Protein AF-0000000087371311 (afdb_homodimer)

pLDDT: mean 72.39, std 24.76, range [19.56, 97.38]

Structure (mmCIF, N/CA/C/O backbone):
data_AF-0000000087371311-model_v1
#
loop_
_entity.id
_entity.type
_entity.pdbx_description
1 polymer 'Uncharacterized protein'
#
loop_
_atom_site.group_PDB
_atom_site.id
_atom_site.type_symbol
_atom_site.label_atom_id
_atom_site.label_alt_id
_atom_site.label_comp_id
_atom_site.label_asym_id
_atom_site.label_entity_id
_atom_site.label_seq_id
_atom_site.pdbx_PDB_ins_code
_atom_site.Cartn_x
_atom_site.Cartn_y
_atom_site.Cartn_z
_atom_site.occupancy
_atom_site.B_iso_or_equiv
_atom_site.auth_seq_id
_atom_site.auth_comp_id
_atom_site.auth_asym_id
_atom_site.auth_atom_id
_atom_site.pdbx_PDB_model_num
ATOM 1 N N . MET A 1 1 ? 37.188 15.133 -49.156 1 19.86 1 MET A N 1
ATOM 2 C CA . MET A 1 1 ? 36.156 15.891 -48.438 1 19.86 1 MET A CA 1
ATOM 3 C C . MET A 1 1 ? 35 14.992 -48.062 1 19.86 1 MET A C 1
ATOM 5 O O . MET A 1 1 ? 34.125 14.703 -48.906 1 19.86 1 MET A O 1
ATOM 9 N N . PRO A 1 2 ? 35.094 13.93 -47.469 1 23.16 2 PRO A N 1
ATOM 10 C CA . PRO A 1 2 ? 34.25 12.734 -47.406 1 23.16 2 PRO A CA 1
ATOM 11 C C . PRO A 1 2 ? 32.875 13.016 -46.781 1 23.16 2 PRO A C 1
ATOM 13 O O . PRO A 1 2 ? 32.75 13.867 -45.906 1 23.16 2 PRO A O 1
ATOM 16 N N . VAL A 1 3 ? 31.797 12.992 -47.562 1 22.27 3 VAL A N 1
ATOM 17 C CA . VAL A 1 3 ? 30.391 13.328 -47.438 1 22.27 3 VAL A CA 1
ATOM 18 C C . VAL A 1 3 ? 29.797 12.609 -46.219 1 22.27 3 VAL A C 1
ATOM 20 O O . VAL A 1 3 ? 29.922 11.391 -46.094 1 22.27 3 VAL A O 1
ATOM 23 N N . LEU A 1 4 ? 29.734 13.219 -45.031 1 19.56 4 LEU A N 1
ATOM 24 C CA . LEU A 1 4 ? 29.188 12.945 -43.688 1 19.56 4 LEU A CA 1
ATOM 25 C C . LEU A 1 4 ? 27.719 12.516 -43.781 1 19.56 4 LEU A C 1
ATOM 27 O O . LEU A 1 4 ? 26.859 13.305 -44.188 1 19.56 4 LEU A O 1
ATOM 31 N N . ARG A 1 5 ? 27.484 11.328 -44.312 1 20.7 5 ARG A N 1
ATOM 32 C CA . ARG A 1 5 ? 26.156 10.766 -44.531 1 20.7 5 ARG A CA 1
ATOM 33 C C . ARG A 1 5 ? 25.25 10.961 -43.312 1 20.7 5 ARG A C 1
ATOM 35 O O . ARG A 1 5 ? 25.609 10.609 -42.188 1 20.7 5 ARG A O 1
ATOM 42 N N . ASP A 1 6 ? 24.344 11.945 -43.25 1 19.89 6 ASP A N 1
ATOM 43 C CA . ASP A 1 6 ? 23.344 12.547 -42.375 1 19.89 6 ASP A CA 1
ATOM 44 C C . ASP A 1 6 ? 22.359 11.508 -41.875 1 19.89 6 ASP A C 1
ATOM 46 O O . ASP A 1 6 ? 21.562 10.969 -42.625 1 19.89 6 ASP A O 1
ATOM 50 N N . TYR A 1 7 ? 22.828 10.438 -41.219 1 20.98 7 TYR A N 1
ATOM 51 C CA . TYR A 1 7 ? 21.906 9.461 -40.656 1 20.98 7 TYR A CA 1
ATOM 52 C C . TYR A 1 7 ? 20.797 10.148 -39.875 1 20.98 7 TYR A C 1
ATOM 54 O O . TYR A 1 7 ? 21.047 10.797 -38.844 1 20.98 7 TYR A O 1
ATOM 62 N N . GLN A 1 8 ? 19.812 10.781 -40.5 1 20.55 8 GLN A N 1
ATOM 63 C CA . GLN A 1 8 ? 18.594 11.398 -40 1 20.55 8 GLN A CA 1
ATOM 64 C C . GLN A 1 8 ? 17.875 10.477 -39.031 1 20.55 8 GLN A C 1
ATOM 66 O O . GLN A 1 8 ? 17.391 9.406 -39.406 1 20.55 8 GLN A O 1
ATOM 71 N N . LEU A 1 9 ? 18.391 10.312 -37.844 1 21.52 9 LEU A N 1
ATOM 72 C CA . LEU A 1 9 ? 17.859 9.672 -36.625 1 21.52 9 LEU A CA 1
ATOM 73 C C . LEU A 1 9 ? 16.406 10.047 -36.406 1 21.52 9 LEU A C 1
ATOM 75 O O . LEU A 1 9 ? 16.078 11.219 -36.25 1 21.52 9 LEU A O 1
ATOM 79 N N . SER A 1 10 ? 15.477 9.477 -37.219 1 21.88 10 SER A N 1
ATOM 80 C CA . SER A 1 10 ? 14.031 9.695 -37.219 1 21.88 10 SER A CA 1
ATOM 81 C C . SER A 1 10 ? 13.484 9.68 -35.781 1 21.88 10 SER A C 1
ATOM 83 O O . SER A 1 10 ? 13.805 8.789 -35 1 21.88 10 SER A O 1
ATOM 85 N N . ASN A 1 11 ? 13.023 10.758 -35.125 1 22.62 11 ASN A N 1
ATOM 86 C CA . ASN A 1 11 ? 12.469 11.43 -33.938 1 22.62 11 ASN A CA 1
ATOM 87 C C . ASN A 1 11 ? 11.203 10.727 -33.469 1 22.62 11 ASN A C 1
ATOM 89 O O . ASN A 1 11 ? 10.414 11.32 -32.719 1 22.62 11 ASN A O 1
ATOM 93 N N . SER A 1 12 ? 10.539 9.844 -34.219 1 24.81 12 SER A N 1
ATOM 94 C CA . SER A 1 12 ? 9.172 9.562 -33.812 1 24.81 12 SER A CA 1
ATOM 95 C C . SER A 1 12 ? 9.148 8.875 -32.438 1 24.81 12 SER A C 1
ATOM 97 O O . SER A 1 12 ? 9.477 7.695 -32.344 1 24.81 12 SER A O 1
ATOM 99 N N . SER A 1 13 ? 9.484 9.562 -31.453 1 23.53 13 SER A N 1
ATOM 100 C CA . SER A 1 13 ? 9.703 9.117 -30.078 1 23.53 13 SER A CA 1
ATOM 101 C C . SER A 1 13 ? 8.445 8.492 -29.484 1 23.53 13 SER A C 1
ATOM 103 O O . SER A 1 13 ? 7.359 9.07 -29.578 1 23.53 13 SER A O 1
ATOM 105 N N . PRO A 1 14 ? 8.438 7.152 -29.312 1 25.05 14 PRO A N 1
ATOM 106 C CA . PRO A 1 14 ? 7.32 6.355 -28.812 1 25.05 14 PRO A CA 1
ATOM 107 C C . PRO A 1 14 ? 6.746 6.91 -27.5 1 25.05 14 PRO A C 1
ATOM 109 O O . PRO A 1 14 ? 5.871 6.289 -26.906 1 25.05 14 PRO A O 1
ATOM 112 N N . LEU A 1 15 ? 7.262 8.055 -27 1 24.69 15 LEU A N 1
ATOM 113 C CA . LEU A 1 15 ? 6.77 8.695 -25.781 1 24.69 15 LEU A CA 1
ATOM 114 C C . LEU A 1 15 ? 5.297 9.062 -25.922 1 24.69 15 LEU A C 1
ATOM 116 O O . LEU A 1 15 ? 4.555 9.047 -24.938 1 24.69 15 LEU A O 1
ATOM 120 N N . PHE A 1 16 ? 4.816 9.57 -27.078 1 25.3 16 PHE A N 1
ATOM 121 C CA . PHE A 1 16 ? 3.51 10.195 -27.266 1 25.3 16 PHE A CA 1
ATOM 122 C C . PHE A 1 16 ? 2.402 9.148 -27.25 1 25.3 16 PHE A C 1
ATOM 124 O O . PHE A 1 16 ? 1.221 9.492 -27.172 1 25.3 16 PHE A O 1
ATOM 131 N N . THR A 1 17 ? 2.66 7.965 -27.688 1 24.8 17 THR A N 1
ATOM 132 C CA . THR A 1 17 ? 1.521 7.074 -27.859 1 24.8 17 THR A CA 1
ATOM 133 C C . THR A 1 17 ? 0.991 6.59 -26.516 1 24.8 17 THR A C 1
ATOM 135 O O . THR A 1 17 ? -0.188 6.246 -26.391 1 24.8 17 THR A O 1
ATOM 138 N N . ALA A 1 18 ? 1.813 6.426 -25.562 1 24.61 18 ALA A N 1
ATOM 139 C CA . ALA A 1 18 ? 1.3 5.949 -24.281 1 24.61 18 ALA A CA 1
ATOM 140 C C . ALA A 1 18 ? 0.47 7.027 -23.578 1 24.61 18 ALA A C 1
ATOM 142 O O . ALA A 1 18 ? -0.222 6.75 -22.609 1 24.61 18 ALA A O 1
ATOM 143 N N . LYS A 1 19 ? 0.478 8.328 -23.875 1 24.88 19 LYS A N 1
ATOM 144 C CA . LYS A 1 19 ? -0.277 9.43 -23.281 1 24.88 19 LYS A CA 1
ATOM 145 C C . LYS A 1 19 ? -1.77 9.289 -23.578 1 24.88 19 LYS A C 1
ATOM 147 O O . LYS A 1 19 ? -2.602 9.812 -22.828 1 24.88 19 LYS A O 1
ATOM 152 N N . ARG A 1 20 ? -2.227 8.883 -24.766 1 25.41 20 ARG A N 1
ATOM 153 C CA . ARG A 1 20 ? -3.641 8.977 -25.125 1 25.41 20 ARG A CA 1
ATOM 154 C C . ARG A 1 20 ? -4.457 7.914 -24.391 1 25.41 20 ARG A C 1
ATOM 156 O O . ARG A 1 20 ? -5.66 8.086 -24.188 1 25.41 20 ARG A O 1
ATOM 163 N N . LYS A 1 21 ? -3.941 6.762 -24.234 1 27.08 21 LYS A N 1
ATOM 164 C CA . LYS A 1 21 ? -4.852 5.719 -23.766 1 27.08 21 LYS A CA 1
ATOM 165 C C . LYS A 1 21 ? -5.305 5.969 -22.344 1 27.08 21 LYS A C 1
ATOM 167 O O . LYS A 1 21 ? -6.383 5.523 -21.938 1 27.08 21 LYS A O 1
ATOM 172 N N . THR A 1 22 ? -4.512 6.66 -21.609 1 26.03 22 THR A N 1
ATOM 173 C CA . THR A 1 22 ? -4.895 6.785 -20.219 1 26.03 22 THR A CA 1
ATOM 174 C C . THR A 1 22 ? -5.941 7.879 -20.031 1 26.03 22 THR A C 1
ATOM 176 O O . THR A 1 22 ? -6.637 7.922 -19.016 1 26.03 22 THR A O 1
ATOM 179 N N . LEU A 1 23 ? -6.059 8.82 -20.969 1 25.25 23 LEU A N 1
ATOM 180 C CA . LEU A 1 23 ? -6.957 9.961 -20.812 1 25.25 23 LEU A CA 1
ATOM 181 C C . LEU A 1 23 ? -8.414 9.523 -20.938 1 25.25 23 LEU A C 1
ATOM 183 O O . LEU A 1 23 ? -9.32 10.266 -20.562 1 25.25 23 LEU A O 1
ATOM 187 N N . PHE A 1 24 ? -8.656 8.625 -21.859 1 25.69 24 PHE A N 1
ATOM 188 C CA . PHE A 1 24 ? -10.062 8.492 -22.203 1 25.69 24 PHE A CA 1
ATOM 189 C C . PHE A 1 24 ? -10.883 8.141 -20.969 1 25.69 24 PHE A C 1
ATOM 191 O O . PHE A 1 24 ? -12.07 8.461 -20.875 1 25.69 24 PHE A O 1
ATOM 198 N N . PHE A 1 25 ? -10.328 7.312 -20.141 1 26.53 25 PHE A N 1
ATOM 199 C CA . PHE A 1 25 ? -11.258 6.82 -19.141 1 26.53 25 PHE A CA 1
ATOM 200 C C . PHE A 1 25 ? -11.57 7.902 -18.109 1 26.53 25 PHE A C 1
ATOM 202 O O . PHE A 1 25 ? -12.438 7.719 -17.25 1 26.53 25 PHE A O 1
ATOM 209 N N . SER A 1 26 ? -10.812 8.961 -18.016 1 25.48 26 SER A N 1
ATOM 210 C CA . SER A 1 26 ? -10.961 9.805 -16.844 1 25.48 26 SER A CA 1
ATOM 211 C C . SER A 1 26 ? -12.18 10.711 -16.953 1 25.48 26 SER A C 1
ATOM 213 O O . SER A 1 26 ? -12.898 10.922 -15.977 1 25.48 26 SER A O 1
ATOM 215 N N . GLY A 1 27 ? -12.297 11.492 -18.062 1 25.78 27 GLY A N 1
ATOM 216 C CA . GLY A 1 27 ? -13.117 12.695 -18.016 1 25.78 27 GLY A CA 1
ATOM 217 C C . GLY A 1 27 ? -14.602 12.398 -17.938 1 25.78 27 GLY A C 1
ATOM 218 O O . GLY A 1 27 ? -15.336 13.086 -17.219 1 25.78 27 GLY A O 1
ATOM 219 N N . SER A 1 28 ? -15.141 11.734 -18.953 1 26.56 28 SER A N 1
ATOM 220 C CA . SER A 1 28 ? -16.578 11.766 -19.188 1 26.56 28 SER A CA 1
ATOM 221 C C . SER A 1 28 ? -17.328 11.07 -18.062 1 26.56 28 SER A C 1
ATOM 223 O O . SER A 1 28 ? -18.531 11.32 -17.859 1 26.56 28 SER A O 1
ATOM 225 N N . VAL A 1 29 ? -16.766 10.102 -17.531 1 26.2 29 VAL A N 1
ATOM 226 C CA . VAL A 1 29 ? -17.562 9.297 -16.609 1 26.2 29 VAL A CA 1
ATOM 227 C C . VAL A 1 29 ? -17.75 10.062 -15.297 1 26.2 29 VAL A C 1
ATOM 229 O O . VAL A 1 29 ? -18.609 9.711 -14.492 1 26.2 29 VAL A O 1
ATOM 232 N N . THR A 1 30 ? -17 11.047 -15.094 1 25.86 30 THR A N 1
ATOM 233 C CA . THR A 1 30 ? -17.062 11.695 -13.789 1 25.86 30 THR A CA 1
ATOM 234 C C . THR A 1 30 ? -18.312 12.555 -13.664 1 25.86 30 THR A C 1
ATOM 236 O O . THR A 1 30 ? -18.828 12.75 -12.562 1 25.86 30 THR A O 1
ATOM 239 N N . SER A 1 31 ? -18.75 13.234 -14.656 1 26.27 31 SER A N 1
ATOM 240 C CA . SER A 1 31 ? -19.766 14.234 -14.383 1 26.27 31 SER A CA 1
ATOM 241 C C . SER A 1 31 ? -21.078 13.578 -13.953 1 26.27 31 SER A C 1
ATOM 243 O O . SER A 1 31 ? -21.766 14.078 -13.055 1 26.27 31 SER A O 1
ATOM 245 N N . ARG A 1 32 ? -21.656 12.672 -14.836 1 26.72 32 ARG A N 1
ATOM 246 C CA . ARG A 1 32 ? -23 12.164 -14.547 1 26.72 32 ARG A CA 1
ATOM 247 C C . ARG A 1 32 ? -22.984 11.25 -13.32 1 26.72 32 ARG A C 1
ATOM 249 O O . ARG A 1 32 ? -24.031 10.891 -12.789 1 26.72 32 ARG A O 1
ATOM 256 N N . LEU A 1 33 ? -21.875 10.773 -13.031 1 25.47 33 LEU A N 1
ATOM 257 C CA . LEU A 1 33 ? -21.766 9.836 -11.914 1 25.47 33 LEU A CA 1
ATOM 258 C C . LEU A 1 33 ? -21.922 10.562 -10.578 1 25.47 33 LEU A C 1
ATOM 260 O O . LEU A 1 33 ? -22.203 9.938 -9.555 1 25.47 33 LEU A O 1
ATOM 264 N N . ASP A 1 34 ? -21.656 11.805 -10.477 1 27.03 34 ASP A N 1
ATOM 265 C CA . ASP A 1 34 ? -21.734 12.594 -9.258 1 27.03 34 ASP A CA 1
ATOM 266 C C . ASP A 1 34 ? -23.188 12.711 -8.766 1 27.03 34 ASP A C 1
ATOM 268 O O . ASP A 1 34 ? -23.438 12.68 -7.559 1 27.03 34 ASP A O 1
ATOM 272 N N . ASN A 1 35 ? -24.125 12.977 -9.641 1 26.03 35 ASN A N 1
ATOM 273 C CA . ASN A 1 35 ? -25.469 13.258 -9.164 1 26.03 35 ASN A CA 1
ATOM 274 C C . ASN A 1 35 ? -26.062 12.055 -8.445 1 26.03 35 ASN A C 1
ATOM 276 O O . ASN A 1 35 ? -26.953 12.203 -7.602 1 26.03 35 ASN A O 1
ATOM 280 N N . PHE A 1 36 ? -25.859 10.875 -9.008 1 26.02 36 PHE A N 1
ATOM 281 C CA . PHE A 1 36 ? -26.531 9.727 -8.422 1 26.02 36 PHE A CA 1
ATOM 282 C C . PHE A 1 36 ? -25.938 9.398 -7.051 1 26.02 36 PHE A C 1
ATOM 284 O O . PHE A 1 36 ? -26.625 8.82 -6.199 1 26.02 36 PHE A O 1
ATOM 291 N N . TYR A 1 37 ? -24.625 9.633 -6.758 1 29.08 37 TYR A N 1
ATOM 292 C CA . TYR A 1 37 ? -24.062 9.258 -5.465 1 29.08 37 TYR A CA 1
ATOM 293 C C . TYR A 1 37 ? -24.578 10.172 -4.359 1 29.08 37 TYR A C 1
ATOM 295 O O . TYR A 1 37 ? -24.422 9.875 -3.174 1 29.08 37 TYR A O 1
ATOM 303 N N . ALA A 1 38 ? -24.953 11.367 -4.559 1 28.36 38 ALA A N 1
ATOM 304 C CA . ALA A 1 38 ? -25.438 12.234 -3.482 1 28.36 38 ALA A CA 1
ATOM 305 C C . ALA A 1 38 ? -26.656 11.617 -2.787 1 28.36 38 ALA A C 1
ATOM 307 O O . ALA A 1 38 ? -26.859 11.82 -1.588 1 28.36 38 ALA A O 1
ATOM 308 N N . LYS A 1 39 ? -27.656 11.141 -3.555 1 27.97 39 LYS A N 1
ATOM 309 C CA . LYS A 1 39 ? -28.906 10.852 -2.844 1 27.97 39 LYS A CA 1
ATOM 310 C C . LYS A 1 39 ? -28.781 9.562 -2.035 1 27.97 39 LYS A C 1
ATOM 312 O O . LYS A 1 39 ? -29.484 9.383 -1.039 1 27.97 39 LYS A O 1
ATOM 317 N N . HIS A 1 40 ? -28.438 8.414 -2.539 1 28.41 40 HIS A N 1
ATOM 318 C CA . HIS A 1 40 ? -28.578 7.156 -1.811 1 28.41 40 HIS A CA 1
ATOM 319 C C . HIS A 1 40 ? -27.359 6.891 -0.931 1 28.41 40 HIS A C 1
ATOM 321 O O . HIS A 1 40 ? -26.328 6.41 -1.414 1 28.41 40 HIS A O 1
ATOM 327 N N . ASP A 1 41 ? -27.141 7.609 0.246 1 31.27 41 ASP A N 1
ATOM 328 C CA . ASP A 1 41 ? -26.312 7.762 1.439 1 31.27 41 ASP A CA 1
ATOM 329 C C . ASP A 1 41 ? -26.047 6.41 2.104 1 31.27 41 ASP A C 1
ATOM 331 O O . ASP A 1 41 ? -25.344 6.332 3.107 1 31.27 41 ASP A O 1
ATOM 335 N N . ASN A 1 42 ? -26.906 5.398 1.964 1 29.78 42 ASN A N 1
ATOM 336 C CA . ASN A 1 42 ? -26.984 4.402 3.025 1 29.78 42 ASN A CA 1
ATOM 337 C C . ASN A 1 42 ? -25.812 3.438 2.98 1 29.78 42 ASN A C 1
ATOM 339 O O . ASN A 1 42 ? -25.719 2.521 3.801 1 29.78 42 ASN A O 1
ATOM 343 N N . ASN A 1 43 ? -25.219 3.225 1.813 1 31.88 43 ASN A N 1
ATOM 344 C CA . ASN A 1 43 ? -24.297 2.096 1.919 1 31.88 43 ASN A CA 1
ATOM 345 C C . ASN A 1 43 ? -22.953 2.521 2.479 1 31.88 43 ASN A C 1
ATOM 347 O O . ASN A 1 43 ? -22.109 3.035 1.743 1 31.88 43 ASN A O 1
ATOM 351 N N . ALA A 1 44 ? -22.812 2.75 3.762 1 35.16 44 ALA A N 1
ATOM 352 C CA . ALA A 1 44 ? -21.734 3.164 4.648 1 35.16 44 ALA A CA 1
ATOM 353 C C . ALA A 1 44 ? -20.438 2.434 4.312 1 35.16 44 ALA A C 1
ATOM 355 O O . ALA A 1 44 ? -19.344 3.006 4.418 1 35.16 44 ALA A O 1
ATOM 356 N N . SER A 1 45 ? -20.516 1.173 3.963 1 36.28 45 SER A N 1
ATOM 357 C CA . SER A 1 45 ? -19.344 0.307 3.879 1 36.28 45 SER A CA 1
ATOM 358 C C . SER A 1 45 ? -18.422 0.746 2.756 1 36.28 45 SER A C 1
ATOM 360 O O . SER A 1 45 ? -17.188 0.753 2.922 1 36.28 45 SER A O 1
ATOM 362 N N . SER A 1 46 ? -19.016 1.046 1.615 1 37.62 46 SER A N 1
ATOM 363 C CA . SER A 1 46 ? -18.203 1.416 0.469 1 37.62 46 SER A CA 1
ATOM 364 C C . SER A 1 46 ? -17.484 2.744 0.705 1 37.62 46 SER A C 1
ATOM 366 O O . SER A 1 46 ? -16.344 2.93 0.273 1 37.62 46 SER A O 1
ATOM 368 N N . VAL A 1 47 ? -18.172 3.6 1.406 1 37.09 47 VAL A N 1
ATOM 369 C CA . VAL A 1 47 ? -17.688 4.953 1.65 1 37.09 47 VAL A CA 1
ATOM 370 C C . VAL A 1 47 ? -16.453 4.91 2.545 1 37.09 47 VAL A C 1
ATOM 372 O O . VAL A 1 47 ? -15.523 5.688 2.361 1 37.09 47 VAL A O 1
ATOM 375 N N . ASN A 1 48 ? -16.5 4.02 3.5 1 39.44 48 ASN A N 1
ATOM 376 C CA . ASN A 1 48 ? -15.406 3.967 4.469 1 39.44 48 ASN A CA 1
ATOM 377 C C . ASN A 1 48 ? -14.094 3.562 3.812 1 39.44 48 ASN A C 1
ATOM 379 O O . ASN A 1 48 ? -13.023 4.047 4.199 1 39.44 48 ASN A O 1
ATOM 383 N N . LYS A 1 49 ? -14.133 2.652 2.814 1 43.25 49 LYS A N 1
ATOM 384 C CA . LYS A 1 49 ? -12.961 2.16 2.09 1 43.25 49 LYS A CA 1
ATOM 385 C C . LYS A 1 49 ? -12.227 3.303 1.399 1 43.25 49 LYS A C 1
ATOM 387 O O . LYS A 1 49 ? -10.992 3.344 1.402 1 43.25 49 LYS A O 1
ATOM 392 N N . ILE A 1 50 ? -13.094 4.184 0.941 1 39.56 50 ILE A N 1
ATOM 393 C CA . ILE A 1 50 ? -12.641 5.27 0.076 1 39.56 50 ILE A CA 1
ATOM 394 C C . ILE A 1 50 ? -11.953 6.344 0.913 1 39.56 50 ILE A C 1
ATOM 396 O O . ILE A 1 50 ? -10.977 6.953 0.473 1 39.56 50 ILE A O 1
ATOM 400 N N . LYS A 1 51 ? -12.32 6.375 2.156 1 46.81 51 LYS A N 1
ATOM 401 C CA . LYS A 1 51 ? -11.82 7.551 2.855 1 46.81 51 LYS A CA 1
ATOM 402 C C . LYS A 1 51 ? -10.344 7.391 3.211 1 46.81 51 LYS A C 1
ATOM 404 O O . LYS A 1 51 ? -9.586 8.367 3.213 1 46.81 51 LYS A O 1
ATOM 409 N N . LEU A 1 52 ? -10.016 6.031 3.447 1 48.34 52 LEU A N 1
ATOM 410 C CA . LEU A 1 52 ? -8.602 5.793 3.707 1 48.34 52 LEU A CA 1
ATOM 411 C C . LEU A 1 52 ? -7.746 6.242 2.525 1 48.34 52 LEU A C 1
ATOM 413 O O . LEU A 1 52 ? -6.602 6.656 2.703 1 48.34 52 LEU A O 1
ATOM 417 N N . SER A 1 53 ? -8.461 6.383 1.43 1 52.06 53 SER A N 1
ATOM 418 C CA . SER A 1 53 ? -7.758 6.715 0.195 1 52.06 53 SER A CA 1
ATOM 419 C C . SER A 1 53 ? -7.352 8.18 0.167 1 52.06 53 SER A C 1
ATOM 421 O O . SER A 1 53 ? -6.352 8.547 -0.458 1 52.06 53 SER A O 1
ATOM 423 N N . VAL A 1 54 ? -8.086 8.984 1.016 1 48.09 54 VAL A N 1
ATOM 424 C CA . VAL A 1 54 ? -7.762 10.406 0.994 1 48.09 54 VAL A CA 1
ATOM 425 C C . VAL A 1 54 ? -6.367 10.625 1.571 1 48.09 54 VAL A C 1
ATOM 427 O O . VAL A 1 54 ? -5.574 11.398 1.022 1 48.09 54 VAL A O 1
ATOM 430 N N . THR A 1 55 ? -6.125 9.883 2.635 1 56.09 55 THR A N 1
ATOM 431 C CA . THR A 1 55 ? -4.844 10.055 3.314 1 56.09 55 THR A CA 1
ATOM 432 C C . THR A 1 55 ? -3.691 9.609 2.42 1 56.09 55 THR A C 1
ATOM 434 O O . THR A 1 55 ? -2.682 10.305 2.303 1 56.09 55 THR A O 1
ATOM 437 N N . CYS A 1 56 ? -3.973 8.594 1.71 1 60.19 56 CYS A N 1
ATOM 438 C CA . CYS A 1 56 ? -2.867 8.086 0.903 1 60.19 56 CYS A CA 1
ATOM 439 C C . CYS A 1 56 ? -2.648 8.961 -0.328 1 60.19 56 CYS A C 1
ATOM 441 O O . CYS A 1 56 ? -1.509 9.227 -0.711 1 60.19 56 CYS A O 1
ATOM 443 N N . GLY A 1 57 ? -3.738 9.531 -0.764 1 63.09 57 GLY A N 1
ATOM 444 C CA . GLY A 1 57 ? -3.561 10.375 -1.932 1 63.09 57 GLY A CA 1
ATOM 445 C C . GLY A 1 57 ? -2.797 11.656 -1.634 1 63.09 57 GLY A C 1
ATOM 446 O O . GLY A 1 57 ? -1.954 12.078 -2.428 1 63.09 57 GLY A O 1
ATOM 447 N N . GLY A 1 58 ? -2.982 12.148 -0.451 1 68.5 58 GLY A N 1
ATOM 448 C CA . GLY A 1 58 ? -2.361 13.406 -0.088 1 68.5 58 GLY A CA 1
ATOM 449 C C . GLY A 1 58 ? -0.869 13.289 0.162 1 68.5 58 GLY A C 1
ATOM 450 O O . GLY A 1 58 ? -0.107 14.211 -0.144 1 68.5 58 GLY A O 1
ATOM 451 N N . ILE A 1 59 ? -0.498 12.156 0.627 1 72.75 59 ILE A N 1
ATOM 452 C CA . ILE A 1 59 ? 0.91 11.977 0.962 1 72.75 59 ILE A CA 1
ATOM 453 C C . ILE A 1 59 ? 1.751 12.008 -0.312 1 72.75 59 ILE A C 1
ATOM 455 O O . ILE A 1 59 ? 2.891 12.477 -0.302 1 72.75 59 ILE A O 1
ATOM 459 N N . PHE A 1 60 ? 1.113 11.703 -1.363 1 83 60 PHE A N 1
ATOM 460 C CA . PHE A 1 60 ? 1.852 11.672 -2.621 1 83 60 PHE A CA 1
ATOM 461 C C . PHE A 1 60 ? 2.016 13.078 -3.184 1 83 60 PHE A C 1
ATOM 463 O O . PHE A 1 60 ? 2.908 13.328 -3.996 1 83 60 PHE A O 1
ATOM 470 N N . PHE A 1 61 ? 1.207 14 -2.676 1 83.81 61 PHE A N 1
ATOM 471 C CA . PHE A 1 61 ? 1.35 15.398 -3.064 1 83.81 61 PHE A CA 1
ATOM 472 C C . PHE A 1 61 ? 2.658 15.977 -2.539 1 83.81 61 PHE A C 1
ATOM 474 O O . PHE A 1 61 ? 3.291 16.797 -3.203 1 83.81 61 PHE A O 1
ATOM 481 N N . ALA A 1 62 ? 2.955 15.477 -1.37 1 83.62 62 ALA A N 1
ATOM 482 C CA . ALA A 1 62 ? 4.172 15.977 -0.734 1 83.62 62 ALA A CA 1
ATOM 483 C C . ALA A 1 62 ? 5.391 15.734 -1.616 1 83.62 62 ALA A C 1
ATOM 485 O O . ALA A 1 62 ? 6.266 16.594 -1.725 1 83.62 62 ALA A O 1
ATOM 486 N N . ARG A 1 63 ? 5.414 14.672 -2.256 1 85.62 63 ARG A N 1
ATOM 487 C CA . ARG A 1 63 ? 6.52 14.359 -3.156 1 85.62 63 ARG A CA 1
ATOM 488 C C . ARG A 1 63 ? 6.559 15.336 -4.332 1 85.62 63 ARG A C 1
ATOM 490 O O . ARG A 1 63 ? 7.637 15.719 -4.785 1 85.62 63 ARG A O 1
ATOM 497 N N . GLY A 1 64 ? 5.441 15.688 -4.797 1 89.5 64 GLY A N 1
ATOM 498 C CA . GLY A 1 64 ? 5.375 16.672 -5.875 1 89.5 64 GLY A CA 1
ATOM 499 C C . GLY A 1 64 ? 5.914 18.031 -5.477 1 89.5 64 GLY A C 1
ATOM 500 O O . GLY A 1 64 ? 6.633 18.672 -6.25 1 89.5 64 GLY A O 1
ATOM 501 N N . PHE A 1 65 ? 5.629 18.422 -4.293 1 90.25 65 PHE A N 1
ATOM 502 C CA . PHE A 1 65 ? 6.105 19.703 -3.793 1 90.25 65 PHE A CA 1
ATOM 503 C C . PHE A 1 65 ? 7.621 19.703 -3.664 1 90.25 65 PHE A C 1
ATOM 505 O O . PHE A 1 65 ? 8.281 20.672 -4.051 1 90.25 65 PHE A O 1
ATOM 512 N N . ILE A 1 66 ? 8.109 18.656 -3.148 1 86.38 66 ILE A N 1
ATOM 513 C CA . ILE A 1 66 ? 9.547 18.562 -2.924 1 86.38 66 ILE A CA 1
ATOM 514 C C . ILE A 1 66 ? 10.281 18.516 -4.266 1 86.38 66 ILE A C 1
ATOM 516 O O . ILE A 1 66 ? 11.266 19.234 -4.469 1 86.38 66 ILE A O 1
ATOM 520 N N . LYS A 1 67 ? 9.773 17.797 -5.172 1 89.44 67 LYS A N 1
ATOM 521 C CA . LYS A 1 67 ? 10.414 17.609 -6.465 1 89.44 67 LYS A CA 1
ATOM 522 C C . LYS A 1 67 ? 10.383 18.891 -7.293 1 89.44 67 LYS A C 1
ATOM 524 O O . LYS A 1 67 ? 11.352 19.219 -7.98 1 89.44 67 LYS A O 1
ATOM 529 N N . THR A 1 68 ? 9.305 19.594 -7.266 1 93.12 68 THR A N 1
ATOM 530 C CA . THR A 1 68 ? 9.148 20.766 -8.117 1 93.12 68 THR A CA 1
ATOM 531 C C . THR A 1 68 ? 9.789 21.984 -7.477 1 93.12 68 THR A C 1
ATOM 533 O O . THR A 1 68 ? 10.125 22.953 -8.164 1 93.12 68 THR A O 1
ATOM 536 N N . GLY A 1 69 ? 9.859 22.047 -6.125 1 93.19 69 GLY A N 1
ATOM 537 C CA . GLY A 1 69 ? 10.406 23.188 -5.418 1 93.19 69 GLY A CA 1
ATOM 538 C C . GLY A 1 69 ? 9.367 24.25 -5.129 1 93.19 69 GLY A C 1
ATOM 539 O O . GLY A 1 69 ? 9.695 25.328 -4.625 1 93.19 69 GLY A O 1
ATOM 540 N N . LEU A 1 70 ? 8.188 23.984 -5.41 1 94.5 70 LEU A N 1
ATOM 541 C CA . LEU A 1 70 ? 7.125 24.969 -5.199 1 94.5 70 LEU A CA 1
ATOM 542 C C . LEU A 1 70 ? 7.035 25.359 -3.727 1 94.5 70 LEU A C 1
ATOM 544 O O . LEU A 1 70 ? 6.805 26.531 -3.406 1 94.5 70 LEU A O 1
ATOM 548 N N . GLY A 1 71 ? 7.203 24.406 -2.83 1 92.94 71 GLY A N 1
ATOM 549 C CA . GLY A 1 71 ? 7.211 24.703 -1.408 1 92.94 71 GLY A CA 1
ATOM 550 C C . GLY A 1 71 ? 8.273 25.719 -1.021 1 92.94 71 GLY A C 1
ATOM 551 O O . GLY A 1 71 ? 7.988 26.672 -0.281 1 92.94 71 GLY A O 1
ATOM 552 N N . ASN A 1 72 ? 9.406 25.562 -1.572 1 94.31 72 ASN A N 1
ATOM 553 C CA . ASN A 1 72 ? 10.492 26.5 -1.327 1 94.31 72 ASN A CA 1
ATOM 554 C C . ASN A 1 72 ? 10.18 27.891 -1.879 1 94.31 72 ASN A C 1
ATOM 556 O O . ASN A 1 72 ? 10.438 28.891 -1.222 1 94.31 72 ASN A O 1
ATOM 560 N N . ARG A 1 73 ? 9.703 27.891 -3.066 1 95.81 73 ARG A N 1
ATOM 561 C CA . ARG A 1 73 ? 9.383 29.156 -3.701 1 95.81 73 ARG A CA 1
ATOM 562 C C . ARG A 1 73 ? 8.391 29.953 -2.863 1 95.81 73 ARG A C 1
ATOM 564 O O . ARG A 1 73 ? 8.555 31.172 -2.668 1 95.81 73 ARG A O 1
ATOM 571 N N . VAL A 1 74 ? 7.383 29.297 -2.391 1 95.31 74 VAL A N 1
ATOM 572 C CA . VAL A 1 74 ? 6.371 29.953 -1.562 1 95.31 74 VAL A CA 1
ATOM 573 C C . VAL A 1 74 ? 7.012 30.453 -0.27 1 95.31 74 VAL A C 1
ATOM 575 O O . VAL A 1 74 ? 6.785 31.594 0.138 1 95.31 74 VAL A O 1
ATOM 578 N N . ALA A 1 75 ? 7.801 29.625 0.383 1 95.31 75 ALA A N 1
ATOM 579 C CA . ALA A 1 75 ? 8.453 30 1.64 1 95.31 75 ALA A CA 1
ATOM 580 C C . ALA A 1 75 ? 9.367 31.203 1.457 1 95.31 75 ALA A C 1
ATOM 582 O O . ALA A 1 75 ? 9.312 32.156 2.242 1 95.31 75 ALA A O 1
ATOM 583 N N . TYR A 1 76 ? 10.188 31.25 0.409 1 96.31 76 TYR A N 1
ATOM 584 C CA . TYR A 1 76 ? 11.125 32.344 0.166 1 96.31 76 TYR A CA 1
ATOM 585 C C . TYR A 1 76 ? 10.383 33.625 -0.164 1 96.31 76 TYR A C 1
ATOM 587 O O . TYR A 1 76 ? 10.836 34.719 0.177 1 96.31 76 TYR A O 1
ATOM 595 N N . GLN A 1 77 ? 9.25 33.5 -0.809 1 96.94 77 GLN A N 1
ATOM 596 C CA . GLN A 1 77 ? 8.461 34.719 -1.088 1 96.94 77 GLN A CA 1
ATOM 597 C C . GLN A 1 77 ? 7.988 35.375 0.205 1 96.94 77 GLN A C 1
ATOM 599 O O . GLN A 1 77 ? 8.016 36.594 0.324 1 96.94 77 GLN A O 1
ATOM 604 N N . PHE A 1 78 ? 7.543 34.562 1.151 1 97 78 PHE A N 1
ATOM 605 C CA . PHE A 1 78 ? 7.121 35.094 2.443 1 97 78 PHE A CA 1
ATOM 606 C C . PHE A 1 78 ? 8.297 35.719 3.178 1 97 78 PHE A C 1
ATOM 608 O O . PHE A 1 78 ? 8.164 36.812 3.74 1 97 78 PHE A O 1
ATOM 615 N N . VAL A 1 79 ? 9.445 35.062 3.148 1 96.69 79 VAL A N 1
ATOM 616 C CA . VAL A 1 79 ? 10.625 35.531 3.857 1 96.69 79 VAL A CA 1
ATOM 617 C C . VAL A 1 79 ? 11.117 36.844 3.217 1 96.69 79 VAL A C 1
ATOM 619 O O . VAL A 1 79 ? 11.523 37.75 3.916 1 96.69 79 VAL A O 1
ATOM 622 N N . LYS A 1 80 ? 11.109 36.844 1.925 1 97.06 80 LYS A N 1
ATOM 623 C CA . LYS A 1 80 ? 11.531 38.062 1.198 1 97.06 80 LYS A CA 1
ATOM 624 C C . LYS A 1 80 ? 10.68 39.25 1.582 1 97.06 80 LYS A C 1
ATOM 626 O O . LYS A 1 80 ? 11.195 40.375 1.733 1 97.06 80 LYS A O 1
ATOM 631 N N . ALA A 1 81 ? 9.461 39.062 1.789 1 96.75 81 ALA A N 1
ATOM 632 C CA . ALA A 1 81 ? 8.516 40.156 2.02 1 96.75 81 ALA A CA 1
ATOM 633 C C . ALA A 1 81 ? 8.516 40.594 3.482 1 96.75 81 ALA A C 1
ATOM 635 O O . ALA A 1 81 ? 8.375 41.781 3.789 1 96.75 81 ALA A O 1
ATOM 636 N N . PHE A 1 82 ? 8.703 39.625 4.441 1 95.44 82 PHE A N 1
ATOM 637 C CA . PHE A 1 82 ? 8.422 39.938 5.832 1 95.44 82 PHE A CA 1
ATOM 638 C C . PHE A 1 82 ? 9.57 39.5 6.734 1 95.44 82 PHE A C 1
ATOM 640 O O . PHE A 1 82 ? 9.5 39.656 7.957 1 95.44 82 PHE A O 1
ATOM 647 N N . GLY A 1 83 ? 10.672 39.031 6.211 1 94.94 83 GLY A N 1
ATOM 648 C CA . GLY A 1 83 ? 11.695 38.375 7.004 1 94.94 83 GLY A CA 1
ATOM 649 C C . GLY A 1 83 ? 12.742 39.312 7.547 1 94.94 83 GLY A C 1
ATOM 650 O O . GLY A 1 83 ? 13.797 38.875 8.023 1 94.94 83 GLY A O 1
ATOM 651 N N . GLY A 1 84 ? 12.555 40.594 7.504 1 95.25 84 GLY A N 1
ATOM 652 C CA . GLY A 1 84 ? 13.555 41.562 7.898 1 95.25 84 GLY A CA 1
ATOM 653 C C . GLY A 1 84 ? 13.789 41.625 9.398 1 95.25 84 GLY A C 1
ATOM 654 O O . GLY A 1 84 ? 14.875 42 9.852 1 95.25 84 GLY A O 1
ATOM 655 N N . SER A 1 85 ? 12.789 41.406 10.188 1 96.19 85 SER A N 1
ATOM 656 C CA . SER A 1 85 ? 12.914 41.25 11.633 1 96.19 85 SER A CA 1
ATOM 657 C C . SER A 1 85 ? 12.836 39.812 12.055 1 96.19 85 SER A C 1
ATOM 659 O O . SER A 1 85 ? 12.266 38.969 11.336 1 96.19 85 SER A O 1
ATOM 661 N N . THR A 1 86 ? 13.477 39.5 13.18 1 95.5 86 THR A N 1
ATOM 662 C CA . THR A 1 86 ? 13.461 38.125 13.664 1 95.5 86 THR A CA 1
ATOM 663 C C . THR A 1 86 ? 12.031 37.625 13.852 1 95.5 86 THR A C 1
ATOM 665 O O . THR A 1 86 ? 11.695 36.5 13.453 1 95.5 86 THR A O 1
ATOM 668 N N . LEU A 1 87 ? 11.195 38.438 14.461 1 96.44 87 LEU A N 1
ATOM 669 C CA . LEU A 1 87 ? 9.789 38.094 14.625 1 96.44 87 LEU A CA 1
ATOM 670 C C . LEU A 1 87 ? 9.102 37.969 13.266 1 96.44 87 LEU A C 1
ATOM 672 O O . LEU A 1 87 ? 8.297 37.031 13.062 1 96.44 87 LEU A O 1
ATOM 676 N N . GLY A 1 88 ? 9.367 38.844 12.336 1 96.75 88 GLY A N 1
ATOM 677 C CA . GLY A 1 88 ? 8.836 38.781 10.984 1 96.75 88 GLY A CA 1
ATOM 678 C C . GLY A 1 88 ? 9.266 37.531 10.25 1 96.75 88 GLY A C 1
ATOM 679 O O . GLY A 1 88 ? 8.484 36.938 9.492 1 96.75 88 GLY A O 1
ATOM 680 N N . LEU A 1 89 ? 10.531 37.188 10.461 1 96.62 89 LEU A N 1
ATOM 681 C CA . LEU A 1 89 ? 11.055 35.969 9.867 1 96.62 89 LEU A CA 1
ATOM 682 C C . LEU A 1 89 ? 10.289 34.75 10.391 1 96.62 89 LEU A C 1
ATOM 684 O O . LEU A 1 89 ? 9.914 33.875 9.609 1 96.62 89 LEU A O 1
ATOM 688 N N . GLY A 1 90 ? 10.086 34.688 11.695 1 96.56 90 GLY A N 1
ATOM 689 C CA . GLY A 1 90 ? 9.289 33.625 12.273 1 96.56 90 GLY A CA 1
ATOM 690 C C . GLY A 1 90 ? 7.891 33.531 11.703 1 96.56 90 GLY A C 1
ATOM 691 O O . GLY A 1 90 ? 7.441 32.469 11.289 1 96.56 90 GLY A O 1
ATOM 692 N N . TYR A 1 91 ? 7.199 34.656 11.641 1 97.38 91 TYR A N 1
ATOM 693 C CA . TYR A 1 91 ? 5.84 34.688 11.109 1 97.38 91 TYR A CA 1
ATOM 694 C C . TYR A 1 91 ? 5.82 34.312 9.633 1 97.38 91 TYR A C 1
ATOM 696 O O . TYR A 1 91 ? 4.867 33.719 9.148 1 97.38 91 TYR A O 1
ATOM 704 N N . SER A 1 92 ? 6.855 34.75 8.867 1 97.12 92 SER A N 1
ATOM 705 C CA . SER A 1 92 ? 6.934 34.375 7.453 1 97.12 92 SER A CA 1
ATOM 706 C C . SER A 1 92 ? 6.93 32.875 7.277 1 97.12 92 SER A C 1
ATOM 708 O O . SER A 1 92 ? 6.184 32.312 6.453 1 97.12 92 SER A O 1
ATOM 710 N N . LEU A 1 93 ? 7.723 32.188 8.062 1 96.75 93 LEU A N 1
ATOM 711 C CA . LEU A 1 93 ? 7.836 30.75 7.953 1 96.75 93 LEU A CA 1
ATOM 712 C C . LEU A 1 93 ? 6.574 30.062 8.477 1 96.75 93 LEU A C 1
ATOM 714 O O . LEU A 1 93 ? 6.098 29.094 7.879 1 96.75 93 LEU A O 1
ATOM 718 N N . VAL A 1 94 ? 6.027 30.562 9.539 1 96.31 94 VAL A N 1
ATOM 719 C CA . VAL A 1 94 ? 4.832 30 10.156 1 96.31 94 VAL A CA 1
ATOM 720 C C . VAL A 1 94 ? 3.654 30.094 9.188 1 96.31 94 VAL A C 1
ATOM 722 O O . VAL A 1 94 ? 2.949 29.109 8.969 1 96.31 94 VAL A O 1
ATOM 725 N N . PHE A 1 95 ? 3.475 31.203 8.586 1 96.75 95 PHE A N 1
ATOM 726 C CA . PHE A 1 95 ? 2.32 31.391 7.715 1 96.75 95 PHE A CA 1
ATOM 727 C C . PHE A 1 95 ? 2.549 30.734 6.355 1 96.75 95 PHE A C 1
ATOM 729 O O . PHE A 1 95 ? 1.6 30.281 5.711 1 96.75 95 PHE A O 1
ATOM 736 N N . ALA A 1 96 ? 3.807 30.688 5.914 1 96.12 96 ALA A N 1
ATOM 737 C CA . ALA A 1 96 ? 4.098 29.922 4.699 1 96.12 96 ALA A CA 1
ATOM 738 C C . ALA A 1 96 ? 3.729 28.453 4.867 1 96.12 96 ALA A C 1
ATOM 740 O O . ALA A 1 96 ? 3.105 27.859 3.984 1 96.12 96 ALA A O 1
ATOM 741 N N . GLU A 1 97 ? 4.141 27.875 5.961 1 95.38 97 GLU A N 1
ATOM 742 C CA . GLU A 1 97 ? 3.816 26.484 6.234 1 95.38 97 GLU A CA 1
ATOM 743 C C . GLU A 1 97 ? 2.311 26.281 6.367 1 95.38 97 GLU A C 1
ATOM 745 O O . GLU A 1 97 ? 1.765 25.297 5.852 1 95.38 97 GLU A O 1
ATOM 750 N N . ALA A 1 98 ? 1.666 27.172 7.098 1 95 98 ALA A N 1
ATOM 751 C CA . ALA A 1 98 ? 0.217 27.094 7.258 1 95 98 ALA A CA 1
ATOM 752 C C . ALA A 1 98 ? -0.493 27.188 5.91 1 95 98 ALA A C 1
ATOM 754 O O . ALA A 1 98 ? -1.521 26.531 5.699 1 95 98 ALA A O 1
ATOM 755 N N . PHE A 1 99 ? 0.027 27.984 5.07 1 94.12 99 PHE A N 1
ATOM 756 C CA . PHE A 1 99 ? -0.547 28.172 3.742 1 94.12 99 PHE A CA 1
ATOM 757 C C . PHE A 1 99 ? -0.469 26.875 2.934 1 94.12 99 PHE A C 1
ATOM 759 O O . PHE A 1 99 ? -1.384 26.562 2.168 1 94.12 99 PHE A O 1
ATOM 766 N N . LEU A 1 100 ? 0.544 26.109 3.086 1 93.19 100 LEU A N 1
ATOM 767 C CA . LEU A 1 100 ? 0.762 24.891 2.318 1 93.19 100 LEU A CA 1
ATOM 768 C C . LEU A 1 100 ? 0.155 23.688 3.027 1 93.19 100 LEU A C 1
ATOM 770 O O . LEU A 1 100 ? 0.003 22.625 2.43 1 93.19 100 LEU A O 1
ATOM 774 N N . ALA A 1 101 ? -0.231 23.812 4.262 1 92.75 101 ALA A N 1
ATOM 775 C CA . ALA A 1 101 ? -0.642 22.703 5.133 1 92.75 101 ALA A CA 1
ATOM 776 C C . ALA A 1 101 ? -1.849 21.969 4.559 1 92.75 101 ALA A C 1
ATOM 778 O O . ALA A 1 101 ? -1.914 20.75 4.613 1 92.75 101 ALA A O 1
ATOM 779 N N . PRO A 1 102 ? -2.842 22.656 3.988 1 90.19 102 PRO A N 1
ATOM 780 C CA . PRO A 1 102 ? -4.008 21.922 3.479 1 90.19 102 PRO A CA 1
ATOM 781 C C . PRO A 1 102 ? -3.654 20.969 2.346 1 90.19 102 PRO A C 1
ATOM 783 O O . PRO A 1 102 ? -4.352 19.969 2.135 1 90.19 102 PRO A O 1
ATOM 786 N N . ALA A 1 103 ? -2.541 21.188 1.72 1 87 103 ALA A N 1
ATOM 787 C CA . ALA A 1 103 ? -2.225 20.422 0.518 1 87 103 ALA A CA 1
ATOM 788 C C . ALA A 1 103 ? -1.171 19.359 0.808 1 87 103 ALA A C 1
ATOM 790 O O . ALA A 1 103 ? -0.922 18.484 -0.022 1 87 103 ALA A O 1
ATOM 791 N N . ILE A 1 104 ? -0.551 19.422 1.904 1 86.38 104 ILE A N 1
ATOM 792 C CA . ILE A 1 104 ? 0.52 18.484 2.234 1 86.38 104 ILE A CA 1
ATOM 793 C C . ILE A 1 104 ? 0.162 17.719 3.506 1 86.38 104 ILE A C 1
ATOM 795 O O . ILE A 1 104 ? 0.521 18.141 4.609 1 86.38 104 ILE A O 1
ATOM 799 N N . PRO A 1 105 ? -0.439 16.594 3.334 1 80.69 105 PRO A N 1
ATOM 800 C CA . PRO A 1 105 ? -0.989 15.875 4.48 1 80.69 105 PRO A CA 1
ATOM 801 C C . PRO A 1 105 ? 0.092 15.227 5.344 1 80.69 105 PRO A C 1
ATOM 803 O O . PRO A 1 105 ? -0.221 14.5 6.289 1 80.69 105 PRO A O 1
ATOM 806 N N . SER A 1 106 ? 1.276 15.43 5.121 1 77.12 106 SER A N 1
ATOM 807 C CA . SER A 1 106 ? 2.379 14.859 5.891 1 77.12 106 SER A CA 1
ATOM 8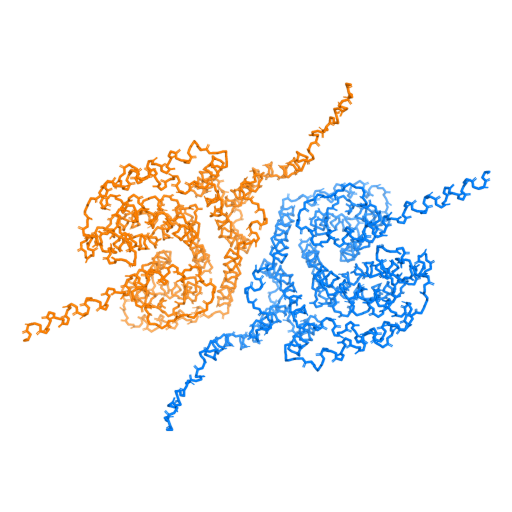08 C C . SER A 1 106 ? 3.184 15.953 6.59 1 77.12 106 SER A C 1
ATOM 810 O O . SER A 1 106 ? 3.854 16.75 5.934 1 77.12 106 SER A O 1
ATOM 812 N N . VAL A 1 107 ? 3.088 15.844 7.941 1 82.06 107 VAL A N 1
ATOM 813 C CA . VAL A 1 107 ? 3.844 16.828 8.719 1 82.06 107 VAL A CA 1
ATOM 814 C C . VAL A 1 107 ? 5.34 16.625 8.492 1 82.06 107 VAL A C 1
ATOM 816 O O . VAL A 1 107 ? 6.09 17.594 8.367 1 82.06 107 VAL A O 1
ATOM 819 N N . SER A 1 108 ? 5.734 15.383 8.383 1 75.5 108 SER A N 1
ATOM 820 C CA . SER A 1 108 ? 7.148 15.078 8.18 1 75.5 108 SER A CA 1
ATOM 821 C C . SER A 1 108 ? 7.641 15.602 6.84 1 75.5 108 SER A C 1
ATOM 823 O O . SER A 1 108 ? 8.766 16.094 6.734 1 75.5 108 SER A O 1
ATOM 825 N N . ALA A 1 109 ? 6.797 15.508 5.918 1 79.38 109 ALA A N 1
ATOM 826 C CA . ALA A 1 109 ? 7.184 15.992 4.594 1 79.38 109 ALA A CA 1
ATOM 827 C C . ALA A 1 109 ? 7.164 17.516 4.547 1 79.38 109 ALA A C 1
ATOM 829 O O . ALA A 1 109 ? 8.055 18.141 3.961 1 79.38 109 ALA A O 1
ATOM 830 N N . ARG A 1 110 ? 6.148 18.078 5.141 1 87.75 110 ARG A N 1
ATOM 831 C CA . ARG A 1 110 ? 5.988 19.531 5.121 1 87.75 110 ARG A CA 1
ATOM 832 C C . ARG A 1 110 ? 7.027 20.203 6.012 1 87.75 110 ARG A C 1
ATOM 834 O O . ARG A 1 110 ? 7.91 20.906 5.52 1 87.75 110 ARG A O 1
ATOM 841 N N . ALA A 1 111 ? 7.062 19.844 7.254 1 86.88 111 ALA A N 1
ATOM 842 C CA . ALA A 1 111 ? 7.953 20.484 8.219 1 86.88 111 ALA A CA 1
ATOM 843 C C . ALA A 1 111 ? 9.383 19.969 8.07 1 86.88 111 ALA A C 1
ATOM 845 O O . ALA A 1 111 ? 10.336 20.75 8.109 1 86.88 111 ALA A O 1
ATOM 846 N N . GLY A 1 112 ? 9.555 18.766 7.871 1 83.56 112 GLY A N 1
ATOM 847 C CA . GLY A 1 112 ? 10.875 18.156 7.801 1 83.56 112 GLY A CA 1
ATOM 848 C C . GLY A 1 112 ? 11.484 18.219 6.414 1 83.56 112 GLY A C 1
ATOM 849 O O . GLY A 1 112 ? 12.68 18.5 6.27 1 83.56 112 GLY A O 1
ATOM 850 N N . GLY A 1 113 ? 10.727 17.984 5.484 1 81.25 113 GLY A N 1
ATOM 851 C CA . GLY A 1 113 ? 11.25 17.875 4.133 1 81.25 113 GLY A CA 1
ATOM 852 C C . GLY A 1 113 ? 11.391 19.219 3.434 1 81.25 113 GLY A C 1
ATOM 853 O O . GLY A 1 113 ? 12.375 19.453 2.727 1 81.25 113 GLY A O 1
ATOM 854 N N . ILE A 1 114 ? 10.484 20.062 3.637 1 86.81 114 ILE A N 1
ATOM 855 C CA . ILE A 1 114 ? 10.461 21.328 2.9 1 86.81 114 ILE A CA 1
ATOM 856 C C . ILE A 1 114 ? 11.008 22.453 3.781 1 86.81 114 ILE A C 1
ATOM 858 O O . ILE A 1 114 ? 11.969 23.125 3.412 1 86.81 114 ILE A O 1
ATOM 862 N N . PHE A 1 115 ? 10.578 22.562 4.992 1 92.44 115 PHE A N 1
ATOM 863 C CA . PHE A 1 115 ? 10.82 23.781 5.75 1 92.44 115 PHE A CA 1
ATOM 864 C C . PHE A 1 115 ? 12.078 23.641 6.602 1 92.44 115 PHE A C 1
ATOM 866 O O . PHE A 1 115 ? 12.797 24.625 6.82 1 92.44 115 PHE A O 1
ATOM 873 N N . LEU A 1 116 ? 12.398 22.453 7.027 1 90.25 116 LEU A N 1
ATOM 874 C CA . LEU A 1 116 ? 13.555 22.297 7.906 1 90.25 116 LEU A CA 1
ATOM 875 C C . LEU A 1 116 ? 14.836 22.734 7.207 1 90.25 116 LEU A C 1
ATOM 877 O O . LEU A 1 116 ? 15.594 23.547 7.742 1 90.25 116 LEU A O 1
ATOM 881 N N . PRO A 1 117 ? 15.102 22.219 6.055 1 89.44 117 PRO A N 1
ATOM 882 C CA . PRO A 1 117 ? 16.312 22.688 5.371 1 89.44 117 PRO A CA 1
ATOM 883 C C . PRO A 1 117 ? 16.297 24.188 5.109 1 89.44 117 PRO A C 1
ATOM 885 O O . PRO A 1 117 ? 17.359 24.828 5.156 1 89.44 117 PRO A O 1
ATOM 888 N N . LEU A 1 118 ? 15.203 24.703 4.824 1 91.62 118 LEU A N 1
ATOM 889 C CA . LEU A 1 118 ? 15.055 26.125 4.582 1 91.62 118 LEU A CA 1
ATOM 890 C C . LEU A 1 118 ? 15.367 26.922 5.844 1 91.62 118 LEU A C 1
ATOM 892 O O . LEU A 1 118 ? 16.109 27.906 5.789 1 91.62 118 LEU A O 1
ATOM 896 N N . VAL A 1 119 ? 14.844 26.531 6.953 1 93.38 119 VAL A N 1
ATOM 897 C CA . VAL A 1 119 ? 15.055 27.203 8.227 1 93.38 119 VAL A CA 1
ATOM 898 C C . VAL A 1 119 ? 16.531 27.125 8.617 1 93.38 119 VAL A C 1
ATOM 900 O O . VAL A 1 119 ? 17.109 28.094 9.102 1 93.38 119 VAL A O 1
ATOM 903 N N . LYS A 1 120 ? 17.125 25.984 8.367 1 91.12 120 LYS A N 1
ATOM 904 C CA . LYS A 1 120 ? 18.531 25.797 8.664 1 91.12 120 LYS A CA 1
ATOM 905 C C . LYS A 1 120 ? 19.391 26.766 7.84 1 91.12 120 LYS A C 1
ATOM 907 O O . LYS A 1 120 ? 20.328 27.391 8.367 1 91.12 120 LYS A O 1
ATOM 912 N N . SER A 1 121 ? 19.078 26.844 6.676 1 91.19 121 SER A N 1
ATOM 913 C CA . SER A 1 121 ? 19.812 27.734 5.789 1 91.19 121 SER A CA 1
ATOM 914 C C . SER A 1 121 ? 19.641 29.188 6.211 1 91.19 121 SER A C 1
ATOM 916 O O . SER A 1 121 ? 20.609 29.969 6.176 1 91.19 121 SER A O 1
ATOM 918 N N . LEU A 1 122 ? 18.5 29.578 6.574 1 93.38 122 LEU A N 1
ATOM 919 C CA . LEU A 1 122 ? 18.234 30.953 7.016 1 93.38 122 LEU A CA 1
ATOM 920 C C . LEU A 1 122 ? 18.938 31.25 8.328 1 93.38 122 LEU A C 1
ATOM 922 O O . LEU A 1 122 ? 19.453 32.344 8.523 1 93.38 122 LEU A O 1
ATOM 926 N N . CYS A 1 123 ? 18.984 30.25 9.18 1 92.44 123 CYS A N 1
ATOM 927 C CA . CYS A 1 123 ? 19.75 30.391 10.422 1 92.44 123 CYS A CA 1
ATOM 928 C C . CYS A 1 123 ? 21.219 30.609 10.141 1 92.44 123 CYS A C 1
ATOM 930 O O . CYS A 1 123 ? 21.844 31.5 10.734 1 92.44 123 CYS A O 1
ATOM 932 N N . GLU A 1 124 ? 21.719 29.844 9.234 1 91.25 124 GLU A N 1
ATOM 933 C CA . GLU A 1 124 ? 23.125 29.969 8.867 1 91.25 124 GLU A CA 1
ATOM 934 C C . GLU A 1 124 ? 23.422 31.344 8.25 1 91.25 124 GLU A C 1
ATOM 936 O O . GLU A 1 124 ? 24.438 31.953 8.547 1 91.25 124 GLU A O 1
ATOM 941 N N . ALA A 1 125 ? 22.562 31.781 7.48 1 90.88 125 ALA A N 1
ATOM 942 C CA . ALA A 1 125 ? 22.719 33.062 6.832 1 90.88 125 ALA A CA 1
ATOM 943 C C . ALA A 1 125 ? 22.719 34.219 7.859 1 90.88 125 ALA A C 1
ATOM 945 O O . ALA A 1 125 ? 23.375 35.219 7.668 1 90.88 125 ALA A O 1
ATOM 946 N N . CYS A 1 126 ? 22.031 34 8.93 1 91.19 126 CYS A N 1
ATOM 947 C CA . CYS A 1 126 ? 21.922 35.031 9.977 1 91.19 126 CYS A CA 1
ATOM 948 C C . CYS A 1 126 ? 22.984 34.812 11.047 1 91.19 126 CYS A C 1
ATOM 950 O O . CYS A 1 126 ? 22.953 35.469 12.094 1 91.19 126 CYS A O 1
ATOM 952 N N . GLY A 1 127 ? 23.812 33.844 10.789 1 89.94 127 GLY A N 1
ATOM 953 C CA . GLY A 1 127 ? 24.953 33.656 11.664 1 89.94 127 GLY A CA 1
ATOM 954 C C . GLY A 1 127 ? 24.641 32.812 12.891 1 89.94 127 GLY A C 1
ATOM 955 O O . GLY A 1 127 ? 25.312 32.906 13.914 1 89.94 127 GLY A O 1
ATOM 956 N N . SER A 1 128 ? 23.547 32.125 12.891 1 90.06 128 SER A N 1
ATOM 957 C CA . SER A 1 128 ? 23.156 31.25 13.984 1 90.06 128 SER A CA 1
ATOM 958 C C . SER A 1 128 ? 23.328 29.781 13.602 1 90.06 128 SER A C 1
ATOM 960 O O . SER A 1 128 ? 22.594 29.266 12.758 1 90.06 128 SER A O 1
ATOM 962 N N . ARG A 1 129 ? 24.297 29.062 14.25 1 85.44 129 ARG A N 1
ATOM 963 C CA . ARG A 1 129 ? 24.609 27.688 13.914 1 85.44 129 ARG A CA 1
ATOM 964 C C . ARG A 1 129 ? 24.469 26.781 15.133 1 85.44 129 ARG A C 1
ATOM 966 O O . ARG A 1 129 ? 24.406 27.266 16.266 1 85.44 129 ARG A O 1
ATOM 973 N N . THR A 1 130 ? 24.328 25.516 14.969 1 81.25 130 THR A N 1
ATOM 974 C CA . THR A 1 130 ? 24.062 24.578 16.047 1 81.25 130 THR A CA 1
ATOM 975 C C . THR A 1 130 ? 25.359 24.203 16.766 1 81.25 130 THR A C 1
ATOM 977 O O . THR A 1 130 ? 25.328 23.828 17.938 1 81.25 130 THR A O 1
ATOM 980 N N . ASP A 1 131 ? 26.516 24.312 16.25 1 76.19 131 ASP A N 1
ATOM 981 C CA . ASP A 1 131 ? 27.719 23.719 16.828 1 76.19 131 ASP A CA 1
ATOM 982 C C . ASP A 1 131 ? 28.75 24.781 17.172 1 76.19 131 ASP A C 1
ATOM 984 O O . ASP A 1 131 ? 29.906 24.469 17.453 1 76.19 131 ASP A O 1
ATOM 988 N N . ASP A 1 132 ? 28.391 26.016 17.266 1 81.69 132 ASP A N 1
ATOM 989 C CA . ASP A 1 132 ? 29.422 27 17.516 1 81.69 132 ASP A CA 1
ATOM 990 C C . ASP A 1 132 ? 28.984 28.016 18.578 1 81.69 132 ASP A C 1
ATOM 992 O O . ASP A 1 132 ? 29.469 29.141 18.609 1 81.69 132 ASP A O 1
ATOM 996 N N . GLY A 1 133 ? 27.859 27.672 19.391 1 82.38 133 GLY A N 1
ATOM 997 C CA . GLY A 1 133 ? 27.438 28.516 20.5 1 82.38 133 GLY A CA 1
ATOM 998 C C . GLY A 1 133 ? 26.531 29.656 20.078 1 82.38 133 GLY A C 1
ATOM 999 O O . GLY A 1 133 ? 26.094 30.453 20.906 1 82.38 133 GLY A O 1
ATOM 1000 N N . THR A 1 134 ? 26.234 29.797 18.828 1 86.56 134 THR A N 1
ATOM 1001 C CA . THR A 1 134 ? 25.422 30.906 18.328 1 86.56 134 THR A CA 1
ATOM 1002 C C . THR A 1 134 ? 23.969 30.484 18.156 1 86.56 134 THR A C 1
ATOM 1004 O O . THR A 1 134 ? 23.188 31.188 17.5 1 86.56 134 THR A O 1
ATOM 1007 N N . GLU A 1 135 ? 23.562 29.422 18.719 1 87.62 135 GLU A N 1
ATOM 1008 C CA . GLU A 1 135 ? 22.234 28.859 18.516 1 87.62 135 GLU A CA 1
ATOM 1009 C C . GLU A 1 135 ? 21.156 29.812 19.047 1 87.62 135 GLU A C 1
ATOM 1011 O O . GLU A 1 135 ? 20.031 29.812 18.547 1 87.62 135 GLU A O 1
ATOM 1016 N N . ARG A 1 136 ? 21.578 30.688 20.047 1 89.69 136 ARG A N 1
ATOM 1017 C CA . ARG A 1 136 ? 20.578 31.516 20.719 1 89.69 136 ARG A CA 1
ATOM 1018 C C . ARG A 1 136 ? 20.406 32.844 20.016 1 89.69 136 ARG A C 1
ATOM 1020 O O . ARG A 1 136 ? 19.531 33.656 20.375 1 89.69 136 ARG A O 1
ATOM 1027 N N . LYS A 1 137 ? 21.234 33.062 19.094 1 90.69 137 LYS A N 1
ATOM 1028 C CA . LYS A 1 137 ? 21.094 34.312 18.359 1 90.69 137 LYS A CA 1
ATOM 1029 C C . LYS A 1 137 ? 19.703 34.406 17.703 1 90.69 137 LYS A C 1
ATOM 1031 O O . LYS A 1 137 ? 18.969 35.375 17.938 1 90.69 137 LYS A O 1
ATOM 1036 N N . LEU A 1 138 ? 19.391 33.375 17 1 92.06 138 LEU A N 1
ATOM 1037 C CA . LEU A 1 138 ? 18.125 33.344 16.297 1 92.06 138 LEU A CA 1
ATOM 1038 C C . LEU A 1 138 ? 17.625 31.906 16.109 1 92.06 138 LEU A C 1
ATOM 1040 O O . LEU A 1 138 ? 16.422 31.656 16.156 1 92.06 138 LEU A O 1
ATOM 1044 N N . GLY A 1 139 ? 18.469 31.031 15.945 1 91.94 139 GLY A N 1
ATOM 1045 C CA . GLY A 1 139 ? 18.203 29.672 15.5 1 91.94 139 GLY A CA 1
ATOM 1046 C C . GLY A 1 139 ? 17.328 28.891 16.469 1 91.94 139 GLY A C 1
ATOM 1047 O O . GLY A 1 139 ? 16.359 28.25 16.062 1 91.94 139 GLY A O 1
ATOM 1048 N N . ALA A 1 140 ? 17.672 28.938 17.719 1 89.62 140 ALA A N 1
ATOM 1049 C CA . ALA A 1 140 ? 16.953 28.172 18.719 1 89.62 140 ALA A CA 1
ATOM 1050 C C . ALA A 1 140 ? 15.484 28.609 18.781 1 89.62 140 ALA A C 1
ATOM 1052 O O . ALA A 1 140 ? 14.578 27.766 18.766 1 89.62 140 ALA A O 1
ATOM 1053 N N . TRP A 1 141 ? 15.281 29.906 18.891 1 92.62 141 TRP A N 1
ATOM 1054 C CA . TRP A 1 141 ? 13.922 30.422 18.953 1 92.62 141 TRP A CA 1
ATOM 1055 C C . TRP A 1 141 ? 13.164 30.094 17.656 1 92.62 141 TRP A C 1
ATOM 1057 O O . TRP A 1 141 ? 12 29.703 17.703 1 92.62 141 TRP A O 1
ATOM 1067 N N . LEU A 1 142 ? 13.805 30.266 16.516 1 94.06 142 LEU A N 1
ATOM 1068 C CA . LEU A 1 142 ? 13.164 30.047 15.227 1 94.06 142 LEU A CA 1
ATOM 1069 C C . LEU A 1 142 ? 12.773 28.594 15.039 1 94.06 142 LEU A C 1
ATOM 1071 O O . LEU A 1 142 ? 11.664 28.297 14.594 1 94.06 142 LEU A O 1
ATOM 1075 N N . MET A 1 143 ? 13.617 27.734 15.367 1 91.38 143 MET A N 1
ATOM 1076 C CA . MET A 1 143 ? 13.352 26.312 15.234 1 91.38 143 MET A CA 1
ATOM 1077 C C . MET A 1 143 ? 12.219 25.875 16.156 1 91.38 143 MET A C 1
ATOM 1079 O O . MET A 1 143 ? 11.352 25.094 15.758 1 91.38 143 MET A O 1
ATOM 1083 N N . LEU A 1 144 ? 12.258 26.344 17.359 1 89.12 144 LEU A N 1
ATOM 1084 C CA . LEU A 1 144 ? 11.203 26.016 18.312 1 89.12 144 LEU A CA 1
ATOM 1085 C C . LEU A 1 144 ? 9.859 26.547 17.844 1 89.12 144 LEU A C 1
ATOM 1087 O O . LEU A 1 144 ? 8.836 25.875 17.984 1 89.12 144 LEU A O 1
ATOM 1091 N N . THR A 1 145 ? 9.891 27.719 17.359 1 92.62 145 THR A N 1
ATOM 1092 C CA . THR A 1 145 ? 8.672 28.344 16.859 1 92.62 145 THR A CA 1
ATOM 1093 C C . THR A 1 145 ? 8.102 27.531 15.688 1 92.62 145 THR A C 1
ATOM 1095 O O . THR A 1 145 ? 6.902 27.234 15.664 1 92.62 145 THR A O 1
ATOM 1098 N N . CYS A 1 146 ? 8.945 27.156 14.758 1 92.5 146 CYS A N 1
ATOM 1099 C CA . CYS A 1 146 ? 8.492 26.406 13.594 1 92.5 146 CYS A CA 1
ATOM 1100 C C . CYS A 1 146 ? 7.957 25.031 14.016 1 92.5 146 CYS A C 1
ATOM 1102 O O . CYS A 1 146 ? 6.961 24.562 13.469 1 92.5 146 CYS A O 1
ATOM 1104 N N . PHE A 1 147 ? 8.555 24.453 14.93 1 86.88 147 PHE A N 1
ATOM 1105 C CA . PHE A 1 147 ? 8.125 23.141 15.414 1 86.88 147 PHE A CA 1
ATOM 1106 C C . PHE A 1 147 ? 6.75 23.219 16.062 1 86.88 147 PHE A C 1
ATOM 1108 O O . PHE A 1 147 ? 5.852 22.453 15.727 1 86.88 147 PHE A O 1
ATOM 1115 N N . GLN A 1 148 ? 6.559 24.172 16.938 1 87.31 148 GLN A N 1
ATOM 1116 C CA . GLN A 1 148 ? 5.305 24.297 17.672 1 87.31 148 GLN A CA 1
ATOM 1117 C C . GLN A 1 148 ? 4.16 24.703 16.75 1 87.31 148 GLN A C 1
ATOM 1119 O O . GLN A 1 148 ? 3.035 24.219 16.891 1 87.31 148 GLN A O 1
ATOM 1124 N N . THR A 1 149 ? 4.477 25.516 15.867 1 92.31 149 THR A N 1
ATOM 1125 C CA . THR A 1 149 ? 3.404 26.016 15.008 1 92.31 149 THR A CA 1
ATOM 1126 C C . THR A 1 149 ? 3.043 24.984 13.945 1 92.31 149 THR A C 1
ATOM 1128 O O . THR A 1 149 ? 1.961 25.047 13.359 1 92.31 149 THR A O 1
ATOM 1131 N N . SER A 1 150 ? 3.955 24.078 13.641 1 91.25 150 SER A N 1
ATOM 1132 C CA . SER A 1 150 ? 3.627 23 12.711 1 91.25 150 SER A CA 1
ATOM 1133 C C . SER A 1 150 ? 2.514 22.125 13.258 1 91.25 150 SER A C 1
ATOM 1135 O O . SER A 1 150 ? 1.691 21.609 12.5 1 91.25 150 SER A O 1
ATOM 1137 N N . VAL A 1 151 ? 2.479 21.984 14.523 1 84.69 151 VAL A N 1
ATOM 1138 C CA . VAL A 1 151 ? 1.419 21.219 15.172 1 84.69 151 VAL A CA 1
ATOM 1139 C C . VAL A 1 151 ? 0.081 21.938 14.992 1 84.69 151 VAL A C 1
ATOM 1141 O O . VAL A 1 151 ? -0.944 21.297 14.75 1 84.69 151 VAL A O 1
ATOM 1144 N N . VAL A 1 152 ? 0.147 23.234 15.086 1 89.06 152 VAL A N 1
ATOM 1145 C CA . VAL A 1 152 ? -1.061 24.047 14.953 1 89.06 152 VAL A CA 1
ATOM 1146 C C . VAL A 1 152 ? -1.6 23.938 13.531 1 89.06 152 VAL A C 1
ATOM 1148 O O . VAL A 1 152 ? -2.781 23.641 13.32 1 89.06 152 VAL A O 1
ATOM 1151 N N . SER A 1 153 ? -0.741 24.156 12.578 1 92.44 153 SER A N 1
ATOM 1152 C CA . SER A 1 153 ? -1.175 24.109 11.18 1 92.44 153 SER A CA 1
ATOM 1153 C C . SER A 1 153 ? -1.688 22.719 10.805 1 92.44 153 SER A C 1
ATOM 1155 O O . SER A 1 153 ? -2.584 22.594 9.969 1 92.44 153 SER A O 1
ATOM 1157 N N . SER A 1 154 ? -1.171 21.703 11.414 1 89.06 154 SER A N 1
ATOM 1158 C CA . SER A 1 154 ? -1.587 20.328 11.148 1 89.06 154 SER A CA 1
ATOM 1159 C C . SER A 1 154 ? -2.99 20.062 11.68 1 89.06 154 SER A C 1
ATOM 1161 O O . SER A 1 154 ? -3.686 19.172 11.195 1 89.06 154 SER A O 1
ATOM 1163 N N . ALA A 1 155 ? -3.396 20.828 12.648 1 87.44 155 ALA A N 1
ATOM 1164 C CA . ALA A 1 155 ? -4.711 20.625 13.258 1 87.44 155 ALA A CA 1
ATOM 1165 C C . ALA A 1 155 ? -5.77 21.484 12.547 1 87.44 155 ALA A C 1
ATOM 1167 O O . ALA A 1 155 ? -6.969 21.25 12.727 1 87.44 155 ALA A O 1
ATOM 1168 N N . MET A 1 156 ? -5.383 22.344 11.742 1 91.44 156 MET A N 1
ATOM 1169 C CA . MET A 1 156 ? -6.289 23.344 11.188 1 91.44 156 MET A CA 1
ATOM 1170 C C . MET A 1 156 ? -7.125 22.766 10.055 1 91.44 156 MET A C 1
ATOM 1172 O O . MET A 1 156 ? -8.258 23.188 9.836 1 91.44 156 MET A O 1
ATOM 1176 N N . PHE A 1 157 ? -6.535 21.812 9.336 1 90.75 157 PHE A N 1
ATOM 1177 C CA . PHE A 1 157 ? -7.219 21.25 8.172 1 90.75 157 PHE A CA 1
ATOM 1178 C C . PHE A 1 157 ? -7.246 19.734 8.234 1 90.75 157 PHE A C 1
ATOM 1180 O O . PHE A 1 157 ? -6.301 19.109 8.719 1 90.75 157 PHE A O 1
ATOM 1187 N N . LEU A 1 158 ? -8.289 19.156 7.715 1 87.31 158 LEU A N 1
ATOM 1188 C CA . LEU A 1 158 ? -8.469 17.719 7.684 1 87.31 158 LEU A CA 1
ATOM 1189 C C . LEU A 1 158 ? -7.316 17.031 6.949 1 87.31 158 LEU A C 1
ATOM 1191 O O . LEU A 1 158 ? -6.883 15.953 7.336 1 87.31 158 LEU A O 1
ATOM 1195 N N . THR A 1 159 ? -6.797 17.734 5.945 1 87.19 159 THR A N 1
ATOM 1196 C CA . THR A 1 159 ? -5.797 17.141 5.066 1 87.19 159 THR A CA 1
ATOM 1197 C C . THR A 1 159 ? -4.391 17.562 5.484 1 87.19 159 THR A C 1
ATOM 1199 O O . THR A 1 159 ? -3.42 17.297 4.766 1 87.19 159 THR A O 1
ATOM 1202 N N . ALA A 1 160 ? -4.242 18.125 6.605 1 89.19 160 ALA A N 1
ATOM 1203 C CA . ALA A 1 160 ? -2.941 18.688 6.969 1 89.19 160 ALA A CA 1
ATOM 1204 C C . ALA A 1 160 ? -2.092 17.656 7.707 1 89.19 160 ALA A C 1
ATOM 1206 O O . ALA A 1 160 ? -0.88 17.828 7.855 1 89.19 160 ALA A O 1
ATOM 1207 N N . MET A 1 161 ? -2.756 16.641 8.133 1 83.56 161 MET A N 1
ATOM 1208 C CA . MET A 1 161 ? -2.059 15.555 8.812 1 83.56 161 MET A CA 1
ATOM 1209 C C . MET A 1 161 ? -2.73 14.211 8.516 1 83.56 161 MET A C 1
ATOM 1211 O O . MET A 1 161 ? -3.959 14.125 8.469 1 83.56 161 MET A O 1
ATOM 1215 N N . ALA A 1 162 ? -1.901 13.266 8.445 1 76.44 162 ALA A N 1
ATOM 1216 C CA . ALA A 1 162 ? -2.383 11.938 8.055 1 76.44 162 ALA A CA 1
ATOM 1217 C C . ALA A 1 162 ? -3.387 11.406 9.07 1 76.44 162 ALA A C 1
ATOM 1219 O O . ALA A 1 162 ? -4.324 10.688 8.711 1 76.44 162 ALA A O 1
ATOM 1220 N N . ALA A 1 163 ? -3.273 11.719 10.312 1 78.88 163 ALA A N 1
ATOM 1221 C CA . ALA A 1 163 ? -4.098 11.141 11.367 1 78.88 163 ALA A CA 1
ATOM 1222 C C . ALA A 1 163 ? -5.461 11.82 11.438 1 78.88 163 ALA A C 1
ATOM 1224 O O . ALA A 1 163 ? -6.395 11.297 12.055 1 78.88 163 ALA A O 1
ATOM 1225 N N . ASN A 1 164 ? -5.621 12.961 10.805 1 86.62 164 ASN A N 1
ATOM 1226 C CA . ASN A 1 164 ? -6.871 13.711 10.883 1 86.62 164 ASN A CA 1
ATOM 1227 C C . ASN A 1 164 ? -8.023 12.953 10.227 1 86.62 164 ASN A C 1
ATOM 1229 O O . ASN A 1 164 ? -9.094 12.82 10.82 1 86.62 164 ASN A O 1
ATOM 1233 N N . PRO A 1 165 ? -7.805 12.445 9.086 1 83.75 165 PRO A N 1
ATOM 1234 C CA . PRO A 1 165 ? -8.891 11.664 8.484 1 83.75 165 PRO A CA 1
ATOM 1235 C C . PRO A 1 165 ? -9.258 10.43 9.297 1 83.75 165 PRO A C 1
ATOM 1237 O O . PRO A 1 165 ? -10.406 9.984 9.266 1 83.75 165 PRO A O 1
ATOM 1240 N N . LEU A 1 166 ? -8.273 9.914 9.945 1 81.81 166 LEU A N 1
ATOM 1241 C CA . LEU A 1 166 ? -8.562 8.781 10.82 1 81.81 166 LEU A CA 1
ATOM 1242 C C . LEU A 1 166 ? -9.57 9.18 11.898 1 81.81 166 LEU A C 1
ATOM 1244 O O . LEU A 1 166 ? -10.523 8.445 12.164 1 81.81 166 LEU A O 1
ATOM 1248 N N . ALA A 1 167 ? -9.352 10.297 12.484 1 85.31 167 ALA A N 1
ATOM 1249 C CA . ALA A 1 167 ? -10.266 10.797 13.508 1 85.31 167 ALA A CA 1
ATOM 1250 C C . ALA A 1 167 ? -11.664 11.016 12.922 1 85.31 167 ALA A C 1
ATOM 1252 O O . ALA A 1 167 ? -12.664 10.703 13.57 1 85.31 167 ALA A O 1
ATOM 1253 N N . ALA A 1 168 ? -11.742 11.531 11.781 1 86.06 168 ALA A N 1
ATOM 1254 C CA . ALA A 1 168 ? -13.023 11.766 11.117 1 86.06 168 ALA A CA 1
ATOM 1255 C C . ALA A 1 168 ? -13.75 10.453 10.852 1 86.06 168 ALA A C 1
ATOM 1257 O O . ALA A 1 168 ? -14.961 10.352 11.055 1 86.06 168 ALA A O 1
ATOM 1258 N N . ASN A 1 169 ? -13.016 9.516 10.461 1 83.06 169 ASN A N 1
ATOM 1259 C CA . ASN A 1 169 ? -13.602 8.211 10.18 1 83.06 169 ASN A CA 1
ATOM 1260 C C . ASN A 1 169 ? -14.109 7.543 11.453 1 83.06 169 ASN A C 1
ATOM 1262 O O . ASN A 1 169 ? -15.18 6.93 11.453 1 83.06 169 ASN A O 1
ATOM 1266 N N . LEU A 1 170 ? -13.328 7.621 12.43 1 82.19 170 LEU A N 1
ATOM 1267 C CA . LEU A 1 170 ? -13.727 7.016 13.695 1 82.19 170 LEU A CA 1
ATOM 1268 C C . LEU A 1 170 ? -14.938 7.73 14.281 1 82.19 170 LEU A C 1
ATOM 1270 O O . LEU A 1 170 ? -15.781 7.105 14.922 1 82.19 170 LEU A O 1
ATOM 1274 N N . THR A 1 171 ? -15.031 8.984 14 1 85.94 171 THR A N 1
ATOM 1275 C CA . THR A 1 171 ? -16.203 9.734 14.414 1 85.94 171 THR A CA 1
ATOM 1276 C C . THR A 1 171 ? -17.453 9.219 13.719 1 85.94 171 THR A C 1
ATOM 1278 O O . THR A 1 171 ? -18.469 8.961 14.367 1 85.94 171 THR A O 1
ATOM 1281 N N . LEU A 1 172 ? -17.344 9.047 12.508 1 82.31 172 LEU A N 1
ATOM 1282 C CA . LEU A 1 172 ? -18.453 8.547 11.719 1 82.31 172 LEU A CA 1
ATOM 1283 C C . LEU A 1 172 ? -18.891 7.164 12.203 1 82.31 172 LEU A C 1
ATOM 1285 O O . LEU A 1 172 ? -20.078 6.895 12.352 1 82.31 172 LEU A O 1
ATOM 1289 N N . SER A 1 173 ? -17.953 6.387 12.461 1 75.31 173 SER A N 1
ATOM 1290 C CA . SER A 1 173 ? -18.219 5.016 12.883 1 75.31 173 SER A CA 1
ATOM 1291 C C . SER A 1 173 ? -18.828 4.977 14.281 1 75.31 173 SER A C 1
ATOM 1293 O O . SER A 1 173 ? -19.609 4.082 14.609 1 75.31 173 SER A O 1
ATOM 1295 N N . THR A 1 174 ? -18.453 5.945 15.055 1 77.06 174 THR A N 1
ATOM 1296 C CA . THR A 1 174 ? -18.844 5.918 16.453 1 77.06 174 THR A CA 1
ATOM 1297 C C . THR A 1 174 ? -20.203 6.586 16.656 1 77.06 174 THR A C 1
ATOM 1299 O O . THR A 1 174 ? -21.047 6.074 17.391 1 77.06 174 THR A O 1
ATOM 1302 N N . ILE A 1 175 ? -20.438 7.703 16.016 1 79.88 175 ILE A N 1
ATOM 1303 C CA . ILE A 1 175 ? -21.641 8.453 16.344 1 79.88 175 ILE A CA 1
ATOM 1304 C C . ILE A 1 175 ? -22.516 8.602 15.109 1 79.88 175 ILE A C 1
ATOM 1306 O O . ILE A 1 175 ? -23.594 9.172 15.172 1 79.88 175 ILE A O 1
ATOM 1310 N N . GLY A 1 176 ? -22 8.188 14 1 77.56 176 GLY A N 1
ATOM 1311 C CA . GLY A 1 176 ? -22.812 8.195 12.789 1 77.56 176 GLY A CA 1
ATOM 1312 C C . GLY A 1 176 ? -22.844 9.539 12.094 1 77.56 176 GLY A C 1
ATOM 1313 O O . GLY A 1 176 ? -23.641 9.758 11.18 1 77.56 176 GLY A O 1
ATOM 1314 N N . GLN A 1 177 ? -22.094 10.453 12.602 1 81.19 177 GLN A N 1
ATOM 1315 C CA . GLN A 1 177 ? -22.016 11.773 11.984 1 81.19 177 GLN A CA 1
ATOM 1316 C C . GLN A 1 177 ? -20.625 12.008 11.383 1 81.19 177 GLN A C 1
ATOM 1318 O O . GLN A 1 177 ? -19.609 11.82 12.062 1 81.19 177 GLN A O 1
ATOM 1323 N N . GLY A 1 178 ? -20.609 12.43 10.164 1 80.62 178 GLY A N 1
ATOM 1324 C CA . GLY A 1 178 ? -19.344 12.641 9.469 1 80.62 178 GLY A CA 1
ATOM 1325 C C . GLY A 1 178 ? -18.812 14.055 9.617 1 80.62 178 GLY A C 1
ATOM 1326 O O . GLY A 1 178 ? -19.578 14.992 9.805 1 80.62 178 GLY A O 1
ATOM 1327 N N . ILE A 1 179 ? -17.531 14.125 9.641 1 84.19 179 ILE A N 1
ATOM 1328 C CA . ILE A 1 179 ? -16.844 15.414 9.633 1 84.19 179 ILE A CA 1
ATOM 1329 C C . ILE A 1 179 ? -16.203 15.648 8.266 1 84.19 179 ILE A C 1
ATOM 1331 O O . ILE A 1 179 ? -15.25 14.969 7.895 1 84.19 179 ILE A O 1
ATOM 1335 N N . GLY A 1 180 ? -16.719 16.609 7.562 1 82 180 GLY A N 1
ATOM 1336 C CA . GLY A 1 180 ? -16.172 16.953 6.266 1 82 180 GLY A CA 1
ATOM 1337 C C . GLY A 1 180 ? -15.016 17.938 6.359 1 82 180 GLY A C 1
ATOM 1338 O O . GLY A 1 180 ? -14.695 18.422 7.445 1 82 180 GLY A O 1
ATOM 1339 N N . TRP A 1 181 ? -14.43 18.172 5.242 1 87.5 181 TRP A N 1
ATOM 1340 C CA . TRP A 1 181 ? -13.266 19.047 5.188 1 87.5 181 TRP A CA 1
ATOM 1341 C C . TRP A 1 181 ? -13.633 20.469 5.625 1 87.5 181 TRP A C 1
ATOM 1343 O O . TRP A 1 181 ? -12.938 21.062 6.449 1 87.5 181 TRP A O 1
ATOM 1353 N N . THR A 1 182 ? -14.719 21 5.094 1 88.31 182 THR A N 1
ATOM 1354 C CA . THR A 1 182 ? -15.133 22.375 5.371 1 88.31 182 THR A CA 1
ATOM 1355 C C . THR A 1 182 ? -15.531 22.531 6.836 1 88.31 182 THR A C 1
ATOM 1357 O O . THR A 1 182 ? -15.203 23.547 7.469 1 88.31 182 THR A O 1
ATOM 1360 N N . LEU A 1 183 ? -16.234 21.531 7.297 1 86.56 183 LEU A N 1
ATOM 1361 C CA . LEU A 1 183 ? -16.625 21.594 8.703 1 86.56 183 LEU A CA 1
ATOM 1362 C C . LEU A 1 183 ? -15.391 21.578 9.602 1 86.56 183 LEU A C 1
ATOM 1364 O O . LEU A 1 183 ? -15.336 22.312 10.586 1 86.56 183 LEU A O 1
ATOM 1368 N N . TRP A 1 184 ? -14.469 20.734 9.289 1 89.94 184 TRP A N 1
ATOM 1369 C CA . TRP A 1 184 ? -13.211 20.688 10.031 1 89.94 184 TRP A CA 1
ATOM 1370 C C . TRP A 1 184 ? -12.516 22.031 10.016 1 89.94 184 TRP A C 1
ATOM 1372 O O . TRP A 1 184 ? -12.094 22.547 11.062 1 89.94 184 TRP A O 1
ATOM 1382 N N . ALA A 1 185 ? -12.422 22.625 8.875 1 90.56 185 ALA A N 1
ATOM 1383 C CA . ALA A 1 185 ? -11.711 23.891 8.703 1 90.56 185 ALA A CA 1
ATOM 1384 C C . ALA A 1 185 ? -12.422 25.016 9.445 1 90.56 185 ALA A C 1
ATOM 1386 O O . ALA A 1 185 ? -11.773 25.859 10.07 1 90.56 185 ALA A O 1
ATOM 1387 N N . LYS A 1 186 ? -13.703 25.078 9.359 1 89.44 186 LYS A N 1
ATOM 1388 C CA . LYS A 1 186 ? -14.477 26.125 10.016 1 89.44 186 LYS A CA 1
ATOM 1389 C C . LYS A 1 186 ? -14.297 26.078 11.531 1 89.44 186 LYS A C 1
ATOM 1391 O O . LYS A 1 186 ? -14.219 27.125 12.18 1 89.44 186 LYS A O 1
ATOM 1396 N N . ALA A 1 187 ? -14.258 24.891 12.016 1 88.12 187 ALA A N 1
ATOM 1397 C CA . ALA A 1 187 ? -14.141 24.734 13.469 1 88.12 187 ALA A CA 1
ATOM 1398 C C . ALA A 1 187 ? -12.727 25.078 13.938 1 88.12 187 ALA A C 1
ATOM 1400 O O . ALA A 1 187 ? -12.539 25.531 15.07 1 88.12 187 ALA A O 1
ATOM 1401 N N . ALA A 1 188 ? -11.719 24.922 13.07 1 91.12 188 ALA A N 1
ATOM 1402 C CA . ALA A 1 188 ? -10.336 25 13.523 1 91.12 188 ALA A CA 1
ATOM 1403 C C . ALA A 1 188 ? -9.68 26.297 13.07 1 91.12 188 ALA A C 1
ATOM 1405 O O . ALA A 1 188 ? -8.625 26.672 13.578 1 91.12 188 ALA A O 1
ATOM 1406 N N . ILE A 1 189 ? -10.305 27.062 12.18 1 91.62 189 ILE A N 1
ATOM 1407 C CA . ILE A 1 189 ? -9.641 28.188 11.523 1 91.62 189 ILE A CA 1
ATOM 1408 C C . ILE A 1 189 ? -9.383 29.297 12.539 1 91.62 189 ILE A C 1
ATOM 1410 O O . ILE A 1 189 ? -8.305 29.891 12.555 1 91.62 189 ILE A O 1
ATOM 1414 N N . VAL A 1 190 ? -10.375 29.641 13.375 1 92.56 190 VAL A N 1
ATOM 1415 C CA . VAL A 1 190 ? -10.234 30.766 14.305 1 92.56 190 VAL A CA 1
ATOM 1416 C C . VAL A 1 190 ? -9.211 30.406 15.383 1 92.56 190 VAL A C 1
ATOM 1418 O O . VAL A 1 190 ? -8.219 31.125 15.562 1 92.56 190 VAL A O 1
ATOM 1421 N N . PRO A 1 191 ? -9.414 29.281 16.062 1 90 191 PRO A N 1
ATOM 1422 C CA . PRO A 1 191 ? -8.391 28.938 17.062 1 90 191 PRO A CA 1
ATOM 1423 C C . PRO A 1 191 ? -7.012 28.719 16.438 1 90 191 PRO A C 1
ATOM 1425 O O . PRO A 1 191 ? -5.992 29.031 17.047 1 90 191 PRO A O 1
ATOM 1428 N N . GLY A 1 192 ? -6.961 28.172 15.242 1 91.94 192 GLY A N 1
ATOM 1429 C CA . GLY A 1 192 ? -5.695 27.953 14.555 1 91.94 192 GLY A CA 1
ATOM 1430 C C . GLY A 1 192 ? -4.965 29.234 14.227 1 91.94 192 GLY A C 1
ATOM 1431 O O . GLY A 1 192 ? -3.781 29.375 14.539 1 91.94 192 GLY A O 1
ATOM 1432 N N . LEU A 1 193 ? -5.695 30.234 13.664 1 94.69 193 LEU A N 1
ATOM 1433 C CA . LEU A 1 193 ? -5.094 31.516 13.305 1 94.69 193 LEU A CA 1
ATOM 1434 C C . LEU A 1 193 ? -4.633 32.25 14.555 1 94.69 193 LEU A C 1
ATOM 1436 O O . LEU A 1 193 ? -3.564 32.875 14.547 1 94.69 193 LEU A O 1
ATOM 1440 N N . LEU A 1 194 ? -5.43 32.219 15.586 1 94.5 194 LEU A N 1
ATOM 1441 C CA . LEU A 1 194 ? -5.039 32.844 16.828 1 94.5 194 LEU A CA 1
ATOM 1442 C C . LEU A 1 194 ? -3.773 32.219 17.406 1 94.5 194 LEU A C 1
ATOM 1444 O O . LEU A 1 194 ? -2.883 32.906 17.891 1 94.5 194 LEU A O 1
ATOM 1448 N N . SER A 1 195 ? -3.76 30.938 17.281 1 93.5 195 SER A N 1
ATOM 1449 C CA . SER A 1 195 ? -2.582 30.234 17.797 1 93.5 195 SER A CA 1
ATOM 1450 C C . SER A 1 195 ? -1.346 30.562 16.969 1 93.5 195 SER A C 1
ATOM 1452 O O . SER A 1 195 ? -0.247 30.703 17.5 1 93.5 195 SER A O 1
ATOM 1454 N N . LEU A 1 196 ? -1.518 30.656 15.648 1 95.25 196 LEU A N 1
ATOM 1455 C CA . LEU A 1 196 ? -0.393 30.969 14.773 1 95.25 196 LEU A CA 1
ATOM 1456 C C . LEU A 1 196 ? 0.15 32.375 15.062 1 95.25 196 LEU A C 1
ATOM 1458 O O . LEU A 1 196 ? 1.339 32.625 14.867 1 95.25 196 LEU A O 1
ATOM 1462 N N . LEU A 1 197 ? -0.692 33.25 15.57 1 96.31 197 LEU A N 1
ATOM 1463 C CA . LEU A 1 197 ? -0.274 34.625 15.906 1 96.31 197 LEU A CA 1
ATOM 1464 C C . LEU A 1 197 ? 0.317 34.688 17.312 1 96.31 197 LEU A C 1
ATOM 1466 O O . LEU A 1 197 ? 1.336 35.344 17.531 1 96.31 197 LEU A O 1
ATOM 1470 N N . ILE A 1 198 ? -0.229 33.906 18.25 1 95.75 198 ILE A N 1
ATOM 1471 C CA . ILE A 1 198 ? 0.083 34.062 19.656 1 95.75 198 ILE A CA 1
ATOM 1472 C C . ILE A 1 198 ? 1.311 33.219 20.016 1 95.75 198 ILE A C 1
ATOM 1474 O O . ILE A 1 198 ? 2.172 33.656 20.781 1 95.75 198 ILE A O 1
ATOM 1478 N N . VAL A 1 199 ? 1.43 32.031 19.422 1 93 199 VAL A N 1
ATOM 1479 C CA . VAL A 1 199 ? 2.479 31.094 19.828 1 93 199 VAL A CA 1
ATOM 1480 C C . VAL A 1 199 ? 3.85 31.703 19.547 1 93 199 VAL A C 1
ATOM 1482 O O . VAL A 1 199 ? 4.715 31.734 20.422 1 93 199 VAL A O 1
ATOM 1485 N N . PRO A 1 200 ? 4.094 32.219 18.344 1 94.75 200 PRO A N 1
ATOM 1486 C CA . PRO A 1 200 ? 5.402 32.844 18.109 1 94.75 200 PRO A CA 1
ATOM 1487 C C . PRO A 1 200 ? 5.672 34 19.047 1 94.75 200 PRO A C 1
ATOM 1489 O O . PRO A 1 200 ? 6.801 34.188 19.516 1 94.75 200 PRO A O 1
ATOM 1492 N N . LEU A 1 201 ? 4.645 34.781 19.375 1 95.56 201 LEU A N 1
ATOM 1493 C CA . LEU A 1 201 ? 4.797 35.938 20.25 1 95.56 201 LEU A CA 1
ATOM 1494 C C . LEU A 1 201 ? 5.137 35.5 21.672 1 95.56 201 LEU A C 1
ATOM 1496 O O . LEU A 1 201 ? 6 36.094 22.312 1 95.56 201 LEU A O 1
ATOM 1500 N N . VAL A 1 202 ? 4.445 34.5 22.141 1 94.06 202 VAL A N 1
ATOM 1501 C CA . VAL A 1 202 ? 4.684 34 23.484 1 94.06 202 VAL A CA 1
ATOM 1502 C C . VAL A 1 202 ? 6.098 33.438 23.578 1 94.06 202 VAL A C 1
ATOM 1504 O O . VAL A 1 202 ? 6.805 33.688 24.562 1 94.06 202 VAL A O 1
ATOM 1507 N N . LEU A 1 203 ? 6.52 32.688 22.562 1 92.88 203 LEU A N 1
ATOM 1508 C CA . LEU A 1 203 ? 7.867 32.156 22.562 1 92.88 203 LEU A CA 1
ATOM 1509 C C . LEU A 1 203 ? 8.914 33.25 22.469 1 92.88 203 LEU A C 1
ATOM 1511 O O . LEU A 1 203 ? 10.008 33.125 23.031 1 92.88 203 LEU A O 1
ATOM 1515 N N . TYR A 1 204 ? 8.586 34.344 21.75 1 93.69 204 TYR A N 1
ATOM 1516 C CA . TYR A 1 204 ? 9.484 35.469 21.594 1 93.69 204 TYR A CA 1
ATOM 1517 C C . TYR A 1 204 ? 9.75 36.156 22.938 1 93.69 204 TYR A C 1
ATOM 1519 O O . TYR A 1 204 ? 10.812 36.75 23.141 1 93.69 204 TYR A O 1
ATOM 1527 N N . VAL A 1 205 ? 8.781 36 23.875 1 93.25 205 VAL A N 1
ATOM 1528 C CA . VAL A 1 205 ? 8.906 36.625 25.188 1 93.25 205 VAL A CA 1
ATOM 1529 C C . VAL A 1 205 ? 9.555 35.656 26.156 1 93.25 205 VAL A C 1
ATOM 1531 O O . VAL A 1 205 ? 10.445 36.031 26.922 1 93.25 205 VAL A O 1
ATOM 1534 N N . ILE A 1 206 ? 9.211 34.375 26.109 1 91 206 ILE A N 1
ATOM 1535 C CA . ILE A 1 206 ? 9.672 33.406 27.078 1 91 206 ILE A CA 1
ATOM 1536 C C . ILE A 1 206 ? 11.07 32.906 26.703 1 91 206 ILE A C 1
ATOM 1538 O O . ILE A 1 206 ? 11.875 32.594 27.578 1 91 206 ILE A O 1
ATOM 1542 N N . TYR A 1 207 ? 11.312 32.75 25.438 1 89.62 207 TYR A N 1
ATOM 1543 C CA . TYR A 1 207 ? 12.586 32.312 24.891 1 89.62 207 TYR A CA 1
ATOM 1544 C C . TYR A 1 207 ? 13.07 33.219 23.781 1 89.62 207 TYR A C 1
ATOM 1546 O O . TYR A 1 207 ? 13.18 32.812 22.625 1 89.62 207 TYR A O 1
ATOM 1554 N N . PRO A 1 208 ? 13.516 34.406 24.188 1 91.38 208 PRO A N 1
ATOM 1555 C CA . PRO A 1 208 ? 13.805 35.438 23.203 1 91.38 208 PRO A CA 1
ATOM 1556 C C . PRO A 1 208 ? 15.109 35.188 22.438 1 91.38 208 PRO A C 1
ATOM 1558 O O . PRO A 1 208 ? 16.078 34.688 23.016 1 91.38 208 PRO A O 1
ATOM 1561 N N . PRO A 1 209 ? 15.008 35.438 21.125 1 93.56 209 PRO A N 1
ATOM 1562 C CA . PRO A 1 209 ? 16.266 35.438 20.375 1 93.56 209 PRO A CA 1
ATOM 1563 C C . PRO A 1 209 ? 17.172 36.625 20.781 1 93.56 209 PRO A C 1
ATOM 1565 O O . PRO A 1 209 ? 16.672 37.656 21.203 1 93.56 209 PRO A O 1
ATOM 1568 N N . GLU A 1 210 ? 18.453 36.406 20.625 1 93.38 210 GLU A N 1
ATOM 1569 C CA . GLU A 1 210 ? 19.406 37.469 20.969 1 93.38 210 GLU A CA 1
ATOM 1570 C C . GLU A 1 210 ? 19.391 38.594 19.938 1 93.38 210 GLU A C 1
ATOM 1572 O O . GLU A 1 210 ? 19.562 39.75 20.281 1 93.38 210 GLU A O 1
ATOM 1577 N N . VAL A 1 211 ? 19.203 38.156 18.734 1 91.94 211 VAL A N 1
ATOM 1578 C CA . VAL A 1 211 ? 19.156 39.125 17.656 1 91.94 211 VAL A CA 1
ATOM 1579 C C . VAL A 1 211 ? 17.719 39.406 17.281 1 91.94 211 VAL A C 1
ATOM 1581 O O . VAL A 1 211 ? 16.906 38.469 17.125 1 91.94 211 VAL A O 1
ATOM 1584 N N . LYS A 1 212 ? 17.375 40.656 17.125 1 93.81 212 LYS A N 1
ATOM 1585 C CA . LYS A 1 212 ? 15.992 41.031 16.906 1 93.81 212 LYS A CA 1
ATOM 1586 C C . LYS A 1 212 ? 15.773 41.469 15.453 1 93.81 212 LYS A C 1
ATOM 1588 O O . LYS A 1 212 ? 14.633 41.688 15.031 1 93.81 212 LYS A O 1
ATOM 1593 N N . THR A 1 213 ? 16.875 41.656 14.734 1 93.25 213 THR A N 1
ATOM 1594 C CA . THR A 1 213 ? 16.797 41.969 13.312 1 93.25 213 THR A CA 1
ATOM 1595 C C . THR A 1 213 ? 17.531 40.906 12.477 1 93.25 213 THR A C 1
ATOM 1597 O O . THR A 1 213 ? 18.547 40.375 12.906 1 93.25 213 THR A O 1
ATOM 1600 N N . SER A 1 214 ? 16.922 40.594 11.352 1 91.94 214 SER A N 1
ATOM 1601 C CA . SER A 1 214 ? 17.484 39.594 10.461 1 91.94 214 SER A CA 1
ATOM 1602 C C . SER A 1 214 ? 17.547 40.094 9.023 1 91.94 214 SER A C 1
ATOM 1604 O O . SER A 1 214 ? 16.922 39.531 8.133 1 91.94 214 SER A O 1
ATOM 1606 N N . PRO A 1 215 ? 18.344 41.031 8.75 1 92.25 215 PRO A N 1
ATOM 1607 C CA . PRO A 1 215 ? 18.406 41.594 7.395 1 92.25 215 PRO A CA 1
ATOM 1608 C C . PRO A 1 215 ? 18.938 40.594 6.371 1 92.25 215 PRO A C 1
ATOM 1610 O O . PRO A 1 215 ? 18.641 40.688 5.18 1 92.25 215 PRO A O 1
ATOM 1613 N N . ASP A 1 216 ? 19.656 39.594 6.762 1 93.69 216 ASP A N 1
ATOM 1614 C CA . ASP A 1 216 ? 20.25 38.625 5.859 1 93.69 216 ASP A CA 1
ATOM 1615 C C . ASP A 1 216 ? 19.219 37.625 5.352 1 93.69 216 ASP A C 1
ATOM 1617 O O . ASP A 1 216 ? 19.406 37 4.312 1 93.69 216 ASP A O 1
ATOM 1621 N N . ALA A 1 217 ? 18.141 37.531 6.066 1 94.81 217 ALA A N 1
ATOM 1622 C CA . ALA A 1 217 ? 17.125 36.562 5.691 1 94.81 217 ALA A CA 1
ATOM 1623 C C . ALA A 1 217 ? 16.422 36.938 4.398 1 94.81 217 ALA A C 1
ATOM 1625 O O . ALA A 1 217 ? 16.391 36.188 3.439 1 94.81 217 ALA A O 1
ATOM 1626 N N . PRO A 1 218 ? 15.891 38.188 4.293 1 96.62 218 PRO A N 1
ATOM 1627 C CA . PRO A 1 218 ? 15.281 38.562 3.021 1 96.62 218 PRO A CA 1
ATOM 1628 C C . PRO A 1 218 ? 16.281 38.594 1.872 1 96.62 218 PRO A C 1
ATOM 1630 O O . PRO A 1 218 ? 15.922 38.344 0.724 1 96.62 218 PRO A O 1
ATOM 1633 N N . ARG A 1 219 ? 17.5 38.906 2.168 1 96.25 219 ARG A N 1
ATOM 1634 C CA . ARG A 1 219 ? 18.547 38.906 1.143 1 96.25 219 ARG A CA 1
ATOM 1635 C C . ARG A 1 219 ? 18.766 37.531 0.59 1 96.25 219 ARG A C 1
ATOM 1637 O O . ARG A 1 219 ? 18.828 37.312 -0.625 1 96.25 219 ARG A O 1
ATOM 1644 N N . LEU A 1 220 ? 18.922 36.625 1.477 1 95.31 220 LEU A N 1
ATOM 1645 C CA . LEU A 1 220 ? 19.094 35.219 1.054 1 95.31 220 LEU A CA 1
ATOM 1646 C C . LEU A 1 220 ? 17.891 34.75 0.25 1 95.31 220 LEU A C 1
ATOM 1648 O O . LEU A 1 220 ? 18.047 34.031 -0.747 1 95.31 220 LEU A O 1
ATOM 1652 N N . ALA A 1 221 ? 16.703 35.062 0.752 1 97 221 ALA A N 1
ATOM 1653 C CA . ALA A 1 221 ? 15.492 34.656 0.059 1 97 221 ALA A CA 1
ATOM 1654 C C . ALA A 1 221 ? 15.461 35.219 -1.365 1 97 221 ALA A C 1
ATOM 1656 O O . ALA A 1 221 ? 15.094 34.5 -2.303 1 97 221 ALA A O 1
ATOM 1657 N N . LYS A 1 222 ? 15.852 36.438 -1.512 1 96.69 222 LYS A N 1
ATOM 1658 C CA . LYS A 1 222 ? 15.914 37.062 -2.83 1 96.69 222 LYS A CA 1
ATOM 1659 C C . LYS A 1 222 ? 16.922 36.344 -3.73 1 96.69 222 LYS A C 1
ATOM 1661 O O . LYS A 1 222 ? 16.656 36.125 -4.914 1 96.69 222 LYS A O 1
ATOM 1666 N N . GLU A 1 223 ? 18.016 36.031 -3.174 1 96.56 223 GLU A N 1
ATOM 1667 C CA . GLU A 1 223 ? 19.047 35.344 -3.922 1 96.56 223 GLU A CA 1
ATOM 1668 C C . GLU A 1 223 ? 18.578 33.938 -4.359 1 96.56 223 GLU A C 1
ATOM 1670 O O . GLU A 1 223 ? 18.797 33.531 -5.5 1 96.56 223 GLU A O 1
ATOM 1675 N N . ARG A 1 224 ? 18 33.25 -3.43 1 96.12 224 ARG A N 1
ATOM 1676 C CA . ARG A 1 224 ? 17.531 31.891 -3.734 1 96.12 224 ARG A CA 1
ATOM 1677 C C . ARG A 1 224 ? 16.406 31.938 -4.766 1 96.12 224 ARG A C 1
ATOM 1679 O O . ARG A 1 224 ? 16.344 31.078 -5.652 1 96.12 224 ARG A O 1
ATOM 1686 N N . LEU A 1 225 ? 15.508 32.906 -4.676 1 96.38 225 LEU A N 1
ATOM 1687 C CA . LEU A 1 225 ? 14.43 33.062 -5.648 1 96.38 225 LEU A CA 1
ATOM 1688 C C . LEU A 1 225 ? 14.984 33.406 -7.031 1 96.38 225 LEU A C 1
ATOM 1690 O O . LEU A 1 225 ? 14.477 32.906 -8.039 1 96.38 225 LEU A O 1
ATOM 1694 N N . ALA A 1 226 ? 16.016 34.188 -7.043 1 96.19 226 ALA A N 1
ATOM 1695 C CA . ALA A 1 226 ? 16.672 34.531 -8.305 1 96.19 226 ALA A CA 1
ATOM 1696 C C . ALA A 1 226 ? 17.328 33.312 -8.93 1 96.19 226 ALA A C 1
ATOM 1698 O O . ALA A 1 226 ? 17.297 33.125 -10.148 1 96.19 226 ALA A O 1
ATOM 1699 N N . LYS A 1 227 ? 17.859 32.531 -8.078 1 95.56 227 LYS A N 1
ATOM 1700 C CA . LYS A 1 227 ? 18.516 31.297 -8.539 1 95.56 227 LYS A CA 1
ATOM 1701 C C . LYS A 1 227 ? 17.484 30.297 -9.07 1 95.56 227 LYS A C 1
ATOM 1703 O O . LYS A 1 227 ? 17.766 29.562 -10.016 1 95.56 227 LYS A O 1
ATOM 1708 N N . MET A 1 228 ? 16.359 30.266 -8.484 1 94.94 228 MET A N 1
ATOM 1709 C CA . MET A 1 228 ? 15.289 29.375 -8.914 1 94.94 228 MET A CA 1
ATOM 1710 C C . MET A 1 228 ? 14.742 29.797 -10.273 1 94.94 228 MET A C 1
ATOM 1712 O O . MET A 1 228 ? 14.273 28.969 -11.047 1 94.94 228 MET A O 1
ATOM 1716 N N . GLY A 1 229 ? 14.766 31.062 -10.609 1 94.44 229 GLY A N 1
ATOM 1717 C CA . GLY A 1 229 ? 14.258 31.547 -11.883 1 94.44 229 GLY A CA 1
ATOM 1718 C C . GLY A 1 229 ? 12.75 31.547 -11.977 1 94.44 229 GLY A C 1
ATOM 1719 O O . GLY A 1 229 ? 12.062 31.438 -10.953 1 94.44 229 GLY A O 1
ATOM 1720 N N . PRO A 1 230 ? 12.297 31.688 -13.188 1 95.19 230 PRO A N 1
ATOM 1721 C CA . PRO A 1 230 ? 10.836 31.656 -13.344 1 95.19 230 PRO A CA 1
ATOM 1722 C C . PRO A 1 230 ? 10.242 30.281 -13.055 1 95.19 230 PRO A C 1
ATOM 1724 O O . PRO A 1 230 ? 10.961 29.281 -13.055 1 95.19 230 PRO A O 1
ATOM 1727 N N . MET A 1 231 ? 9.008 30.234 -12.719 1 95.75 231 MET A N 1
ATOM 1728 C CA . MET A 1 231 ? 8.336 28.984 -12.398 1 95.75 231 MET A CA 1
ATOM 1729 C C . MET A 1 231 ? 8.453 27.984 -13.547 1 95.75 231 MET A C 1
ATOM 1731 O O . MET A 1 231 ? 8.188 28.344 -14.703 1 95.75 231 MET A O 1
ATOM 1735 N N . SER A 1 232 ? 8.836 26.812 -13.297 1 95.38 232 SER A N 1
ATOM 1736 C CA . SER A 1 232 ? 8.914 25.75 -14.281 1 95.38 232 SER A CA 1
ATOM 1737 C C . SER A 1 232 ? 7.527 25.203 -14.609 1 95.38 232 SER A C 1
ATOM 1739 O O . SER A 1 232 ? 6.555 25.5 -13.914 1 95.38 232 SER A O 1
ATOM 1741 N N . THR A 1 233 ? 7.422 24.484 -15.688 1 96.12 233 THR A N 1
ATOM 1742 C CA . THR A 1 233 ? 6.164 23.859 -16.078 1 96.12 233 THR A CA 1
ATOM 1743 C C . THR A 1 233 ? 5.668 22.922 -14.984 1 96.12 233 THR A C 1
ATOM 1745 O O . THR A 1 233 ? 4.469 22.875 -14.695 1 96.12 233 THR A O 1
ATOM 1748 N N . GLU A 1 234 ? 6.602 22.172 -14.375 1 96 234 GLU A N 1
ATOM 1749 C CA . GLU A 1 234 ? 6.246 21.266 -13.289 1 96 234 GLU A CA 1
ATOM 1750 C C . GLU A 1 234 ? 5.703 22.031 -12.086 1 96 234 GLU A C 1
ATOM 1752 O O . GLU A 1 234 ? 4.754 21.578 -11.438 1 96 234 GLU A O 1
ATOM 1757 N N . GLU A 1 235 ? 6.305 23.172 -11.828 1 96.25 235 GLU A N 1
ATOM 1758 C CA . GLU A 1 235 ? 5.832 24 -10.727 1 96.25 235 GLU A CA 1
ATOM 1759 C C . GLU A 1 235 ? 4.426 24.531 -10.992 1 96.25 235 GLU A C 1
ATOM 1761 O O . GLU A 1 235 ? 3.592 24.578 -10.094 1 96.25 235 GLU A O 1
ATOM 1766 N N . LYS A 1 236 ? 4.195 24.922 -12.195 1 97.25 236 LYS A N 1
ATOM 1767 C CA . LYS A 1 236 ? 2.889 25.453 -12.562 1 97.25 236 LYS A CA 1
ATOM 1768 C C . LYS A 1 236 ? 1.812 24.375 -12.469 1 97.25 236 LYS A C 1
ATOM 1770 O O . LYS A 1 236 ? 0.707 24.625 -11.992 1 97.25 236 LYS A O 1
ATOM 1775 N N . ILE A 1 237 ? 2.125 23.234 -12.93 1 96.69 237 ILE A N 1
ATOM 1776 C CA . ILE A 1 237 ? 1.18 22.125 -12.859 1 96.69 237 ILE A CA 1
ATOM 1777 C C . ILE A 1 237 ? 0.891 21.781 -11.398 1 96.69 237 ILE A C 1
ATOM 1779 O O . ILE A 1 237 ? -0.262 21.562 -11.023 1 96.69 237 ILE A O 1
ATOM 1783 N N . MET A 1 238 ? 1.958 21.75 -10.609 1 95.38 238 MET A N 1
ATOM 1784 C CA . MET A 1 238 ? 1.792 21.469 -9.188 1 95.38 238 MET A CA 1
ATOM 1785 C C . MET A 1 238 ? 0.894 22.516 -8.531 1 95.38 238 MET A C 1
ATOM 1787 O O . MET A 1 238 ? 0.008 22.172 -7.742 1 95.38 238 MET A O 1
ATOM 1791 N N . ALA A 1 239 ? 1.148 23.766 -8.852 1 96 239 ALA A N 1
ATOM 1792 C CA . ALA A 1 239 ? 0.344 24.859 -8.297 1 96 239 ALA A CA 1
ATOM 1793 C C . ALA A 1 239 ? -1.111 24.734 -8.742 1 96 239 ALA A C 1
ATOM 1795 O O . ALA A 1 239 ? -2.029 24.922 -7.938 1 96 239 ALA A O 1
ATOM 1796 N N . GLY A 1 240 ? -1.291 24.484 -10.023 1 96.5 240 GLY A N 1
ATOM 1797 C CA . GLY A 1 240 ? -2.639 24.312 -10.539 1 96.5 240 GLY A CA 1
ATOM 1798 C C . GLY A 1 240 ? -3.375 23.156 -9.898 1 96.5 240 GLY A C 1
ATOM 1799 O O . GLY A 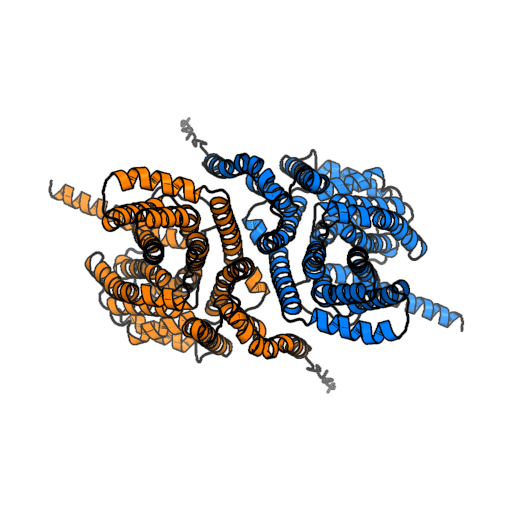1 240 ? -4.562 23.266 -9.586 1 96.5 240 GLY A O 1
ATOM 1800 N N . THR A 1 241 ? -2.686 22.031 -9.719 1 94.38 241 THR A N 1
ATOM 1801 C CA . THR A 1 241 ? -3.27 20.859 -9.086 1 94.38 241 THR A CA 1
ATOM 1802 C C . THR A 1 241 ? -3.641 21.156 -7.637 1 94.38 241 THR A C 1
ATOM 1804 O O . THR A 1 241 ? -4.68 20.703 -7.152 1 94.38 241 THR A O 1
ATOM 1807 N N . LEU A 1 242 ? -2.732 21.891 -6.977 1 92.12 242 LEU A N 1
ATOM 1808 C CA . LEU A 1 242 ? -3.006 22.297 -5.605 1 92.12 242 LEU A CA 1
ATOM 1809 C C . LEU A 1 242 ? -4.289 23.109 -5.527 1 92.12 242 LEU A C 1
ATOM 1811 O O . LEU A 1 242 ? -5.156 22.844 -4.691 1 92.12 242 LEU A O 1
ATOM 1815 N N . LEU A 1 243 ? -4.426 24.109 -6.324 1 94.31 243 LEU A N 1
ATOM 1816 C CA . LEU A 1 243 ? -5.594 24.984 -6.328 1 94.31 243 LEU A CA 1
ATOM 1817 C C . LEU A 1 243 ? -6.859 24.203 -6.668 1 94.31 243 LEU A C 1
ATOM 1819 O O . LEU A 1 243 ? -7.914 24.422 -6.07 1 94.31 243 LEU A O 1
ATOM 1823 N N . LEU A 1 244 ? -6.688 23.281 -7.578 1 93.44 244 LEU A N 1
ATOM 1824 C CA . LEU A 1 244 ? -7.82 22.453 -7.973 1 93.44 244 LEU A CA 1
ATOM 1825 C C . LEU A 1 244 ? -8.281 21.578 -6.816 1 93.44 244 LEU A C 1
ATOM 1827 O O . LEU A 1 244 ? -9.477 21.547 -6.492 1 93.44 244 LEU A O 1
ATOM 1831 N N . THR A 1 245 ? -7.375 20.875 -6.172 1 91.38 245 THR A N 1
ATOM 1832 C CA . THR A 1 245 ? -7.715 19.922 -5.129 1 91.38 245 THR A CA 1
ATOM 1833 C C . THR A 1 245 ? -8.25 20.641 -3.891 1 91.38 245 THR A C 1
ATOM 1835 O O . THR A 1 245 ? -9.266 20.234 -3.324 1 91.38 245 THR A O 1
ATOM 1838 N N . VAL A 1 246 ? -7.562 21.719 -3.48 1 90.5 246 VAL A N 1
ATOM 1839 C CA . VAL A 1 246 ? -8.023 22.469 -2.318 1 90.5 246 VAL A CA 1
ATOM 1840 C C . VAL A 1 246 ? -9.375 23.109 -2.621 1 90.5 246 VAL A C 1
ATOM 1842 O O . VAL A 1 246 ? -10.258 23.141 -1.764 1 90.5 246 VAL A O 1
ATOM 1845 N N . GLY A 1 247 ? -9.508 23.625 -3.811 1 93.38 247 GLY A N 1
ATOM 1846 C CA . GLY A 1 247 ? -10.797 24.156 -4.223 1 93.38 247 GLY A CA 1
ATOM 1847 C C . GLY A 1 247 ? -11.922 23.141 -4.152 1 93.38 247 GLY A C 1
ATOM 1848 O O . GLY A 1 247 ? -13.023 23.453 -3.693 1 93.38 247 GLY A O 1
ATOM 1849 N N . LEU A 1 248 ? -11.609 21.969 -4.551 1 91.06 248 LEU A N 1
ATOM 1850 C CA . LEU A 1 248 ? -12.617 20.906 -4.508 1 91.06 248 LEU A CA 1
ATOM 1851 C C . LEU A 1 248 ? -12.914 20.5 -3.068 1 91.06 248 LEU A C 1
ATOM 1853 O O . LEU A 1 248 ? -14.047 20.125 -2.752 1 91.06 248 LEU A O 1
ATOM 1857 N N . TRP A 1 249 ? -11.969 20.578 -2.219 1 87.62 249 TRP A N 1
ATOM 1858 C CA . TRP A 1 249 ? -12.211 20.266 -0.814 1 87.62 249 TRP A CA 1
ATOM 1859 C C . TRP A 1 249 ? -13.102 21.328 -0.171 1 87.62 249 TRP A C 1
ATOM 1861 O O . TRP A 1 249 ? -14.016 21 0.594 1 87.62 249 TRP A O 1
ATOM 1871 N N . ILE A 1 250 ? -12.836 22.562 -0.505 1 87.62 250 ILE A N 1
ATOM 1872 C CA . ILE A 1 250 ? -13.586 23.672 0.076 1 87.62 250 ILE A CA 1
ATOM 1873 C C . ILE A 1 250 ? -15.031 23.641 -0.431 1 87.62 250 ILE A C 1
ATOM 1875 O O . ILE A 1 250 ? -15.969 23.766 0.352 1 87.62 250 ILE A O 1
ATOM 1879 N N . PHE A 1 251 ? -15.164 23.312 -1.719 1 90.06 251 PHE A N 1
ATOM 1880 C CA . PHE A 1 251 ? -16.484 23.422 -2.336 1 90.06 251 PHE A CA 1
ATOM 1881 C C . PHE A 1 251 ? -17.078 22.031 -2.568 1 90.06 251 PHE A C 1
ATOM 1883 O O . PHE A 1 251 ? -18.062 21.891 -3.305 1 90.06 251 PHE A O 1
ATOM 1890 N N . GLY A 1 252 ? -16.406 21.109 -2.027 1 82.88 252 GLY A N 1
ATOM 1891 C CA . GLY A 1 252 ? -16.828 19.734 -2.262 1 82.88 252 GLY A CA 1
ATOM 1892 C C . GLY A 1 252 ? -18.281 19.484 -1.904 1 82.88 252 GLY A C 1
ATOM 1893 O O . GLY A 1 252 ? -19 18.781 -2.619 1 82.88 252 GLY A O 1
ATOM 1894 N N . GLY A 1 253 ? -18.797 20.062 -0.803 1 75.94 253 GLY A N 1
ATOM 1895 C CA . GLY A 1 253 ? -20.203 19.906 -0.425 1 75.94 253 GLY A CA 1
ATOM 1896 C C . GLY A 1 253 ? -21.156 20.453 -1.466 1 75.94 253 GLY A C 1
ATOM 1897 O O . GLY A 1 253 ? -22.172 19.828 -1.774 1 75.94 253 GLY A O 1
ATOM 1898 N N . MET A 1 254 ? -20.812 21.531 -2.062 1 83.56 254 MET A N 1
ATOM 1899 C CA . MET A 1 254 ? -21.656 22.172 -3.057 1 83.56 254 MET A CA 1
ATOM 1900 C C . MET A 1 254 ? -21.609 21.438 -4.387 1 83.56 254 MET A C 1
ATOM 1902 O O . MET A 1 254 ? -22.609 21.359 -5.098 1 83.56 254 MET A O 1
ATOM 1906 N N . LEU A 1 255 ? -20.516 20.812 -4.637 1 87.19 255 LEU A N 1
ATOM 1907 C CA . LEU A 1 255 ? -20.297 20.172 -5.926 1 87.19 255 LEU A CA 1
ATOM 1908 C C . LEU A 1 255 ? -20.531 18.672 -5.824 1 87.19 255 LEU A C 1
ATOM 1910 O O . LEU A 1 255 ? -20.453 17.953 -6.832 1 87.19 255 LEU A O 1
ATOM 1914 N N . SER A 1 256 ? -20.75 18.219 -4.641 1 82.94 256 SER A N 1
ATOM 1915 C CA . SER A 1 256 ? -20.969 16.797 -4.379 1 82.94 256 SER A CA 1
ATOM 1916 C C . SER A 1 256 ? -19.734 15.969 -4.719 1 82.94 256 SER A C 1
ATOM 1918 O O . SER A 1 256 ? -19.844 14.93 -5.379 1 82.94 256 SER A O 1
ATOM 1920 N N . VAL A 1 257 ? -18.688 16.547 -4.516 1 81.75 257 VAL A N 1
ATOM 1921 C CA . VAL A 1 257 ? -17.406 15.844 -4.68 1 81.75 257 VAL A CA 1
ATOM 1922 C C . VAL A 1 257 ? -16.828 15.523 -3.307 1 81.75 257 VAL A C 1
ATOM 1924 O O . VAL A 1 257 ? -16.578 16.422 -2.504 1 81.75 257 VAL A O 1
ATOM 1927 N N . ASP A 1 258 ? -16.641 14.273 -3.084 1 76.06 258 ASP A N 1
ATOM 1928 C CA . ASP A 1 258 ? -16.078 13.883 -1.795 1 76.06 258 ASP A CA 1
ATOM 1929 C C . ASP A 1 258 ? -14.57 14.125 -1.761 1 76.06 258 ASP A C 1
ATOM 1931 O O . ASP A 1 258 ? -13.93 14.234 -2.809 1 76.06 258 ASP A O 1
ATOM 1935 N N . ALA A 1 259 ? -14.062 14.219 -0.583 1 78.06 259 ALA A N 1
ATOM 1936 C CA . ALA A 1 259 ? -12.664 14.578 -0.352 1 78.06 259 ALA A CA 1
ATOM 1937 C C . ALA A 1 259 ? -11.727 13.547 -0.982 1 78.06 259 ALA A C 1
ATOM 1939 O O . ALA A 1 259 ? -10.664 13.906 -1.486 1 78.06 259 ALA A O 1
ATOM 1940 N N . VAL A 1 260 ? -12.125 12.297 -0.978 1 77.19 260 VAL A N 1
ATOM 1941 C CA . VAL A 1 260 ? -11.289 11.234 -1.529 1 77.19 260 VAL A CA 1
ATOM 1942 C C . VAL A 1 260 ? -11.195 11.383 -3.045 1 77.19 260 VAL A C 1
ATOM 1944 O O . VAL A 1 260 ? -10.109 11.289 -3.619 1 77.19 260 VAL A O 1
ATOM 1947 N N . SER A 1 261 ? -12.297 11.648 -3.607 1 82.75 261 SER A N 1
ATOM 1948 C CA . SER A 1 261 ? -12.336 11.828 -5.055 1 82.75 261 SER A CA 1
ATOM 1949 C C . SER A 1 261 ? -11.484 13.023 -5.484 1 82.75 261 SER A C 1
ATOM 1951 O O . SER A 1 261 ? -10.805 12.969 -6.512 1 82.75 261 SER A O 1
ATOM 1953 N N . ALA A 1 262 ? -11.617 14.023 -4.723 1 86.5 262 ALA A N 1
ATOM 1954 C CA . ALA A 1 262 ? -10.805 15.203 -5.016 1 86.5 262 ALA A CA 1
ATOM 1955 C C . ALA A 1 262 ? -9.32 14.883 -4.957 1 86.5 262 ALA A C 1
ATOM 1957 O O . ALA A 1 262 ? -8.547 15.312 -5.824 1 86.5 262 ALA A O 1
ATOM 1958 N N . ALA A 1 263 ? -8.914 14.133 -3.967 1 86.44 263 ALA A N 1
ATOM 1959 C CA . ALA A 1 263 ? -7.508 13.75 -3.814 1 86.44 263 ALA A CA 1
ATOM 1960 C C . ALA A 1 263 ? -7.055 12.859 -4.969 1 86.44 263 ALA A C 1
ATOM 1962 O O . ALA A 1 263 ? -5.945 13.031 -5.488 1 86.44 263 ALA A O 1
ATOM 1963 N N . ILE A 1 264 ? -7.902 11.945 -5.336 1 84.38 264 ILE A N 1
ATOM 1964 C CA . ILE A 1 264 ? -7.57 11.039 -6.43 1 84.38 264 ILE A CA 1
ATOM 1965 C C . ILE A 1 264 ? -7.445 11.82 -7.734 1 84.38 264 ILE A C 1
ATOM 1967 O O . ILE A 1 264 ? -6.562 11.547 -8.547 1 84.38 264 ILE A O 1
ATOM 1971 N N . LEU A 1 265 ? -8.328 12.789 -7.945 1 87.94 265 LEU A N 1
ATOM 1972 C CA . LEU A 1 265 ? -8.258 13.633 -9.133 1 87.94 265 LEU A CA 1
ATOM 1973 C C . LEU A 1 265 ? -6.949 14.414 -9.172 1 87.94 265 LEU A C 1
ATOM 1975 O O . LEU A 1 265 ? -6.293 14.484 -10.219 1 87.94 265 LEU A O 1
ATOM 1979 N N . GLY A 1 266 ? -6.664 15 -8.094 1 90.81 266 GLY A N 1
ATOM 1980 C CA . GLY A 1 266 ? -5.395 15.703 -8.023 1 90.81 266 GLY A CA 1
ATOM 1981 C C . GLY A 1 266 ? -4.203 14.812 -8.32 1 90.81 266 GLY A C 1
ATOM 1982 O O . GLY A 1 266 ? -3.316 15.188 -9.094 1 90.81 266 GLY A O 1
ATOM 1983 N N . LEU A 1 267 ? -4.184 13.648 -7.754 1 89.75 267 LEU A N 1
ATOM 1984 C CA . LEU A 1 267 ? -3.09 12.711 -7.98 1 89.75 267 LEU A CA 1
ATOM 1985 C C . LEU A 1 267 ? -3.041 12.273 -9.445 1 89.75 267 LEU A C 1
ATOM 1987 O O . LEU A 1 267 ? -1.959 12.133 -10.016 1 89.75 267 LEU A O 1
ATOM 1991 N N . SER A 1 268 ? -4.172 12.078 -10 1 89.38 268 SER A N 1
ATOM 1992 C CA . SER A 1 268 ? -4.246 11.672 -11.406 1 89.38 268 SER A CA 1
ATOM 1993 C C . SER A 1 268 ? -3.625 12.727 -12.312 1 89.38 268 SER A C 1
ATOM 1995 O O . SER A 1 268 ? -2.906 12.391 -13.258 1 89.38 268 SER A O 1
ATOM 1997 N N . VAL A 1 269 ? -3.9 13.945 -12.047 1 93 269 VAL A N 1
ATOM 1998 C CA . VAL A 1 269 ? -3.328 15.023 -12.844 1 93 269 VAL A CA 1
ATOM 1999 C C . VAL A 1 269 ? -1.804 14.977 -12.758 1 93 269 VAL A C 1
ATOM 2001 O O . VAL A 1 269 ? -1.118 15.07 -13.781 1 93 269 VAL A O 1
ATOM 2004 N N . LEU A 1 270 ? -1.312 14.766 -11.578 1 93.88 270 LEU A N 1
ATOM 2005 C CA . LEU A 1 270 ? 0.134 14.742 -11.383 1 93.88 270 LEU A CA 1
ATOM 2006 C C . LEU A 1 270 ? 0.754 13.523 -12.062 1 93.88 270 LEU A C 1
ATOM 2008 O O . LEU A 1 270 ? 1.843 13.609 -12.633 1 93.88 270 LEU A O 1
ATOM 2012 N N . LEU A 1 271 ? 0.096 12.43 -11.992 1 91.44 271 LEU A N 1
ATOM 2013 C CA . LEU A 1 271 ? 0.611 11.211 -12.609 1 91.44 271 LEU A CA 1
ATOM 2014 C C . LEU A 1 271 ? 0.58 11.32 -14.125 1 91.44 271 LEU A C 1
ATOM 2016 O O . LEU A 1 271 ? 1.535 10.922 -14.805 1 91.44 271 LEU A O 1
ATOM 2020 N N . ILE A 1 272 ? -0.489 11.914 -14.68 1 93.06 272 ILE A N 1
ATOM 2021 C CA . ILE A 1 272 ? -0.662 12.023 -16.125 1 93.06 272 ILE A CA 1
ATOM 2022 C C . ILE A 1 272 ? 0.36 13.008 -16.703 1 93.06 272 ILE A C 1
ATOM 2024 O O . ILE A 1 272 ? 0.917 12.781 -17.766 1 93.06 272 ILE A O 1
ATOM 2028 N N . THR A 1 273 ? 0.637 14.031 -15.977 1 94.31 273 THR A N 1
ATOM 2029 C CA . THR A 1 273 ? 1.556 15.055 -16.453 1 94.31 273 THR A CA 1
ATOM 2030 C C . THR A 1 273 ? 3.004 14.641 -16.219 1 94.31 273 THR A C 1
ATOM 2032 O O . THR A 1 273 ? 3.928 15.242 -16.766 1 94.31 273 THR A O 1
ATOM 2035 N N . GLY A 1 274 ? 3.227 13.68 -15.281 1 93.31 274 GLY A N 1
ATOM 2036 C CA . GLY A 1 274 ? 4.566 13.18 -15.023 1 93.31 274 GLY A CA 1
ATOM 2037 C C . GLY A 1 274 ? 5.297 13.945 -13.938 1 93.31 274 GLY A C 1
ATOM 2038 O O . GLY A 1 274 ? 6.496 13.75 -13.727 1 93.31 274 GLY A O 1
ATOM 2039 N N . VAL A 1 275 ? 4.574 14.844 -13.336 1 94.69 275 VAL A N 1
ATOM 2040 C CA . VAL A 1 275 ? 5.195 15.562 -12.227 1 94.69 275 VAL A CA 1
ATOM 2041 C C . VAL A 1 275 ? 5.586 14.586 -11.125 1 94.69 275 VAL A C 1
ATOM 2043 O O . VAL A 1 275 ? 6.633 14.734 -10.492 1 94.69 275 VAL A O 1
ATOM 2046 N N . VAL A 1 276 ? 4.691 13.625 -10.883 1 93.06 276 VAL A N 1
ATOM 2047 C CA . VAL A 1 276 ? 4.965 12.492 -10.008 1 93.06 276 VAL A CA 1
ATOM 2048 C C . VAL A 1 276 ? 4.801 11.188 -10.781 1 93.06 276 VAL A C 1
ATOM 2050 O O . VAL A 1 276 ? 3.9 11.062 -11.617 1 93.06 276 VAL A O 1
ATOM 2053 N N . THR A 1 277 ? 5.684 10.281 -10.492 1 92 277 THR A N 1
ATOM 2054 C CA . THR A 1 277 ? 5.582 8.984 -11.148 1 92 277 THR A CA 1
ATOM 2055 C C . THR A 1 277 ? 5.035 7.93 -10.188 1 92 277 THR A C 1
ATOM 2057 O O . THR A 1 277 ? 5.148 8.07 -8.969 1 92 277 THR A O 1
ATOM 2060 N N . TRP A 1 278 ? 4.449 6.938 -10.75 1 88.81 278 TRP A N 1
ATOM 2061 C CA . TRP A 1 278 ? 3.902 5.863 -9.93 1 88.81 278 TRP A CA 1
ATOM 2062 C C . TRP A 1 278 ? 5.012 5.141 -9.172 1 88.81 278 TRP A C 1
ATOM 2064 O O . TRP A 1 278 ? 4.812 4.699 -8.039 1 88.81 278 TRP A O 1
ATOM 2074 N N . LYS A 1 279 ? 6.148 5.012 -9.758 1 90.06 279 LYS A N 1
ATOM 2075 C CA . LYS A 1 279 ? 7.289 4.402 -9.086 1 90.06 279 LYS A CA 1
ATOM 2076 C C . LYS A 1 279 ? 7.656 5.172 -7.82 1 90.06 279 LYS A C 1
ATOM 2078 O O . LYS A 1 279 ? 7.977 4.574 -6.793 1 90.06 279 LYS A O 1
ATOM 2083 N N . GLU A 1 280 ? 7.539 6.434 -7.973 1 89.69 280 GLU A N 1
ATOM 2084 C CA . GLU A 1 280 ? 7.82 7.273 -6.809 1 89.69 280 GLU A CA 1
ATOM 2085 C C . GLU A 1 280 ? 6.762 7.086 -5.723 1 89.69 280 GLU A C 1
ATOM 2087 O O . GLU A 1 280 ? 7.078 7.105 -4.531 1 89.69 280 GLU A O 1
ATOM 2092 N N . CYS A 1 281 ? 5.551 6.957 -6.148 1 88.62 281 CYS A N 1
ATOM 2093 C CA . CYS A 1 281 ? 4.473 6.723 -5.191 1 88.62 281 CYS A CA 1
ATOM 2094 C C . CYS A 1 281 ? 4.668 5.398 -4.469 1 88.62 281 CYS A C 1
ATOM 2096 O O . CYS A 1 281 ? 4.469 5.312 -3.254 1 88.62 281 CYS A O 1
ATOM 2098 N N . LEU A 1 282 ? 5.09 4.43 -5.152 1 87.31 282 LEU A N 1
ATOM 2099 C CA . LEU A 1 282 ? 5.305 3.109 -4.574 1 87.31 282 LEU A CA 1
ATOM 2100 C C . LEU A 1 282 ? 6.461 3.131 -3.578 1 87.31 282 LEU A C 1
ATOM 2102 O O . LEU A 1 282 ? 6.465 2.367 -2.609 1 87.31 282 LEU A O 1
ATOM 2106 N N . ALA A 1 283 ? 7.336 4.031 -3.805 1 88.19 283 ALA A N 1
ATOM 2107 C CA . ALA A 1 283 ? 8.523 4.117 -2.965 1 88.19 283 ALA A CA 1
ATOM 2108 C C . ALA A 1 283 ? 8.258 4.934 -1.706 1 88.19 283 ALA A C 1
ATOM 2110 O O . ALA A 1 283 ? 9.102 5.016 -0.815 1 88.19 283 ALA A O 1
ATOM 2111 N N . GLU A 1 284 ? 7.078 5.449 -1.651 1 85.38 284 GLU A N 1
ATOM 2112 C CA . GLU A 1 284 ? 6.738 6.242 -0.475 1 85.38 284 GLU A CA 1
ATOM 2113 C C . GLU A 1 284 ? 6.285 5.352 0.679 1 85.38 284 GLU A C 1
ATOM 2115 O O . GLU A 1 284 ? 5.086 5.223 0.938 1 85.38 284 GLU A O 1
ATOM 2120 N N . SER A 1 285 ? 7.238 4.898 1.443 1 84.19 285 SER A N 1
ATOM 2121 C CA . SER A 1 285 ? 6.977 3.924 2.496 1 84.19 285 SER A CA 1
ATOM 2122 C C . SER A 1 285 ? 6.047 4.5 3.562 1 84.19 285 SER A C 1
ATOM 2124 O O . SER A 1 285 ? 5.238 3.775 4.145 1 84.19 285 SER A O 1
ATOM 2126 N N . VAL A 1 286 ? 6.137 5.754 3.787 1 78.06 286 VAL A N 1
ATOM 2127 C CA . VAL A 1 286 ? 5.332 6.391 4.828 1 78.06 286 VAL A CA 1
ATOM 2128 C C . VAL A 1 286 ? 3.855 6.324 4.449 1 78.06 286 VAL A C 1
ATOM 2130 O O . VAL A 1 286 ? 2.998 6.109 5.312 1 78.06 286 VAL A O 1
ATOM 2133 N N . ALA A 1 287 ? 3.619 6.531 3.223 1 82.56 287 ALA A N 1
ATOM 2134 C CA . ALA A 1 287 ? 2.236 6.488 2.754 1 82.56 287 ALA A CA 1
ATOM 2135 C C . ALA A 1 287 ? 1.632 5.102 2.953 1 82.56 287 ALA A C 1
ATOM 2137 O O . ALA A 1 287 ? 0.524 4.969 3.48 1 82.56 287 ALA A O 1
ATOM 2138 N N . TRP A 1 288 ? 2.324 4.117 2.641 1 83.25 288 TRP A N 1
ATOM 2139 C CA . TRP A 1 288 ? 1.824 2.748 2.732 1 83.25 288 TRP A CA 1
ATOM 2140 C C . TRP A 1 288 ? 1.738 2.295 4.188 1 83.25 288 TRP A C 1
ATOM 2142 O O . TRP A 1 288 ? 0.836 1.539 4.555 1 83.25 288 TRP A O 1
ATOM 2152 N N . ASP A 1 289 ? 2.68 2.768 4.957 1 83.5 289 ASP A N 1
ATOM 2153 C CA . ASP A 1 289 ? 2.645 2.506 6.391 1 83.5 289 ASP A CA 1
ATOM 2154 C C . ASP A 1 289 ? 1.383 3.086 7.023 1 83.5 289 ASP A C 1
ATOM 2156 O O . ASP A 1 289 ? 0.68 2.396 7.766 1 83.5 289 ASP A O 1
ATOM 2160 N N . THR A 1 290 ? 1.14 4.262 6.68 1 77.81 290 THR A N 1
ATOM 2161 C CA . THR A 1 290 ? -0.018 4.965 7.223 1 77.81 290 THR A CA 1
ATOM 2162 C C . THR A 1 290 ? -1.314 4.285 6.789 1 77.81 290 THR A C 1
ATOM 2164 O O . THR A 1 290 ? -2.215 4.074 7.605 1 77.81 290 THR A O 1
ATOM 2167 N N . LEU A 1 291 ? -1.347 3.953 5.574 1 80.31 291 LEU A N 1
ATOM 2168 C CA . LEU A 1 291 ? -2.537 3.301 5.043 1 80.31 291 LEU A CA 1
ATOM 2169 C C . LEU A 1 291 ? -2.811 1.989 5.77 1 80.31 291 LEU A C 1
ATOM 2171 O O . LEU A 1 291 ? -3.953 1.701 6.133 1 80.31 291 LEU A O 1
ATOM 2175 N N . THR A 1 292 ? -1.804 1.218 5.961 1 80.88 292 THR A N 1
ATOM 2176 C CA . THR A 1 292 ? -1.955 -0.08 6.609 1 80.88 292 THR A CA 1
ATOM 2177 C C . THR A 1 292 ? -2.391 0.089 8.062 1 80.88 292 THR A C 1
ATOM 2179 O O . THR A 1 292 ? -3.291 -0.61 8.531 1 80.88 292 THR A O 1
ATOM 2182 N N . TRP A 1 293 ? -1.79 0.992 8.75 1 76.25 293 TRP A N 1
ATOM 2183 C CA . TRP A 1 293 ? -2.129 1.229 10.148 1 76.25 293 TRP A CA 1
ATOM 2184 C C . TRP A 1 293 ? -3.561 1.74 10.289 1 76.25 293 TRP A C 1
ATOM 2186 O O . TRP A 1 293 ? -4.293 1.323 11.188 1 76.25 293 TRP A O 1
ATOM 2196 N N . PHE A 1 294 ? -3.916 2.627 9.422 1 73.5 294 PHE A N 1
ATOM 2197 C CA . PHE A 1 294 ? -5.27 3.168 9.477 1 73.5 294 PHE A CA 1
ATOM 2198 C C . PHE A 1 294 ? -6.301 2.078 9.219 1 73.5 294 PHE A C 1
ATOM 2200 O O . PHE A 1 294 ? -7.336 2.021 9.883 1 73.5 294 PHE A O 1
ATOM 2207 N N . ALA A 1 295 ? -5.953 1.306 8.219 1 75.69 295 ALA A N 1
ATOM 2208 C CA . ALA A 1 295 ? -6.871 0.21 7.914 1 75.69 295 ALA A CA 1
ATOM 2209 C C . ALA A 1 295 ? -7.047 -0.709 9.117 1 75.69 295 ALA A C 1
ATOM 2211 O O . ALA A 1 295 ? -8.164 -1.119 9.438 1 75.69 295 ALA A O 1
ATOM 2212 N N . ALA A 1 296 ? -6.004 -1.024 9.812 1 75.75 296 ALA A N 1
ATOM 2213 C CA . ALA A 1 296 ? -6.047 -1.901 10.977 1 75.75 296 ALA A CA 1
ATOM 2214 C C . ALA A 1 296 ? -6.816 -1.252 12.125 1 75.75 296 ALA A C 1
ATOM 2216 O O . ALA A 1 296 ? -7.629 -1.906 12.781 1 75.75 296 ALA A O 1
ATOM 2217 N N . LEU A 1 297 ? -6.59 -0.013 12.312 1 71.69 297 LEU A N 1
ATOM 2218 C CA . LEU A 1 297 ? -7.227 0.686 13.422 1 71.69 297 LEU A CA 1
ATOM 2219 C C . LEU A 1 297 ? -8.719 0.851 13.172 1 71.69 297 LEU A C 1
ATOM 2221 O O . LEU A 1 297 ? -9.523 0.703 14.094 1 71.69 297 LEU A O 1
ATOM 2225 N N . ILE A 1 298 ? -9.039 1.156 11.977 1 70.69 298 ILE A N 1
ATOM 2226 C CA . ILE A 1 298 ? -10.445 1.306 11.625 1 70.69 298 ILE A CA 1
ATOM 2227 C C . ILE A 1 298 ? -11.164 -0.034 11.789 1 70.69 298 ILE A C 1
ATOM 2229 O O . ILE A 1 298 ? -12.273 -0.092 12.312 1 70.69 298 ILE A O 1
ATOM 2233 N N . ALA A 1 299 ? -10.477 -1.029 11.32 1 71.75 299 ALA A N 1
ATOM 2234 C CA . ALA A 1 299 ? -11.055 -2.361 11.477 1 71.75 299 ALA A CA 1
ATOM 2235 C C . ALA A 1 299 ? -11.242 -2.703 12.953 1 71.75 299 ALA A C 1
ATOM 2237 O O . ALA A 1 299 ? -12.281 -3.242 13.344 1 71.75 299 ALA A O 1
ATOM 2238 N N . MET A 1 300 ? -10.336 -2.422 13.773 1 73.06 300 MET A N 1
ATOM 2239 C CA . MET A 1 300 ? -10.414 -2.691 15.211 1 73.06 300 MET A CA 1
ATOM 2240 C C . MET A 1 300 ? -11.547 -1.9 15.852 1 73.06 300 MET A C 1
ATOM 2242 O O . MET A 1 300 ? -12.289 -2.43 16.672 1 73.06 300 MET A O 1
ATOM 2246 N N . ALA A 1 301 ? -11.625 -0.686 15.445 1 69.94 301 ALA A N 1
ATOM 2247 C CA . ALA A 1 301 ? -12.703 0.145 15.961 1 69.94 301 ALA A CA 1
ATOM 2248 C C . ALA A 1 301 ? -14.07 -0.422 15.578 1 69.94 301 ALA A C 1
ATOM 2250 O O . ALA A 1 301 ? -15 -0.429 16.391 1 69.94 301 ALA A O 1
ATOM 2251 N N . GLY A 1 302 ? -14.141 -0.839 14.336 1 70.56 302 GLY A N 1
ATOM 2252 C CA . GLY A 1 302 ? -15.375 -1.458 13.875 1 70.56 302 GLY A CA 1
ATOM 2253 C C . GLY A 1 302 ? -15.75 -2.697 14.664 1 70.56 302 GLY A C 1
ATOM 2254 O O . GLY A 1 302 ? -16.906 -2.873 15.039 1 70.56 302 GLY A O 1
ATOM 2255 N N . TYR A 1 303 ? -14.766 -3.473 15 1 71.12 303 TYR A N 1
ATOM 2256 C CA . TYR A 1 303 ? -15.031 -4.699 15.742 1 71.12 303 TYR A CA 1
ATOM 2257 C C . TYR A 1 303 ? -15.367 -4.391 17.203 1 71.12 303 TYR A C 1
ATOM 2259 O O . TYR A 1 303 ? -16.203 -5.066 17.797 1 71.12 303 TYR A O 1
ATOM 2267 N N . LEU A 1 304 ? -14.734 -3.51 17.766 1 71.81 304 LEU A N 1
ATOM 2268 C CA . LEU A 1 304 ? -15.047 -3.115 19.141 1 71.81 304 LEU A CA 1
ATOM 2269 C C . LEU A 1 304 ? -16.484 -2.613 19.25 1 71.81 304 LEU A C 1
ATOM 2271 O O . LEU A 1 304 ? -17.156 -2.879 20.234 1 71.81 304 LEU A O 1
ATOM 2275 N N . ASN A 1 305 ? -16.922 -1.942 18.234 1 71.44 305 ASN A N 1
ATOM 2276 C CA . ASN A 1 305 ? -18.312 -1.478 18.188 1 71.44 305 ASN A CA 1
ATOM 2277 C C . ASN A 1 305 ? -19.281 -2.633 17.969 1 71.44 305 ASN A C 1
ATOM 2279 O O . ASN A 1 305 ? -20.297 -2.73 18.656 1 71.44 305 ASN A O 1
ATOM 2283 N N . LYS A 1 306 ? -18.891 -3.391 17.109 1 73.38 306 LYS A N 1
ATOM 2284 C CA . LYS A 1 306 ? -19.766 -4.504 16.75 1 73.38 306 LYS A CA 1
ATOM 2285 C C . LYS A 1 306 ? -19.969 -5.461 17.906 1 73.38 306 LYS A C 1
ATOM 2287 O O . LYS A 1 306 ? -21.062 -5.984 18.109 1 73.38 306 LYS A O 1
ATOM 2292 N N . TYR A 1 307 ? -18.938 -5.617 18.719 1 76.69 307 TYR A N 1
ATOM 2293 C CA . TYR A 1 307 ? -19 -6.598 19.797 1 76.69 307 TYR A CA 1
ATOM 2294 C C . TYR A 1 307 ? -19.453 -5.949 21.094 1 76.69 307 TYR A C 1
ATOM 2296 O O . TYR A 1 307 ? -19.5 -6.609 22.141 1 76.69 307 TYR A O 1
ATOM 2304 N N . GLY A 1 308 ? -19.688 -4.711 21.094 1 75.44 308 GLY A N 1
ATOM 2305 C CA . GLY A 1 308 ? -20.375 -4.043 22.188 1 75.44 308 GLY A CA 1
ATOM 2306 C C . GLY A 1 308 ? -19.438 -3.541 23.266 1 75.44 308 GLY A C 1
ATOM 2307 O O . GLY A 1 308 ? -19.875 -3.154 24.359 1 75.44 308 GLY A O 1
ATOM 2308 N N . LEU A 1 309 ? -18.172 -3.615 22.984 1 75.56 309 LEU A N 1
ATOM 2309 C CA . LEU A 1 309 ? -17.219 -3.166 24 1 75.56 309 LEU A CA 1
ATOM 2310 C C . LEU A 1 309 ? -17.375 -1.672 24.266 1 75.56 309 LEU A C 1
ATOM 2312 O O . LEU A 1 309 ? -17.266 -1.229 25.406 1 75.56 309 LEU A O 1
ATOM 2316 N N . ILE A 1 310 ? -17.547 -0.922 23.266 1 70.94 310 ILE A N 1
ATOM 2317 C CA . ILE A 1 310 ? -17.688 0.523 23.406 1 70.94 310 ILE A CA 1
ATOM 2318 C C . ILE A 1 310 ? -18.922 0.848 24.234 1 70.94 310 ILE A C 1
ATOM 2320 O O . ILE A 1 310 ? -18.875 1.697 25.125 1 70.94 310 ILE A O 1
ATOM 2324 N N . SER A 1 311 ? -19.969 0.146 23.938 1 73.19 311 SER A N 1
ATOM 2325 C CA . SER A 1 311 ? -21.203 0.344 24.703 1 73.19 311 SER A CA 1
ATOM 2326 C C . SER A 1 311 ? -21.016 -0.035 26.172 1 73.19 311 SER A C 1
ATOM 2328 O O . SER A 1 311 ? -21.453 0.688 27.062 1 73.19 311 SER A O 1
ATOM 2330 N N . TRP A 1 312 ? -20.406 -1.143 26.359 1 76 312 TRP A N 1
ATOM 2331 C CA . TRP A 1 312 ? -20.156 -1.601 27.719 1 76 312 TRP A CA 1
ATOM 2332 C C . TRP A 1 312 ? -19.297 -0.6 28.484 1 76 312 TRP A C 1
ATOM 2334 O O . TRP A 1 312 ? -19.578 -0.287 29.641 1 76 312 TRP A O 1
ATOM 2344 N N . PHE A 1 313 ? -18.25 -0.151 27.891 1 75.44 313 PHE A N 1
ATOM 2345 C CA . PHE A 1 313 ? -17.344 0.808 28.5 1 75.44 313 PHE A CA 1
ATOM 2346 C C . PHE A 1 313 ? -18.062 2.113 28.812 1 75.44 313 PHE A C 1
ATOM 2348 O O . PHE A 1 313 ? -17.891 2.676 29.891 1 75.44 313 PHE A O 1
ATOM 2355 N N . SER A 1 314 ? -18.828 2.572 27.875 1 72.25 314 SER A N 1
ATOM 2356 C CA . SER A 1 314 ? -19.562 3.818 28.047 1 72.25 314 SER A CA 1
ATOM 2357 C C . SER A 1 314 ? -20.547 3.721 29.203 1 72.25 314 SER A C 1
ATOM 2359 O O . SER A 1 314 ? -20.656 4.645 30.016 1 72.25 314 SER A O 1
ATOM 2361 N N . GLU A 1 315 ? -21.172 2.68 29.25 1 74.31 315 GLU A N 1
ATOM 2362 C CA . GLU A 1 315 ? -22.156 2.473 30.312 1 74.31 315 GLU A CA 1
ATOM 2363 C C . GLU A 1 315 ? -21.484 2.4 31.672 1 74.31 315 GLU A C 1
ATOM 2365 O O . GLU A 1 315 ? -22.016 2.906 32.656 1 74.31 315 GLU A O 1
ATOM 2370 N N . THR A 1 316 ? -20.406 1.754 31.703 1 75.62 316 THR A N 1
ATOM 2371 C CA . THR A 1 316 ? -19.672 1.611 32.938 1 75.62 316 THR A CA 1
ATOM 2372 C C . THR A 1 316 ? -19.188 2.969 33.438 1 75.62 316 THR A C 1
ATOM 2374 O O . THR A 1 316 ? -19.266 3.264 34.656 1 75.62 316 THR A O 1
ATOM 2377 N N . VAL A 1 317 ? -18.672 3.822 32.562 1 74.31 317 VAL A N 1
ATOM 2378 C CA . VAL A 1 317 ? -18.156 5.137 32.938 1 74.31 317 VAL A CA 1
ATOM 2379 C C . VAL A 1 317 ? -19.312 6.039 33.375 1 74.31 317 VAL A C 1
ATOM 2381 O O . VAL A 1 317 ? -19.172 6.816 34.344 1 74.31 317 VAL A O 1
ATOM 2384 N N . VAL A 1 318 ? -20.375 5.969 32.625 1 73.38 318 VAL A N 1
ATOM 2385 C CA . VAL A 1 318 ? -21.547 6.777 32.969 1 73.38 318 VAL A CA 1
ATOM 2386 C C . VAL A 1 318 ? -22.016 6.438 34.375 1 73.38 318 VAL A C 1
ATOM 2388 O O . VAL A 1 318 ? -22.422 7.324 35.125 1 73.38 318 VAL A O 1
ATOM 2391 N N . LYS A 1 319 ? -21.938 5.199 34.656 1 75.75 319 LYS A N 1
ATOM 2392 C CA . LYS A 1 319 ? -22.359 4.777 35.969 1 75.75 319 LYS A CA 1
ATOM 2393 C C . LYS A 1 319 ? -21.453 5.371 37.062 1 75.75 319 LYS A C 1
ATOM 2395 O O . LYS A 1 319 ? -21.938 5.781 38.125 1 75.75 319 LYS A O 1
ATOM 2400 N N . PHE A 1 320 ? -20.219 5.426 36.719 1 72.88 320 PHE A N 1
ATOM 2401 C CA . PHE A 1 320 ? -19.266 5.91 37.719 1 72.88 320 PHE A CA 1
ATOM 2402 C C . PHE A 1 320 ? -19.266 7.434 37.781 1 72.88 320 PHE A C 1
ATOM 2404 O O . PHE A 1 320 ? -19.281 8.023 38.844 1 72.88 320 PHE A O 1
ATOM 2411 N N . VAL A 1 321 ? -19.188 8.086 36.562 1 71.06 321 VAL A N 1
ATOM 2412 C CA . VAL A 1 321 ? -19.062 9.539 36.5 1 71.06 321 VAL A CA 1
ATOM 2413 C C . VAL A 1 321 ? -20.438 10.188 36.688 1 71.06 321 VAL A C 1
ATOM 2415 O O . VAL A 1 321 ? -20.562 11.242 37.281 1 71.06 321 VAL A O 1
ATOM 2418 N N . GLY A 1 322 ? -21.344 9.586 35.969 1 64.75 322 GLY A N 1
ATOM 2419 C CA . GLY A 1 322 ? -22.703 10.07 36.156 1 64.75 322 GLY A CA 1
ATOM 2420 C C . GLY A 1 322 ? -23.156 10.047 37.594 1 64.75 322 GLY A C 1
ATOM 2421 O O . GLY A 1 322 ? -23.906 10.922 38.031 1 64.75 322 GLY A O 1
ATOM 2422 N N . GLY A 1 323 ? -22.641 9.109 38.25 1 66.38 323 GLY A N 1
ATOM 2423 C CA . GLY A 1 323 ? -22.984 9.039 39.656 1 66.38 323 GLY A CA 1
ATOM 2424 C C . GLY A 1 323 ? -22.406 10.18 40.5 1 66.38 323 GLY A C 1
ATOM 2425 O O . GLY A 1 323 ? -22.938 10.516 41.562 1 66.38 323 GLY A O 1
ATOM 2426 N N . LEU A 1 324 ? -21.438 10.758 39.969 1 72.12 324 LEU A N 1
ATOM 2427 C CA . LEU A 1 324 ? -20.828 11.852 40.719 1 72.12 324 LEU A CA 1
ATOM 2428 C C . LEU A 1 324 ? -21.641 13.133 40.562 1 72.12 324 LEU A C 1
ATOM 2430 O O . LEU A 1 324 ? -21.391 14.125 41.25 1 72.12 324 LEU A O 1
ATOM 2434 N N . GLY A 1 325 ? -22.609 13.094 39.812 1 70.44 325 GLY A N 1
ATOM 2435 C CA . GLY A 1 325 ? -23.5 14.227 39.656 1 70.44 325 GLY A CA 1
ATOM 2436 C C . GLY A 1 325 ? -22.859 15.391 38.906 1 70.44 325 GLY A C 1
ATOM 2437 O O . GLY A 1 325 ? -23.25 16.547 39.094 1 70.44 325 GLY A O 1
ATOM 2438 N N . LEU A 1 326 ? -21.906 15.227 38.25 1 76.75 326 LEU A N 1
ATOM 2439 C CA . LEU A 1 326 ? -21.219 16.297 37.531 1 76.75 326 LEU A CA 1
ATOM 2440 C C . LEU A 1 326 ? -21.969 16.688 36.281 1 76.75 326 LEU A C 1
ATOM 2442 O O . LEU A 1 326 ? -22.625 15.852 35.656 1 76.75 326 LEU A O 1
ATOM 2446 N N . SER A 1 327 ? -22.016 18 36.031 1 82.88 327 SER A N 1
ATOM 2447 C CA . SER A 1 327 ? -22.562 18.453 34.781 1 82.88 327 SER A CA 1
ATOM 2448 C C . SER A 1 327 ? -21.766 17.906 33.594 1 82.88 327 SER A C 1
ATOM 2450 O O . SER A 1 327 ? -20.625 17.469 33.75 1 82.88 327 SER A O 1
ATOM 2452 N N . TRP A 1 328 ? -22.359 17.797 32.438 1 84.56 328 TRP A N 1
ATOM 2453 C CA . TRP A 1 328 ? -21.672 17.25 31.281 1 84.56 328 TRP A CA 1
ATOM 2454 C C . TRP A 1 328 ? -20.438 18.078 30.922 1 84.56 328 TRP A C 1
ATOM 2456 O O . TRP A 1 328 ? -19.453 17.547 30.422 1 84.56 328 TRP A O 1
ATOM 2466 N N . GLN A 1 329 ? -20.531 19.391 31.266 1 87.12 329 GLN A N 1
ATOM 2467 C CA . GLN A 1 329 ? -19.422 20.281 30.969 1 87.12 329 GLN A CA 1
ATOM 2468 C C . GLN A 1 329 ? -18.188 19.922 31.797 1 87.12 329 GLN A C 1
ATOM 2470 O O . GLN A 1 329 ? -17.078 19.859 31.281 1 87.12 329 GLN A O 1
ATOM 2475 N N . LEU A 1 330 ? -18.438 19.703 33.094 1 84.94 330 LEU A N 1
ATOM 2476 C CA . LEU A 1 330 ? -17.328 19.375 33.969 1 84.94 330 LEU A CA 1
ATOM 2477 C C . LEU A 1 330 ? -16.797 17.984 33.656 1 84.94 330 LEU A C 1
ATOM 2479 O O . LEU A 1 330 ? -15.578 17.766 33.688 1 84.94 330 LEU A O 1
ATOM 2483 N N . SER A 1 331 ? -17.766 17.125 33.406 1 82.69 331 SER A N 1
ATOM 2484 C CA . SER A 1 331 ? -17.328 15.766 33.062 1 82.69 331 SER A CA 1
ATOM 2485 C C . SER A 1 331 ? -16.5 15.758 31.781 1 82.69 331 SER A C 1
ATOM 2487 O O . SER A 1 331 ? -15.508 15.039 31.688 1 82.69 331 SER A O 1
ATOM 2489 N N . PHE A 1 332 ? -16.938 16.5 30.812 1 87.56 332 PHE A N 1
ATOM 2490 C CA . PHE A 1 332 ? -16.219 16.594 29.547 1 87.56 332 PHE A CA 1
ATOM 2491 C C . PHE A 1 332 ? -14.844 17.203 29.734 1 87.56 332 PHE A C 1
ATOM 2493 O O . PHE A 1 332 ? -13.875 16.797 29.109 1 87.56 332 PHE A O 1
ATOM 2500 N N . GLY A 1 333 ? -14.766 18.219 30.656 1 84.88 333 GLY A N 1
ATOM 2501 C CA . GLY A 1 333 ? -13.477 18.812 30.953 1 84.88 333 GLY A CA 1
ATOM 2502 C C . GLY A 1 333 ? -12.477 17.812 31.516 1 84.88 333 GLY A C 1
ATOM 2503 O O . GLY A 1 333 ? -11.312 17.797 31.109 1 84.88 333 GLY A O 1
ATOM 2504 N N . VAL A 1 334 ? -12.922 17 32.375 1 80.38 334 VAL A N 1
ATOM 2505 C CA . VAL A 1 334 ? -12.07 15.984 32.969 1 80.38 334 VAL A CA 1
ATOM 2506 C C . VAL A 1 334 ? -11.641 14.977 31.891 1 80.38 334 VAL A C 1
ATOM 2508 O O . VAL A 1 334 ? -10.484 14.555 31.859 1 80.38 334 VAL A O 1
ATOM 2511 N N . LEU A 1 335 ? -12.594 14.656 31.047 1 82.19 335 LEU A N 1
ATOM 2512 C CA . LEU A 1 335 ? -12.305 13.695 29.984 1 82.19 335 LEU A CA 1
ATOM 2513 C C . LEU A 1 335 ? -11.258 14.25 29.016 1 82.19 335 LEU A C 1
ATOM 2515 O O . LEU A 1 335 ? -10.375 13.523 28.562 1 82.19 335 LEU A O 1
ATOM 2519 N N . VAL A 1 336 ? -11.398 15.461 28.688 1 84.25 336 VAL A N 1
ATOM 2520 C CA . VAL A 1 336 ? -10.469 16.109 27.766 1 84.25 336 VAL A CA 1
ATOM 2521 C C . VAL A 1 336 ? -9.07 16.141 28.375 1 84.25 336 VAL A C 1
ATOM 2523 O O . VAL A 1 336 ? -8.078 15.891 27.672 1 84.25 336 VAL A O 1
ATOM 2526 N N . LEU A 1 337 ? -9.008 16.359 29.656 1 81.75 337 LEU A N 1
ATOM 2527 C CA . LEU A 1 337 ? -7.715 16.391 30.344 1 81.75 337 LEU A CA 1
ATOM 2528 C C . LEU A 1 337 ? -7.09 15 30.375 1 81.75 337 LEU A C 1
ATOM 2530 O O . LEU A 1 337 ? -5.883 14.852 30.188 1 81.75 337 LEU A O 1
ATOM 2534 N N . MET A 1 338 ? -7.898 14.078 30.562 1 78.38 338 MET A N 1
ATOM 2535 C CA . MET A 1 338 ? -7.406 12.703 30.562 1 78.38 338 MET A CA 1
ATOM 2536 C C . MET A 1 338 ? -6.926 12.297 29.172 1 78.38 338 MET A C 1
ATOM 2538 O O . MET A 1 338 ? -5.891 11.641 29.031 1 78.38 338 MET A O 1
ATOM 2542 N N . TYR A 1 339 ? -7.695 12.633 28.203 1 80.56 339 TYR A N 1
ATOM 2543 C CA . TYR A 1 339 ? -7.312 12.328 26.828 1 80.56 339 TYR A CA 1
ATOM 2544 C C . TYR A 1 339 ? -6 13.016 26.469 1 80.56 339 TYR A C 1
ATOM 2546 O O . TYR A 1 339 ? -5.129 12.406 25.844 1 80.56 339 TYR A O 1
ATOM 2554 N N . PHE A 1 340 ? -5.879 14.211 26.922 1 78.75 340 PHE A N 1
ATOM 2555 C CA . PHE A 1 340 ? -4.691 15.008 26.625 1 78.75 340 PHE A CA 1
ATOM 2556 C C . PHE A 1 340 ? -3.455 14.375 27.266 1 78.75 340 PHE A C 1
ATOM 2558 O O . PHE A 1 340 ? -2.432 14.203 26.594 1 78.75 340 PHE A O 1
ATOM 2565 N N . TYR A 1 341 ? -3.52 13.969 28.453 1 75.06 341 TYR A N 1
ATOM 2566 C CA . TYR A 1 341 ? -2.352 13.461 29.172 1 75.06 341 TYR A CA 1
ATOM 2567 C C . TYR A 1 341 ? -2.059 12.016 28.766 1 75.06 341 TYR A C 1
ATOM 2569 O O . TYR A 1 341 ? -0.92 11.555 28.875 1 75.06 341 TYR A O 1
ATOM 2577 N N . SER A 1 342 ? -3.02 11.312 28.25 1 75.25 342 SER A N 1
ATOM 2578 C CA . SER A 1 342 ? -2.812 9.93 27.828 1 75.25 342 SER A CA 1
ATOM 2579 C C . SER A 1 342 ? -1.931 9.859 26.578 1 75.25 342 SER A C 1
ATOM 2581 O O . SER A 1 342 ? -1.347 8.82 26.281 1 75.25 342 SER A O 1
ATOM 2583 N N . HIS A 1 343 ? -1.867 10.922 25.859 1 73.75 343 HIS A N 1
ATOM 2584 C CA . HIS A 1 343 ? -1.061 10.977 24.641 1 73.75 343 HIS A CA 1
ATOM 2585 C C . HIS A 1 343 ? 0.403 10.664 24.938 1 73.75 343 HIS A C 1
ATOM 2587 O O . HIS A 1 343 ? 1.102 10.094 24.109 1 73.75 343 HIS A O 1
ATOM 2593 N N . TYR A 1 344 ? 0.835 10.992 26.141 1 66.69 344 TYR A N 1
ATOM 2594 C CA . TYR A 1 344 ? 2.236 10.836 26.516 1 66.69 344 TYR A CA 1
ATOM 2595 C C . TYR A 1 344 ? 2.605 9.367 26.656 1 66.69 344 TYR A C 1
ATOM 2597 O O . TYR A 1 344 ? 3.787 9.016 26.672 1 66.69 344 TYR A O 1
ATOM 2605 N N . PHE A 1 345 ? 1.62 8.578 26.625 1 66.56 345 PHE A N 1
ATOM 2606 C CA . PHE A 1 345 ? 1.871 7.152 26.766 1 66.56 345 PHE A CA 1
ATOM 2607 C C . PHE A 1 345 ? 1.926 6.469 25.406 1 66.56 345 PHE A C 1
ATOM 2609 O O . PHE A 1 345 ? 2.164 5.266 25.328 1 66.56 345 PHE A O 1
ATOM 2616 N N . PHE A 1 346 ? 1.672 7.289 24.438 1 67.69 346 PHE A N 1
ATOM 2617 C CA . PHE A 1 346 ? 1.646 6.719 23.109 1 67.69 346 PHE A CA 1
ATOM 2618 C C . PHE A 1 346 ? 2.777 7.285 22.25 1 67.69 346 PHE A C 1
ATOM 2620 O O . PHE A 1 346 ? 3.17 8.438 22.422 1 67.69 346 PHE A O 1
ATOM 2627 N N . ALA A 1 347 ? 3.305 6.359 21.344 1 53.81 347 ALA A N 1
ATOM 2628 C CA . ALA A 1 347 ? 4.465 6.699 20.531 1 53.81 347 ALA A CA 1
ATOM 2629 C C . ALA A 1 347 ? 4.082 7.656 19.406 1 53.81 347 ALA A C 1
ATOM 2631 O O . ALA A 1 347 ? 4.926 8.406 18.906 1 53.81 347 ALA A O 1
ATOM 2632 N N . SER A 1 348 ? 2.781 7.582 18.969 1 64.81 348 SER A N 1
ATOM 2633 C CA . SER A 1 348 ? 2.396 8.438 17.859 1 64.81 348 SER A CA 1
ATOM 2634 C C . SER A 1 348 ? 0.956 8.914 18 1 64.81 348 SER A C 1
ATOM 2636 O O . SER A 1 348 ? 0.172 8.328 18.75 1 64.81 348 SER A O 1
ATOM 2638 N N . GLY A 1 349 ? 0.75 10.062 17.391 1 68.5 349 GLY A N 1
ATOM 2639 C CA . GLY A 1 349 ? -0.595 10.617 17.375 1 68.5 349 GLY A CA 1
ATOM 2640 C C . GLY A 1 349 ? -1.624 9.68 16.781 1 68.5 349 GLY A C 1
ATOM 2641 O O . GLY A 1 349 ? -2.734 9.555 17.297 1 68.5 349 GLY A O 1
ATOM 2642 N N . ALA A 1 350 ? -1.196 9.031 15.766 1 68.25 350 ALA A N 1
ATOM 2643 C CA . ALA A 1 350 ? -2.105 8.102 15.102 1 68.25 350 ALA A CA 1
ATOM 2644 C C . ALA A 1 350 ? -2.463 6.938 16.031 1 68.25 350 ALA A C 1
ATOM 2646 O O . ALA A 1 350 ? -3.609 6.488 16.047 1 68.25 350 ALA A O 1
ATOM 2647 N N . ALA A 1 351 ? -1.423 6.543 16.75 1 68 351 ALA A N 1
ATOM 2648 C CA . ALA A 1 351 ? -1.662 5.457 17.703 1 68 351 ALA A CA 1
ATOM 2649 C C . ALA A 1 351 ? -2.615 5.895 18.812 1 68 351 ALA A C 1
ATOM 2651 O O . ALA A 1 351 ? -3.482 5.125 19.234 1 68 351 ALA A O 1
ATOM 2652 N N . HIS A 1 352 ? -2.416 7.066 19.219 1 75.19 352 HIS A N 1
ATOM 2653 C CA . HIS A 1 352 ? -3.273 7.617 20.266 1 75.19 352 HIS A CA 1
ATOM 2654 C C . HIS A 1 352 ? -4.719 7.715 19.797 1 75.19 352 HIS A C 1
ATOM 2656 O O . HIS A 1 352 ? -5.637 7.309 20.5 1 75.19 352 HIS A O 1
ATOM 2662 N N . ILE A 1 353 ? -4.941 8.195 18.641 1 79.19 353 ILE A N 1
ATOM 2663 C CA . ILE A 1 353 ? -6.273 8.336 18.062 1 79.19 353 ILE A CA 1
ATOM 2664 C C . ILE A 1 353 ? -6.898 6.961 17.859 1 79.19 353 ILE A C 1
ATOM 2666 O O . ILE A 1 353 ? -8.047 6.723 18.25 1 79.19 353 ILE A O 1
ATOM 2670 N N . GLY A 1 354 ? -6.129 6.164 17.375 1 74.56 354 GLY A N 1
ATOM 2671 C CA . GLY A 1 354 ? -6.629 4.828 17.109 1 74.56 354 GLY A CA 1
ATOM 2672 C C . GLY A 1 354 ? -7.043 4.07 18.359 1 74.56 354 GLY A C 1
ATOM 2673 O O . GLY A 1 354 ? -8.023 3.326 18.344 1 74.56 354 GLY A O 1
ATOM 2674 N N . ALA A 1 355 ? -6.316 4.359 19.422 1 71.5 355 ALA A N 1
ATOM 2675 C CA . ALA A 1 355 ? -6.516 3.57 20.625 1 71.5 355 ALA A CA 1
ATOM 2676 C C . ALA A 1 355 ? -7.621 4.164 21.5 1 71.5 355 ALA A C 1
ATOM 2678 O O . ALA A 1 355 ? -8.375 3.43 22.141 1 71.5 355 ALA A O 1
ATOM 2679 N N . MET A 1 356 ? -7.699 5.434 21.453 1 76.31 356 MET A N 1
ATOM 2680 C CA . MET A 1 356 ? -8.469 6.02 22.547 1 76.31 356 MET A CA 1
ATOM 2681 C C . MET A 1 356 ? -9.609 6.879 22.016 1 76.31 356 MET A C 1
ATOM 2683 O O . MET A 1 356 ? -10.578 7.141 22.719 1 76.31 356 MET A O 1
ATOM 2687 N N . PHE A 1 357 ? -9.578 7.309 20.859 1 83.69 357 PHE A N 1
ATOM 2688 C CA . PHE A 1 357 ? -10.492 8.32 20.344 1 83.69 357 PHE A CA 1
ATOM 2689 C C . PHE A 1 357 ? -11.938 7.852 20.438 1 83.69 357 PHE A C 1
ATOM 2691 O O . PHE A 1 357 ? -12.797 8.57 20.953 1 83.69 357 PHE A O 1
ATOM 2698 N N . THR A 1 358 ? -12.133 6.652 20 1 82.38 358 THR A N 1
ATOM 2699 C CA . THR A 1 358 ? -13.492 6.113 19.969 1 82.38 358 THR A CA 1
ATOM 2700 C C . THR A 1 358 ? -14.039 5.953 21.375 1 82.38 358 THR A C 1
ATOM 2702 O O . THR A 1 358 ? -15.188 6.293 21.656 1 82.38 358 THR A O 1
ATOM 2705 N N . ALA A 1 359 ? -13.195 5.457 22.25 1 79.5 359 ALA A N 1
ATOM 2706 C CA . ALA A 1 359 ? -13.609 5.238 23.625 1 79.5 359 ALA A CA 1
ATOM 2707 C C . ALA A 1 359 ? -13.977 6.555 24.312 1 79.5 359 ALA A C 1
ATOM 2709 O O . ALA A 1 359 ? -15.016 6.652 24.969 1 79.5 359 ALA A O 1
ATOM 2710 N N . PHE A 1 360 ? -13.219 7.492 24.172 1 83.62 360 PHE A N 1
ATOM 2711 C CA . PHE A 1 360 ? -13.438 8.773 24.828 1 83.62 360 PHE A CA 1
ATOM 2712 C C . PHE A 1 360 ? -14.641 9.492 24.219 1 83.62 360 PHE A C 1
ATOM 2714 O O . PHE A 1 360 ? -15.414 10.133 24.938 1 83.62 360 PHE A O 1
ATOM 2721 N N . LEU A 1 361 ? -14.773 9.391 22.922 1 86.69 361 LEU A N 1
ATOM 2722 C CA . LEU A 1 361 ? -15.922 9.992 22.266 1 86.69 361 LEU A CA 1
ATOM 2723 C C . LEU A 1 361 ? -17.219 9.352 22.734 1 86.69 361 LEU A C 1
ATOM 2725 O O . LEU A 1 361 ? -18.219 10.047 22.969 1 86.69 361 LEU A O 1
ATOM 2729 N N . SER A 1 362 ? -17.172 8.117 22.891 1 84.06 362 SER A N 1
ATOM 2730 C CA . SER A 1 362 ? -18.359 7.398 23.344 1 84.06 362 SER A CA 1
ATOM 2731 C C . SER A 1 362 ? -18.719 7.789 24.781 1 84.06 362 SER A C 1
ATOM 2733 O O . SER A 1 362 ? -19.891 8 25.078 1 84.06 362 SER A O 1
ATOM 2735 N N . VAL A 1 363 ? -17.719 7.859 25.594 1 82.62 363 VAL A N 1
ATOM 2736 C CA . VAL A 1 363 ? -17.938 8.219 26.984 1 82.62 363 VAL A CA 1
ATOM 2737 C C . VAL A 1 363 ? -18.469 9.648 27.062 1 82.62 363 VAL A C 1
ATOM 2739 O O . VAL A 1 363 ? -19.391 9.93 27.828 1 82.62 363 VAL A O 1
ATOM 2742 N N . ALA A 1 364 ? -17.859 10.531 26.328 1 87.06 364 ALA A N 1
ATOM 2743 C CA . ALA A 1 364 ? -18.297 11.922 26.328 1 87.06 364 ALA A CA 1
ATOM 2744 C C . ALA A 1 364 ? -19.766 12.023 25.906 1 87.06 364 ALA A C 1
ATOM 2746 O O . ALA A 1 364 ? -20.547 12.773 26.5 1 87.06 364 ALA A O 1
ATOM 2747 N N . SER A 1 365 ? -20.125 11.266 24.938 1 85.56 365 SER A N 1
ATOM 2748 C CA . SER A 1 365 ? -21.484 11.266 24.422 1 85.56 365 SER A CA 1
ATOM 2749 C C . SER A 1 365 ? -22.453 10.695 25.469 1 85.56 365 SER A C 1
ATOM 2751 O O . SER A 1 365 ? -23.562 11.219 25.641 1 85.56 365 SER A O 1
ATOM 2753 N N . ALA A 1 366 ? -22.031 9.734 26.078 1 82.44 366 ALA A N 1
ATOM 2754 C CA . ALA A 1 366 ? -22.875 9.094 27.094 1 82.44 366 ALA A CA 1
ATOM 2755 C C . ALA A 1 366 ? -23.094 10.008 28.281 1 82.44 366 ALA A C 1
ATOM 2757 O O . ALA A 1 366 ? -24.141 9.945 28.938 1 82.44 366 ALA A O 1
ATOM 2758 N N . LEU A 1 367 ? -22.172 10.836 28.594 1 84.12 367 LEU A N 1
ATOM 2759 C CA . LEU A 1 367 ? -22.266 11.742 29.734 1 84.12 367 LEU A CA 1
ATOM 2760 C C . LEU A 1 367 ? -23.031 13 29.375 1 84.12 367 LEU A C 1
ATOM 2762 O O . LEU A 1 367 ? -23.219 13.891 30.203 1 84.12 367 LEU A O 1
ATOM 2766 N N . GLY A 1 368 ? -23.375 13.109 28.078 1 84.69 368 GLY A N 1
ATOM 2767 C CA . GLY A 1 368 ? -24.281 14.18 27.703 1 84.69 368 GLY A CA 1
ATOM 2768 C C . GLY A 1 368 ? -23.641 15.227 26.812 1 84.69 368 GLY A C 1
ATOM 2769 O O . GLY A 1 368 ? -24.297 16.156 26.359 1 84.69 368 GLY A O 1
ATOM 2770 N N . THR A 1 369 ? -22.391 15.133 26.562 1 88.19 369 THR A N 1
ATOM 2771 C CA . THR A 1 369 ? -21.734 16.078 25.656 1 88.19 369 THR A CA 1
ATOM 2772 C C . THR A 1 369 ? -22.234 15.891 24.234 1 88.19 369 THR A C 1
ATOM 2774 O O . THR A 1 369 ? -22.344 14.766 23.75 1 88.19 369 THR A O 1
ATOM 2777 N N . PRO A 1 370 ? -22.609 17.094 23.625 1 87.88 370 PRO A N 1
ATOM 2778 C CA . PRO A 1 370 ? -22.938 16.922 22.203 1 87.88 370 PRO A CA 1
ATOM 2779 C C . PRO A 1 370 ? -21.828 16.203 21.438 1 87.88 370 PRO A C 1
ATOM 2781 O O . PRO A 1 370 ? -20.688 16.641 21.438 1 87.88 370 PRO A O 1
ATOM 2784 N N . PRO A 1 371 ? -22.141 15.117 20.859 1 86.69 371 PRO A N 1
ATOM 2785 C CA . PRO A 1 371 ? -21.141 14.203 20.312 1 86.69 371 PRO A CA 1
ATOM 2786 C C . PRO A 1 371 ? -20.234 14.875 19.281 1 86.69 371 PRO A C 1
ATOM 2788 O O . PRO A 1 371 ? -19.016 14.664 19.297 1 86.69 371 PRO A O 1
ATOM 2791 N N . LEU A 1 372 ? -20.844 15.602 18.375 1 85.38 372 LEU A N 1
ATOM 2792 C CA . LEU A 1 372 ? -20.031 16.25 17.344 1 85.38 372 LEU A CA 1
ATOM 2793 C C . LEU A 1 372 ? -19.078 17.266 17.969 1 85.38 372 LEU A C 1
ATOM 2795 O O . LEU A 1 372 ? -17.938 17.406 17.531 1 85.38 372 LEU A O 1
ATOM 2799 N N . PHE A 1 373 ? -19.547 17.922 18.984 1 86.5 373 PHE A N 1
ATOM 2800 C CA . PHE A 1 373 ? -18.719 18.859 19.734 1 86.5 373 PHE A CA 1
ATOM 2801 C C . PHE A 1 373 ? -17.562 18.141 20.422 1 86.5 373 PHE A C 1
ATOM 2803 O O . PHE A 1 373 ? -16.422 18.609 20.391 1 86.5 373 PHE A O 1
ATOM 2810 N N . ALA A 1 374 ? -17.812 17.031 20.953 1 84.62 374 ALA A N 1
ATOM 2811 C CA . ALA A 1 374 ? -16.797 16.234 21.625 1 84.62 374 ALA A CA 1
ATOM 2812 C C . ALA A 1 374 ? -15.742 15.758 20.625 1 84.62 374 ALA A C 1
ATOM 2814 O O . ALA A 1 374 ? -14.539 15.828 20.906 1 84.62 374 ALA A O 1
ATOM 2815 N N . ALA A 1 375 ? -16.219 15.312 19.484 1 86.19 375 ALA A N 1
ATOM 2816 C CA . ALA A 1 375 ? -15.305 14.82 18.453 1 86.19 375 ALA A CA 1
ATOM 2817 C C . ALA A 1 375 ? -14.383 15.938 17.969 1 86.19 375 ALA A C 1
ATOM 2819 O O . ALA A 1 375 ? -13.18 15.727 17.812 1 86.19 375 ALA A O 1
ATOM 2820 N N . MET A 1 376 ? -14.953 17.062 17.828 1 83 376 MET A N 1
ATOM 2821 C CA . MET A 1 376 ? -14.203 18.203 17.297 1 83 376 MET A CA 1
ATOM 2822 C C . MET A 1 376 ? -13.164 18.672 18.312 1 83 376 MET A C 1
ATOM 2824 O O . MET A 1 376 ? -12.055 19.062 17.938 1 83 376 MET A O 1
ATOM 2828 N N . LYS A 1 377 ? -13.508 18.641 19.484 1 80.56 377 LYS A N 1
ATOM 2829 C CA . LYS A 1 377 ? -12.578 19.062 20.531 1 80.56 377 LYS A CA 1
ATOM 2830 C C . LYS A 1 377 ? -11.477 18.031 20.75 1 80.56 377 LYS A C 1
ATOM 2832 O O . LYS A 1 377 ? -10.312 18.391 20.938 1 80.56 377 LYS A O 1
ATOM 2837 N N . GLU A 1 378 ? -11.852 16.844 20.75 1 77.62 378 GLU A N 1
ATOM 2838 C CA . GLU A 1 378 ? -10.898 15.758 20.984 1 77.62 378 GLU A CA 1
ATOM 2839 C C . GLU A 1 378 ? -9.867 15.695 19.859 1 77.62 378 GLU A C 1
ATOM 2841 O O . GLU A 1 378 ? -8.688 15.422 20.109 1 77.62 378 GLU A O 1
ATOM 2846 N N . LYS A 1 379 ? -10.32 15.93 18.719 1 73.38 379 LYS A N 1
ATOM 2847 C CA . LYS A 1 379 ? -9.398 15.859 17.578 1 73.38 379 LYS A CA 1
ATOM 2848 C C . LYS A 1 379 ? -8.344 16.953 17.672 1 73.38 379 LYS A C 1
ATOM 2850 O O . LYS A 1 379 ? -7.219 16.781 17.188 1 73.38 379 LYS A O 1
ATOM 2855 N N . SER A 1 380 ? -8.695 18.078 18.234 1 65.44 380 SER A N 1
ATOM 2856 C CA . SER A 1 380 ? -7.828 19.25 18.297 1 65.44 380 SER A CA 1
ATOM 2857 C C . SER A 1 380 ? -6.82 19.141 19.438 1 65.44 380 SER A C 1
ATOM 2859 O O . SER A 1 380 ? -5.766 19.781 19.406 1 65.44 380 SER A O 1
ATOM 2861 N N . LEU A 1 381 ? -7.098 18.328 20.469 1 56.53 381 LEU A N 1
ATOM 2862 C CA . LEU A 1 381 ? -6.27 18.281 21.672 1 56.53 381 LEU A CA 1
ATOM 2863 C C . LEU A 1 381 ? -4.992 17.484 21.422 1 56.53 381 LEU A C 1
ATOM 2865 O O . LEU A 1 381 ? -3.975 17.719 22.078 1 56.53 381 LEU A O 1
ATOM 2869 N N . ARG A 1 382 ? -4.969 16.609 20.594 1 52.25 382 ARG A N 1
ATOM 2870 C CA . ARG A 1 382 ? -3.779 15.789 20.359 1 52.25 382 ARG A CA 1
ATOM 2871 C C . ARG A 1 382 ? -2.58 16.672 20.016 1 52.25 382 ARG A C 1
ATOM 2873 O O . ARG A 1 382 ? -1.442 16.328 20.359 1 52.25 382 ARG A O 1
ATOM 2880 N N . ARG A 1 383 ? -2.801 17.672 19.328 1 50.22 383 ARG A N 1
ATOM 2881 C CA . ARG A 1 383 ? -1.765 18.391 18.594 1 50.22 383 ARG A CA 1
ATOM 2882 C C . ARG A 1 383 ? -1.029 19.359 19.516 1 50.22 383 ARG A C 1
ATOM 2884 O O . ARG A 1 383 ? 0.158 19.625 19.312 1 50.22 383 ARG A O 1
ATOM 2891 N N . ASP A 1 384 ? -1.756 19.688 20.594 1 44.91 384 ASP A N 1
ATOM 2892 C CA . ASP A 1 384 ? -1.091 20.578 21.531 1 44.91 384 ASP A CA 1
ATOM 2893 C C . ASP A 1 384 ? 0.01 19.859 22.312 1 44.91 384 ASP A C 1
ATOM 2895 O O . ASP A 1 384 ? 0.959 20.484 22.781 1 44.91 384 ASP A O 1
ATOM 2899 N N . ASN A 1 385 ? -0.078 18.578 22.219 1 42 385 ASN A N 1
ATOM 2900 C CA . ASN A 1 385 ? 0.818 17.734 23 1 42 385 ASN A CA 1
ATOM 2901 C C . ASN A 1 385 ? 2.186 17.594 22.328 1 42 385 ASN A C 1
ATOM 2903 O O . ASN A 1 385 ? 3.195 17.406 23.016 1 42 385 ASN A O 1
ATOM 2907 N N . GLY A 1 386 ? 2.172 17.484 21.047 1 43.5 386 GLY A N 1
ATOM 2908 C CA . GLY A 1 386 ? 3.498 17.375 20.469 1 43.5 386 GLY A CA 1
ATOM 2909 C C . GLY A 1 386 ? 4.453 18.469 20.938 1 43.5 386 GLY A C 1
ATOM 2910 O O . GLY A 1 386 ? 5.652 18.219 21.078 1 43.5 386 GLY A O 1
ATOM 2911 N N . ALA A 1 387 ? 3.895 19.625 21.219 1 41.84 387 ALA A N 1
ATOM 2912 C CA . ALA A 1 387 ? 4.703 20.75 21.672 1 41.84 387 ALA A CA 1
ATOM 2913 C C . ALA A 1 387 ? 5.262 20.5 23.078 1 41.84 387 ALA A C 1
ATOM 2915 O O . ALA A 1 387 ? 6.406 20.859 23.375 1 41.84 387 ALA A O 1
ATOM 2916 N N . LEU A 1 388 ? 4.418 19.875 23.875 1 37.81 388 LEU A N 1
ATOM 2917 C CA . LEU A 1 388 ? 4.848 19.656 25.25 1 37.81 388 LEU A CA 1
ATOM 2918 C C . LEU A 1 388 ? 5.695 18.391 25.359 1 37.81 388 LEU A C 1
ATOM 2920 O O . LEU A 1 388 ? 6.59 18.312 26.203 1 37.81 388 LEU A O 1
ATOM 2924 N N . GLY A 1 389 ? 5.367 17.406 24.562 1 37.81 389 GLY A N 1
ATOM 2925 C CA . GLY A 1 389 ? 6.078 16.141 24.625 1 37.81 389 GLY A CA 1
ATOM 2926 C C . GLY A 1 389 ? 7.523 16.234 24.172 1 37.81 389 GLY A C 1
ATOM 2927 O O . GLY A 1 389 ? 8.391 15.523 24.672 1 37.81 389 GLY A O 1
ATOM 2928 N N . ALA A 1 390 ? 7.816 17 23.172 1 35.56 390 ALA A N 1
ATOM 2929 C CA . ALA A 1 390 ? 9.219 17.188 22.812 1 35.56 390 ALA A CA 1
ATOM 2930 C C . ALA A 1 390 ? 10.016 17.719 24 1 35.56 390 ALA A C 1
ATOM 2932 O O . ALA A 1 390 ? 11.203 17.422 24.141 1 35.56 390 ALA A O 1
ATOM 2933 N N . LEU A 1 391 ? 9.422 18.484 24.891 1 30.92 391 LEU A N 1
ATOM 2934 C CA . LEU A 1 391 ? 10.164 18.891 26.078 1 30.92 391 LEU A CA 1
ATOM 2935 C C . LEU A 1 391 ? 10.328 17.734 27.047 1 30.92 391 LEU A C 1
ATOM 2937 O O . LEU A 1 391 ? 11.336 17.656 27.75 1 30.92 391 LEU A O 1
ATOM 2941 N N . GLY A 1 392 ? 9.32 16.922 27.328 1 28.81 392 GLY A N 1
ATOM 2942 C CA . GLY A 1 392 ? 9.375 15.797 28.25 1 28.81 392 GLY A CA 1
ATOM 2943 C C . GLY A 1 392 ? 10.008 14.555 27.656 1 28.81 392 GLY A C 1
ATOM 2944 O O . GLY A 1 392 ? 10.375 13.625 28.375 1 28.81 392 GLY A O 1
ATOM 2945 N N . GLU A 1 393 ? 9.719 14.242 26.453 1 30.81 393 GLU A N 1
ATOM 2946 C CA . GLU A 1 393 ? 10.266 12.992 25.938 1 30.81 393 GLU A CA 1
ATOM 2947 C C . GLU A 1 393 ? 11.781 13.062 25.797 1 30.81 393 GLU A C 1
ATOM 2949 O O . GLU A 1 393 ? 12.391 12.242 25.109 1 30.81 393 GLU A O 1
ATOM 2954 N N . GLN A 1 394 ? 12.562 13.906 26.453 1 26.94 394 GLN A N 1
ATOM 2955 C CA . GLN A 1 394 ? 14.016 13.727 26.484 1 26.94 394 GLN A CA 1
ATOM 2956 C C . GLN A 1 394 ? 14.375 12.273 26.781 1 26.94 394 GLN A C 1
ATOM 2958 O O . GLN A 1 394 ? 15.359 11.75 26.25 1 26.94 394 GLN A O 1
ATOM 2963 N N . GLU A 1 395 ? 14.07 11.75 28.078 1 25.72 395 GLU A N 1
ATOM 2964 C CA . GLU A 1 395 ? 14.742 10.547 28.547 1 25.72 395 GLU A CA 1
ATOM 2965 C C . GLU A 1 395 ? 14.391 9.344 27.672 1 25.72 395 GLU A C 1
ATOM 2967 O O . GLU A 1 395 ? 15.258 8.523 27.359 1 25.72 395 GLU A O 1
ATOM 2972 N N . GLY A 1 396 ? 13.148 8.781 27.891 1 24.69 396 GLY A N 1
ATOM 2973 C CA . GLY A 1 396 ? 12.984 7.34 27.75 1 24.69 396 GLY A CA 1
ATOM 2974 C C . GLY A 1 396 ? 12.953 6.883 26.312 1 24.69 396 GLY A C 1
ATOM 2975 O O . GLY A 1 396 ? 13.641 5.926 25.938 1 24.69 396 GLY A O 1
ATOM 2976 N N . THR A 1 397 ? 11.703 7.043 25.547 1 24.55 397 THR A N 1
ATOM 2977 C CA . THR A 1 397 ? 11.312 5.98 24.641 1 24.55 397 THR A CA 1
ATOM 2978 C C . THR A 1 397 ? 11.961 6.18 23.266 1 24.55 397 THR A C 1
ATOM 2980 O O . THR A 1 397 ? 11.648 7.145 22.562 1 24.55 397 THR A O 1
ATOM 2983 N N . SER A 1 398 ? 13.273 6.086 22.953 1 27.05 398 SER A N 1
ATOM 2984 C CA . SER A 1 398 ? 13.984 5.82 21.703 1 27.05 398 SER A CA 1
ATOM 2985 C C . SER A 1 398 ? 13.242 4.793 20.844 1 27.05 398 SER A C 1
ATOM 2987 O O . SER A 1 398 ? 13.844 4.145 19.984 1 27.05 398 SER A O 1
ATOM 2989 N N . THR A 1 399 ? 12.078 4.207 21.156 1 24.77 399 THR A N 1
ATOM 2990 C CA . THR A 1 399 ? 11.727 2.924 20.562 1 24.77 399 THR A CA 1
ATOM 2991 C C . THR A 1 399 ? 11.672 3.029 19.047 1 24.77 399 THR A C 1
ATOM 2993 O O . THR A 1 399 ? 11.828 4.117 18.484 1 24.77 399 THR A O 1
ATOM 2996 N N . SER A 1 400 ? 10.555 2.328 18.328 1 24.94 400 SER A N 1
ATOM 2997 C CA . SER A 1 400 ? 10.5 1.625 17.047 1 24.94 400 SER A CA 1
ATOM 2998 C C . SER A 1 400 ? 10.57 2.6 15.883 1 24.94 400 SER A C 1
ATOM 3000 O O . SER A 1 400 ? 10.281 3.787 16.031 1 24.94 400 SER A O 1
ATOM 3002 N N . GLY A 1 401 ? 11.148 2.201 14.68 1 26.42 401 GLY A N 1
ATOM 3003 C CA . GLY A 1 401 ? 11.625 2.668 13.391 1 26.42 401 GLY A CA 1
ATOM 3004 C C . GLY A 1 401 ? 10.625 3.543 12.664 1 26.42 401 GLY A C 1
ATOM 3005 O O . GLY A 1 401 ? 10.961 4.191 11.672 1 26.42 401 GLY A O 1
ATOM 3006 N N . GLY A 1 402 ? 9.398 3.109 12.625 1 27.47 402 GLY A N 1
ATOM 3007 C CA . GLY A 1 402 ? 8.727 3.754 11.516 1 27.47 402 GLY A CA 1
ATOM 3008 C C . GLY A 1 402 ? 8.672 5.266 11.641 1 27.47 402 GLY A C 1
ATOM 3009 O O . GLY A 1 402 ? 8.234 5.957 10.719 1 27.47 402 GLY A O 1
ATOM 3010 N N . GLN A 1 403 ? 8.461 5.715 12.82 1 28.64 403 GLN A N 1
ATOM 3011 C CA . GLN A 1 403 ? 8.398 7.168 12.93 1 28.64 403 GLN A CA 1
ATOM 3012 C C . GLN A 1 403 ? 9.789 7.785 12.805 1 28.64 403 GLN A C 1
ATOM 3014 O O . GLN A 1 403 ? 10.312 8.352 13.766 1 28.64 403 GLN A O 1
ATOM 3019 N N . LEU A 1 404 ? 10.727 7.145 12.195 1 29.2 404 LEU A N 1
ATOM 3020 C CA . LEU A 1 404 ? 12.125 7.531 12.07 1 29.2 404 LEU A CA 1
ATOM 3021 C C . LEU A 1 404 ? 12.25 8.969 11.586 1 29.2 404 LEU A C 1
ATOM 3023 O O . LEU A 1 404 ? 13.227 9.656 11.906 1 29.2 404 LEU A O 1
ATOM 3027 N N . ASP A 1 405 ? 11.508 9.242 10.555 1 31.8 405 ASP A N 1
ATOM 3028 C CA . ASP A 1 405 ? 11.953 10.523 10.023 1 31.8 405 ASP A CA 1
ATOM 3029 C C . ASP A 1 405 ? 11.859 11.617 11.086 1 31.8 405 ASP A C 1
ATOM 3031 O O . ASP A 1 405 ? 12.5 12.664 10.961 1 31.8 405 ASP A O 1
ATOM 3035 N N . ASP A 1 406 ? 11.023 11.438 11.961 1 31.44 406 ASP A N 1
ATOM 3036 C CA . ASP A 1 406 ? 10.891 12.492 12.961 1 31.44 406 ASP A CA 1
ATOM 3037 C C . ASP A 1 406 ? 12.031 12.445 13.969 1 31.44 406 ASP A C 1
ATOM 3039 O O . ASP A 1 406 ? 12.281 13.422 14.68 1 31.44 406 ASP A O 1
ATOM 3043 N N . ASP A 1 407 ? 12.711 11.344 14.055 1 33.03 407 ASP A N 1
ATOM 3044 C CA . ASP A 1 407 ? 13.664 11.195 15.156 1 33.03 407 ASP A CA 1
ATOM 3045 C C . ASP A 1 407 ? 14.945 11.977 14.875 1 33.03 407 ASP A C 1
ATOM 3047 O O . ASP A 1 407 ? 15.547 12.547 15.789 1 33.03 407 ASP A O 1
ATOM 3051 N N . THR A 1 408 ? 15.352 11.867 13.617 1 33.09 408 THR A N 1
ATOM 3052 C CA . THR A 1 408 ? 16.594 12.594 13.383 1 33.09 408 THR A CA 1
ATOM 3053 C C . THR A 1 408 ? 16.391 14.094 13.586 1 33.09 408 THR A C 1
ATOM 3055 O O . THR A 1 408 ? 17.266 14.766 14.141 1 33.09 408 THR A O 1
ATOM 3058 N N . ASN A 1 409 ? 15.266 14.508 13.055 1 34.22 409 ASN A N 1
ATOM 3059 C CA . ASN A 1 409 ? 15.031 15.93 13.273 1 34.22 409 ASN A CA 1
ATOM 3060 C C . ASN A 1 409 ? 14.789 16.25 14.742 1 34.22 409 ASN A C 1
ATOM 3062 O O . ASN A 1 409 ? 15.141 17.328 15.219 1 34.22 409 ASN A O 1
ATOM 3066 N N . ARG A 1 410 ? 14.266 15.289 15.352 1 37.16 410 ARG A N 1
ATOM 3067 C CA . ARG A 1 410 ? 14.062 15.43 16.781 1 37.16 410 ARG A CA 1
ATOM 3068 C C . ARG A 1 410 ? 15.398 15.43 17.531 1 37.16 410 ARG A C 1
ATOM 3070 O O . ARG A 1 410 ? 15.602 16.234 18.453 1 37.16 410 ARG A O 1
ATOM 3077 N N . GLU A 1 411 ? 16.125 14.445 17.078 1 36.91 411 GLU A N 1
ATOM 3078 C CA . GLU A 1 411 ? 17.422 14.406 17.766 1 36.91 411 GLU A CA 1
ATOM 3079 C C . GLU A 1 411 ? 18.141 15.742 17.656 1 36.91 411 GLU A C 1
ATOM 3081 O O . GLU A 1 411 ? 18.734 16.219 18.625 1 36.91 411 GLU A O 1
ATOM 3086 N N . THR A 1 412 ? 17.922 16.219 16.547 1 36.38 412 THR A N 1
ATOM 3087 C CA . THR A 1 412 ? 18.594 17.5 16.359 1 36.38 412 THR A CA 1
ATOM 3088 C C . THR A 1 412 ? 17.906 18.594 17.156 1 36.38 412 THR A C 1
ATOM 3090 O O . THR A 1 412 ? 18.562 19.422 17.797 1 36.38 412 THR A O 1
ATOM 3093 N N . ILE A 1 413 ? 16.625 18.5 17.109 1 37.59 413 ILE A N 1
ATOM 3094 C CA . ILE A 1 413 ? 15.875 19.516 17.844 1 37.59 413 ILE A CA 1
ATOM 3095 C C . ILE A 1 413 ? 16.078 19.312 19.344 1 37.59 413 ILE A C 1
ATOM 3097 O O . ILE A 1 413 ? 16.312 20.281 20.078 1 37.59 413 ILE A O 1
ATOM 3101 N N . VAL A 1 414 ? 16.078 18.031 19.734 1 38.81 414 VAL A N 1
ATOM 3102 C CA . VAL A 1 414 ? 16.297 17.719 21.141 1 38.81 414 VAL A CA 1
ATOM 3103 C C . VAL A 1 414 ? 17.703 18.141 21.547 1 38.81 414 VAL A C 1
ATOM 3105 O O . VAL A 1 414 ? 17.906 18.703 22.625 1 38.81 414 VAL A O 1
ATOM 3108 N N . LYS A 1 415 ? 18.625 17.875 20.719 1 41.09 415 LYS A N 1
ATOM 3109 C CA . LYS A 1 415 ? 20 18.266 21.016 1 41.09 415 LYS A CA 1
ATOM 3110 C C . LYS A 1 415 ? 20.125 19.781 21.141 1 41.09 415 LYS A C 1
ATOM 3112 O O . LYS A 1 415 ? 20.844 20.281 21.984 1 41.09 415 LYS A O 1
ATOM 3117 N N . LEU A 1 416 ? 19.406 20.281 20.344 1 36.09 416 LEU A N 1
ATOM 3118 C CA . LEU A 1 416 ? 19.469 21.734 20.344 1 36.09 416 LEU A CA 1
ATOM 3119 C C . LEU A 1 416 ? 18.797 22.312 21.594 1 36.09 416 LEU A C 1
ATOM 3121 O O . LEU A 1 416 ? 19.281 23.281 22.188 1 36.09 416 LEU A O 1
ATOM 3125 N N . VAL A 1 417 ? 17.766 21.578 21.953 1 39.09 417 VAL A N 1
ATOM 3126 C CA . VAL A 1 417 ? 17.016 22.062 23.094 1 39.09 417 VAL A CA 1
ATOM 3127 C C . VAL A 1 417 ? 17.641 21.547 24.391 1 39.09 417 VAL A C 1
ATOM 3129 O O . VAL A 1 417 ? 17.688 22.25 25.391 1 39.09 417 VAL A O 1
ATOM 3132 N N . SER A 1 418 ? 18.125 20.344 24.375 1 38.06 418 SER A N 1
ATOM 3133 C CA . SER A 1 418 ? 18.688 19.734 25.594 1 38.06 418 SER A CA 1
ATOM 3134 C C . SER A 1 418 ? 19.969 20.438 26.016 1 38.06 418 SER A C 1
ATOM 3136 O O . SER A 1 418 ? 20.281 20.5 27.203 1 38.06 418 SER A O 1
ATOM 3138 N N . ARG A 1 419 ? 20.719 20.875 25.125 1 36.81 419 ARG A N 1
ATOM 3139 C CA . ARG A 1 419 ? 21.938 21.531 25.578 1 36.81 419 ARG A CA 1
ATOM 3140 C C . ARG A 1 419 ? 21.625 22.734 26.469 1 36.81 419 ARG A C 1
ATOM 3142 O O . ARG A 1 419 ? 22.406 23.062 27.359 1 36.81 419 ARG A O 1
ATOM 3149 N N . ARG A 1 420 ? 20.562 23.312 26.344 1 36.25 420 ARG A N 1
ATOM 3150 C CA . ARG A 1 420 ? 20.25 24.484 27.172 1 36.25 420 ARG A CA 1
ATOM 3151 C C . ARG A 1 420 ? 19.828 24.062 28.578 1 36.25 420 ARG A C 1
ATOM 3153 O O . ARG A 1 420 ? 20.078 24.781 29.547 1 36.25 420 ARG A O 1
ATOM 3160 N N . ALA A 1 421 ? 19.219 22.969 28.703 1 37.69 421 ALA A N 1
ATOM 3161 C CA . ALA A 1 421 ? 18.812 22.594 30.062 1 37.69 421 ALA A CA 1
ATOM 3162 C C . ALA A 1 421 ? 20.031 22.375 30.953 1 37.69 421 ALA A C 1
ATOM 3164 O O . ALA A 1 421 ? 20.016 22.766 32.125 1 37.69 421 ALA A O 1
ATOM 3165 N N . THR A 1 422 ? 21.062 21.922 30.375 1 39.44 422 THR A N 1
ATOM 3166 C CA . THR A 1 422 ? 22.25 21.734 31.188 1 39.44 422 THR A CA 1
ATOM 3167 C C . THR A 1 422 ? 22.953 23.062 31.453 1 39.44 422 THR A C 1
ATOM 3169 O O . THR A 1 422 ? 23.469 23.281 32.562 1 39.44 422 THR A O 1
ATOM 3172 N N . GLU A 1 423 ? 22.906 23.938 30.5 1 38.19 423 GLU A N 1
ATOM 3173 C CA . GLU A 1 423 ? 23.625 25.203 30.719 1 38.19 423 GLU A CA 1
ATOM 3174 C C . GLU A 1 423 ? 22.844 26.125 31.656 1 38.19 423 GLU A C 1
ATOM 3176 O O . GLU A 1 423 ? 23.438 26.797 32.5 1 38.19 423 GLU A O 1
ATOM 3181 N N . ASP A 1 424 ? 21.562 26.125 31.562 1 39.19 424 ASP A N 1
ATOM 3182 C CA . ASP A 1 424 ? 20.766 26.906 32.5 1 39.19 424 ASP A CA 1
ATOM 3183 C C . ASP A 1 424 ? 20.859 26.344 33.906 1 39.19 424 ASP A C 1
ATOM 3185 O O . ASP A 1 424 ? 20.906 27.078 34.875 1 39.19 424 ASP A O 1
ATOM 3189 N N . ASP A 1 425 ? 20.969 25.016 34 1 40.03 425 ASP A N 1
ATOM 3190 C CA . ASP A 1 425 ? 21.219 24.375 35.281 1 40.03 425 ASP A CA 1
ATOM 3191 C C . ASP A 1 425 ? 22.594 24.766 35.844 1 40.03 425 ASP A C 1
ATOM 3193 O O . ASP A 1 425 ? 22.75 24.984 37.031 1 40.03 425 ASP A O 1
ATOM 3197 N N . GLU A 1 426 ? 23.516 24.906 34.875 1 40.28 426 GLU A N 1
ATOM 3198 C CA . GLU A 1 426 ? 24.844 25.312 35.312 1 40.28 426 GLU A CA 1
ATOM 3199 C C . GLU A 1 426 ? 24.859 26.797 35.688 1 40.28 426 GLU A C 1
ATOM 3201 O O . GLU A 1 426 ? 25.484 27.188 36.656 1 40.28 426 GLU A O 1
ATOM 3206 N N . ALA A 1 427 ? 24.125 27.672 34.938 1 40.59 427 ALA A N 1
ATOM 3207 C CA . ALA A 1 427 ? 24.062 29.094 35.25 1 40.59 427 ALA A CA 1
ATOM 3208 C C . ALA A 1 427 ? 23.219 29.344 36.5 1 40.59 427 ALA A C 1
ATOM 3210 O O . ALA A 1 427 ? 23.609 30.141 37.344 1 40.59 427 ALA A O 1
ATOM 3211 N N . ALA A 1 428 ? 22.125 28.656 36.688 1 37 428 ALA A N 1
ATOM 3212 C CA . ALA A 1 428 ? 21.359 28.719 37.938 1 37 428 ALA A CA 1
ATOM 3213 C C . ALA A 1 428 ? 22.156 28.172 39.094 1 37 428 ALA A C 1
ATOM 3215 O O . ALA A 1 428 ? 22.078 28.688 40.219 1 37 428 ALA A O 1
ATOM 3216 N N . ARG A 1 429 ? 22.938 27.219 38.688 1 41.5 429 ARG A N 1
ATOM 3217 C CA . ARG A 1 429 ? 23.812 26.688 39.719 1 41.5 429 ARG A CA 1
ATOM 3218 C C . ARG A 1 429 ? 24.906 27.688 40.062 1 41.5 429 ARG A C 1
ATOM 3220 O O . ARG A 1 429 ? 25.297 27.812 41.219 1 41.5 429 ARG A O 1
ATOM 3227 N N . LYS A 1 430 ? 25.297 28.203 39 1 45.16 430 LYS A N 1
ATOM 3228 C CA . LYS A 1 430 ? 26.312 29.219 39.25 1 45.16 430 LYS A CA 1
ATOM 3229 C C . LYS A 1 430 ? 25.75 30.422 39.969 1 45.16 430 LYS A C 1
ATOM 3231 O O . LYS A 1 430 ? 26.406 31 40.844 1 45.16 430 LYS A O 1
ATOM 3236 N N . ASP A 1 431 ? 24.594 30.766 39.562 1 37.53 431 ASP A N 1
ATOM 3237 C CA . ASP A 1 431 ? 23.953 31.875 40.25 1 37.53 431 ASP A CA 1
ATOM 3238 C C . ASP A 1 431 ? 23.547 31.5 41.688 1 37.53 431 ASP A C 1
ATOM 3240 O O . ASP A 1 431 ? 23.562 32.344 42.562 1 37.53 431 ASP A O 1
ATOM 3244 N N . ARG A 1 432 ? 23.078 30.25 41.812 1 43.03 432 ARG A N 1
ATOM 3245 C CA . ARG A 1 432 ? 22.812 29.828 43.188 1 43.03 432 ARG A CA 1
ATOM 3246 C C . ARG A 1 432 ? 24.109 29.781 44 1 43.03 432 ARG A C 1
ATOM 3248 O O . ARG A 1 432 ? 24.094 30.031 45.219 1 43.03 432 ARG A O 1
ATOM 3255 N N . GLY A 1 433 ? 25.156 29.359 43.312 1 39.88 433 GLY A N 1
ATOM 3256 C CA . GLY A 1 433 ? 26.406 29.391 44.062 1 39.88 433 GLY A CA 1
ATOM 3257 C C . GLY A 1 433 ? 26.812 30.797 44.469 1 39.88 433 GLY A C 1
ATOM 3258 O O . GLY A 1 433 ? 27.562 30.984 45.406 1 39.88 433 GLY A O 1
ATOM 3259 N N . ALA A 1 434 ? 26.609 31.797 43.562 1 40.66 434 ALA A N 1
ATOM 3260 C CA . ALA A 1 434 ? 27 33.156 43.969 1 40.66 434 ALA A CA 1
ATOM 3261 C C . ALA A 1 434 ? 26.109 33.688 45.094 1 40.66 434 ALA A C 1
ATOM 3263 O O . ALA A 1 434 ? 26.5 34.594 45.812 1 40.66 434 ALA A O 1
ATOM 3264 N N . ALA A 1 435 ? 24.812 33.219 45 1 36.34 435 ALA A N 1
ATOM 3265 C CA . ALA A 1 435 ? 24 33.75 46.062 1 36.34 435 ALA A CA 1
ATOM 3266 C C . ALA A 1 435 ? 24.328 33.125 47.406 1 36.34 435 ALA A C 1
ATOM 3268 O O . ALA A 1 435 ? 23.922 33.594 48.438 1 36.34 435 ALA A O 1
ATOM 3269 N N . VAL A 1 436 ? 25.062 32 47.281 1 32.56 436 VAL A N 1
ATOM 3270 C CA . VAL A 1 436 ? 25.469 31.656 48.625 1 32.56 436 VAL A CA 1
ATOM 3271 C C . VAL A 1 436 ? 26.75 32.406 49 1 32.56 436 VAL A C 1
ATOM 3273 O O . VAL A 1 436 ? 27.672 32.5 48.156 1 32.56 436 VAL A O 1
ATOM 3276 N N . MET B 1 1 ? 52.188 -3.68 36.344 1 19.91 1 MET B N 1
ATOM 3277 C CA . MET B 1 1 ? 51.156 -4.699 36.156 1 19.91 1 MET B CA 1
ATOM 3278 C C . MET B 1 1 ? 49.75 -4.074 36.094 1 19.91 1 MET B C 1
ATOM 3280 O O . MET B 1 1 ? 49.188 -3.787 37.156 1 19.91 1 MET B O 1
ATOM 3284 N N . PRO B 1 2 ? 49.469 -3.098 35.375 1 23.78 2 PRO B N 1
ATOM 3285 C CA . PRO B 1 2 ? 48.375 -2.105 35.406 1 23.78 2 PRO B CA 1
ATOM 3286 C C . PRO B 1 2 ? 47 -2.734 35.281 1 23.78 2 PRO B C 1
ATOM 3288 O O . PRO B 1 2 ? 46.844 -3.738 34.594 1 23.78 2 PRO B O 1
ATOM 3291 N N . VAL B 1 3 ? 46.188 -2.752 36.375 1 22.31 3 VAL B N 1
ATOM 3292 C CA . VAL B 1 3 ? 44.906 -3.365 36.688 1 22.31 3 VAL B CA 1
ATOM 3293 C C . VAL B 1 3 ? 43.875 -3.002 35.625 1 22.31 3 VAL B C 1
ATOM 3295 O O . VAL B 1 3 ? 43.656 -1.821 35.344 1 22.31 3 VAL B O 1
ATOM 3298 N N . LEU B 1 4 ? 43.656 -3.764 34.531 1 19.64 4 LEU B N 1
ATOM 3299 C CA . LEU B 1 4 ? 42.75 -3.801 33.406 1 19.64 4 LEU B CA 1
ATOM 3300 C C . LEU B 1 4 ? 41.312 -3.711 33.844 1 19.64 4 LEU B C 1
ATOM 3302 O O . LEU B 1 4 ? 40.781 -4.633 34.469 1 19.64 4 LEU B O 1
ATOM 3306 N N . ARG B 1 5 ? 40.906 -2.564 34.406 1 20.91 5 ARG B N 1
ATOM 3307 C CA . ARG B 1 5 ? 39.594 -2.328 34.969 1 20.91 5 ARG B CA 1
ATOM 3308 C C . ARG B 1 5 ? 38.5 -2.836 34.031 1 20.91 5 ARG B C 1
ATOM 3310 O O . ARG B 1 5 ? 38.469 -2.49 32.844 1 20.91 5 ARG B O 1
ATOM 3317 N N . ASP B 1 6 ? 37.875 -4.012 34.25 1 20.09 6 ASP B N 1
ATOM 3318 C CA . ASP B 1 6 ? 36.844 -4.891 33.688 1 20.09 6 ASP B CA 1
ATOM 3319 C C . ASP B 1 6 ? 35.531 -4.137 33.438 1 20.09 6 ASP B C 1
ATOM 3321 O O . ASP B 1 6 ? 34.875 -3.719 34.406 1 20.09 6 ASP B O 1
ATOM 3325 N N . TYR B 1 7 ? 35.562 -3.043 32.656 1 21.23 7 TYR B N 1
ATOM 3326 C CA . TYR B 1 7 ? 34.312 -2.355 32.312 1 21.23 7 TYR B CA 1
ATOM 3327 C C . TYR B 1 7 ? 33.219 -3.354 31.969 1 21.23 7 TYR B C 1
ATOM 3329 O O . TYR B 1 7 ? 33.312 -4.066 30.969 1 21.23 7 TYR B O 1
ATOM 3337 N N . GLN B 1 8 ? 32.656 -4.082 32.938 1 20.47 8 GLN B N 1
ATOM 3338 C CA . GLN B 1 8 ? 31.5 -4.992 32.875 1 20.47 8 GLN B CA 1
ATOM 3339 C C . GLN B 1 8 ? 30.359 -4.379 32.062 1 20.47 8 GLN B C 1
ATOM 3341 O O . GLN B 1 8 ? 29.781 -3.365 32.5 1 20.47 8 GLN B O 1
ATOM 3346 N N . LEU B 1 9 ? 30.438 -4.379 30.766 1 21.75 9 LEU B N 1
ATOM 3347 C CA . LEU B 1 9 ? 29.469 -4.074 29.719 1 21.75 9 LEU B CA 1
ATOM 3348 C C . LEU B 1 9 ? 28.094 -4.668 30.062 1 21.75 9 LEU B C 1
ATOM 3350 O O . LEU B 1 9 ? 27.953 -5.887 30.141 1 21.75 9 LEU B O 1
ATOM 3354 N N . SER B 1 10 ? 27.422 -4.094 31.078 1 22.03 10 SER B N 1
ATOM 3355 C CA . SER B 1 10 ? 26.109 -4.531 31.562 1 22.03 10 SER B CA 1
ATOM 3356 C C . SER B 1 10 ? 25.172 -4.82 30.391 1 22.03 10 SER B C 1
ATOM 3358 O O . SER B 1 10 ? 25.047 -4.008 29.469 1 22.03 10 SER B O 1
ATOM 3360 N N . ASN B 1 11 ? 24.812 -6.039 29.984 1 22.62 11 ASN B N 1
ATOM 3361 C CA . ASN B 1 11 ? 24.078 -6.926 29.078 1 22.62 11 ASN B CA 1
ATOM 3362 C C . ASN B 1 11 ? 22.609 -6.535 28.984 1 22.62 11 ASN B C 1
ATOM 3364 O O . ASN B 1 11 ? 21.781 -7.328 28.531 1 22.62 11 ASN B O 1
ATOM 3368 N N . SER B 1 12 ? 22.047 -5.742 29.938 1 24.8 12 SER B N 1
ATOM 3369 C CA . SER B 1 12 ? 20.578 -5.766 29.953 1 24.8 12 SER B CA 1
ATOM 3370 C C . SER B 1 12 ? 20.016 -5.176 28.656 1 24.8 12 SER B C 1
ATOM 3372 O O . SER B 1 12 ? 20.031 -3.957 28.484 1 24.8 12 SER B O 1
ATOM 3374 N N . SER B 1 13 ? 20.219 -5.82 27.594 1 23.3 13 SER B N 1
ATOM 3375 C CA . SER B 1 13 ? 19.938 -5.383 26.219 1 23.3 13 SER B CA 1
ATOM 3376 C C . SER B 1 13 ? 18.453 -5.094 26.031 1 23.3 13 SER B C 1
ATOM 3378 O O . SER B 1 13 ? 17.594 -5.918 26.391 1 23.3 13 SER B O 1
ATOM 3380 N N . PRO B 1 14 ? 18.047 -3.791 25.953 1 24.83 14 PRO B N 1
ATOM 3381 C CA . PRO B 1 14 ? 16.672 -3.307 25.812 1 24.83 14 PRO B CA 1
ATOM 3382 C C . PRO B 1 14 ? 15.906 -4.008 24.688 1 24.83 14 PRO B C 1
ATOM 3384 O O . PRO B 1 14 ? 14.781 -3.627 24.359 1 24.83 14 PRO B O 1
ATOM 3387 N N . LEU B 1 15 ? 16.516 -5.02 24 1 24.55 15 LEU B N 1
ATOM 3388 C CA . LEU B 1 15 ? 15.875 -5.773 22.922 1 24.55 15 LEU B CA 1
ATOM 3389 C C . LEU B 1 15 ? 14.625 -6.48 23.438 1 24.55 15 LEU B C 1
ATOM 3391 O O . LEU B 1 15 ? 13.672 -6.684 22.688 1 24.55 15 LEU B O 1
ATOM 3395 N N . PHE B 1 16 ? 14.609 -7.074 24.656 1 25.39 16 PHE B N 1
ATOM 3396 C CA . PHE B 1 16 ? 13.594 -7.992 25.141 1 25.39 16 PHE B CA 1
ATOM 3397 C C . PHE B 1 16 ? 12.312 -7.242 25.484 1 25.39 16 PHE B C 1
ATOM 3399 O O . PHE B 1 16 ? 11.273 -7.859 25.734 1 25.39 16 PHE B O 1
ATOM 3406 N N . THR B 1 17 ? 12.375 -6.02 25.875 1 24.62 17 THR B N 1
ATOM 3407 C CA . THR B 1 17 ? 11.156 -5.422 26.406 1 24.62 17 THR B CA 1
ATOM 3408 C C . THR B 1 17 ? 10.164 -5.125 25.281 1 24.62 17 THR B C 1
ATOM 3410 O O . THR B 1 17 ? 8.953 -5.062 25.516 1 24.62 17 THR B O 1
ATOM 3413 N N . ALA B 1 18 ? 10.641 -4.789 24.141 1 24.72 18 ALA B N 1
ATOM 3414 C CA . ALA B 1 18 ? 9.688 -4.492 23.062 1 24.72 18 ALA B CA 1
ATOM 3415 C C . ALA B 1 18 ? 8.961 -5.754 22.609 1 24.72 18 ALA B C 1
ATOM 3417 O O . ALA B 1 18 ? 7.996 -5.684 21.844 1 24.72 18 ALA B O 1
ATOM 3418 N N . LYS B 1 19 ? 9.352 -7.012 22.891 1 24.77 19 LYS B N 1
ATOM 3419 C CA . LYS B 1 19 ? 8.727 -8.281 22.516 1 24.77 19 LYS B CA 1
ATOM 3420 C C . LYS B 1 19 ? 7.367 -8.445 23.172 1 24.77 19 LYS B C 1
ATOM 3422 O O . LYS B 1 19 ? 6.496 -9.141 22.656 1 24.77 19 LYS B O 1
ATOM 3427 N N . ARG B 1 20 ? 7.148 -8.141 24.469 1 25.34 20 ARG B N 1
ATOM 3428 C CA . ARG B 1 20 ? 5.941 -8.531 25.188 1 25.34 20 ARG B CA 1
ATOM 3429 C C . ARG B 1 20 ? 4.738 -7.707 24.734 1 25.34 20 ARG B C 1
ATOM 3431 O O . ARG B 1 20 ? 3.594 -8.141 24.875 1 25.34 20 ARG B O 1
ATOM 3438 N N . LYS B 1 21 ? 4.91 -6.465 24.484 1 27.11 21 LYS B N 1
ATOM 3439 C CA . LYS B 1 21 ? 3.697 -5.664 24.344 1 27.11 21 LYS B CA 1
ATOM 3440 C C . LYS B 1 21 ? 2.914 -6.055 23.094 1 27.11 21 LYS B C 1
ATOM 3442 O O . LYS B 1 21 ? 1.7 -5.852 23.031 1 27.11 21 LYS B O 1
ATOM 3447 N N . THR B 1 22 ? 3.592 -6.586 22.141 1 25.92 22 THR B N 1
ATOM 3448 C CA . THR B 1 22 ? 2.852 -6.836 20.922 1 25.92 22 THR B CA 1
ATOM 3449 C C . THR B 1 22 ? 2.049 -8.125 21.016 1 25.92 22 THR B C 1
ATOM 3451 O O . THR B 1 22 ? 1.134 -8.359 20.234 1 25.92 22 THR B O 1
ATOM 3454 N N . LEU B 1 23 ? 2.379 -9.039 21.938 1 25.09 23 LEU B N 1
ATOM 3455 C CA . LEU B 1 23 ? 1.729 -10.344 22.031 1 25.09 23 LEU B CA 1
ATOM 3456 C C . LEU B 1 23 ? 0.31 -10.203 22.562 1 25.09 23 LEU B C 1
ATOM 3458 O O . LEU B 1 23 ? -0.49 -11.141 22.469 1 25.09 23 LEU B O 1
ATOM 3462 N N . PHE B 1 24 ? 0.142 -9.344 23.547 1 25.62 24 PHE B N 1
ATOM 3463 C CA . PHE B 1 24 ? -1.107 -9.492 24.281 1 25.62 24 PHE B CA 1
ATOM 3464 C C . PHE B 1 24 ? -2.305 -9.375 23.344 1 25.62 24 PHE B C 1
ATOM 3466 O O . PHE B 1 24 ? -3.363 -9.953 23.609 1 25.62 24 PHE B O 1
ATOM 3473 N N . PHE B 1 25 ? -2.211 -8.453 22.438 1 26.64 25 PHE B N 1
ATOM 3474 C CA . PHE B 1 25 ? -3.486 -8.219 21.766 1 26.64 25 PHE B CA 1
ATOM 3475 C C . PHE B 1 25 ? -3.844 -9.391 20.859 1 26.64 25 PHE B C 1
ATOM 3477 O O . PHE B 1 25 ? -4.934 -9.422 20.281 1 26.64 25 PHE B O 1
ATOM 3484 N N . SER B 1 26 ? -2.939 -10.273 20.547 1 25.64 26 SER B N 1
ATOM 3485 C CA . SER B 1 26 ? -3.234 -11.172 19.438 1 25.64 26 SER B CA 1
ATOM 3486 C C . SER B 1 26 ? -4.188 -12.289 19.875 1 25.64 26 SER B C 1
ATOM 3488 O O . SER B 1 26 ? -5.094 -12.656 19.125 1 25.64 26 SER B O 1
ATOM 3490 N N . GLY B 1 27 ? -3.857 -13.062 20.953 1 25.8 27 GLY B N 1
ATOM 3491 C CA . GLY B 1 27 ? -4.402 -14.406 21.109 1 25.8 27 GLY B CA 1
ATOM 3492 C C . GLY B 1 27 ? -5.875 -14.406 21.484 1 25.8 27 GLY B C 1
ATOM 3493 O O . GLY B 1 27 ? -6.641 -15.242 21 1 25.8 27 GLY B O 1
ATOM 3494 N N . SER B 1 28 ? -6.215 -13.836 22.641 1 26.69 28 SER B N 1
ATOM 3495 C CA . SER B 1 28 ? -7.484 -14.148 23.297 1 26.69 28 SER B CA 1
ATOM 3496 C C . SER B 1 28 ? -8.664 -13.672 22.469 1 26.69 28 SER B C 1
ATOM 3498 O O . SER B 1 28 ? -9.773 -14.195 22.594 1 26.69 28 SER B O 1
ATOM 3500 N N . VAL B 1 29 ? -8.508 -12.586 21.875 1 26.62 29 VAL B N 1
ATOM 3501 C CA . VAL B 1 29 ? -9.703 -12.031 21.234 1 26.62 29 VAL B CA 1
ATOM 3502 C C . VAL B 1 29 ? -10.055 -12.844 20 1 26.62 29 VAL B C 1
ATOM 3504 O O . VAL B 1 29 ? -11.164 -12.727 19.469 1 26.62 29 VAL B O 1
ATOM 3507 N N . THR B 1 30 ? -9.172 -13.688 19.547 1 25.45 30 THR B N 1
ATOM 3508 C CA . THR B 1 30 ? -9.43 -14.367 18.297 1 25.45 30 THR B CA 1
ATOM 3509 C C . THR B 1 30 ? -10.453 -15.492 18.484 1 25.45 30 THR B C 1
ATOM 3511 O O . THR B 1 30 ? -11.18 -15.836 17.547 1 25.45 30 THR B O 1
ATOM 3514 N N . SER B 1 31 ? -10.461 -16.234 19.562 1 27.33 31 SER B N 1
ATOM 3515 C CA . SER B 1 31 ? -11.25 -17.453 19.562 1 27.33 31 SER B CA 1
ATOM 3516 C C . SER B 1 31 ? -12.742 -17.156 19.484 1 27.33 31 SER B C 1
ATOM 3518 O O . SER B 1 31 ? -13.492 -17.859 18.812 1 27.33 31 SER B O 1
ATOM 3520 N N . ARG B 1 32 ? -13.289 -16.375 20.469 1 27.08 32 ARG B N 1
ATOM 3521 C CA . ARG B 1 32 ? -14.734 -16.188 20.594 1 27.08 32 ARG B CA 1
ATOM 3522 C C . ARG B 1 32 ? -15.273 -15.336 19.438 1 27.08 32 ARG B C 1
ATOM 3524 O O . ARG B 1 32 ? -16.484 -15.188 19.281 1 27.08 32 ARG B O 1
ATOM 3531 N N . LEU B 1 33 ? -14.469 -14.602 18.828 1 24.77 33 LEU B N 1
ATOM 3532 C CA . LEU B 1 33 ? -14.859 -13.734 17.734 1 24.77 33 LEU B CA 1
ATOM 3533 C C . LEU B 1 33 ? -15.234 -14.562 16.5 1 24.77 33 LEU B C 1
ATOM 3535 O O . LEU B 1 33 ? -15.883 -14.055 15.578 1 24.77 33 LEU B O 1
ATOM 3539 N N . ASP B 1 34 ? -14.75 -15.727 16.297 1 26.73 34 ASP B N 1
ATOM 3540 C CA . ASP B 1 34 ? -14.977 -16.594 15.148 1 26.73 34 ASP B CA 1
ATOM 3541 C C . ASP B 1 34 ? -16.438 -17.062 15.078 1 26.73 34 ASP B C 1
ATOM 3543 O O . ASP B 1 34 ? -17 -17.188 13.992 1 26.73 34 ASP B O 1
ATOM 3547 N N . ASN B 1 35 ? -17.031 -17.469 16.188 1 26.06 35 ASN B N 1
ATOM 3548 C CA . ASN B 1 35 ? -18.375 -18.047 16.109 1 26.06 35 ASN B CA 1
ATOM 3549 C C . ASN B 1 35 ? -19.391 -17.031 15.602 1 26.06 35 ASN B C 1
ATOM 3551 O O . ASN B 1 35 ? -20.375 -17.406 14.969 1 26.06 35 ASN B O 1
ATOM 3555 N N . PHE B 1 36 ? -19.297 -15.82 16.109 1 25.84 36 PHE B N 1
ATOM 3556 C CA . PHE B 1 36 ? -20.344 -14.867 15.758 1 25.84 36 PHE B CA 1
ATOM 3557 C C . PHE B 1 36 ? -20.234 -14.461 14.297 1 25.84 36 PHE B C 1
ATOM 3559 O O . PHE B 1 36 ? -21.25 -14.117 13.672 1 25.84 36 PHE B O 1
ATOM 3566 N N . TYR B 1 37 ? -19.047 -14.398 13.664 1 29.45 37 TYR B N 1
ATOM 3567 C CA . TYR B 1 37 ? -18.953 -13.938 12.281 1 29.45 37 TYR B CA 1
ATOM 3568 C C . TYR B 1 37 ? -19.516 -14.977 11.32 1 29.45 37 TYR B C 1
ATOM 3570 O O . TYR B 1 37 ? -19.734 -14.695 10.141 1 29.45 37 TYR B O 1
ATOM 3578 N N . ALA B 1 38 ? -19.562 -16.219 11.586 1 28.31 38 ALA B N 1
ATOM 3579 C CA . ALA B 1 38 ? -20.094 -17.203 10.656 1 28.31 38 ALA B CA 1
ATOM 3580 C C . ALA B 1 38 ? -21.547 -16.906 10.312 1 28.31 38 ALA B C 1
ATOM 3582 O O . ALA B 1 38 ? -22 -17.203 9.203 1 28.31 38 ALA B O 1
ATOM 3583 N N . LYS B 1 39 ? -22.438 -16.641 11.336 1 28 39 LYS B N 1
ATOM 3584 C CA . LYS B 1 39 ? -23.859 -16.656 10.977 1 28 39 LYS B CA 1
ATOM 3585 C C . LYS B 1 39 ? -24.234 -15.406 10.195 1 28 39 LYS B C 1
ATOM 3587 O O . LYS B 1 39 ? -25.156 -15.43 9.391 1 28 39 LYS B O 1
ATOM 3592 N N . HIS B 1 40 ? -24.047 -14.188 10.617 1 28.56 40 HIS B N 1
ATOM 3593 C CA . HIS B 1 40 ? -24.641 -13.008 9.992 1 28.56 40 HIS B CA 1
ATOM 3594 C C . HIS B 1 40 ? -23.781 -12.492 8.852 1 28.56 40 HIS B C 1
ATOM 3596 O O . HIS B 1 40 ? -22.812 -11.766 9.078 1 28.56 40 HIS B O 1
ATOM 3602 N N . ASP B 1 41 ? -23.672 -13.172 7.637 1 31.42 41 ASP B N 1
ATOM 3603 C CA . ASP B 1 41 ? -23.156 -13.164 6.27 1 31.42 41 ASP B CA 1
ATOM 3604 C C . ASP B 1 41 ? -23.438 -11.828 5.582 1 31.42 41 ASP B C 1
ATOM 3606 O O . ASP B 1 41 ? -23.078 -11.641 4.418 1 31.42 41 ASP B O 1
ATOM 3610 N N . ASN B 1 42 ? -24.438 -11.031 5.973 1 29.7 42 ASN B N 1
ATOM 3611 C CA . ASN B 1 42 ? -25.047 -10.141 4.988 1 29.7 42 ASN B CA 1
ATOM 3612 C C . ASN B 1 42 ? -24.156 -8.93 4.703 1 29.7 42 ASN B C 1
ATOM 3614 O O . ASN B 1 42 ? -24.531 -8.055 3.922 1 29.7 42 ASN B O 1
ATOM 3618 N N . ASN B 1 43 ? -23.328 -8.508 5.656 1 31.95 43 ASN B N 1
ATOM 3619 C CA . ASN B 1 43 ? -22.781 -7.207 5.297 1 31.95 43 ASN B CA 1
ATOM 3620 C C . ASN B 1 43 ? -21.594 -7.336 4.363 1 31.95 43 ASN B C 1
ATOM 3622 O O . ASN B 1 43 ? -20.484 -7.66 4.805 1 31.95 43 ASN B O 1
ATOM 3626 N N . ALA B 1 44 ? -21.781 -7.535 3.08 1 35.06 44 ALA B N 1
ATOM 3627 C CA . ALA B 1 44 ? -20.938 -7.723 1.9 1 35.06 44 ALA B CA 1
ATOM 3628 C C . ALA B 1 44 ? -19.781 -6.73 1.889 1 35.06 44 ALA B C 1
ATOM 3630 O O . ALA B 1 44 ? -18.672 -7.066 1.463 1 35.06 44 ALA B O 1
ATOM 3631 N N . SER B 1 45 ? -20.016 -5.5 2.303 1 36.22 45 SER B N 1
ATOM 3632 C CA . SER B 1 45 ? -19.078 -4.398 2.08 1 36.22 45 SER B CA 1
ATOM 3633 C C . SER B 1 45 ? -17.797 -4.598 2.877 1 36.22 45 SER B C 1
ATOM 3635 O O . SER B 1 45 ? -16.703 -4.355 2.367 1 36.22 45 SER B O 1
ATOM 3637 N N . SER B 1 46 ? -17.969 -4.98 4.133 1 37.56 46 SER B N 1
ATOM 3638 C CA . SER B 1 46 ? -16.797 -5.133 4.984 1 37.56 46 SER B CA 1
ATOM 3639 C C . SER B 1 46 ? -15.914 -6.289 4.516 1 37.56 46 SER B C 1
ATOM 3641 O O . SER B 1 46 ? -14.688 -6.211 4.594 1 37.56 46 SER B O 1
ATOM 3643 N N . VAL B 1 47 ? -16.594 -7.289 4.012 1 37.12 47 VAL B N 1
ATOM 3644 C CA . VAL B 1 47 ? -15.914 -8.516 3.592 1 37.12 47 VAL B CA 1
ATOM 3645 C C . VAL B 1 47 ? -15.031 -8.227 2.381 1 37.12 47 VAL B C 1
ATOM 3647 O O . VAL B 1 47 ? -13.93 -8.781 2.26 1 37.12 47 VAL B O 1
ATOM 3650 N N . ASN B 1 48 ? -15.539 -7.398 1.51 1 39.53 48 ASN B N 1
ATOM 3651 C CA . ASN B 1 48 ? -14.812 -7.141 0.272 1 39.53 48 ASN B CA 1
ATOM 3652 C C . ASN B 1 48 ? -13.477 -6.441 0.541 1 39.53 48 ASN B C 1
ATOM 3654 O O . ASN B 1 48 ? -12.484 -6.699 -0.145 1 39.53 48 ASN B O 1
ATOM 3658 N N . LYS B 1 49 ? -13.43 -5.512 1.529 1 43.5 49 LYS B N 1
ATOM 3659 C CA . LYS B 1 49 ? -12.234 -4.758 1.904 1 43.5 49 LYS B CA 1
ATOM 3660 C C . LYS B 1 49 ? -11.102 -5.695 2.322 1 43.5 49 LYS B C 1
ATOM 3662 O O . LYS B 1 49 ? -9.938 -5.469 1.972 1 43.5 49 LYS B O 1
ATOM 3667 N N . ILE B 1 50 ? -11.578 -6.727 2.986 1 39.56 50 ILE B N 1
ATOM 3668 C CA . ILE B 1 50 ? -10.68 -7.668 3.656 1 39.56 50 ILE B CA 1
ATOM 3669 C C . ILE B 1 50 ? -10.047 -8.594 2.625 1 39.56 50 ILE B C 1
ATOM 3671 O O . ILE B 1 50 ? -8.875 -8.969 2.754 1 39.56 50 ILE B O 1
ATOM 3675 N N . LYS B 1 51 ? -10.727 -8.742 1.524 1 46.84 51 LYS B N 1
ATOM 3676 C CA . LYS B 1 51 ? -10.203 -9.805 0.674 1 46.84 51 LYS B CA 1
ATOM 3677 C C . LYS B 1 51 ? -8.961 -9.336 -0.081 1 46.84 51 LYS B C 1
ATOM 3679 O O . LYS B 1 51 ? -8.047 -10.133 -0.332 1 46.84 51 LYS B O 1
ATOM 3684 N N . LEU B 1 52 ? -9.023 -7.949 -0.356 1 48.38 52 LEU B N 1
ATOM 3685 C CA . LEU B 1 52 ? -7.828 -7.418 -0.994 1 48.38 52 LEU B CA 1
ATOM 3686 C C . LEU B 1 52 ? -6.602 -7.641 -0.117 1 48.38 52 LEU B C 1
ATOM 3688 O O . LEU B 1 52 ? -5.492 -7.816 -0.626 1 48.38 52 LEU B O 1
ATOM 3692 N N . SER B 1 53 ? -6.918 -7.895 1.131 1 52 53 SER B N 1
ATOM 3693 C CA . SER B 1 53 ? -5.84 -8.031 2.104 1 52 53 SER B CA 1
ATOM 3694 C C . SER B 1 53 ? -5.141 -9.383 1.967 1 52 53 SER B C 1
ATOM 3696 O O . SER B 1 53 ? -3.951 -9.508 2.266 1 52 53 SER B O 1
ATOM 3698 N N . VAL B 1 54 ? -5.91 -10.352 1.346 1 48 54 VAL B N 1
ATOM 3699 C CA . VAL B 1 54 ? -5.297 -11.672 1.229 1 48 54 VAL B CA 1
ATOM 3700 C C . VAL B 1 54 ? -4.113 -11.609 0.267 1 48 54 VAL B C 1
ATOM 3702 O O . VAL B 1 54 ? -3.055 -12.18 0.536 1 48 54 VAL B O 1
ATOM 3705 N N . THR B 1 55 ? -4.348 -10.859 -0.791 1 55.81 55 THR B N 1
ATOM 3706 C CA . THR B 1 55 ? -3.311 -10.781 -1.814 1 55.81 55 THR B CA 1
ATOM 3707 C C . THR B 1 55 ? -2.072 -10.07 -1.275 1 55.81 55 THR B C 1
ATOM 3709 O O . THR B 1 55 ? -0.947 -10.531 -1.477 1 55.81 55 THR B O 1
ATOM 3712 N N . CYS B 1 56 ? -2.346 -9.102 -0.496 1 60 56 CYS B N 1
ATOM 3713 C CA . CYS B 1 56 ? -1.188 -8.344 -0.026 1 60 56 CYS B CA 1
ATOM 3714 C C . CYS B 1 56 ? -0.445 -9.117 1.062 1 60 56 CYS B C 1
ATOM 3716 O O . CYS B 1 56 ? 0.787 -9.117 1.094 1 60 56 CYS B O 1
ATOM 3718 N N . GLY B 1 57 ? -1.217 -9.891 1.771 1 63 57 GLY B N 1
ATOM 3719 C CA . GLY B 1 57 ? -0.536 -10.641 2.811 1 63 57 GLY B CA 1
ATOM 3720 C C . GLY B 1 57 ? 0.363 -11.734 2.266 1 63 57 GLY B C 1
ATOM 3721 O O . GLY B 1 57 ? 1.469 -11.945 2.768 1 63 57 GLY B O 1
ATOM 3722 N N . GLY B 1 58 ? -0.048 -12.297 1.175 1 68.19 58 GLY B N 1
ATOM 3723 C CA . GLY B 1 58 ? 0.697 -13.406 0.607 1 68.19 58 GLY B CA 1
ATOM 3724 C C . GLY B 1 58 ? 1.997 -12.984 -0.049 1 68.19 58 GLY B C 1
ATOM 3725 O O . GLY B 1 58 ? 2.99 -13.711 0 1 68.19 58 GLY B O 1
ATOM 3726 N N . ILE B 1 59 ? 1.977 -11.812 -0.576 1 72.56 59 ILE B N 1
ATOM 3727 C CA . ILE B 1 59 ? 3.162 -11.352 -1.288 1 72.56 59 ILE B CA 1
ATOM 3728 C C . ILE B 1 59 ? 4.312 -11.156 -0.304 1 72.56 59 ILE B C 1
ATOM 3730 O O . ILE B 1 59 ? 5.477 -11.367 -0.65 1 72.56 59 ILE B O 1
ATOM 3734 N N . PHE B 1 60 ? 3.938 -10.961 0.893 1 82.88 60 PHE B N 1
ATOM 3735 C CA . PHE B 1 60 ? 4.977 -10.734 1.892 1 82.88 60 PHE B CA 1
ATOM 3736 C C . PHE B 1 60 ? 5.586 -12.055 2.34 1 82.88 60 PHE B C 1
ATOM 3738 O O . PHE B 1 60 ? 6.707 -12.086 2.854 1 82.88 60 PHE B O 1
ATOM 3745 N N . PHE B 1 61 ? 4.891 -13.156 2.062 1 83.62 61 PHE B N 1
ATOM 3746 C CA . PHE B 1 61 ? 5.43 -14.477 2.352 1 83.62 61 PHE B CA 1
ATOM 3747 C C . PHE B 1 61 ? 6.625 -14.781 1.456 1 83.62 61 PHE B C 1
ATOM 3749 O O . PHE B 1 61 ? 7.582 -15.43 1.888 1 83.62 61 PHE B O 1
ATOM 3756 N N . ALA B 1 62 ? 6.457 -14.266 0.266 1 83.62 62 ALA B N 1
ATOM 3757 C CA . ALA B 1 62 ? 7.516 -14.523 -0.707 1 83.62 62 ALA B CA 1
ATOM 3758 C C . ALA B 1 62 ? 8.859 -14 -0.205 1 83.62 62 ALA B C 1
ATOM 3760 O O . ALA B 1 62 ? 9.891 -14.656 -0.378 1 83.62 62 ALA B O 1
ATOM 3761 N N . ARG B 1 63 ? 8.844 -12.93 0.432 1 85.62 63 ARG B N 1
ATOM 3762 C CA . ARG B 1 63 ? 10.07 -12.359 0.988 1 85.62 63 ARG B CA 1
ATOM 3763 C C . ARG B 1 63 ? 10.648 -13.266 2.07 1 85.62 63 ARG B C 1
ATOM 3765 O O . ARG B 1 63 ? 11.867 -13.406 2.182 1 85.62 63 ARG B O 1
ATOM 3772 N N . GLY B 1 64 ? 9.812 -13.836 2.828 1 89.5 64 GLY B N 1
ATOM 3773 C CA . GLY B 1 64 ? 10.266 -14.766 3.848 1 89.5 64 GLY B CA 1
ATOM 3774 C C . GLY B 1 64 ? 10.945 -15.992 3.271 1 89.5 64 GLY B C 1
ATOM 3775 O O . GLY B 1 64 ? 11.969 -16.438 3.785 1 89.5 64 GLY B O 1
ATOM 3776 N N . PHE B 1 65 ? 10.422 -16.484 2.207 1 90.25 65 PHE B N 1
ATOM 3777 C CA . PHE B 1 65 ? 10.992 -17.656 1.552 1 90.25 65 PHE B CA 1
ATOM 3778 C C . PHE B 1 65 ? 12.375 -17.328 0.995 1 90.25 65 PHE B C 1
ATOM 3780 O O . PHE B 1 65 ? 13.312 -18.125 1.146 1 90.25 65 PHE B O 1
ATOM 3787 N N . ILE B 1 66 ? 12.469 -16.219 0.391 1 86.31 66 ILE B N 1
ATOM 3788 C CA . ILE B 1 66 ? 13.727 -15.836 -0.232 1 86.31 66 ILE B CA 1
ATOM 3789 C C . ILE B 1 66 ? 14.781 -15.594 0.844 1 86.31 66 ILE B C 1
ATOM 3791 O O . ILE B 1 66 ? 15.914 -16.078 0.737 1 86.31 66 ILE B O 1
ATOM 3795 N N . LYS B 1 67 ? 14.414 -14.961 1.873 1 89.44 67 LYS B N 1
ATOM 3796 C CA . LYS B 1 67 ? 15.344 -14.602 2.934 1 89.44 67 LYS B CA 1
ATOM 3797 C C . LYS B 1 67 ? 15.82 -15.828 3.697 1 89.44 67 LYS B C 1
ATOM 3799 O O . LYS B 1 67 ? 17 -15.922 4.07 1 89.44 67 LYS B O 1
ATOM 3804 N N . THR B 1 68 ? 14.961 -16.75 3.961 1 93.12 68 THR B N 1
ATOM 3805 C CA . THR B 1 68 ? 15.305 -17.906 4.785 1 93.12 68 THR B CA 1
ATOM 3806 C C . THR B 1 68 ? 15.984 -18.984 3.949 1 93.12 68 THR B C 1
ATOM 3808 O O . THR B 1 68 ? 16.688 -19.828 4.484 1 93.12 68 THR B O 1
ATOM 3811 N N . GLY B 1 69 ? 15.672 -19.062 2.635 1 93.25 69 GLY B N 1
ATOM 3812 C CA . GLY B 1 69 ? 16.219 -20.078 1.768 1 93.25 69 GLY B CA 1
ATOM 3813 C C . GLY B 1 69 ? 15.391 -21.359 1.753 1 93.25 69 GLY B C 1
ATOM 3814 O O . GLY B 1 69 ? 15.781 -22.359 1.141 1 93.25 69 GLY B O 1
ATOM 3815 N N . LEU B 1 70 ? 14.32 -21.344 2.369 1 94.44 70 LEU B N 1
ATOM 3816 C CA . LEU B 1 70 ? 13.477 -22.531 2.438 1 94.44 70 LEU B CA 1
ATOM 3817 C C . LEU B 1 70 ? 13.055 -22.984 1.042 1 94.44 70 LEU B C 1
ATOM 3819 O O . LEU B 1 70 ? 13 -24.172 0.761 1 94.44 70 LEU B O 1
ATOM 3823 N N . GLY B 1 71 ? 12.75 -22.031 0.168 1 92.94 71 GLY B N 1
ATOM 3824 C CA . GLY B 1 71 ? 12.406 -22.375 -1.205 1 92.94 71 GLY B CA 1
ATOM 3825 C C . GLY B 1 71 ? 13.508 -23.156 -1.913 1 92.94 71 GLY B C 1
ATOM 3826 O O . GLY B 1 71 ? 13.234 -24.156 -2.57 1 92.94 71 GLY B O 1
ATOM 3827 N N . ASN B 1 72 ? 14.688 -22.719 -1.708 1 94.31 72 ASN B N 1
ATOM 3828 C CA . ASN B 1 72 ? 15.836 -23.406 -2.285 1 94.31 72 ASN B CA 1
ATOM 3829 C C . ASN B 1 72 ? 15.992 -24.812 -1.713 1 94.31 72 ASN B C 1
ATOM 3831 O O . ASN B 1 72 ? 16.266 -25.766 -2.451 1 94.31 72 ASN B O 1
ATOM 3835 N N . ARG B 1 73 ? 15.898 -24.891 -0.436 1 95.81 73 ARG B N 1
ATOM 3836 C CA . ARG B 1 73 ? 16.047 -26.172 0.223 1 95.81 73 ARG B CA 1
ATOM 3837 C C . ARG B 1 73 ? 15.055 -27.188 -0.32 1 95.81 73 ARG B C 1
ATOM 3839 O O . ARG B 1 73 ? 15.414 -28.344 -0.593 1 95.81 73 ARG B O 1
ATOM 3846 N N . VAL B 1 74 ? 13.844 -26.797 -0.458 1 95.19 74 VAL B N 1
ATOM 3847 C CA . VAL B 1 74 ? 12.805 -27.672 -0.982 1 95.19 74 VAL B CA 1
ATOM 3848 C C . VAL B 1 74 ? 13.133 -28.062 -2.418 1 95.19 74 VAL B C 1
ATOM 3850 O O . VAL B 1 74 ? 13.055 -29.234 -2.779 1 95.19 74 VAL B O 1
ATOM 3853 N N . ALA B 1 75 ? 13.5 -27.109 -3.252 1 95.25 75 ALA B N 1
ATOM 3854 C CA . ALA B 1 75 ? 13.828 -27.375 -4.652 1 95.25 75 ALA B CA 1
ATOM 3855 C C . ALA B 1 75 ? 14.984 -28.344 -4.777 1 95.25 75 ALA B C 1
ATOM 3857 O O . ALA B 1 75 ? 14.914 -29.312 -5.543 1 95.25 75 ALA B O 1
ATOM 3858 N N . TYR B 1 76 ? 16.078 -28.172 -4.008 1 96.25 76 TYR B N 1
ATOM 3859 C CA . TYR B 1 76 ? 17.25 -29.031 -4.078 1 96.25 76 TYR B CA 1
ATOM 3860 C C . TYR B 1 76 ? 16.938 -30.438 -3.586 1 96.25 76 TYR B C 1
ATOM 3862 O O . TYR B 1 76 ? 17.5 -31.422 -4.074 1 96.25 76 TYR B O 1
ATOM 3870 N N . GLN B 1 77 ? 16.031 -30.562 -2.633 1 96.81 77 GLN B N 1
ATOM 3871 C CA . GLN B 1 77 ? 15.633 -31.875 -2.176 1 96.81 77 GLN B CA 1
ATOM 3872 C C . GLN B 1 77 ? 14.961 -32.656 -3.299 1 96.81 77 GLN B C 1
ATOM 3874 O O . GLN B 1 77 ? 15.211 -33.875 -3.459 1 96.81 77 GLN B O 1
ATOM 3879 N N . PHE B 1 78 ? 14.102 -32 -4.055 1 96.94 78 PHE B N 1
ATOM 3880 C CA . PHE B 1 78 ? 13.453 -32.656 -5.188 1 96.94 78 PHE B CA 1
ATOM 3881 C C . PHE B 1 78 ? 14.469 -33.031 -6.246 1 96.94 78 PHE B C 1
ATOM 3883 O O . PHE B 1 78 ? 14.422 -34.156 -6.777 1 96.94 78 PHE B O 1
ATOM 3890 N N . VAL B 1 79 ? 15.406 -32.156 -6.539 1 96.62 79 VAL B N 1
ATOM 3891 C CA . VAL B 1 79 ? 16.406 -32.375 -7.57 1 96.62 79 VAL B CA 1
ATOM 3892 C C . VAL B 1 79 ? 17.328 -33.531 -7.141 1 96.62 79 VAL B C 1
ATOM 3894 O O . VAL B 1 79 ? 17.703 -34.375 -7.957 1 96.62 79 VAL B O 1
ATOM 3897 N N . LYS B 1 80 ? 17.703 -33.5 -5.895 1 97 80 LYS B N 1
ATOM 3898 C CA . LYS B 1 80 ? 18.562 -34.562 -5.359 1 97 80 LYS B CA 1
ATOM 3899 C C . LYS B 1 80 ? 17.906 -35.938 -5.52 1 97 80 LYS B C 1
ATOM 3901 O O . LYS B 1 80 ? 18.594 -36.906 -5.852 1 97 80 LYS B O 1
ATOM 3906 N N . ALA B 1 81 ? 16.672 -36 -5.363 1 96.69 81 ALA B N 1
ATOM 3907 C CA . ALA B 1 81 ? 15.961 -37.281 -5.348 1 96.69 81 ALA B CA 1
ATOM 3908 C C . ALA B 1 81 ? 15.633 -37.75 -6.766 1 96.69 81 ALA B C 1
ATOM 3910 O O . ALA B 1 81 ? 15.672 -38.938 -7.059 1 96.69 81 ALA B O 1
ATOM 3911 N N . PHE B 1 82 ? 15.32 -36.812 -7.707 1 95.31 82 PHE B N 1
ATOM 3912 C CA . PHE B 1 82 ? 14.734 -37.219 -8.969 1 95.31 82 PHE B CA 1
ATOM 3913 C C . PHE B 1 82 ? 15.453 -36.594 -10.148 1 95.31 82 PHE B C 1
ATOM 3915 O O . PHE B 1 82 ? 15.055 -36.781 -11.305 1 95.31 82 PHE B O 1
ATOM 3922 N N . GLY B 1 83 ? 16.531 -35.875 -9.953 1 94.88 83 GLY B N 1
ATOM 3923 C CA . GLY B 1 83 ? 17.109 -35.031 -10.977 1 94.88 83 GLY B CA 1
ATOM 3924 C C . GLY B 1 83 ? 18.141 -35.75 -11.828 1 94.88 83 GLY B C 1
ATOM 3925 O O . GLY B 1 83 ? 18.891 -35.125 -12.578 1 94.88 83 GLY B O 1
ATOM 3926 N N . GLY B 1 84 ? 18.25 -37.031 -11.781 1 95.19 84 GLY B N 1
ATOM 3927 C CA . GLY B 1 84 ? 19.281 -37.781 -12.477 1 95.19 84 GLY B CA 1
ATOM 3928 C C . GLY B 1 84 ? 19.078 -37.812 -13.977 1 95.19 84 GLY B C 1
ATOM 3929 O O . GLY B 1 84 ? 20.047 -37.969 -14.734 1 95.19 84 GLY B O 1
ATOM 3930 N N . SER B 1 85 ? 17.875 -37.875 -14.445 1 96.12 85 SER B N 1
ATOM 3931 C CA . SER B 1 85 ? 17.547 -37.75 -15.859 1 96.12 85 SER B CA 1
ATOM 3932 C C . SER B 1 85 ? 17.031 -36.344 -16.188 1 96.12 85 SER B C 1
ATOM 3934 O O . SER B 1 85 ? 16.531 -35.656 -15.312 1 96.12 85 SER B O 1
ATOM 3936 N N . THR B 1 86 ? 17.25 -35.938 -17.438 1 95.5 86 THR B N 1
ATOM 3937 C CA . THR B 1 86 ? 16.797 -34.625 -17.844 1 95.5 86 THR B CA 1
ATOM 3938 C C . THR B 1 86 ? 15.305 -34.438 -17.609 1 95.5 86 THR B C 1
ATOM 3940 O O . THR B 1 86 ? 14.867 -33.406 -17.094 1 95.5 86 THR B O 1
ATOM 3943 N N . LEU B 1 87 ? 14.523 -35.438 -17.984 1 96.38 87 LEU B N 1
ATOM 3944 C CA . LEU B 1 87 ? 13.086 -35.406 -17.719 1 96.38 87 LEU B CA 1
ATOM 3945 C C . LEU B 1 87 ? 12.797 -35.375 -16.234 1 96.38 87 LEU B C 1
ATOM 3947 O O . LEU B 1 87 ? 11.914 -34.656 -15.773 1 96.38 87 LEU B O 1
ATOM 3951 N N . GLY B 1 88 ? 13.508 -36.156 -15.438 1 96.75 88 GLY B N 1
ATOM 3952 C CA . GLY B 1 88 ? 13.375 -36.156 -13.992 1 96.75 88 GLY B CA 1
ATOM 3953 C C . GLY B 1 88 ? 13.727 -34.812 -13.359 1 96.75 88 GLY B C 1
ATOM 3954 O O . GLY B 1 88 ? 13.086 -34.406 -12.398 1 96.75 88 GLY B O 1
ATOM 3955 N N . LEU B 1 89 ? 14.789 -34.25 -13.922 1 96.56 89 LEU B N 1
ATOM 3956 C CA . LEU B 1 89 ? 15.18 -32.906 -13.461 1 96.56 89 LEU B CA 1
ATOM 3957 C C . LEU B 1 89 ? 14.062 -31.906 -13.703 1 96.56 89 LEU B C 1
ATOM 3959 O O . LEU B 1 89 ? 13.742 -31.094 -12.82 1 96.56 89 LEU B O 1
ATOM 3963 N N . GLY B 1 90 ? 13.477 -31.922 -14.898 1 96.56 90 GLY B N 1
ATOM 3964 C CA . GLY B 1 90 ? 12.344 -31.062 -15.188 1 96.56 90 GLY B CA 1
ATOM 3965 C C . GLY B 1 90 ? 11.18 -31.266 -14.234 1 96.56 90 GLY B C 1
ATOM 3966 O O . GLY B 1 90 ? 10.648 -30.297 -13.68 1 96.56 90 GLY B O 1
ATOM 3967 N N . TYR B 1 91 ? 10.789 -32.5 -14.008 1 97.38 91 TYR B N 1
ATOM 3968 C CA . TYR B 1 91 ? 9.68 -32.812 -13.109 1 97.38 91 TYR B CA 1
ATOM 3969 C C . TYR B 1 91 ? 10.008 -32.406 -11.68 1 97.38 91 TYR B C 1
ATOM 3971 O O . TYR B 1 91 ? 9.125 -32 -10.93 1 97.38 91 TYR B O 1
ATOM 3979 N N . SER B 1 92 ? 11.289 -32.562 -11.25 1 97.06 92 SER B N 1
ATOM 3980 C CA . SER B 1 92 ? 11.688 -32.156 -9.906 1 97.06 92 SER B CA 1
ATOM 3981 C C . SER B 1 92 ? 11.406 -30.672 -9.695 1 97.06 92 SER B C 1
ATOM 3983 O O . SER B 1 92 ? 10.836 -30.281 -8.672 1 97.06 92 SER B O 1
ATOM 3985 N N . LEU B 1 93 ? 11.781 -29.891 -10.656 1 96.69 93 LEU B N 1
ATOM 3986 C CA . LEU B 1 93 ? 11.609 -28.438 -10.539 1 96.69 93 LEU B CA 1
ATOM 3987 C C . LEU B 1 93 ? 10.141 -28.062 -10.648 1 96.69 93 LEU B C 1
ATOM 3989 O O . LEU B 1 93 ? 9.656 -27.188 -9.914 1 96.69 93 LEU B O 1
ATOM 3993 N N . VAL B 1 94 ? 9.43 -28.703 -11.531 1 96.25 94 VAL B N 1
ATOM 3994 C CA . VAL B 1 94 ? 8.016 -28.422 -11.773 1 96.25 94 VAL B CA 1
ATOM 3995 C C . VAL B 1 94 ? 7.211 -28.734 -10.508 1 96.25 94 VAL B C 1
ATOM 3997 O O . VAL B 1 94 ? 6.402 -27.906 -10.062 1 96.25 94 VAL B O 1
ATOM 4000 N N . PHE B 1 95 ? 7.449 -29.828 -9.898 1 96.69 95 PHE B N 1
ATOM 4001 C CA . PHE B 1 95 ? 6.66 -30.234 -8.742 1 96.69 95 PHE B CA 1
ATOM 4002 C C . PHE B 1 95 ? 7.125 -29.5 -7.488 1 96.69 95 PHE B C 1
ATOM 4004 O O . PHE B 1 95 ? 6.328 -29.25 -6.582 1 96.69 95 PHE B O 1
ATOM 4011 N N . ALA B 1 96 ? 8.414 -29.172 -7.43 1 96.06 96 ALA B N 1
ATOM 4012 C CA . ALA B 1 96 ? 8.875 -28.328 -6.324 1 96.06 96 ALA B CA 1
ATOM 4013 C C . ALA B 1 96 ? 8.172 -26.969 -6.332 1 96.06 96 ALA B C 1
ATOM 4015 O O . ALA B 1 96 ? 7.711 -26.5 -5.293 1 96.06 96 ALA B O 1
ATOM 4016 N N . GLU B 1 97 ? 8.117 -26.359 -7.484 1 95.38 97 GLU B N 1
ATOM 4017 C CA . GLU B 1 97 ? 7.438 -25.078 -7.613 1 95.38 97 GLU B CA 1
ATOM 4018 C C . GLU B 1 97 ? 5.949 -25.203 -7.297 1 95.38 97 GLU B C 1
ATOM 4020 O O . GLU B 1 97 ? 5.379 -24.344 -6.621 1 95.38 97 GLU B O 1
ATOM 4025 N N . ALA B 1 98 ? 5.328 -26.25 -7.832 1 94.94 98 ALA B N 1
ATOM 4026 C CA . ALA B 1 98 ? 3.908 -26.469 -7.574 1 94.94 98 ALA B CA 1
ATOM 4027 C C . ALA B 1 98 ? 3.65 -26.672 -6.082 1 94.94 98 ALA B C 1
ATOM 4029 O O . ALA B 1 98 ? 2.611 -26.25 -5.566 1 94.94 98 ALA B O 1
ATOM 4030 N N . PHE B 1 99 ? 4.547 -27.312 -5.441 1 94.06 99 PHE B N 1
ATOM 4031 C CA . PHE B 1 99 ? 4.43 -27.578 -4.012 1 94.06 99 PHE B CA 1
ATOM 4032 C C . PHE B 1 99 ? 4.461 -26.266 -3.221 1 94.06 99 PHE B C 1
ATOM 4034 O O . PHE B 1 99 ? 3.762 -26.125 -2.215 1 94.06 99 PHE B O 1
ATOM 4041 N N . LEU B 1 100 ? 5.203 -25.312 -3.641 1 93.06 100 LEU B N 1
ATOM 4042 C CA . LEU B 1 100 ? 5.367 -24.047 -2.93 1 93.06 100 LEU B CA 1
ATOM 4043 C C . LEU B 1 100 ? 4.34 -23.031 -3.398 1 93.06 100 LEU B C 1
ATOM 4045 O O . LEU B 1 100 ? 4.145 -22 -2.75 1 93.06 100 LEU B O 1
ATOM 4049 N N . ALA B 1 101 ? 3.652 -23.266 -4.469 1 92.69 101 ALA B N 1
ATOM 4050 C CA . ALA B 1 101 ? 2.783 -22.312 -5.156 1 92.69 101 ALA B CA 1
ATOM 4051 C C . ALA B 1 101 ? 1.665 -21.828 -4.234 1 92.69 101 ALA B C 1
ATOM 4053 O O . ALA B 1 101 ? 1.331 -20.641 -4.219 1 92.69 101 ALA B O 1
ATOM 4054 N N . PRO B 1 102 ? 1.037 -22.688 -3.422 1 90.06 102 PRO B N 1
ATOM 4055 C CA . PRO B 1 102 ? -0.06 -22.219 -2.574 1 90.06 102 PRO B CA 1
ATOM 4056 C C . PRO B 1 102 ? 0.391 -21.172 -1.559 1 90.06 102 PRO B C 1
ATOM 4058 O O . PRO B 1 102 ? -0.414 -20.344 -1.122 1 90.06 102 PRO B O 1
ATOM 4061 N N . ALA B 1 103 ? 1.663 -21.125 -1.292 1 86.88 103 ALA B N 1
ATOM 4062 C CA . ALA B 1 103 ? 2.141 -20.281 -0.208 1 86.88 103 ALA B CA 1
ATOM 4063 C C . ALA B 1 103 ? 2.812 -19.016 -0.754 1 86.88 103 ALA B C 1
ATOM 4065 O O . ALA B 1 103 ? 3.102 -18.078 -0.002 1 86.88 103 ALA B O 1
ATOM 4066 N N . ILE B 1 104 ? 3.082 -18.984 -1.99 1 86.19 104 ILE B N 1
ATOM 4067 C CA . ILE B 1 104 ? 3.785 -17.844 -2.586 1 86.19 104 ILE B CA 1
ATOM 4068 C C . ILE B 1 104 ? 2.922 -17.219 -3.678 1 86.19 104 ILE B C 1
ATOM 4070 O O . ILE B 1 104 ? 3.029 -17.594 -4.852 1 86.19 104 ILE B O 1
ATOM 4074 N N . PRO B 1 105 ? 2.166 -16.25 -3.309 1 80.62 105 PRO B N 1
ATOM 4075 C CA . PRO B 1 105 ? 1.167 -15.703 -4.23 1 80.62 105 PRO B CA 1
ATOM 4076 C C . PRO B 1 105 ? 1.789 -14.867 -5.348 1 80.62 105 PRO B C 1
ATOM 4078 O O . PRO B 1 105 ? 1.069 -14.312 -6.184 1 80.62 105 PRO B O 1
ATOM 4081 N N . SER B 1 106 ? 3.01 -14.781 -5.453 1 77.06 106 SER B N 1
ATOM 4082 C CA . SER B 1 106 ? 3.695 -14.016 -6.492 1 77.06 106 SER B CA 1
ATOM 4083 C C . SER B 1 106 ? 4.48 -14.93 -7.422 1 77.06 106 SER B C 1
ATOM 4085 O O . SER B 1 106 ? 5.473 -15.547 -7.012 1 77.06 106 SER B O 1
ATOM 4087 N N . VAL B 1 107 ? 3.982 -14.891 -8.688 1 82.19 107 VAL B N 1
ATOM 4088 C CA . VAL B 1 107 ? 4.676 -15.703 -9.68 1 82.19 107 VAL B CA 1
ATOM 4089 C C . VAL B 1 107 ? 6.094 -15.188 -9.875 1 82.19 107 VAL B C 1
ATOM 4091 O O . VAL B 1 107 ? 7.039 -15.969 -9.992 1 82.19 107 VAL B O 1
ATOM 4094 N N . SER B 1 108 ? 6.23 -13.891 -9.859 1 75.5 108 SER B N 1
ATOM 4095 C CA . SER B 1 108 ? 7.543 -13.281 -10.055 1 75.5 108 SER B CA 1
ATOM 4096 C C . SER B 1 108 ? 8.5 -13.648 -8.93 1 75.5 108 SER B C 1
ATOM 4098 O O . SER B 1 108 ? 9.688 -13.883 -9.164 1 75.5 108 SER B O 1
ATOM 4100 N N . ALA B 1 109 ? 7.953 -13.719 -7.801 1 79.5 109 ALA B N 1
ATOM 4101 C CA . ALA B 1 109 ? 8.797 -14.07 -6.664 1 79.5 109 ALA B CA 1
ATOM 4102 C C . ALA B 1 109 ? 9.117 -15.562 -6.66 1 79.5 109 ALA B C 1
ATOM 4104 O O . ALA B 1 109 ? 10.25 -15.961 -6.379 1 79.5 109 ALA B O 1
ATOM 4105 N N . ARG B 1 110 ? 8.109 -16.328 -6.949 1 87.62 110 ARG B N 1
ATOM 4106 C CA . ARG B 1 110 ? 8.281 -17.781 -6.934 1 87.62 110 ARG B CA 1
ATOM 4107 C C . ARG B 1 110 ? 9.141 -18.25 -8.102 1 87.62 110 ARG B C 1
ATOM 4109 O O . ARG B 1 110 ? 10.25 -18.75 -7.906 1 87.62 110 ARG B O 1
ATOM 4116 N N . ALA B 1 111 ? 8.742 -17.938 -9.297 1 86.94 111 ALA B N 1
ATOM 4117 C CA . ALA B 1 111 ? 9.43 -18.391 -10.5 1 86.94 111 ALA B CA 1
ATOM 4118 C C . ALA B 1 111 ? 10.703 -17.578 -10.75 1 86.94 111 ALA B C 1
ATOM 4120 O O . ALA B 1 111 ? 11.75 -18.141 -11.086 1 86.94 111 ALA B O 1
ATOM 4121 N N . GLY B 1 112 ? 10.656 -16.375 -10.57 1 83.94 112 GLY B N 1
ATOM 4122 C CA . GLY B 1 112 ? 11.781 -15.492 -10.859 1 83.94 112 GLY B CA 1
ATOM 4123 C C . GLY B 1 112 ? 12.766 -15.383 -9.711 1 83.94 112 GLY B C 1
ATOM 4124 O O . GLY B 1 112 ? 13.977 -15.383 -9.922 1 83.94 112 GLY B O 1
ATOM 4125 N N . GLY B 1 113 ? 12.273 -15.273 -8.594 1 81.44 113 GLY B N 1
ATOM 4126 C CA . GLY B 1 113 ? 13.125 -15.008 -7.449 1 81.44 113 GLY B CA 1
ATOM 4127 C C . GLY B 1 113 ? 13.742 -16.266 -6.863 1 81.44 113 GLY B C 1
ATOM 4128 O O . GLY B 1 113 ? 14.914 -16.25 -6.469 1 81.44 113 GLY B O 1
ATOM 4129 N N . ILE B 1 114 ? 13.016 -17.297 -6.828 1 86.94 114 ILE B N 1
ATOM 4130 C CA . ILE B 1 114 ? 13.484 -18.516 -6.156 1 86.94 114 ILE B CA 1
ATOM 4131 C C . ILE B 1 114 ? 13.977 -19.516 -7.191 1 86.94 114 ILE B C 1
ATOM 4133 O O . ILE B 1 114 ? 15.125 -19.953 -7.141 1 86.94 114 ILE B O 1
ATOM 4137 N N . PHE B 1 115 ? 13.25 -19.766 -8.227 1 92.38 115 PHE B N 1
ATOM 4138 C CA . PHE B 1 115 ? 13.523 -20.922 -9.062 1 92.38 115 PHE B CA 1
ATOM 4139 C C . PHE B 1 115 ? 14.422 -20.547 -10.242 1 92.38 115 PHE B C 1
ATOM 4141 O O . PHE B 1 115 ? 15.234 -21.359 -10.688 1 92.38 115 PHE B O 1
ATOM 4148 N N . LEU B 1 116 ? 14.344 -19.328 -10.703 1 90.38 116 LEU B N 1
ATOM 4149 C CA . LEU B 1 116 ? 15.133 -18.953 -11.875 1 90.38 116 LEU B CA 1
ATOM 4150 C C . LEU B 1 116 ? 16.625 -19.078 -11.586 1 90.38 116 LEU B C 1
ATOM 4152 O O . LEU B 1 116 ? 17.359 -19.734 -12.344 1 90.38 116 LEU B O 1
ATOM 4156 N N . PRO B 1 117 ? 17.094 -18.484 -10.539 1 89.44 117 PRO B N 1
ATOM 4157 C CA . PRO B 1 117 ? 18.516 -18.656 -10.25 1 89.44 117 PRO B CA 1
ATOM 4158 C C . PRO B 1 117 ? 18.906 -20.125 -10.047 1 89.44 117 PRO B C 1
ATOM 4160 O O . PRO B 1 117 ? 20.016 -20.531 -10.414 1 89.44 117 PRO B O 1
ATOM 4163 N N . LEU B 1 118 ? 18.078 -20.844 -9.469 1 91.69 118 LEU B N 1
ATOM 4164 C CA . LEU B 1 118 ? 18.312 -22.266 -9.242 1 91.69 118 LEU B CA 1
ATOM 4165 C C . LEU B 1 118 ? 18.422 -23.016 -10.562 1 91.69 118 LEU B C 1
ATOM 4167 O O . LEU B 1 118 ? 19.344 -23.828 -10.75 1 91.69 118 LEU B O 1
ATOM 4171 N N . VAL B 1 119 ? 17.531 -22.781 -11.453 1 93.38 119 VAL B N 1
ATOM 4172 C CA . VAL B 1 119 ? 17.5 -23.438 -12.758 1 93.38 119 VAL B CA 1
ATOM 4173 C C . VAL B 1 119 ? 18.75 -23.047 -13.555 1 93.38 119 VAL B C 1
ATOM 4175 O O . VAL B 1 119 ? 19.359 -23.891 -14.211 1 93.38 119 VAL B O 1
ATOM 4178 N N . LYS B 1 120 ? 19.125 -21.797 -13.453 1 91.19 120 LYS B N 1
ATOM 4179 C CA . LYS B 1 120 ? 20.328 -21.328 -14.133 1 91.19 120 LYS B CA 1
ATOM 4180 C C . LYS B 1 120 ? 21.562 -22.062 -13.625 1 91.19 120 LYS B C 1
ATOM 4182 O O . LYS B 1 120 ? 22.406 -22.484 -14.406 1 91.19 120 LYS B O 1
ATOM 4187 N N . SER B 1 121 ? 21.625 -22.172 -12.422 1 91.12 121 SER B N 1
ATOM 4188 C CA . SER B 1 121 ? 22.75 -22.859 -11.805 1 91.12 121 SER B CA 1
ATOM 4189 C C . SER B 1 121 ? 22.797 -24.328 -12.211 1 91.12 121 SER B C 1
ATOM 4191 O O . SER B 1 121 ? 23.859 -24.875 -12.484 1 91.12 121 SER B O 1
ATOM 4193 N N . LEU B 1 122 ? 21.703 -24.969 -12.242 1 93.31 122 LEU B N 1
ATOM 4194 C CA . LEU B 1 122 ? 21.609 -26.375 -12.633 1 93.31 122 LEU B CA 1
ATOM 4195 C C . LEU B 1 122 ? 21.969 -26.547 -14.102 1 93.31 122 LEU B C 1
ATOM 4197 O O . LEU B 1 122 ? 22.625 -27.531 -14.469 1 93.31 122 LEU B O 1
ATOM 4201 N N . CYS B 1 123 ? 21.547 -25.609 -14.898 1 92.38 123 CYS B N 1
ATOM 4202 C CA . CYS B 1 123 ? 21.938 -25.625 -16.312 1 92.38 123 CYS B CA 1
ATOM 4203 C C . CYS B 1 123 ? 23.438 -25.516 -16.469 1 92.38 123 CYS B C 1
ATOM 4205 O O . CYS B 1 123 ? 24.047 -26.266 -17.25 1 92.38 123 CYS B O 1
ATOM 4207 N N . GLU B 1 124 ? 24 -24.625 -15.727 1 91.25 124 GLU B N 1
ATOM 4208 C CA . GLU B 1 124 ? 25.453 -24.438 -15.781 1 91.25 124 GLU B CA 1
ATOM 4209 C C . GLU B 1 124 ? 26.188 -25.688 -15.32 1 91.25 124 GLU B C 1
ATOM 4211 O O . GLU B 1 124 ? 27.203 -26.078 -15.914 1 91.25 124 GLU B O 1
ATOM 4216 N N . ALA B 1 125 ? 25.719 -26.281 -14.352 1 90.88 125 ALA B N 1
ATOM 4217 C CA . ALA B 1 125 ? 26.328 -27.484 -13.812 1 90.88 125 ALA B CA 1
ATOM 4218 C C . ALA B 1 125 ? 26.266 -28.625 -14.828 1 90.88 125 ALA B C 1
ATOM 4220 O O . ALA B 1 125 ? 27.156 -29.484 -14.867 1 90.88 125 ALA B O 1
ATOM 4221 N N . CYS B 1 126 ? 25.281 -28.609 -15.656 1 91.19 126 CYS B N 1
ATOM 4222 C CA . CYS B 1 126 ? 25.094 -29.656 -16.656 1 91.19 126 CYS B CA 1
ATOM 4223 C C . CYS B 1 126 ? 25.734 -29.266 -17.984 1 91.19 126 CYS B C 1
ATOM 4225 O O . CYS B 1 126 ? 25.531 -29.938 -19 1 91.19 126 CYS B O 1
ATOM 4227 N N . GLY B 1 127 ? 26.375 -28.125 -17.938 1 89.94 127 GLY B N 1
ATOM 4228 C CA . GLY B 1 127 ? 27.156 -27.703 -19.094 1 89.94 127 GLY B CA 1
ATOM 4229 C C . GLY B 1 127 ? 26.328 -26.984 -20.141 1 89.94 127 GLY B C 1
ATOM 4230 O O . GLY B 1 127 ? 26.672 -26.969 -21.328 1 89.94 127 GLY B O 1
ATOM 4231 N N . SER B 1 128 ? 25.156 -26.578 -19.812 1 90.12 128 SER B N 1
ATOM 4232 C CA . SER B 1 128 ? 24.297 -25.828 -20.719 1 90.12 128 SER B CA 1
ATOM 4233 C C . SER B 1 128 ? 24.25 -24.359 -20.359 1 90.12 128 SER B C 1
ATOM 4235 O O . SER B 1 128 ? 23.703 -23.984 -19.312 1 90.12 128 SER B O 1
ATOM 4237 N N . ARG B 1 129 ? 24.797 -23.453 -21.219 1 85.38 129 ARG B N 1
ATOM 4238 C CA . ARG B 1 129 ? 24.891 -22.031 -20.938 1 85.38 129 ARG B CA 1
ATOM 4239 C C . ARG B 1 129 ? 24.234 -21.203 -22.031 1 85.38 129 ARG B C 1
ATOM 4241 O O . ARG B 1 129 ? 23.938 -21.734 -23.109 1 85.38 129 ARG B O 1
ATOM 4248 N N . THR B 1 130 ? 23.875 -20 -21.781 1 81.25 130 THR B N 1
ATOM 4249 C CA . THR B 1 130 ? 23.109 -19.172 -22.703 1 81.25 130 THR B CA 1
ATOM 4250 C C . THR B 1 130 ? 24.031 -18.547 -23.75 1 81.25 130 THR B C 1
ATOM 4252 O O . THR B 1 130 ? 23.594 -18.219 -24.859 1 81.25 130 THR B O 1
ATOM 4255 N N . ASP B 1 131 ? 25.297 -18.391 -23.609 1 76.5 131 ASP B N 1
ATOM 4256 C CA . ASP B 1 131 ? 26.125 -17.562 -24.484 1 76.5 131 ASP B CA 1
ATOM 4257 C C . ASP B 1 131 ? 27.219 -18.391 -25.141 1 76.5 131 ASP B C 1
ATOM 4259 O O . ASP B 1 131 ? 28.141 -17.844 -25.734 1 76.5 131 ASP B O 1
ATOM 4263 N N . ASP B 1 132 ? 27.109 -19.688 -25.188 1 81.81 132 ASP B N 1
ATOM 4264 C CA . ASP B 1 132 ? 28.219 -20.438 -25.75 1 81.81 132 ASP B CA 1
ATOM 4265 C C . ASP B 1 132 ? 27.719 -21.547 -26.672 1 81.81 132 ASP B C 1
ATOM 4267 O O . ASP B 1 132 ? 28.406 -22.547 -26.891 1 81.81 132 ASP B O 1
ATOM 4271 N N . GLY B 1 133 ? 26.375 -21.484 -27.125 1 82.62 133 GLY B N 1
ATOM 4272 C CA . GLY B 1 133 ? 25.828 -22.422 -28.094 1 82.62 133 GLY B CA 1
ATOM 4273 C C . GLY B 1 133 ? 25.359 -23.719 -27.469 1 82.62 133 GLY B C 1
ATOM 4274 O O . GLY B 1 133 ? 24.875 -24.609 -28.156 1 82.62 133 GLY B O 1
ATOM 4275 N N . THR B 1 134 ? 25.453 -23.891 -26.188 1 86.69 134 THR B N 1
ATOM 4276 C CA . THR B 1 134 ? 25.094 -25.141 -25.516 1 86.69 134 THR B CA 1
ATOM 4277 C C . THR B 1 134 ? 23.688 -25.031 -24.922 1 86.69 134 THR B C 1
ATOM 4279 O O . THR B 1 134 ? 23.297 -25.859 -24.094 1 86.69 134 THR B O 1
ATOM 4282 N N . GLU B 1 135 ? 22.922 -24.094 -25.297 1 87.56 135 GLU B N 1
ATOM 4283 C CA . GLU B 1 135 ? 21.609 -23.828 -24.703 1 87.56 135 GLU B CA 1
ATOM 4284 C C . GLU B 1 135 ? 20.656 -25 -24.953 1 87.56 135 GLU B C 1
ATOM 4286 O O . GLU B 1 135 ? 19.75 -25.234 -24.156 1 87.56 135 GLU B O 1
ATOM 4291 N N . ARG B 1 136 ? 20.953 -25.812 -26.047 1 89.62 136 ARG B N 1
ATOM 4292 C CA . ARG B 1 136 ? 20 -26.844 -26.438 1 89.62 136 ARG B CA 1
ATOM 4293 C C . ARG B 1 136 ? 20.328 -28.172 -25.75 1 89.62 136 ARG B C 1
ATOM 4295 O O . ARG B 1 136 ? 19.578 -29.141 -25.875 1 89.62 136 ARG B O 1
ATOM 4302 N N . LYS B 1 137 ? 21.422 -28.172 -25.125 1 90.75 137 LYS B N 1
ATOM 4303 C CA . LYS B 1 137 ? 21.766 -29.391 -24.406 1 90.75 137 LYS B CA 1
ATOM 4304 C C . LYS B 1 137 ? 20.672 -29.766 -23.391 1 90.75 137 LYS B C 1
ATOM 4306 O O . LYS B 1 137 ? 20.125 -30.859 -23.438 1 90.75 137 LYS B O 1
ATOM 4311 N N . LEU B 1 138 ? 20.359 -28.797 -22.609 1 92.06 138 LEU B N 1
ATOM 4312 C CA . LEU B 1 138 ? 19.375 -29.031 -21.562 1 92.06 138 LEU B CA 1
ATOM 4313 C C . LEU B 1 138 ? 18.656 -27.734 -21.188 1 92.06 138 LEU B C 1
ATOM 4315 O O . LEU B 1 138 ? 17.469 -27.75 -20.891 1 92.06 138 LEU B O 1
ATOM 4319 N N . GLY B 1 139 ? 19.297 -26.672 -21.234 1 92 139 GLY B N 1
ATOM 4320 C CA . GLY B 1 139 ? 18.891 -25.391 -20.688 1 92 139 GLY B CA 1
ATOM 4321 C C . GLY B 1 139 ? 17.641 -24.844 -21.344 1 92 139 GLY B C 1
ATOM 4322 O O . GLY B 1 139 ? 16.703 -24.406 -20.656 1 92 139 GLY B O 1
ATOM 4323 N N . ALA B 1 140 ? 17.609 -24.859 -22.641 1 89.69 140 ALA B N 1
ATOM 4324 C CA . ALA B 1 140 ? 16.469 -24.297 -23.359 1 89.69 140 ALA B CA 1
ATOM 4325 C C . ALA B 1 140 ? 15.18 -25.031 -23.031 1 89.69 140 ALA B C 1
ATOM 4327 O O . ALA B 1 140 ? 14.164 -24.406 -22.719 1 89.69 140 ALA B O 1
ATOM 4328 N N . TRP B 1 141 ? 15.242 -26.344 -23.125 1 92.69 141 TRP B N 1
ATOM 4329 C CA . TRP B 1 141 ? 14.07 -27.141 -22.797 1 92.69 141 TRP B CA 1
ATOM 4330 C C . TRP B 1 141 ? 13.656 -26.953 -21.344 1 92.69 141 TRP B C 1
ATOM 4332 O O . TRP B 1 141 ? 12.469 -26.797 -21.031 1 92.69 141 TRP B O 1
ATOM 4342 N N . LEU B 1 142 ? 14.617 -26.938 -20.438 1 94 142 LEU B N 1
ATOM 4343 C CA . LEU B 1 142 ? 14.352 -26.844 -19 1 94 142 LEU B CA 1
ATOM 4344 C C . LEU B 1 142 ? 13.727 -25.484 -18.672 1 94 142 LEU B C 1
ATOM 4346 O O . LEU B 1 142 ? 12.75 -25.422 -17.922 1 94 142 LEU B O 1
ATOM 4350 N N . MET B 1 143 ? 14.234 -24.484 -19.188 1 91.44 143 MET B N 1
ATOM 4351 C CA . MET B 1 143 ? 13.719 -23.141 -18.953 1 91.44 143 MET B CA 1
ATOM 4352 C C . MET B 1 143 ? 12.305 -22.984 -19.5 1 91.44 143 MET B C 1
ATOM 4354 O O . MET B 1 143 ? 11.445 -22.406 -18.844 1 91.44 143 MET B O 1
ATOM 4358 N N . LEU B 1 144 ? 12.102 -23.484 -20.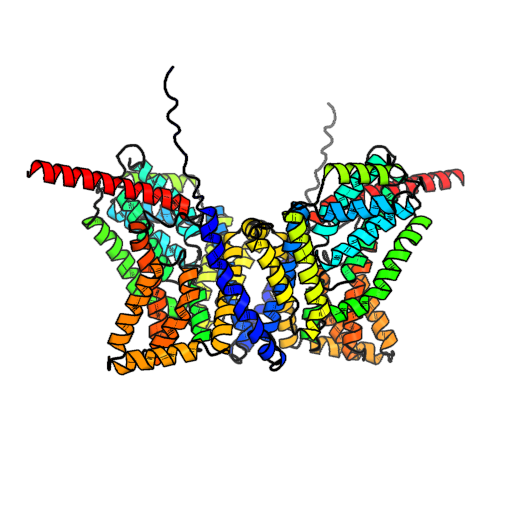672 1 89.25 144 LEU B N 1
ATOM 4359 C CA . LEU B 1 144 ? 10.773 -23.422 -21.266 1 89.25 144 LEU B CA 1
ATOM 4360 C C . LEU B 1 144 ? 9.766 -24.219 -20.453 1 89.25 144 LEU B C 1
ATOM 4362 O O . LEU B 1 144 ? 8.625 -23.781 -20.266 1 89.25 144 LEU B O 1
ATOM 4366 N N . THR B 1 145 ? 10.18 -25.328 -20.031 1 92.62 145 THR B N 1
ATOM 4367 C CA . THR B 1 145 ? 9.32 -26.188 -19.219 1 92.62 145 THR B CA 1
ATOM 4368 C C . THR B 1 145 ? 8.945 -25.484 -17.906 1 92.62 145 THR B C 1
ATOM 4370 O O . THR B 1 145 ? 7.77 -25.438 -17.547 1 92.62 145 THR B O 1
ATOM 4373 N N . CYS B 1 146 ? 9.914 -24.906 -17.25 1 92.5 146 CYS B N 1
ATOM 4374 C CA . CYS B 1 146 ? 9.664 -24.219 -15.977 1 92.5 146 CYS B CA 1
ATOM 4375 C C . CYS B 1 146 ? 8.75 -23.016 -16.188 1 92.5 146 CYS B C 1
ATOM 4377 O O . CYS B 1 146 ? 7.871 -22.75 -15.359 1 92.5 146 CYS B O 1
ATOM 4379 N N . PHE B 1 147 ? 8.922 -22.344 -17.219 1 86.94 147 PHE B N 1
ATOM 4380 C CA . PHE B 1 147 ? 8.102 -21.172 -17.516 1 86.94 147 PHE B CA 1
ATOM 4381 C C . PHE B 1 147 ? 6.648 -21.578 -17.75 1 86.94 147 PHE B C 1
ATOM 4383 O O . PHE B 1 147 ? 5.742 -21 -17.141 1 86.94 147 PHE B O 1
ATOM 4390 N N . GLN B 1 148 ? 6.426 -22.578 -18.562 1 87.25 148 GLN B N 1
ATOM 4391 C CA . GLN B 1 148 ? 5.074 -23 -18.906 1 87.25 148 GLN B CA 1
ATOM 4392 C C . GLN B 1 148 ? 4.355 -23.594 -17.703 1 87.25 148 GLN B C 1
ATOM 4394 O O . GLN B 1 148 ? 3.16 -23.375 -17.516 1 87.25 148 GLN B O 1
ATOM 4399 N N . THR B 1 149 ? 5.078 -24.312 -16.984 1 92.25 149 THR B N 1
ATOM 4400 C CA . THR B 1 149 ? 4.43 -25 -15.875 1 92.25 149 THR B CA 1
ATOM 4401 C C . THR B 1 149 ? 4.176 -24.031 -14.719 1 92.25 149 THR B C 1
ATOM 4403 O O . THR B 1 149 ? 3.344 -24.297 -13.852 1 92.25 149 THR B O 1
ATOM 4406 N N . SER B 1 150 ? 4.922 -22.938 -14.656 1 91.19 150 SER B N 1
ATOM 4407 C CA . SER B 1 150 ? 4.652 -21.922 -13.641 1 91.19 150 SER B CA 1
ATOM 4408 C C . SER B 1 150 ? 3.264 -21.312 -13.82 1 91.19 150 SER B C 1
ATOM 4410 O O . SER B 1 150 ? 2.602 -20.969 -12.844 1 91.19 150 SER B O 1
ATOM 4412 N N . VAL B 1 151 ? 2.852 -21.234 -15.016 1 84.75 151 VAL B N 1
ATOM 4413 C CA . VAL B 1 151 ? 1.514 -20.734 -15.312 1 84.75 151 VAL B CA 1
ATOM 4414 C C . VAL B 1 151 ? 0.467 -21.703 -14.781 1 84.75 151 VAL B C 1
ATOM 4416 O O . VAL B 1 151 ? -0.559 -21.297 -14.242 1 84.75 151 VAL B O 1
ATOM 4419 N N . VAL B 1 152 ? 0.775 -22.969 -14.93 1 89 152 VAL B N 1
ATOM 4420 C CA . VAL B 1 152 ? -0.144 -24 -14.484 1 89 152 VAL B CA 1
ATOM 4421 C C . VAL B 1 152 ? -0.26 -23.969 -12.961 1 89 152 VAL B C 1
ATOM 4423 O O . VAL B 1 152 ? -1.366 -23.938 -12.422 1 89 152 VAL B O 1
ATOM 4426 N N . SER B 1 153 ? 0.857 -23.984 -12.305 1 92.44 153 SER B N 1
ATOM 4427 C CA . SER B 1 153 ? 0.844 -23.984 -10.844 1 92.44 153 SER B CA 1
ATOM 4428 C C . SER B 1 153 ? 0.178 -22.734 -10.289 1 92.44 153 SER B C 1
ATOM 4430 O O . SER B 1 153 ? -0.45 -22.766 -9.227 1 92.44 153 SER B O 1
ATOM 4432 N N . SER B 1 154 ? 0.262 -21.641 -10.992 1 88.88 154 SER B N 1
ATOM 4433 C CA . SER B 1 154 ? -0.341 -20.375 -10.57 1 88.88 154 SER B CA 1
ATOM 4434 C C . SER B 1 154 ? -1.861 -20.422 -10.672 1 88.88 154 SER B C 1
ATOM 4436 O O . SER B 1 154 ? -2.562 -19.688 -9.977 1 88.88 154 SER B O 1
ATOM 4438 N N . ALA B 1 155 ? -2.346 -21.297 -11.508 1 87.44 155 ALA B N 1
ATOM 4439 C CA . ALA B 1 155 ? -3.789 -21.406 -11.711 1 87.44 155 ALA B CA 1
ATOM 4440 C C . ALA B 1 155 ? -4.398 -22.438 -10.758 1 87.44 155 ALA B C 1
ATOM 4442 O O . ALA B 1 155 ? -5.617 -22.469 -10.578 1 87.44 155 ALA B O 1
ATOM 4443 N N . MET B 1 156 ? -3.627 -23.172 -10.117 1 91.25 156 MET B N 1
ATOM 4444 C CA . MET B 1 156 ? -4.105 -24.328 -9.367 1 91.25 156 MET B CA 1
ATOM 4445 C C . MET B 1 156 ? -4.688 -23.891 -8.023 1 91.25 156 MET B C 1
ATOM 4447 O O . MET B 1 156 ? -5.598 -24.531 -7.5 1 91.25 156 MET B O 1
ATOM 4451 N N . PHE B 1 157 ? -4.129 -22.812 -7.469 1 90.56 157 PHE B N 1
ATOM 4452 C CA . PHE B 1 157 ? -4.555 -22.375 -6.145 1 90.56 157 PHE B CA 1
ATOM 4453 C C . PHE B 1 157 ? -4.922 -20.906 -6.145 1 90.56 157 PHE B C 1
ATOM 4455 O O . PHE B 1 157 ? -4.309 -20.109 -6.859 1 90.56 157 PHE B O 1
ATOM 4462 N N . LEU B 1 158 ? -5.867 -20.547 -5.328 1 87.12 158 LEU B N 1
ATOM 4463 C CA . LEU B 1 158 ? -6.332 -19.172 -5.199 1 87.12 158 LEU B CA 1
ATOM 4464 C C . LEU B 1 158 ? -5.188 -18.25 -4.805 1 87.12 158 LEU B C 1
ATOM 4466 O O . LEU B 1 158 ? -5.117 -17.109 -5.266 1 87.12 158 LEU B O 1
ATOM 4470 N N . THR B 1 159 ? -4.266 -18.781 -4.012 1 87.06 159 THR B N 1
ATOM 4471 C CA . THR B 1 159 ? -3.207 -17.953 -3.443 1 87.06 159 THR B CA 1
ATOM 4472 C C . THR B 1 159 ? -1.923 -18.094 -4.258 1 87.06 159 THR B C 1
ATOM 4474 O O . THR B 1 159 ? -0.868 -17.609 -3.85 1 87.06 159 THR B O 1
ATOM 4477 N N . ALA B 1 160 ? -1.985 -18.641 -5.391 1 89.06 160 ALA B N 1
ATOM 4478 C CA . ALA B 1 160 ? -0.756 -18.922 -6.129 1 89.06 160 ALA B CA 1
ATOM 4479 C C . ALA B 1 160 ? -0.396 -17.75 -7.051 1 89.06 160 ALA B C 1
ATOM 4481 O O . ALA B 1 160 ? 0.729 -17.672 -7.551 1 89.06 160 ALA B O 1
ATOM 4482 N N . MET B 1 161 ? -1.354 -16.922 -7.23 1 83.44 161 MET B N 1
ATOM 4483 C CA . MET B 1 161 ? -1.13 -15.727 -8.047 1 83.44 161 MET B CA 1
ATOM 4484 C C . MET B 1 161 ? -1.957 -14.555 -7.535 1 83.44 161 MET B C 1
ATOM 4486 O O . MET B 1 161 ? -3.107 -14.727 -7.129 1 83.44 161 MET B O 1
ATOM 4490 N N . ALA B 1 162 ? -1.365 -13.453 -7.672 1 76.31 162 ALA B N 1
ATOM 4491 C CA . ALA B 1 162 ? -1.985 -12.25 -7.125 1 76.31 162 ALA B CA 1
ATOM 4492 C C . ALA B 1 162 ? -3.328 -11.969 -7.797 1 76.31 162 ALA B C 1
ATOM 4494 O O . ALA B 1 162 ? -4.254 -11.469 -7.156 1 76.31 162 ALA B O 1
ATOM 4495 N N . ALA B 1 163 ? -3.51 -12.297 -9.016 1 78.81 163 ALA B N 1
ATOM 4496 C CA . ALA B 1 163 ? -4.707 -11.938 -9.773 1 78.81 163 ALA B CA 1
ATOM 4497 C C . ALA B 1 163 ? -5.855 -12.898 -9.477 1 78.81 163 ALA B C 1
ATOM 4499 O O . ALA B 1 163 ? -7.012 -12.609 -9.781 1 78.81 163 ALA B O 1
ATOM 4500 N N . ASN B 1 164 ? -5.582 -14.023 -8.859 1 86.44 164 ASN B N 1
ATOM 4501 C CA . ASN B 1 164 ? -6.609 -15.023 -8.609 1 86.44 164 ASN B CA 1
ATOM 4502 C C . ASN B 1 164 ? -7.664 -14.516 -7.629 1 86.44 164 ASN B C 1
ATOM 4504 O O . ASN B 1 164 ? -8.859 -14.633 -7.887 1 86.44 164 ASN B O 1
ATOM 4508 N N . PRO B 1 165 ? -7.246 -13.93 -6.582 1 83.56 165 PRO B N 1
ATOM 4509 C CA . PRO B 1 165 ? -8.25 -13.383 -5.672 1 83.56 165 PRO B CA 1
ATOM 4510 C C . PRO B 1 165 ? -9.094 -12.273 -6.312 1 83.56 165 PRO B C 1
ATOM 4512 O O . PRO B 1 165 ? -10.25 -12.086 -5.941 1 83.56 165 PRO B O 1
ATOM 4515 N N . LEU B 1 166 ? -8.461 -11.586 -7.188 1 81.69 166 LEU B N 1
ATOM 4516 C CA . LEU B 1 166 ? -9.227 -10.578 -7.918 1 81.69 166 LEU B CA 1
ATOM 4517 C C . LEU B 1 166 ? -10.391 -11.211 -8.672 1 81.69 166 LEU B C 1
ATOM 4519 O O . LEU B 1 166 ? -11.516 -10.711 -8.625 1 81.69 166 LEU B O 1
ATOM 4523 N N . ALA B 1 167 ? -10.109 -12.273 -9.336 1 85.06 167 ALA B N 1
ATOM 4524 C CA . ALA B 1 167 ? -11.148 -12.992 -10.062 1 85.06 167 ALA B CA 1
ATOM 4525 C C . ALA B 1 167 ? -12.242 -13.484 -9.109 1 85.06 167 ALA B C 1
ATOM 4527 O O . ALA B 1 167 ? -13.43 -13.406 -9.43 1 85.06 167 ALA B O 1
ATOM 4528 N N . ALA B 1 168 ? -11.883 -13.969 -8.016 1 85.88 168 ALA B N 1
ATOM 4529 C CA . ALA B 1 168 ? -12.844 -14.445 -7.02 1 85.88 168 ALA B CA 1
ATOM 4530 C C . ALA B 1 168 ? -13.727 -13.312 -6.512 1 85.88 168 ALA B C 1
ATOM 4532 O O . ALA B 1 168 ? -14.938 -13.477 -6.359 1 85.88 168 ALA B O 1
ATOM 4533 N N . ASN B 1 169 ? -13.125 -12.234 -6.324 1 82.81 169 ASN B N 1
ATOM 4534 C CA . ASN B 1 169 ? -13.875 -11.078 -5.848 1 82.81 169 ASN B CA 1
ATOM 4535 C C . ASN B 1 169 ? -14.852 -10.562 -6.898 1 82.81 169 ASN B C 1
ATOM 4537 O O . ASN B 1 169 ? -15.984 -10.195 -6.574 1 82.81 169 ASN B O 1
ATOM 4541 N N . LEU B 1 170 ? -14.383 -10.508 -8.055 1 81.88 170 LEU B N 1
ATOM 4542 C CA . LEU B 1 170 ? -15.242 -10.047 -9.133 1 81.88 170 LEU B CA 1
ATOM 4543 C C . LEU B 1 170 ? -16.391 -11.016 -9.375 1 81.88 170 LEU B C 1
ATOM 4545 O O . LEU B 1 170 ? -17.5 -10.609 -9.727 1 81.88 170 LEU B O 1
ATOM 4549 N N . THR B 1 171 ? -16.141 -12.242 -9.117 1 85.81 171 THR B N 1
ATOM 4550 C CA . THR B 1 171 ? -17.188 -13.242 -9.211 1 85.81 171 THR B CA 1
ATOM 4551 C C . THR B 1 171 ? -18.281 -12.977 -8.164 1 85.81 171 THR B C 1
ATOM 4553 O O . THR B 1 171 ? -19.469 -12.969 -8.484 1 85.81 171 THR B O 1
ATOM 4556 N N . LEU B 1 172 ? -17.844 -12.75 -7.039 1 82.12 172 LEU B N 1
ATOM 4557 C CA . LEU B 1 172 ? -18.781 -12.477 -5.949 1 82.12 172 LEU B CA 1
ATOM 4558 C C . LEU B 1 172 ? -19.609 -11.227 -6.246 1 82.12 172 LEU B C 1
ATOM 4560 O O . LEU B 1 172 ? -20.828 -11.227 -6.047 1 82.12 172 LEU B O 1
ATOM 4564 N N . SER B 1 173 ? -18.969 -10.289 -6.734 1 75.25 173 SER B N 1
ATOM 4565 C CA . SER B 1 173 ? -19.641 -9.023 -7.02 1 75.25 173 SER B CA 1
ATOM 4566 C C . SER B 1 173 ? -20.609 -9.156 -8.188 1 75.25 173 SER B C 1
ATOM 4568 O O . SER B 1 173 ? -21.625 -8.453 -8.25 1 75.25 173 SER B O 1
ATOM 4570 N N . THR B 1 174 ? -20.281 -10.047 -9.055 1 76.94 174 THR B N 1
ATOM 4571 C CA . THR B 1 174 ? -21.047 -10.148 -10.289 1 76.94 174 THR B CA 1
ATOM 4572 C C . THR B 1 174 ? -22.234 -11.094 -10.117 1 76.94 174 THR B C 1
ATOM 4574 O O . THR B 1 174 ? -23.344 -10.797 -10.555 1 76.94 174 THR B O 1
ATOM 4577 N N . ILE B 1 175 ? -22.016 -12.211 -9.469 1 79.5 175 I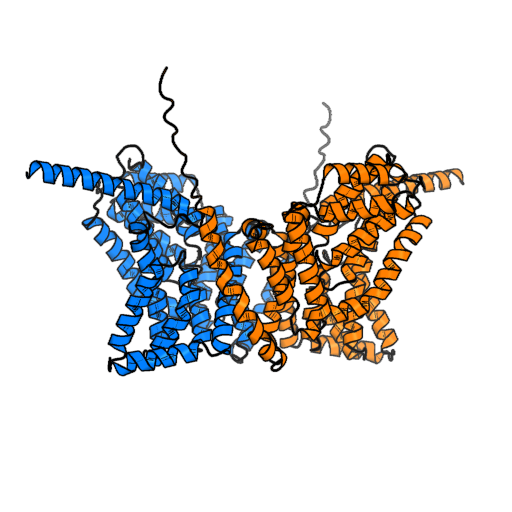LE B N 1
ATOM 4578 C CA . ILE B 1 175 ? -23.078 -13.211 -9.461 1 79.5 175 ILE B CA 1
ATOM 4579 C C . ILE B 1 175 ? -23.516 -13.5 -8.023 1 79.5 175 ILE B C 1
ATOM 4581 O O . ILE B 1 175 ? -24.422 -14.297 -7.793 1 79.5 175 ILE B O 1
ATOM 4585 N N . GLY B 1 176 ? -22.812 -12.953 -7.105 1 77.38 176 GLY B N 1
ATOM 4586 C CA . GLY B 1 176 ? -23.219 -13.086 -5.715 1 77.38 176 GLY B CA 1
ATOM 4587 C C . GLY B 1 176 ? -22.75 -14.383 -5.082 1 77.38 176 GLY B C 1
ATOM 4588 O O . GLY B 1 176 ? -23.188 -14.734 -3.982 1 77.38 176 GLY B O 1
ATOM 4589 N N . GLN B 1 177 ? -22.016 -15.133 -5.801 1 81 177 GLN B N 1
ATOM 4590 C CA . GLN B 1 177 ? -21.469 -16.375 -5.273 1 81 177 GLN B CA 1
ATOM 4591 C C . GLN B 1 177 ? -19.953 -16.297 -5.105 1 81 177 GLN B C 1
ATOM 4593 O O . GLN B 1 177 ? -19.25 -15.938 -6.039 1 81 177 GLN B O 1
ATOM 4598 N N . GLY B 1 178 ? -19.5 -16.656 -3.951 1 80.44 178 GLY B N 1
ATOM 4599 C CA . GLY B 1 178 ? -18.078 -16.562 -3.658 1 80.44 178 GLY B CA 1
ATOM 4600 C C . GLY B 1 178 ? -17.328 -17.844 -3.986 1 80.44 178 GLY B C 1
ATOM 4601 O O . GLY B 1 178 ? -17.891 -18.938 -3.967 1 80.44 178 GLY B O 1
ATOM 4602 N N . ILE B 1 179 ? -16.125 -17.656 -4.379 1 83.94 179 ILE B N 1
ATOM 4603 C CA . ILE B 1 179 ? -15.211 -18.766 -4.602 1 83.94 179 ILE B CA 1
ATOM 4604 C C . ILE B 1 179 ? -14.172 -18.828 -3.484 1 83.94 179 ILE B C 1
ATOM 4606 O O . ILE B 1 179 ? -13.312 -17.953 -3.389 1 83.94 179 ILE B O 1
ATOM 4610 N N . GLY B 1 180 ? -14.242 -19.844 -2.688 1 81.69 180 GLY B N 1
ATOM 4611 C CA . GLY B 1 180 ? -13.281 -20.016 -1.618 1 81.69 180 GLY B CA 1
ATOM 4612 C C . GLY B 1 180 ? -12.023 -20.734 -2.068 1 81.69 180 GLY B C 1
ATOM 4613 O O . GLY B 1 180 ? -11.93 -21.188 -3.215 1 81.69 180 GLY B O 1
ATOM 4614 N N . TRP B 1 181 ? -11.102 -20.812 -1.183 1 87.25 181 TRP B N 1
ATOM 4615 C CA . TRP B 1 181 ? -9.812 -21.422 -1.489 1 87.25 181 TRP B CA 1
ATOM 4616 C C . TRP B 1 181 ? -9.984 -22.891 -1.847 1 87.25 181 TRP B C 1
ATOM 4618 O O . TRP B 1 181 ? -9.445 -23.359 -2.852 1 87.25 181 TRP B O 1
ATOM 4628 N N . THR B 1 182 ? -10.734 -23.641 -1.037 1 88.12 182 THR B N 1
ATOM 4629 C CA . THR B 1 182 ? -10.914 -25.078 -1.227 1 88.12 182 THR B CA 1
ATOM 4630 C C . THR B 1 182 ? -11.672 -25.359 -2.521 1 88.12 182 THR B C 1
ATOM 4632 O O . THR B 1 182 ? -11.328 -26.281 -3.256 1 88.12 182 THR B O 1
ATOM 4635 N N . LEU B 1 183 ? -12.672 -24.547 -2.73 1 86.31 183 LEU B N 1
ATOM 4636 C CA . LEU B 1 183 ? -13.422 -24.719 -3.969 1 86.31 183 LEU B CA 1
ATOM 4637 C C . LEU B 1 183 ? -12.531 -24.484 -5.184 1 86.31 183 LEU B C 1
ATOM 4639 O O . LEU B 1 183 ? -12.602 -25.219 -6.164 1 86.31 183 LEU B O 1
ATOM 4643 N N . TRP B 1 184 ? -11.75 -23.453 -5.117 1 89.69 184 TRP B N 1
ATOM 4644 C CA . TRP B 1 184 ? -10.805 -23.156 -6.188 1 89.69 184 TRP B CA 1
ATOM 4645 C C . TRP B 1 184 ? -9.852 -24.328 -6.414 1 89.69 184 TRP B C 1
ATOM 4647 O O . TRP B 1 184 ? -9.656 -24.766 -7.547 1 89.69 184 TRP B O 1
ATOM 4657 N N . ALA B 1 185 ? -9.32 -24.844 -5.367 1 90.38 185 ALA B N 1
ATOM 4658 C CA . ALA B 1 185 ? -8.336 -25.922 -5.445 1 90.38 185 ALA B CA 1
ATOM 4659 C C . ALA B 1 185 ? -8.969 -27.203 -5.984 1 90.38 185 ALA B C 1
ATOM 4661 O O . ALA B 1 185 ? -8.367 -27.906 -6.793 1 90.38 185 ALA B O 1
ATOM 4662 N N . LYS B 1 186 ? -10.125 -27.531 -5.543 1 89.19 186 LYS B N 1
ATOM 4663 C CA . LYS B 1 186 ? -10.805 -28.75 -5.977 1 89.19 186 LYS B CA 1
ATOM 4664 C C . LYS B 1 186 ? -11.086 -28.703 -7.477 1 89.19 186 LYS B C 1
ATOM 4666 O O . LYS B 1 186 ? -10.969 -29.734 -8.156 1 89.19 186 LYS B O 1
ATOM 4671 N N . ALA B 1 187 ? -11.453 -27.547 -7.914 1 87.88 187 ALA B N 1
ATOM 4672 C CA . ALA B 1 187 ? -11.789 -27.422 -9.328 1 87.88 187 ALA B CA 1
ATOM 4673 C C . ALA B 1 187 ? -10.539 -27.469 -10.195 1 87.88 187 ALA B C 1
ATOM 4675 O O . ALA B 1 187 ? -10.586 -27.906 -11.352 1 87.88 187 ALA B O 1
ATOM 4676 N N . ALA B 1 188 ? -9.375 -27.062 -9.648 1 91 188 ALA B N 1
ATOM 4677 C CA . ALA B 1 188 ? -8.195 -26.859 -10.484 1 91 188 ALA B CA 1
ATOM 4678 C C . ALA B 1 188 ? -7.18 -27.984 -10.281 1 91 188 ALA B C 1
ATOM 4680 O O . ALA B 1 188 ? -6.258 -28.156 -11.078 1 91 188 ALA B O 1
ATOM 4681 N N . ILE B 1 189 ? -7.348 -28.828 -9.258 1 91.44 189 ILE B N 1
ATOM 4682 C CA . ILE B 1 189 ? -6.301 -29.766 -8.859 1 91.44 189 ILE B CA 1
ATOM 4683 C C . ILE B 1 189 ? -6.113 -30.828 -9.938 1 91.44 189 ILE B C 1
ATOM 4685 O O . ILE B 1 189 ? -4.984 -31.172 -10.281 1 91.44 189 ILE B O 1
ATOM 4689 N N . VAL B 1 190 ? -7.203 -31.406 -10.469 1 92.38 190 VAL B N 1
ATOM 4690 C CA . VAL B 1 190 ? -7.098 -32.5 -11.43 1 92.38 190 VAL B CA 1
ATOM 4691 C C . VAL B 1 190 ? -6.531 -31.984 -12.75 1 92.38 190 VAL B C 1
ATOM 4693 O O . VAL B 1 190 ? -5.5 -32.469 -13.227 1 92.38 190 VAL B O 1
ATOM 4696 N N . PRO B 1 191 ? -7.152 -30.938 -13.312 1 89.94 191 PRO B N 1
ATOM 4697 C CA . PRO B 1 191 ? -6.555 -30.422 -14.547 1 89.94 191 PRO B CA 1
ATOM 4698 C C . PRO B 1 191 ? -5.137 -29.891 -14.336 1 89.94 191 PRO B C 1
ATOM 4700 O O . PRO B 1 191 ? -4.297 -30 -15.234 1 89.94 191 PRO B O 1
ATOM 4703 N N . GLY B 1 192 ? -4.863 -29.297 -13.211 1 91.88 192 GLY B N 1
ATOM 4704 C CA . GLY B 1 192 ? -3.533 -28.797 -12.906 1 91.88 192 GLY B CA 1
ATOM 4705 C C . GLY B 1 192 ? -2.482 -29.891 -12.844 1 91.88 192 GLY B C 1
ATOM 4706 O O . GLY B 1 192 ? -1.436 -29.781 -13.484 1 91.88 192 GLY B O 1
ATOM 4707 N N . LEU B 1 193 ? -2.789 -30.984 -12.117 1 94.56 193 LEU B N 1
ATOM 4708 C CA . LEU B 1 193 ? -1.854 -32.094 -11.992 1 94.56 193 LEU B CA 1
ATOM 4709 C C . LEU B 1 193 ? -1.618 -32.781 -13.336 1 94.56 193 LEU B C 1
ATOM 4711 O O . LEU B 1 193 ? -0.487 -33.125 -13.664 1 94.56 193 LEU B O 1
ATOM 4715 N N . LEU B 1 194 ? -2.668 -32.938 -14.094 1 94.44 194 LEU B N 1
ATOM 4716 C CA . LEU B 1 194 ? -2.529 -33.5 -15.422 1 94.44 194 LEU B CA 1
ATOM 4717 C C . LEU B 1 194 ? -1.645 -32.625 -16.312 1 94.44 194 LEU B C 1
ATOM 4719 O O . LEU B 1 194 ? -0.802 -33.156 -17.047 1 94.44 194 LEU B O 1
ATOM 4723 N N . SER B 1 195 ? -1.865 -31.375 -16.156 1 93.44 195 SER B N 1
ATOM 4724 C CA . SER B 1 195 ? -1.06 -30.469 -16.969 1 93.44 195 SER B CA 1
ATOM 4725 C C . SER B 1 195 ? 0.403 -30.5 -16.531 1 93.44 195 SER B C 1
ATOM 4727 O O . SER B 1 195 ? 1.304 -30.422 -17.375 1 93.44 195 SER B O 1
ATOM 4729 N N . LEU B 1 196 ? 0.637 -30.578 -15.234 1 95.19 196 LEU B N 1
ATOM 4730 C CA . LEU B 1 196 ? 2.004 -30.609 -14.727 1 95.19 196 LEU B CA 1
ATOM 4731 C C . LEU B 1 196 ? 2.727 -31.875 -15.203 1 95.19 196 LEU B C 1
ATOM 4733 O O . LEU B 1 196 ? 3.949 -31.859 -15.367 1 95.19 196 LEU B O 1
ATOM 4737 N N . LEU B 1 197 ? 1.988 -32.938 -15.477 1 96.25 197 LEU B N 1
ATOM 4738 C CA . LEU B 1 197 ? 2.572 -34.188 -15.953 1 96.25 197 LEU B CA 1
ATOM 4739 C C . LEU B 1 197 ? 2.734 -34.156 -17.469 1 96.25 197 LEU B C 1
ATOM 4741 O O . LEU B 1 197 ? 3.768 -34.594 -18 1 96.25 197 LEU B O 1
ATOM 4745 N N . ILE B 1 198 ? 1.791 -33.562 -18.188 1 95.69 198 ILE B N 1
ATOM 4746 C CA . ILE B 1 198 ? 1.709 -33.688 -19.641 1 95.69 198 ILE B CA 1
ATOM 4747 C C . ILE B 1 198 ? 2.576 -32.625 -20.297 1 95.69 198 ILE B C 1
ATOM 4749 O O . ILE B 1 198 ? 3.258 -32.875 -21.281 1 95.69 198 ILE B O 1
ATOM 4753 N N . VAL B 1 199 ? 2.6 -31.391 -19.734 1 92.94 199 VAL B N 1
ATOM 4754 C CA . VAL B 1 199 ? 3.264 -30.281 -20.391 1 92.94 199 VAL B CA 1
ATOM 4755 C C . VAL B 1 199 ? 4.758 -30.562 -20.531 1 92.94 199 VAL B C 1
ATOM 4757 O O . VAL B 1 199 ? 5.32 -30.453 -21.625 1 92.94 199 VAL B O 1
ATOM 4760 N N . PRO B 1 200 ? 5.441 -30.984 -19.469 1 94.69 200 PRO B N 1
ATOM 4761 C CA . PRO B 1 200 ? 6.859 -31.312 -19.641 1 94.69 200 PRO B CA 1
ATOM 4762 C C . PRO B 1 200 ? 7.098 -32.438 -20.641 1 94.69 200 PRO B C 1
ATOM 4764 O O . PRO B 1 200 ? 8.055 -32.375 -21.422 1 94.69 200 PRO B O 1
ATOM 4767 N N . LEU B 1 201 ? 6.207 -33.406 -20.688 1 95.44 201 LEU B N 1
ATOM 4768 C CA . LEU B 1 201 ? 6.348 -34.531 -21.609 1 95.44 201 LEU B CA 1
ATOM 4769 C C . LEU B 1 201 ? 6.164 -34.094 -23.047 1 95.44 201 LEU B C 1
ATOM 4771 O O . LEU B 1 201 ? 6.918 -34.5 -23.938 1 95.44 201 LEU B O 1
ATOM 4775 N N . VAL B 1 202 ? 5.176 -33.281 -23.266 1 93.94 202 VAL B N 1
ATOM 4776 C CA . VAL B 1 202 ? 4.906 -32.781 -24.609 1 93.94 202 VAL B CA 1
ATOM 4777 C C . VAL B 1 202 ? 6.082 -31.938 -25.094 1 93.94 202 VAL B C 1
ATOM 4779 O O . VAL B 1 202 ? 6.512 -32.062 -26.25 1 93.94 202 VAL B O 1
ATOM 4782 N N . LEU B 1 203 ? 6.605 -31.078 -24.219 1 92.81 203 LEU B N 1
ATOM 4783 C CA . LEU B 1 203 ? 7.742 -30.25 -24.578 1 92.81 203 LEU B CA 1
ATOM 4784 C C . LEU B 1 203 ? 8.984 -31.109 -24.812 1 92.81 203 LEU B C 1
ATOM 4786 O O . LEU B 1 203 ? 9.82 -30.781 -25.672 1 92.81 203 LEU B O 1
ATOM 4790 N N . TYR B 1 204 ? 9.117 -32.219 -24.078 1 93.69 204 TYR B N 1
ATOM 4791 C CA . TYR B 1 204 ? 10.242 -33.125 -24.219 1 93.69 204 TYR B CA 1
ATOM 4792 C C . TYR B 1 204 ? 10.25 -33.781 -25.609 1 93.69 204 TYR B C 1
ATOM 4794 O O . TYR B 1 204 ? 11.305 -34.125 -26.125 1 93.69 204 TYR B O 1
ATOM 4802 N N . VAL B 1 205 ? 9.055 -33.875 -26.234 1 93.12 205 VAL B N 1
ATOM 4803 C CA . VAL B 1 205 ? 8.922 -34.469 -27.547 1 93.12 205 VAL B CA 1
ATOM 4804 C C . VAL B 1 205 ? 9.031 -33.406 -28.625 1 93.12 205 VAL B C 1
ATOM 4806 O O . VAL B 1 205 ? 9.727 -33.625 -29.625 1 93.12 205 VAL B O 1
ATOM 4809 N N . ILE B 1 206 ? 8.445 -32.25 -28.438 1 91 206 ILE B N 1
ATOM 4810 C CA . ILE B 1 206 ? 8.383 -31.234 -29.469 1 91 206 ILE B CA 1
ATOM 4811 C C . ILE B 1 206 ? 9.688 -30.438 -29.5 1 91 206 ILE B C 1
ATOM 4813 O O . ILE B 1 206 ? 10.125 -29.984 -30.562 1 91 206 ILE B O 1
ATOM 4817 N N . TYR B 1 207 ? 10.25 -30.188 -28.344 1 89.69 207 TYR B N 1
ATOM 4818 C CA . TYR B 1 207 ? 11.492 -29.453 -28.172 1 89.69 207 TYR B CA 1
ATOM 4819 C C . TYR B 1 207 ? 12.461 -30.203 -27.266 1 89.69 207 TYR B C 1
ATOM 4821 O O . TYR B 1 207 ? 12.789 -29.75 -26.172 1 89.69 207 TYR B O 1
ATOM 4829 N N . PRO B 1 208 ? 13.016 -31.281 -27.828 1 91.38 208 PRO B N 1
ATOM 4830 C CA . PRO B 1 208 ? 13.797 -32.188 -27 1 91.38 208 PRO B CA 1
ATOM 4831 C C . PRO B 1 208 ? 15.172 -31.641 -26.641 1 91.38 208 PRO B C 1
ATOM 4833 O O . PRO B 1 208 ? 15.805 -30.984 -27.453 1 91.38 208 PRO B O 1
ATOM 4836 N N . PRO B 1 209 ? 15.516 -31.875 -25.344 1 93.56 209 PRO B N 1
ATOM 4837 C CA . PRO B 1 209 ? 16.906 -31.594 -25 1 93.56 209 PRO B CA 1
ATOM 4838 C C . PRO B 1 209 ? 17.875 -32.562 -25.672 1 93.56 209 PRO B C 1
ATOM 4840 O O . PRO B 1 209 ? 17.516 -33.688 -25.984 1 93.56 209 PRO B O 1
ATOM 4843 N N . GLU B 1 210 ? 19.078 -32.062 -25.906 1 93.38 210 GLU B N 1
ATOM 4844 C CA . GLU B 1 210 ? 20.094 -32.906 -26.547 1 93.38 210 GLU B CA 1
ATOM 4845 C C . GLU B 1 210 ? 20.625 -33.969 -25.578 1 93.38 210 GLU B C 1
ATOM 4847 O O . GLU B 1 210 ? 20.938 -35.094 -26 1 93.38 210 GLU B O 1
ATOM 4852 N N . VAL B 1 211 ? 20.703 -33.562 -24.375 1 91.88 211 VAL B N 1
ATOM 4853 C CA . VAL B 1 211 ? 21.188 -34.5 -23.359 1 91.88 211 VAL B CA 1
ATOM 4854 C C . VAL B 1 211 ? 20 -35.062 -22.578 1 91.88 211 VAL B C 1
ATOM 4856 O O . VAL B 1 211 ? 19.094 -34.344 -22.172 1 91.88 211 VAL B O 1
ATOM 4859 N N . LYS B 1 212 ? 20 -36.375 -22.375 1 93.75 212 LYS B N 1
ATOM 4860 C CA . LYS B 1 212 ? 18.844 -37.031 -21.766 1 93.75 212 LYS B CA 1
ATOM 4861 C C . LYS B 1 212 ? 19.156 -37.438 -20.344 1 93.75 212 LYS B C 1
ATOM 4863 O O . LYS B 1 212 ? 18.266 -37.875 -19.609 1 93.75 212 LYS B O 1
ATOM 4868 N N . THR B 1 213 ? 20.438 -37.344 -19.969 1 93.12 213 THR B N 1
ATOM 4869 C CA . THR B 1 213 ? 20.844 -37.625 -18.609 1 93.12 213 THR B CA 1
ATOM 4870 C C . THR B 1 213 ? 21.531 -36.438 -17.969 1 93.12 213 THR B C 1
ATOM 4872 O O . THR B 1 213 ? 22.25 -35.688 -18.656 1 93.12 213 THR B O 1
ATOM 4875 N N . SER B 1 214 ? 21.234 -36.219 -16.719 1 91.75 214 SER B N 1
ATOM 4876 C CA . SER B 1 214 ? 21.797 -35.094 -15.992 1 91.75 214 SER B CA 1
ATOM 4877 C C . SER B 1 214 ? 22.375 -35.531 -14.648 1 91.75 214 SER B C 1
ATOM 4879 O O . SER B 1 214 ? 21.922 -35.094 -13.602 1 91.75 214 SER B O 1
ATOM 4881 N N . PRO B 1 215 ? 23.391 -36.25 -14.648 1 92.12 215 PRO B N 1
ATOM 4882 C CA . PRO B 1 215 ? 23.953 -36.75 -13.383 1 92.12 215 PRO B CA 1
ATOM 4883 C C . PRO B 1 215 ? 24.547 -35.625 -12.523 1 92.12 215 PRO B C 1
ATOM 4885 O O . PRO B 1 215 ? 24.625 -35.75 -11.305 1 92.12 215 PRO B O 1
ATOM 4888 N N . ASP B 1 216 ? 24.875 -34.531 -13.07 1 93.69 216 ASP B N 1
ATOM 4889 C CA . ASP B 1 216 ? 25.5 -33.406 -12.344 1 93.69 216 ASP B CA 1
ATOM 4890 C C . ASP B 1 216 ? 24.453 -32.656 -11.531 1 93.69 216 ASP B C 1
ATOM 4892 O O . ASP B 1 216 ? 24.797 -31.953 -10.57 1 93.69 216 ASP B O 1
ATOM 4896 N N . ALA B 1 217 ? 23.219 -32.812 -11.906 1 94.81 217 ALA B N 1
ATOM 4897 C CA . ALA B 1 217 ? 22.172 -32.031 -11.227 1 94.81 217 ALA B CA 1
ATOM 4898 C C . ALA B 1 217 ? 21.969 -32.562 -9.805 1 94.81 217 ALA B C 1
ATOM 4900 O O . ALA B 1 217 ? 22.047 -31.766 -8.844 1 94.81 217 ALA B O 1
ATOM 4901 N N . PRO B 1 218 ? 21.766 -33.844 -9.586 1 96.56 218 PRO B N 1
ATOM 4902 C CA . PRO B 1 218 ? 21.641 -34.344 -8.211 1 96.56 218 PRO B CA 1
ATOM 4903 C C . PRO B 1 218 ? 22.922 -34.125 -7.395 1 96.56 218 PRO B C 1
ATOM 4905 O O . PRO B 1 218 ? 22.844 -33.906 -6.184 1 96.56 218 PRO B O 1
ATOM 4908 N N . ARG B 1 219 ? 24.031 -34.156 -8.039 1 96.19 219 ARG B N 1
ATOM 4909 C CA . ARG B 1 219 ? 25.297 -33.906 -7.352 1 96.19 219 ARG B CA 1
ATOM 4910 C C . ARG B 1 219 ? 25.375 -32.469 -6.844 1 96.19 219 ARG B C 1
ATOM 4912 O O . ARG B 1 219 ? 25.734 -32.25 -5.691 1 96.19 219 ARG B O 1
ATOM 4919 N N . LEU B 1 220 ? 25.062 -31.594 -7.707 1 95.31 220 LEU B N 1
ATOM 4920 C CA . LEU B 1 220 ? 25.047 -30.188 -7.309 1 95.31 220 LEU B CA 1
ATOM 4921 C C . LEU B 1 220 ? 24.062 -29.953 -6.176 1 95.31 220 LEU B C 1
ATOM 4923 O O . LEU B 1 220 ? 24.344 -29.203 -5.246 1 95.31 220 LEU B O 1
ATOM 4927 N N . ALA B 1 221 ? 22.875 -30.531 -6.328 1 97 221 ALA B N 1
ATOM 4928 C CA . ALA B 1 221 ? 21.859 -30.375 -5.301 1 97 221 ALA B CA 1
ATOM 4929 C C . ALA B 1 221 ? 22.359 -30.875 -3.947 1 97 221 ALA B C 1
ATOM 4931 O O . ALA B 1 221 ? 22.125 -30.219 -2.922 1 97 221 ALA B O 1
ATOM 4932 N N . LYS B 1 222 ? 23.031 -31.984 -3.953 1 96.62 222 LYS B N 1
ATOM 4933 C CA . LYS B 1 222 ? 23.594 -32.531 -2.727 1 96.62 222 LYS B CA 1
ATOM 4934 C C . LYS B 1 222 ? 24.641 -31.609 -2.133 1 96.62 222 LYS B C 1
ATOM 4936 O O . LYS B 1 222 ? 24.688 -31.406 -0.918 1 96.62 222 LYS B O 1
ATOM 4941 N N . GLU B 1 223 ? 25.438 -31.078 -2.98 1 96.5 223 GLU B N 1
ATOM 4942 C CA . GLU B 1 223 ? 26.469 -30.156 -2.539 1 96.5 223 GLU B CA 1
ATOM 4943 C C . GLU B 1 223 ? 25.859 -28.891 -1.94 1 96.5 223 GLU B C 1
ATOM 4945 O O . GLU B 1 223 ? 26.312 -28.406 -0.898 1 96.5 223 GLU B O 1
ATOM 4950 N N . ARG B 1 224 ? 24.891 -28.344 -2.639 1 96.12 224 ARG B N 1
ATOM 4951 C CA . ARG B 1 224 ? 24.25 -27.125 -2.17 1 96.12 224 ARG B CA 1
ATOM 4952 C C . ARG B 1 224 ? 23.516 -27.359 -0.86 1 96.12 224 ARG B C 1
ATOM 4954 O O . ARG B 1 224 ? 23.516 -26.516 0.033 1 96.12 224 ARG B O 1
ATOM 4961 N N . LEU B 1 225 ? 22.859 -28.516 -0.721 1 96.38 225 LEU B N 1
ATOM 4962 C CA . LEU B 1 225 ? 22.172 -28.859 0.513 1 96.38 225 LEU B CA 1
ATOM 4963 C C . LEU B 1 225 ? 23.141 -29.016 1.668 1 96.38 225 LEU B C 1
ATOM 4965 O O . LEU B 1 225 ? 22.859 -28.609 2.795 1 96.38 225 LEU B O 1
ATOM 4969 N N . ALA B 1 226 ? 24.281 -29.578 1.364 1 96.12 226 ALA B N 1
ATOM 4970 C CA . ALA B 1 226 ? 25.328 -29.734 2.375 1 96.12 226 ALA B CA 1
ATOM 4971 C C . ALA B 1 226 ? 25.859 -28.375 2.816 1 96.12 226 ALA B C 1
ATOM 4973 O O . ALA B 1 226 ? 26.125 -28.156 4 1 96.12 226 ALA B O 1
ATOM 4974 N N . LYS B 1 227 ? 25.938 -27.516 1.866 1 95.56 227 LYS B N 1
ATOM 4975 C CA . LYS B 1 227 ? 26.422 -26.172 2.164 1 95.56 227 LYS B CA 1
ATOM 4976 C C . LYS B 1 227 ? 25.391 -25.391 2.998 1 95.56 227 LYS B C 1
ATOM 4978 O O . LYS B 1 227 ? 25.766 -24.578 3.846 1 95.56 227 LYS B O 1
ATOM 4983 N N . MET B 1 228 ? 24.172 -25.625 2.77 1 94.88 228 MET B N 1
ATOM 4984 C CA . MET B 1 228 ? 23.109 -24.969 3.516 1 94.88 228 MET B CA 1
ATOM 4985 C C . MET B 1 228 ? 23.062 -25.453 4.961 1 94.88 228 MET B C 1
ATOM 4987 O O . MET B 1 228 ? 22.672 -24.703 5.859 1 94.88 228 MET B O 1
ATOM 4991 N N . GLY B 1 229 ? 23.469 -26.672 5.23 1 94.5 229 GLY B N 1
ATOM 4992 C CA . GLY B 1 229 ? 23.469 -27.203 6.586 1 94.5 229 GLY B CA 1
ATOM 4993 C C . GLY B 1 229 ? 22.078 -27.516 7.105 1 94.5 229 GLY B C 1
ATOM 4994 O O . GLY B 1 229 ? 21.125 -27.609 6.332 1 94.5 229 GLY B O 1
ATOM 4995 N N . PRO B 1 230 ? 22.047 -27.719 8.391 1 95.19 230 PRO B N 1
ATOM 4996 C CA . PRO B 1 230 ? 20.719 -28 8.969 1 95.19 230 PRO B CA 1
ATOM 4997 C C . PRO B 1 230 ? 19.781 -26.797 8.898 1 95.19 230 PRO B C 1
ATOM 4999 O O . PRO B 1 230 ? 20.234 -25.656 8.711 1 95.19 230 PRO B O 1
ATOM 5002 N N . MET B 1 231 ? 18.531 -27.031 8.93 1 95.81 231 MET B N 1
ATOM 5003 C CA . MET B 1 231 ? 17.531 -25.969 8.859 1 95.81 231 MET B CA 1
ATOM 5004 C C . MET B 1 231 ? 17.766 -24.938 9.953 1 95.81 231 MET B C 1
ATOM 5006 O O . MET B 1 231 ? 17.922 -25.297 11.125 1 95.81 231 MET B O 1
ATOM 5010 N N . SER B 1 232 ? 17.812 -23.703 9.641 1 95.38 232 SER B N 1
ATOM 5011 C CA . SER B 1 232 ? 17.938 -22.609 10.594 1 95.38 232 SER B CA 1
ATOM 5012 C C . SER B 1 232 ? 16.609 -22.359 11.32 1 95.38 232 SER B C 1
ATOM 5014 O O . SER B 1 232 ? 15.57 -22.875 10.922 1 95.38 232 SER B O 1
ATOM 5016 N N . THR B 1 233 ? 16.672 -21.641 12.398 1 96.06 233 THR B N 1
ATOM 5017 C CA . THR B 1 233 ? 15.477 -21.281 13.156 1 96.06 233 THR B CA 1
ATOM 5018 C C . THR B 1 233 ? 14.5 -20.5 12.281 1 96.06 233 THR B C 1
ATOM 5020 O O . THR B 1 233 ? 13.289 -20.734 12.352 1 96.06 233 THR B O 1
ATOM 5023 N N . GLU B 1 234 ? 15.039 -19.609 11.453 1 96 234 GLU B N 1
ATOM 5024 C CA . GLU B 1 234 ? 14.203 -18.828 10.547 1 96 234 GLU B CA 1
ATOM 5025 C C . GLU B 1 234 ? 13.508 -19.734 9.523 1 96 234 GLU B C 1
ATOM 5027 O O . GLU B 1 234 ? 12.344 -19.516 9.18 1 96 234 GLU B O 1
ATOM 5032 N N . GLU B 1 235 ? 14.242 -20.719 9.07 1 96.25 235 GLU B N 1
ATOM 5033 C CA . GLU B 1 235 ? 13.664 -21.672 8.125 1 96.25 235 GLU B CA 1
ATOM 5034 C C . GLU B 1 235 ? 12.547 -22.484 8.773 1 96.25 235 GLU B C 1
ATOM 5036 O O . GLU B 1 235 ? 11.516 -22.734 8.148 1 96.25 235 GLU B O 1
ATOM 5041 N N . LYS B 1 236 ? 12.758 -22.875 9.977 1 97.25 236 LYS B N 1
ATOM 5042 C CA . LYS B 1 236 ? 11.758 -23.656 10.688 1 97.25 236 LYS B CA 1
ATOM 5043 C C . LYS B 1 236 ? 10.492 -22.844 10.938 1 97.25 236 LYS B C 1
ATOM 5045 O O . LYS B 1 236 ? 9.375 -23.344 10.789 1 97.25 236 LYS B O 1
ATOM 5050 N N . ILE B 1 237 ? 10.672 -21.641 11.328 1 96.62 237 ILE B N 1
ATOM 5051 C CA . ILE B 1 237 ? 9.531 -20.766 11.562 1 96.62 237 ILE B CA 1
ATOM 5052 C C . ILE B 1 237 ? 8.773 -20.547 10.258 1 96.62 237 ILE B C 1
ATOM 5054 O O . ILE B 1 237 ? 7.539 -20.578 10.242 1 96.62 237 ILE B O 1
ATOM 5058 N N . MET B 1 238 ? 9.531 -20.312 9.195 1 95.38 238 MET B N 1
ATOM 5059 C CA . MET B 1 238 ? 8.906 -20.125 7.891 1 95.38 238 MET B CA 1
ATOM 5060 C C . MET B 1 238 ? 8.102 -21.359 7.488 1 95.38 238 MET B C 1
ATOM 5062 O O . MET B 1 238 ? 6.973 -21.234 7.004 1 95.38 238 MET B O 1
ATOM 5066 N N . ALA B 1 239 ? 8.695 -22.5 7.688 1 96 239 ALA B N 1
ATOM 5067 C CA . ALA B 1 239 ? 8.016 -23.766 7.359 1 96 239 ALA B CA 1
ATOM 5068 C C . ALA B 1 239 ? 6.762 -23.938 8.203 1 96 239 ALA B C 1
ATOM 5070 O O . ALA B 1 239 ? 5.711 -24.344 7.695 1 96 239 ALA B O 1
ATOM 5071 N N . GLY B 1 240 ? 6.918 -23.688 9.492 1 96.44 240 GLY B N 1
ATOM 5072 C CA . GLY B 1 240 ? 5.77 -23.781 10.383 1 96.44 240 GLY B CA 1
ATOM 5073 C C . GLY B 1 240 ? 4.648 -22.828 10.008 1 96.44 240 GLY B C 1
ATOM 5074 O O . GLY B 1 240 ? 3.473 -23.203 10.047 1 96.44 240 GLY B O 1
ATOM 5075 N N . THR B 1 241 ? 5 -21.609 9.672 1 94.38 241 THR B N 1
ATOM 5076 C CA . THR B 1 241 ? 4.023 -20.609 9.273 1 94.38 241 THR B CA 1
ATOM 5077 C C . THR B 1 241 ? 3.324 -21.016 7.984 1 94.38 241 THR B C 1
ATOM 5079 O O . THR B 1 241 ? 2.117 -20.812 7.832 1 94.38 241 THR B O 1
ATOM 5082 N N . LEU B 1 242 ? 4.145 -21.562 7.07 1 92.12 242 LEU B N 1
ATOM 5083 C CA . LEU B 1 242 ? 3.578 -22.062 5.82 1 92.12 242 LEU B CA 1
ATOM 5084 C C . LEU B 1 242 ? 2.535 -23.141 6.094 1 92.12 242 LEU B C 1
ATOM 5086 O O . LEU B 1 242 ? 1.429 -23.094 5.551 1 92.12 242 LEU B O 1
ATOM 5090 N N . LEU B 1 243 ? 2.846 -24.109 6.859 1 94.31 243 LEU B N 1
ATOM 5091 C CA . LEU B 1 243 ? 1.944 -25.219 7.172 1 94.31 243 LEU B CA 1
ATOM 5092 C C . LEU B 1 243 ? 0.694 -24.703 7.887 1 94.31 243 LEU B C 1
ATOM 5094 O O . LEU B 1 243 ? -0.414 -25.172 7.609 1 94.31 243 LEU B O 1
ATOM 5098 N N . LEU B 1 244 ? 0.914 -23.75 8.734 1 93.44 244 LEU B N 1
ATOM 5099 C CA . LEU B 1 244 ? -0.209 -23.172 9.461 1 93.44 244 LEU B CA 1
ATOM 5100 C C . LEU B 1 244 ? -1.161 -22.453 8.516 1 93.44 244 LEU B C 1
ATOM 5102 O O . LEU B 1 244 ? -2.371 -22.688 8.547 1 93.44 244 LEU B O 1
ATOM 5106 N N . THR B 1 245 ? -0.635 -21.594 7.66 1 91.31 245 THR B N 1
ATOM 5107 C CA . THR B 1 245 ? -1.457 -20.766 6.785 1 91.31 245 THR B CA 1
ATOM 5108 C C . THR B 1 245 ? -2.158 -21.609 5.73 1 91.31 245 THR B C 1
ATOM 5110 O O . THR B 1 245 ? -3.357 -21.453 5.496 1 91.31 245 THR B O 1
ATOM 5113 N N . VAL B 1 246 ? -1.412 -22.547 5.113 1 90.44 246 VAL B N 1
ATOM 5114 C CA . VAL B 1 246 ? -2.012 -23.422 4.109 1 90.44 246 VAL B CA 1
ATOM 5115 C C . VAL B 1 246 ? -3.053 -24.312 4.77 1 90.44 246 VAL B C 1
ATOM 5117 O O . VAL B 1 246 ? -4.117 -24.562 4.203 1 90.44 246 VAL B O 1
ATOM 5120 N N . GLY B 1 247 ? -2.74 -24.797 5.938 1 93.19 247 GLY B N 1
ATOM 5121 C CA . GLY B 1 247 ? -3.707 -25.594 6.684 1 93.19 247 GLY B CA 1
ATOM 5122 C C . GLY B 1 247 ? -4.996 -24.844 6.969 1 93.19 247 GLY B C 1
ATOM 5123 O O . GLY B 1 247 ? -6.086 -25.406 6.84 1 93.19 247 GLY B O 1
ATOM 5124 N N . LEU B 1 248 ? -4.84 -23.609 7.289 1 90.94 248 LEU B N 1
ATOM 5125 C CA . LEU B 1 248 ? -6.016 -22.797 7.57 1 90.94 248 LEU B CA 1
ATOM 5126 C C . LEU B 1 248 ? -6.801 -22.516 6.289 1 90.94 248 LEU B C 1
ATOM 5128 O O . LEU B 1 248 ? -8.023 -22.391 6.32 1 90.94 248 LEU B O 1
ATOM 5132 N N . TRP B 1 249 ? -6.133 -22.406 5.199 1 87.5 249 TRP B N 1
ATOM 5133 C CA . TRP B 1 249 ? -6.828 -22.203 3.932 1 87.5 249 TRP B CA 1
ATOM 5134 C C . TRP B 1 249 ? -7.621 -23.453 3.541 1 87.5 249 TRP B C 1
ATOM 5136 O O . TRP B 1 249 ? -8.758 -23.344 3.078 1 87.5 249 TRP B O 1
ATOM 5146 N N . ILE B 1 250 ? -7.023 -24.594 3.752 1 87.31 250 ILE B N 1
ATOM 5147 C CA . ILE B 1 250 ? -7.656 -25.859 3.377 1 87.31 250 ILE B CA 1
ATOM 5148 C C . ILE B 1 250 ? -8.859 -26.109 4.281 1 87.31 250 ILE B C 1
ATOM 5150 O O . ILE B 1 250 ? -9.945 -26.469 3.799 1 87.31 250 ILE B O 1
ATOM 5154 N N . PHE B 1 251 ? -8.688 -25.781 5.559 1 89.88 251 PHE B N 1
ATOM 5155 C CA . PHE B 1 251 ? -9.719 -26.141 6.523 1 89.88 251 PHE B CA 1
ATOM 5156 C C . PHE B 1 251 ? -10.5 -24.922 6.965 1 89.88 251 PHE B C 1
ATOM 5158 O O . PHE B 1 251 ? -11.242 -24.969 7.953 1 89.88 251 PHE B O 1
ATOM 5165 N N . GLY B 1 252 ? -10.219 -23.891 6.297 1 82.75 252 GLY B N 1
ATOM 5166 C CA . GLY B 1 252 ? -10.844 -22.625 6.691 1 82.75 252 GLY B CA 1
ATOM 5167 C C . GLY B 1 252 ? -12.352 -22.719 6.77 1 82.75 252 GLY B C 1
ATOM 5168 O O . GLY B 1 252 ? -12.961 -22.156 7.684 1 82.75 252 GLY B O 1
ATOM 5169 N N . GLY B 1 253 ? -13.031 -23.406 5.844 1 75.62 253 GLY B N 1
ATOM 5170 C CA . GLY B 1 253 ? -14.469 -23.562 5.887 1 75.62 253 GLY B CA 1
ATOM 5171 C C . GLY B 1 253 ? -14.953 -24.266 7.141 1 75.62 253 GLY B C 1
ATOM 5172 O O . GLY B 1 253 ? -15.945 -23.859 7.746 1 75.62 253 GLY B O 1
ATOM 5173 N N . MET B 1 254 ? -14.227 -25.219 7.578 1 83.25 254 MET B N 1
ATOM 5174 C CA . MET B 1 254 ? -14.594 -26.016 8.75 1 83.25 254 MET B CA 1
ATOM 5175 C C . MET B 1 254 ? -14.328 -25.234 10.031 1 83.25 254 MET B C 1
ATOM 5177 O O . MET B 1 254 ? -15.07 -25.359 11.008 1 83.25 254 MET B O 1
ATOM 5181 N N . LEU B 1 255 ? -13.352 -24.391 9.992 1 87.25 255 LEU B N 1
ATOM 5182 C CA . LEU B 1 255 ? -12.922 -23.672 11.188 1 87.25 255 LEU B CA 1
ATOM 5183 C C . LEU B 1 255 ? -13.484 -22.25 11.203 1 87.25 255 LEU B C 1
ATOM 5185 O O . LEU B 1 255 ? -13.281 -21.516 12.164 1 87.25 255 LEU B O 1
ATOM 5189 N N . SER B 1 256 ? -14.141 -21.891 10.148 1 82.94 256 SER B N 1
ATOM 5190 C CA . SER B 1 256 ? -14.727 -20.562 10.008 1 82.94 256 SER B CA 1
ATOM 5191 C C . SER B 1 256 ? -13.656 -19.484 10 1 82.94 256 SER B C 1
ATOM 5193 O O . SER B 1 256 ? -13.789 -18.469 10.688 1 82.94 256 SER B O 1
ATOM 5195 N N . VAL B 1 257 ? -12.594 -19.828 9.477 1 81.75 257 VAL B N 1
ATOM 5196 C CA . VAL B 1 257 ? -11.516 -18.859 9.281 1 81.75 257 VAL B CA 1
ATOM 5197 C C . VAL B 1 257 ? -11.43 -18.469 7.812 1 81.75 257 VAL B C 1
ATOM 5199 O O . VAL B 1 257 ? -11.242 -19.328 6.945 1 81.75 257 VAL B O 1
ATOM 5202 N N . ASP B 1 258 ? -11.602 -17.219 7.586 1 76.06 258 ASP B N 1
ATOM 5203 C CA . ASP B 1 258 ? -11.531 -16.766 6.199 1 76.06 258 ASP B CA 1
ATOM 5204 C C . ASP B 1 258 ? -10.086 -16.672 5.723 1 76.06 258 ASP B C 1
ATOM 5206 O O . ASP B 1 258 ? -9.156 -16.609 6.531 1 76.06 258 ASP B O 1
ATOM 5210 N N . ALA B 1 259 ? -9.938 -16.688 4.449 1 78.12 259 ALA B N 1
ATOM 5211 C CA . ALA B 1 259 ? -8.625 -16.734 3.812 1 78.12 259 ALA B CA 1
ATOM 5212 C C . ALA B 1 259 ? -7.781 -15.523 4.176 1 78.12 259 ALA B C 1
ATOM 5214 O O . ALA B 1 259 ? -6.562 -15.625 4.34 1 78.12 259 ALA B O 1
ATOM 5215 N N . VAL B 1 260 ? -8.414 -14.391 4.324 1 77.38 260 VAL B N 1
ATOM 5216 C CA . VAL B 1 260 ? -7.703 -13.156 4.645 1 77.38 260 VAL B CA 1
ATOM 5217 C C . VAL B 1 260 ? -7.145 -13.234 6.062 1 77.38 260 VAL B C 1
ATOM 5219 O O . VAL B 1 260 ? -5.98 -12.906 6.297 1 77.38 260 VAL B O 1
ATOM 5222 N N . SER B 1 261 ? -7.957 -13.711 6.914 1 82.75 261 SER B N 1
ATOM 5223 C CA . SER B 1 261 ? -7.535 -13.852 8.305 1 82.75 261 SER B CA 1
ATOM 5224 C C . SER B 1 261 ? -6.367 -14.82 8.43 1 82.75 261 SER B C 1
ATOM 5226 O O . SER B 1 261 ? -5.445 -14.594 9.211 1 82.75 261 SER B O 1
ATOM 5228 N N . ALA B 1 262 ? -6.488 -15.852 7.707 1 86.38 262 ALA B N 1
ATOM 5229 C CA . ALA B 1 262 ? -5.402 -16.828 7.719 1 86.38 262 ALA B CA 1
ATOM 5230 C C . ALA B 1 262 ? -4.094 -16.188 7.242 1 86.38 262 ALA B C 1
ATOM 5232 O O . ALA B 1 262 ? -3.039 -16.422 7.836 1 86.38 262 ALA B O 1
ATOM 5233 N N . ALA B 1 263 ? -4.16 -15.398 6.199 1 86.31 263 ALA B N 1
ATOM 5234 C CA . ALA B 1 263 ? -2.977 -14.734 5.66 1 86.31 263 ALA B CA 1
ATOM 5235 C C . ALA B 1 263 ? -2.404 -13.742 6.66 1 86.31 263 ALA B C 1
ATOM 5237 O O . ALA B 1 263 ? -1.186 -13.656 6.836 1 86.31 263 ALA B O 1
ATOM 5238 N N . ILE B 1 264 ? -3.281 -13.016 7.281 1 84.38 264 ILE B N 1
ATOM 5239 C CA . ILE B 1 264 ? -2.85 -12.023 8.258 1 84.38 264 ILE B CA 1
ATOM 5240 C C . ILE B 1 264 ? -2.193 -12.719 9.445 1 84.38 264 ILE B C 1
ATOM 5242 O O . ILE B 1 264 ? -1.193 -12.234 9.984 1 84.38 264 ILE B O 1
ATOM 5246 N N . LEU B 1 265 ? -2.752 -13.844 9.875 1 88.06 265 LEU B N 1
ATOM 5247 C CA . LEU B 1 265 ? -2.166 -14.609 10.969 1 88.06 265 LEU B CA 1
ATOM 5248 C C . LEU B 1 265 ? -0.767 -15.094 10.602 1 88.06 265 LEU B C 1
ATOM 5250 O O . LEU B 1 265 ? 0.161 -14.992 11.406 1 88.06 265 LEU B O 1
ATOM 5254 N N . GLY B 1 266 ? -0.687 -15.648 9.469 1 90.81 266 GLY B N 1
ATOM 5255 C CA . GLY B 1 266 ? 0.629 -16.062 9.016 1 90.81 266 GLY B CA 1
ATOM 5256 C C . GLY B 1 266 ? 1.639 -14.938 8.977 1 90.81 266 GLY B C 1
ATOM 5257 O O . GLY B 1 266 ? 2.766 -15.086 9.453 1 90.81 266 GLY B O 1
ATOM 5258 N N . LEU B 1 267 ? 1.244 -13.805 8.469 1 89.69 267 LEU B N 1
ATOM 5259 C CA . LEU B 1 267 ? 2.131 -12.656 8.398 1 89.69 267 LEU B CA 1
ATOM 5260 C C . LEU B 1 267 ? 2.502 -12.164 9.797 1 89.69 267 LEU B C 1
ATOM 5262 O O . LEU B 1 267 ? 3.646 -11.773 10.039 1 89.69 267 LEU B O 1
ATOM 5266 N N . SER B 1 268 ? 1.568 -12.195 10.672 1 89.38 268 SER B N 1
ATOM 5267 C CA . SER B 1 268 ? 1.814 -11.773 12.039 1 89.38 268 SER B CA 1
ATOM 5268 C C . SER B 1 268 ? 2.879 -12.633 12.711 1 89.38 268 SER B C 1
ATOM 5270 O O . SER B 1 268 ? 3.748 -12.125 13.414 1 89.38 268 SER B O 1
ATOM 5272 N N . VAL B 1 269 ? 2.809 -13.883 12.492 1 93.06 269 VAL B N 1
ATOM 5273 C CA . VAL B 1 269 ? 3.803 -14.789 13.055 1 93.06 269 VAL B CA 1
ATOM 5274 C C . VAL B 1 269 ? 5.191 -14.422 12.539 1 93.06 269 VAL B C 1
ATOM 5276 O O . VAL B 1 269 ? 6.145 -14.328 13.32 1 93.06 269 VAL B O 1
ATOM 5279 N N . LEU B 1 270 ? 5.266 -14.148 11.273 1 93.88 270 LEU B N 1
ATOM 5280 C CA . LEU B 1 270 ? 6.555 -13.828 10.672 1 93.88 270 LEU B CA 1
ATOM 5281 C C . LEU B 1 270 ? 7.07 -12.484 11.18 1 93.88 270 LEU B C 1
ATOM 5283 O O . LEU B 1 270 ? 8.266 -12.32 11.414 1 93.88 270 LEU B O 1
ATOM 5287 N N . LEU B 1 271 ? 6.199 -11.562 11.336 1 91.5 271 LEU B N 1
ATOM 5288 C CA . LEU B 1 271 ? 6.598 -10.242 11.812 1 91.5 271 LEU B CA 1
ATOM 5289 C C . LEU B 1 271 ? 7.023 -10.297 13.281 1 91.5 271 LEU B C 1
ATOM 5291 O O . LEU B 1 271 ? 8.023 -9.688 13.656 1 91.5 271 LEU B O 1
ATOM 5295 N N . ILE B 1 272 ? 6.32 -11.086 14.094 1 93.06 272 ILE B N 1
ATOM 5296 C CA . ILE B 1 272 ? 6.594 -11.18 15.523 1 93.06 272 ILE B CA 1
ATOM 5297 C C . ILE B 1 272 ? 7.918 -11.906 15.75 1 93.06 272 ILE B C 1
ATOM 5299 O O . ILE B 1 272 ? 8.695 -11.531 16.641 1 93.06 272 ILE B O 1
ATOM 5303 N N . THR B 1 273 ? 8.188 -12.859 14.945 1 94.38 273 THR B N 1
ATOM 5304 C CA . THR B 1 273 ? 9.406 -13.648 15.117 1 94.38 273 THR B CA 1
ATOM 5305 C C . THR B 1 273 ? 10.602 -12.953 14.492 1 94.38 273 THR B C 1
ATOM 5307 O O . THR B 1 273 ? 11.75 -13.32 14.742 1 94.38 273 THR B O 1
ATOM 5310 N N . GLY B 1 274 ? 10.344 -11.992 13.555 1 93.38 274 GLY B N 1
ATOM 5311 C CA . GLY B 1 274 ? 11.414 -11.227 12.945 1 93.38 274 GLY B CA 1
ATOM 5312 C C . GLY B 1 274 ? 11.953 -11.859 11.672 1 93.38 274 GLY B C 1
ATOM 5313 O O . GLY B 1 274 ? 12.969 -11.422 11.133 1 93.38 274 GLY B O 1
ATOM 5314 N N . VAL B 1 275 ? 11.289 -12.906 11.273 1 94.75 275 VAL B N 1
ATOM 5315 C CA . VAL B 1 275 ? 11.703 -13.516 10.016 1 94.75 275 VAL B CA 1
ATOM 5316 C C . VAL B 1 275 ? 11.539 -12.508 8.875 1 94.75 275 VAL B C 1
ATOM 5318 O O . VAL B 1 275 ? 12.375 -12.453 7.969 1 94.75 275 VAL B O 1
ATOM 5321 N N . VAL B 1 276 ? 10.43 -11.773 8.922 1 93.12 276 VAL B N 1
ATOM 5322 C CA . VAL B 1 276 ? 10.188 -10.641 8.039 1 93.12 276 VAL B CA 1
ATOM 5323 C C . VAL B 1 276 ? 9.977 -9.375 8.867 1 93.12 276 VAL B C 1
ATOM 5325 O O . VAL B 1 276 ? 9.352 -9.422 9.938 1 93.12 276 VAL B O 1
ATOM 5328 N N . THR B 1 277 ? 10.523 -8.305 8.367 1 91.94 277 THR B N 1
ATOM 5329 C CA . THR B 1 277 ? 10.344 -7.039 9.07 1 91.94 277 THR B CA 1
ATOM 5330 C C . THR B 1 277 ? 9.328 -6.16 8.336 1 91.94 277 THR B C 1
ATOM 5332 O O . THR B 1 277 ? 9.117 -6.32 7.133 1 91.94 277 THR B O 1
ATOM 5335 N N . TRP B 1 278 ? 8.734 -5.301 9.07 1 88.75 278 TRP B N 1
ATOM 5336 C CA . TRP B 1 278 ? 7.758 -4.398 8.469 1 88.75 278 TRP B CA 1
ATOM 5337 C C . TRP B 1 278 ? 8.43 -3.479 7.453 1 88.75 278 TRP B C 1
ATOM 5339 O O . TRP B 1 278 ? 7.824 -3.131 6.434 1 88.75 278 TRP B O 1
ATOM 5349 N N . LYS B 1 279 ? 9.625 -3.092 7.695 1 90.06 279 LYS B N 1
ATOM 5350 C CA . LYS B 1 279 ? 10.375 -2.277 6.738 1 90.06 279 LYS B CA 1
ATOM 5351 C C . LYS B 1 279 ? 10.516 -2.992 5.398 1 90.06 279 LYS B C 1
ATOM 5353 O O . LYS B 1 279 ? 10.391 -2.373 4.34 1 90.06 279 LYS B O 1
ATOM 5358 N N . GLU B 1 280 ? 10.727 -4.25 5.539 1 89.69 280 GLU B N 1
ATOM 5359 C CA . GLU B 1 280 ? 10.836 -5.043 4.32 1 89.69 280 GLU B CA 1
ATOM 5360 C C . GLU B 1 280 ? 9.5 -5.117 3.588 1 89.69 280 GLU B C 1
ATOM 5362 O O . GLU B 1 280 ? 9.461 -5.109 2.355 1 89.69 280 GLU B O 1
ATOM 5367 N N . CYS B 1 281 ? 8.453 -5.238 4.348 1 88.56 281 CYS B N 1
ATOM 5368 C CA . CYS B 1 281 ? 7.125 -5.27 3.746 1 88.56 281 CYS B CA 1
ATOM 5369 C C . CYS B 1 281 ? 6.816 -3.955 3.035 1 88.56 281 CYS B C 1
ATOM 5371 O O . CYS B 1 281 ? 6.262 -3.955 1.936 1 88.56 281 CYS B O 1
ATOM 5373 N N . LEU B 1 282 ? 7.199 -2.895 3.6 1 87.38 282 LEU B N 1
ATOM 5374 C CA . LEU B 1 282 ? 6.953 -1.576 3.025 1 87.38 282 LEU B CA 1
ATOM 5375 C C . LEU B 1 282 ? 7.75 -1.384 1.74 1 87.38 282 LEU B C 1
ATOM 5377 O O . LEU B 1 282 ? 7.316 -0.669 0.834 1 87.38 282 LEU B O 1
ATOM 5381 N N . ALA B 1 283 ? 8.82 -2.074 1.677 1 88.19 283 ALA B N 1
ATOM 5382 C CA . ALA B 1 283 ? 9.719 -1.93 0.53 1 88.19 283 ALA B CA 1
ATOM 5383 C C . ALA B 1 283 ? 9.273 -2.824 -0.624 1 88.19 283 ALA B C 1
ATOM 5385 O O . ALA B 1 283 ? 9.828 -2.75 -1.723 1 88.19 283 ALA B O 1
ATOM 5386 N N . GLU B 1 284 ? 8.273 -3.58 -0.355 1 85.38 284 GLU B N 1
ATOM 5387 C CA . GLU B 1 284 ? 7.785 -4.465 -1.409 1 85.38 284 GLU B CA 1
ATOM 5388 C C . GLU B 1 284 ? 6.844 -3.725 -2.355 1 85.38 284 GLU B C 1
ATOM 5390 O O . GLU B 1 284 ? 5.621 -3.867 -2.262 1 85.38 284 GLU B O 1
ATOM 5395 N N . SER B 1 285 ? 7.418 -3.102 -3.342 1 84.06 285 SER B N 1
ATOM 5396 C CA . SER B 1 285 ? 6.664 -2.234 -4.242 1 84.06 285 SER B CA 1
ATOM 5397 C C . SER B 1 285 ? 5.613 -3.025 -5.02 1 84.06 285 SER B C 1
ATOM 5399 O O . SER B 1 285 ? 4.535 -2.508 -5.316 1 84.06 285 SER B O 1
ATOM 5401 N N . 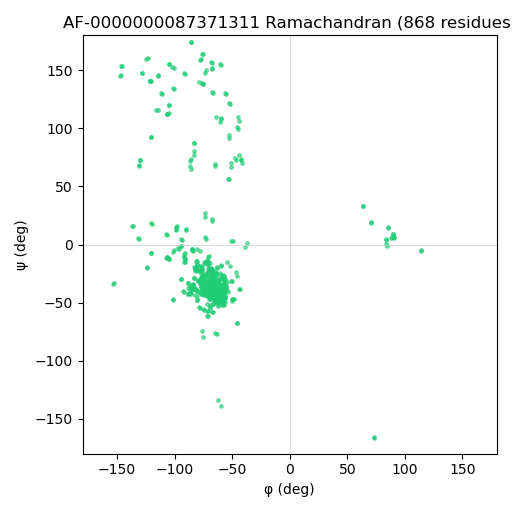VAL B 1 286 ? 5.898 -4.242 -5.301 1 78.12 286 VAL B N 1
ATOM 5402 C CA . VAL B 1 286 ? 4.984 -5.066 -6.086 1 78.12 286 VAL B CA 1
ATOM 5403 C C . VAL B 1 286 ? 3.699 -5.305 -5.301 1 78.12 286 VAL B C 1
ATOM 5405 O O . VAL B 1 286 ? 2.605 -5.305 -5.871 1 78.12 286 VAL B O 1
ATOM 5408 N N . ALA B 1 287 ? 3.871 -5.52 -4.059 1 82.38 287 ALA B N 1
ATOM 5409 C CA . ALA B 1 287 ? 2.705 -5.758 -3.213 1 82.38 287 ALA B CA 1
ATOM 5410 C C . ALA B 1 287 ? 1.788 -4.539 -3.184 1 82.38 287 ALA B C 1
ATOM 5412 O O . ALA B 1 287 ? 0.575 -4.66 -3.365 1 82.38 287 ALA B O 1
ATOM 5413 N N . TRP B 1 288 ? 2.32 -3.416 -3.053 1 83.06 288 TRP B N 1
ATOM 5414 C CA . TRP B 1 288 ? 1.538 -2.188 -2.951 1 83.06 288 TRP B CA 1
ATOM 5415 C C . TRP B 1 288 ? 0.943 -1.81 -4.305 1 83.06 288 TRP B C 1
ATOM 5417 O O . TRP B 1 288 ? -0.165 -1.272 -4.375 1 83.06 288 TRP B O 1
ATOM 5427 N N . ASP B 1 289 ? 1.702 -2.105 -5.324 1 83.38 289 ASP B N 1
ATOM 5428 C CA . ASP B 1 289 ? 1.198 -1.9 -6.68 1 83.38 289 ASP B CA 1
ATOM 5429 C C . ASP B 1 289 ? -0.039 -2.756 -6.941 1 83.38 289 ASP B C 1
ATOM 5431 O O . ASP B 1 289 ? -1.055 -2.256 -7.43 1 83.38 289 ASP B O 1
ATOM 5435 N N . THR B 1 290 ? 0.079 -3.943 -6.578 1 77.69 290 THR B N 1
ATOM 5436 C CA . THR B 1 290 ? -1.008 -4.891 -6.789 1 77.69 290 THR B CA 1
ATOM 5437 C C . THR B 1 290 ? -2.238 -4.492 -5.977 1 77.69 290 THR B C 1
ATOM 5439 O O . THR B 1 290 ? -3.359 -4.512 -6.488 1 77.69 290 THR B O 1
ATOM 5442 N N . LEU B 1 291 ? -1.993 -4.137 -4.801 1 80 291 LEU B N 1
ATOM 5443 C CA . LEU B 1 291 ? -3.09 -3.734 -3.926 1 80 291 LEU B CA 1
ATOM 5444 C C . LEU B 1 291 ? -3.836 -2.537 -4.504 1 80 291 LEU B C 1
ATOM 5446 O O . LEU B 1 291 ? -5.066 -2.514 -4.512 1 80 291 LEU B O 1
ATOM 5450 N N . THR B 1 292 ? -3.109 -1.572 -4.945 1 80.75 292 THR B N 1
ATOM 5451 C CA . THR B 1 292 ? -3.715 -0.359 -5.48 1 80.75 292 THR B CA 1
ATOM 5452 C C . THR B 1 292 ? -4.508 -0.665 -6.75 1 80.75 292 THR B C 1
ATOM 5454 O O . THR B 1 292 ? -5.633 -0.19 -6.914 1 80.75 292 THR B O 1
ATOM 5457 N N . TRP B 1 293 ? -3.953 -1.444 -7.613 1 76 293 TRP B N 1
ATOM 5458 C CA . TRP B 1 293 ? -4.621 -1.792 -8.859 1 76 293 TRP B CA 1
ATOM 5459 C C . TRP B 1 293 ? -5.887 -2.604 -8.594 1 76 293 TRP B C 1
ATOM 5461 O O . TRP B 1 293 ? -6.918 -2.383 -9.234 1 76 293 TRP B O 1
ATOM 5471 N N . PHE B 1 294 ? -5.785 -3.514 -7.691 1 73.31 294 PHE B N 1
ATOM 5472 C CA . PHE B 1 294 ? -6.949 -4.336 -7.375 1 73.31 294 PHE B CA 1
ATOM 5473 C C . PHE B 1 294 ? -8.07 -3.482 -6.793 1 73.31 294 PHE B C 1
ATOM 5475 O O . PHE B 1 294 ? -9.242 -3.668 -7.133 1 73.31 294 PHE B O 1
ATOM 5482 N N . ALA B 1 295 ? -7.625 -2.631 -5.918 1 75.5 295 ALA B N 1
ATOM 5483 C CA . ALA B 1 295 ? -8.625 -1.747 -5.328 1 75.5 295 ALA B CA 1
ATOM 5484 C C . ALA B 1 295 ? -9.336 -0.926 -6.398 1 75.5 295 ALA B C 1
ATOM 5486 O O . ALA B 1 295 ? -10.555 -0.775 -6.371 1 75.5 295 ALA B O 1
ATOM 5487 N N . ALA B 1 296 ? -8.617 -0.411 -7.348 1 75.5 296 ALA B N 1
ATOM 5488 C CA . ALA B 1 296 ? -9.18 0.4 -8.43 1 75.5 296 ALA B CA 1
ATOM 5489 C C . ALA B 1 296 ? -10.086 -0.434 -9.32 1 75.5 296 ALA B C 1
ATOM 5491 O O . ALA B 1 296 ? -11.172 0.011 -9.703 1 75.5 296 ALA B O 1
ATOM 5492 N N . LEU B 1 297 ? -9.664 -1.604 -9.609 1 71.56 297 LEU B N 1
ATOM 5493 C CA . LEU B 1 297 ? -10.43 -2.457 -10.516 1 71.56 297 LEU B CA 1
ATOM 5494 C C . LEU B 1 297 ? -11.727 -2.926 -9.859 1 71.56 297 LEU B C 1
ATOM 5496 O O . LEU B 1 297 ? -12.773 -2.98 -10.508 1 71.56 297 LEU B O 1
ATOM 5500 N N . ILE B 1 298 ? -11.617 -3.258 -8.625 1 70.56 298 ILE B N 1
ATOM 5501 C CA . ILE B 1 298 ? -12.805 -3.691 -7.898 1 70.56 298 ILE B CA 1
ATOM 5502 C C . ILE B 1 298 ? -13.805 -2.541 -7.805 1 70.56 298 ILE B C 1
ATOM 5504 O O . ILE B 1 298 ? -15.008 -2.738 -7.992 1 70.56 298 ILE B O 1
ATOM 5508 N N . ALA B 1 299 ? -13.242 -1.408 -7.523 1 71.56 299 ALA B N 1
ATOM 5509 C CA . ALA B 1 299 ? -14.109 -0.233 -7.473 1 71.56 299 ALA B CA 1
ATOM 5510 C C . ALA B 1 299 ? -14.781 0.012 -8.82 1 71.56 299 ALA B C 1
ATOM 5512 O O . ALA B 1 299 ? -15.977 0.303 -8.883 1 71.56 299 ALA B O 1
ATOM 5513 N N . MET B 1 300 ? -14.102 -0.104 -9.875 1 72.88 300 MET B N 1
ATOM 5514 C CA . MET B 1 300 ? -14.648 0.095 -11.219 1 72.88 300 MET B CA 1
ATOM 5515 C C . MET B 1 300 ? -15.719 -0.94 -11.523 1 72.88 300 MET B C 1
ATOM 5517 O O . MET B 1 300 ? -16.766 -0.609 -12.094 1 72.88 300 MET B O 1
ATOM 5521 N N . ALA B 1 301 ? -15.414 -2.127 -11.156 1 69.94 301 ALA B N 1
ATOM 5522 C CA . ALA B 1 301 ? -16.406 -3.186 -11.375 1 69.94 301 ALA B CA 1
ATOM 5523 C C . ALA B 1 301 ? -17.688 -2.91 -10.594 1 69.94 301 ALA B C 1
ATOM 5525 O O . ALA B 1 301 ? -18.781 -3.131 -11.102 1 69.94 301 ALA B O 1
ATOM 5526 N N . GLY B 1 302 ? -17.484 -2.477 -9.375 1 70.31 302 GLY B N 1
ATOM 5527 C CA . GLY B 1 302 ? -18.641 -2.117 -8.562 1 70.31 302 GLY B CA 1
ATOM 5528 C C . GLY B 1 302 ? -19.484 -1.013 -9.172 1 70.31 302 GLY B C 1
ATOM 5529 O O . GLY B 1 302 ? -20.703 -1.101 -9.195 1 70.31 302 GLY B O 1
ATOM 5530 N N . TYR B 1 303 ? -18.812 -0.053 -9.758 1 71.06 303 TYR B N 1
ATOM 5531 C CA . TYR B 1 303 ? -19.531 1.064 -10.359 1 71.06 303 TYR B CA 1
ATOM 5532 C C . TYR B 1 303 ? -20.203 0.643 -11.664 1 71.06 303 TYR B C 1
ATOM 5534 O O . TYR B 1 303 ? -21.312 1.105 -11.977 1 71.06 303 TYR B O 1
ATOM 5542 N N . LEU B 1 304 ? -19.578 -0.114 -12.406 1 71.69 304 LEU B N 1
ATOM 5543 C CA . LEU B 1 304 ? -20.188 -0.612 -13.641 1 71.69 304 LEU B CA 1
ATOM 5544 C C . LEU B 1 304 ? -21.453 -1.408 -13.344 1 71.69 304 LEU B C 1
ATOM 5546 O O . LEU B 1 304 ? -22.422 -1.325 -14.094 1 71.69 304 LEU B O 1
ATOM 5550 N N . ASN B 1 305 ? -21.438 -2.117 -12.273 1 71.31 305 ASN B N 1
ATOM 5551 C CA . ASN B 1 305 ? -22.625 -2.859 -11.844 1 71.31 305 ASN B CA 1
ATOM 5552 C C . ASN B 1 305 ? -23.719 -1.928 -11.328 1 71.31 305 ASN B C 1
ATOM 5554 O O . ASN B 1 305 ? -24.891 -2.066 -11.688 1 71.31 305 ASN B O 1
ATOM 5558 N N . LYS B 1 306 ? -23.266 -1.086 -10.609 1 73.12 306 LYS B N 1
ATOM 5559 C CA . LYS B 1 306 ? -24.219 -0.171 -9.969 1 73.12 306 LYS B CA 1
ATOM 5560 C C . LYS B 1 306 ? -24.938 0.689 -11 1 73.12 306 LYS B C 1
ATOM 5562 O O . LYS B 1 306 ? -26.125 0.962 -10.867 1 73.12 306 LYS B O 1
ATOM 5567 N N . TYR B 1 307 ? -24.234 1.023 -12.055 1 76.56 307 TYR B N 1
ATOM 5568 C CA . TYR B 1 307 ? -24.812 1.935 -13.039 1 76.56 307 TYR B CA 1
ATOM 5569 C C . TYR B 1 307 ? -25.469 1.163 -14.18 1 76.56 307 TYR B C 1
ATOM 5571 O O . TYR B 1 307 ? -25.938 1.761 -15.148 1 76.56 307 TYR B O 1
ATOM 5579 N N . GLY B 1 308 ? -25.422 -0.089 -14.148 1 75.25 308 GLY B N 1
ATOM 5580 C CA . GLY B 1 308 ? -26.234 -0.922 -15.023 1 75.25 308 GLY B CA 1
ATOM 5581 C C . GLY B 1 308 ? -25.547 -1.244 -16.344 1 75.25 308 GLY B C 1
ATOM 5582 O O . GLY B 1 308 ? -26.188 -1.746 -17.266 1 75.25 308 GLY B O 1
ATOM 5583 N N . LEU B 1 309 ? -24.312 -0.896 -16.422 1 75.38 309 LEU B N 1
ATOM 5584 C CA . LEU B 1 309 ? -23.609 -1.165 -17.672 1 75.38 309 LEU B CA 1
ATOM 5585 C C . LEU B 1 309 ? -23.516 -2.664 -17.922 1 75.38 309 LEU B C 1
ATOM 5587 O O . LEU B 1 309 ? -23.641 -3.111 -19.062 1 75.38 309 LEU B O 1
ATOM 5591 N N . ILE B 1 310 ? -23.234 -3.4 -16.938 1 70.62 310 ILE B N 1
ATOM 5592 C CA . ILE B 1 310 ? -23.094 -4.844 -17.094 1 70.62 310 ILE B CA 1
ATOM 5593 C C . ILE B 1 310 ? -24.422 -5.449 -17.531 1 70.62 310 ILE B C 1
ATOM 5595 O O . ILE B 1 310 ? -24.453 -6.301 -18.422 1 70.62 310 ILE B O 1
ATOM 5599 N N . SER B 1 311 ? -25.469 -4.98 -16.938 1 73.06 311 SER B N 1
ATOM 5600 C CA . SER B 1 311 ? -26.781 -5.457 -17.312 1 73.06 311 SER B CA 1
ATOM 5601 C C . SER B 1 311 ? -27.109 -5.09 -18.766 1 73.06 311 SER B C 1
ATOM 5603 O O . SER B 1 311 ? -27.625 -5.922 -19.516 1 73.06 311 SER B O 1
ATOM 5605 N N . TRP B 1 312 ? -26.828 -3.896 -19.094 1 75.81 312 TRP B N 1
ATOM 5606 C CA . TRP B 1 312 ? -27.078 -3.436 -20.453 1 75.81 312 TRP B CA 1
ATOM 5607 C C . TRP B 1 312 ? -26.281 -4.25 -21.469 1 75.81 312 TRP B C 1
ATOM 5609 O O . TRP B 1 312 ? -26.797 -4.652 -22.5 1 75.81 312 TRP B O 1
ATOM 5619 N N . PHE B 1 313 ? -25.031 -4.453 -21.188 1 75.06 313 PHE B N 1
ATOM 5620 C CA . PHE B 1 313 ? -24.156 -5.215 -22.062 1 75.06 313 PHE B CA 1
ATOM 5621 C C . PHE B 1 313 ? -24.641 -6.652 -22.203 1 75.06 313 PHE B C 1
ATOM 5623 O O . PHE B 1 313 ? -24.656 -7.195 -23.312 1 75.06 313 PHE B O 1
ATOM 5630 N N . SER B 1 314 ? -25 -7.23 -21.109 1 71.94 314 SER B N 1
ATOM 5631 C CA . SER B 1 314 ? -25.469 -8.609 -21.094 1 71.94 314 SER B CA 1
ATOM 5632 C C . SER B 1 314 ? -26.734 -8.758 -21.938 1 71.94 314 SER B C 1
ATOM 5634 O O . SER B 1 314 ? -26.875 -9.703 -22.703 1 71.94 314 SER B O 1
ATOM 5636 N N . GLU B 1 315 ? -27.547 -7.879 -21.75 1 74.12 315 GLU B N 1
ATOM 5637 C CA . GLU B 1 315 ? -28.812 -7.918 -22.484 1 74.12 315 GLU B CA 1
ATOM 5638 C C . GLU B 1 315 ? -28.594 -7.746 -23.984 1 74.12 315 GLU B C 1
ATOM 5640 O O . GLU B 1 315 ? -29.266 -8.383 -24.797 1 74.12 315 GLU B O 1
ATOM 5645 N N . THR B 1 316 ? -27.719 -6.887 -24.297 1 75.25 316 THR B N 1
ATOM 5646 C CA . THR B 1 316 ? -27.422 -6.629 -25.703 1 75.25 316 THR B CA 1
ATOM 5647 C C . THR B 1 316 ? -26.828 -7.867 -26.359 1 75.25 316 THR B C 1
ATOM 5649 O O . THR B 1 316 ? -27.172 -8.211 -27.484 1 75.25 316 THR B O 1
ATOM 5652 N N . VAL B 1 317 ? -25.922 -8.57 -25.688 1 74.25 317 VAL B N 1
ATOM 5653 C CA . VAL B 1 317 ? -25.266 -9.75 -26.234 1 74.25 317 VAL B CA 1
ATOM 5654 C C . VAL B 1 317 ? -26.281 -10.898 -26.359 1 74.25 317 VAL B C 1
ATOM 5656 O O . VAL B 1 317 ? -26.25 -11.656 -27.328 1 74.25 317 VAL B O 1
ATOM 5659 N N . VAL B 1 318 ? -27.062 -11.023 -25.328 1 73.12 318 VAL B N 1
ATOM 5660 C CA . VAL B 1 318 ? -28.078 -12.07 -25.344 1 73.12 318 VAL B CA 1
ATOM 5661 C C . VAL B 1 318 ? -29 -11.883 -26.547 1 73.12 318 VAL B C 1
ATOM 5663 O O . VAL B 1 318 ? -29.391 -12.859 -27.188 1 73.12 318 VAL B O 1
ATOM 5666 N N . LYS B 1 319 ? -29.266 -10.672 -26.781 1 75.38 319 LYS B N 1
ATOM 5667 C CA . LYS B 1 319 ? -30.141 -10.391 -27.922 1 75.38 319 LYS B CA 1
ATOM 5668 C C . LYS B 1 319 ? -29.469 -10.805 -29.234 1 75.38 319 LYS B C 1
ATOM 5670 O O . LYS B 1 319 ? -30.125 -11.344 -30.125 1 75.38 319 LYS B O 1
ATOM 5675 N N . PHE B 1 320 ? -28.219 -10.594 -29.266 1 72.62 320 PHE B N 1
ATOM 5676 C CA . PHE B 1 320 ? -27.5 -10.891 -30.5 1 72.62 320 PHE B CA 1
ATOM 5677 C C . PHE B 1 320 ? -27.188 -12.375 -30.609 1 72.62 320 PHE B C 1
ATOM 5679 O O . PHE B 1 320 ? -27.391 -12.984 -31.656 1 72.62 320 PHE B O 1
ATOM 5686 N N . VAL B 1 321 ? -26.641 -12.953 -29.5 1 70.81 321 VAL B N 1
ATOM 5687 C CA . VAL B 1 321 ? -26.203 -14.344 -29.531 1 70.81 321 VAL B CA 1
ATOM 5688 C C . VAL B 1 321 ? -27.391 -15.273 -29.312 1 70.81 321 VAL B C 1
ATOM 5690 O O . VAL B 1 321 ? -27.453 -16.359 -29.906 1 70.81 321 VAL B O 1
ATOM 5693 N N . GLY B 1 322 ? -28.172 -14.867 -28.375 1 64.5 322 GLY B N 1
ATOM 5694 C CA . GLY B 1 322 ? -29.391 -15.641 -28.172 1 64.5 322 GLY B CA 1
ATOM 5695 C C . GLY B 1 322 ? -30.234 -15.758 -29.438 1 64.5 322 GLY B C 1
ATOM 5696 O O . GLY B 1 322 ? -30.875 -16.781 -29.656 1 64.5 322 GLY B O 1
ATOM 5697 N N . GLY B 1 323 ? -30.141 -14.742 -30.188 1 66.12 323 GLY B N 1
ATOM 5698 C CA . GLY B 1 323 ? -30.875 -14.789 -31.438 1 66.12 323 GLY B CA 1
ATOM 5699 C C . GLY B 1 323 ? -30.312 -15.797 -32.406 1 66.12 323 GLY B C 1
ATOM 5700 O O . GLY B 1 323 ? -31.031 -16.281 -33.312 1 66.12 323 GLY B O 1
ATOM 5701 N N . LEU B 1 324 ? -29.125 -16.141 -32.219 1 71.38 324 LEU B N 1
ATOM 5702 C CA . LEU B 1 324 ? -28.516 -17.109 -33.125 1 71.38 324 LEU B CA 1
ATOM 5703 C C . LEU B 1 324 ? -28.969 -18.516 -32.812 1 71.38 324 LEU B C 1
ATOM 5705 O O . LEU B 1 324 ? -28.703 -19.453 -33.562 1 71.38 324 LEU B O 1
ATOM 5709 N N . GLY B 1 325 ? -29.672 -18.672 -31.812 1 70.12 325 GLY B N 1
ATOM 5710 C CA . GLY B 1 325 ? -30.219 -19.969 -31.438 1 70.12 325 GLY B CA 1
ATOM 5711 C C . GLY B 1 325 ? -29.156 -20.953 -30.938 1 70.12 325 GLY B C 1
ATOM 5712 O O . GLY B 1 325 ? -29.328 -22.156 -31.047 1 70.12 325 GLY B O 1
ATOM 5713 N N . LEU B 1 326 ? -28.109 -20.562 -30.562 1 76.19 326 LEU B N 1
ATOM 5714 C CA . LEU B 1 326 ? -27.031 -21.453 -30.125 1 76.19 326 LEU B CA 1
ATOM 5715 C C . LEU B 1 326 ? -27.297 -21.953 -28.703 1 76.19 326 LEU B C 1
ATOM 5717 O O . LEU B 1 326 ? -27.906 -21.25 -27.891 1 76.19 326 LEU B O 1
ATOM 5721 N N . SER B 1 327 ? -27 -23.219 -28.5 1 82.44 327 SER B N 1
ATOM 5722 C CA . SER B 1 327 ? -27.047 -23.75 -27.141 1 82.44 327 SER B CA 1
ATOM 5723 C C . SER B 1 327 ? -26.094 -23.016 -26.219 1 82.44 327 SER B C 1
ATOM 5725 O O . SER B 1 327 ? -25.172 -22.344 -26.688 1 82.44 327 SER B O 1
ATOM 5727 N N . TRP B 1 328 ? -26.328 -22.984 -24.953 1 84.12 328 TRP B N 1
ATOM 5728 C CA . TRP B 1 328 ? -25.484 -22.281 -24 1 84.12 328 TRP B CA 1
ATOM 5729 C C . TRP B 1 328 ? -24.047 -22.812 -24.047 1 84.12 328 TRP B C 1
ATOM 5731 O O . TRP B 1 328 ? -23.094 -22.062 -23.828 1 84.12 328 TRP B O 1
ATOM 5741 N N . GLN B 1 329 ? -23.969 -24.109 -24.406 1 86.75 329 GLN B N 1
ATOM 5742 C CA . GLN B 1 329 ? -22.641 -24.734 -24.453 1 86.75 329 GLN B CA 1
ATOM 5743 C C . GLN B 1 329 ? -21.812 -24.156 -25.594 1 86.75 329 GLN B C 1
ATOM 5745 O O . GLN B 1 329 ? -20.641 -23.844 -25.406 1 86.75 329 GLN B O 1
ATOM 5750 N N . LEU B 1 330 ? -22.453 -24.031 -26.734 1 84.62 330 LEU B N 1
ATOM 5751 C CA . LEU B 1 330 ? -21.734 -23.516 -27.891 1 84.62 330 LEU B CA 1
ATOM 5752 C C . LEU B 1 330 ? -21.438 -22.016 -27.719 1 84.62 330 LEU B C 1
ATOM 5754 O O . LEU B 1 330 ? -20.359 -21.547 -28.078 1 84.62 330 LEU B O 1
ATOM 5758 N N . SER B 1 331 ? -22.469 -21.375 -27.156 1 82.5 331 SER B N 1
ATOM 5759 C CA . SER B 1 331 ? -22.25 -19.953 -26.906 1 82.5 331 SER B CA 1
ATOM 5760 C C . SER B 1 331 ? -21.109 -19.734 -25.922 1 82.5 331 SER B C 1
ATOM 5762 O O . SER B 1 331 ? -20.312 -18.812 -26.094 1 82.5 331 SER B O 1
ATOM 5764 N N . PHE B 1 332 ? -21.094 -20.531 -24.891 1 87.38 332 PHE B N 1
ATOM 5765 C CA . PHE B 1 332 ? -20.047 -20.422 -23.875 1 87.38 332 PHE B CA 1
ATOM 5766 C C . PHE B 1 332 ? -18.688 -20.75 -24.484 1 87.38 332 PHE B C 1
ATOM 5768 O O . PHE B 1 332 ? -17.688 -20.109 -24.141 1 87.38 332 PHE B O 1
ATOM 5775 N N . GLY B 1 333 ? -18.641 -21.719 -25.406 1 84.25 333 GLY B N 1
ATOM 5776 C CA . GLY B 1 333 ? -17.406 -22.047 -26.094 1 84.25 333 GLY B CA 1
ATOM 5777 C C . GLY B 1 333 ? -16.844 -20.875 -26.875 1 84.25 333 GLY B C 1
ATOM 5778 O O . GLY B 1 333 ? -15.641 -20.594 -26.812 1 84.25 333 GLY B O 1
ATOM 5779 N N . VAL B 1 334 ? -17.672 -20.203 -27.547 1 80.06 334 VAL B N 1
ATOM 5780 C CA . VAL B 1 334 ? -17.25 -19.047 -28.328 1 80.06 334 VAL B CA 1
ATOM 5781 C C . VAL B 1 334 ? -16.766 -17.938 -27.406 1 80.06 334 VAL B C 1
ATOM 5783 O O . VAL B 1 334 ? -15.758 -17.281 -27.688 1 80.06 334 VAL B O 1
ATOM 5786 N N . LEU B 1 335 ? -17.469 -17.812 -26.297 1 81.88 335 LEU B N 1
ATOM 5787 C CA . LEU B 1 335 ? -17.109 -16.781 -25.344 1 81.88 335 LEU B CA 1
ATOM 5788 C C . LEU B 1 335 ? -15.742 -17.062 -24.734 1 81.88 335 LEU B C 1
ATOM 5790 O O . LEU B 1 335 ? -14.938 -16.156 -24.531 1 81.88 335 LEU B O 1
ATOM 5794 N N . VAL B 1 336 ? -15.523 -18.281 -24.422 1 84 336 VAL B N 1
ATOM 5795 C CA . VAL B 1 336 ? -14.25 -18.688 -23.812 1 84 336 VAL B CA 1
ATOM 5796 C C . VAL B 1 336 ? -13.109 -18.422 -24.797 1 84 336 VAL B C 1
ATOM 5798 O O . VAL B 1 336 ? -12.039 -17.953 -24.406 1 84 336 VAL B O 1
ATOM 5801 N N . LEU B 1 337 ? -13.367 -18.672 -26.062 1 81.31 337 LEU B N 1
ATOM 5802 C CA . LEU B 1 337 ? -12.352 -18.438 -27.078 1 81.31 337 LEU B CA 1
ATOM 5803 C C . LEU B 1 337 ? -12.078 -16.953 -27.25 1 81.31 337 LEU B C 1
ATOM 5805 O O . LEU B 1 337 ? -10.922 -16.547 -27.391 1 81.31 337 LEU B O 1
ATOM 5809 N N . MET B 1 338 ? -13.078 -16.234 -27.156 1 78.25 338 MET B N 1
ATOM 5810 C CA . MET B 1 338 ? -12.914 -14.781 -27.25 1 78.25 338 MET B CA 1
ATOM 5811 C C . MET B 1 338 ? -12.148 -14.242 -26.047 1 78.25 338 MET B C 1
ATOM 5813 O O . MET B 1 338 ? -11.281 -13.375 -26.188 1 78.25 338 MET B O 1
ATOM 5817 N N . TYR B 1 339 ? -12.516 -14.703 -24.922 1 80.25 339 TYR B N 1
ATOM 5818 C CA . TYR B 1 339 ? -11.828 -14.289 -23.703 1 80.25 339 TYR B CA 1
ATOM 5819 C C . TYR B 1 339 ? -10.359 -14.664 -23.75 1 80.25 339 TYR B C 1
ATOM 5821 O O . TYR B 1 339 ? -9.492 -13.867 -23.391 1 80.25 339 TYR B O 1
ATOM 5829 N N . PHE B 1 340 ? -10.125 -15.82 -24.266 1 78.5 340 PHE B N 1
ATOM 5830 C CA . PHE B 1 340 ? -8.758 -16.328 -24.344 1 78.5 340 PHE B CA 1
ATOM 5831 C C . PHE B 1 340 ? -7.922 -15.477 -25.281 1 78.5 340 PHE B C 1
ATOM 5833 O O . PHE B 1 340 ? -6.809 -15.07 -24.938 1 78.5 340 PHE B O 1
ATOM 5840 N N . TYR B 1 341 ? -8.414 -15.117 -26.391 1 75 341 TYR B N 1
ATOM 5841 C CA . TYR B 1 341 ? -7.633 -14.398 -27.391 1 75 341 TYR B CA 1
ATOM 5842 C C . TYR B 1 341 ? -7.559 -12.914 -27.062 1 75 341 TYR B C 1
ATOM 5844 O O . TYR B 1 341 ? -6.625 -12.219 -27.469 1 75 341 TYR B O 1
ATOM 5852 N N . SER B 1 342 ? -8.461 -12.422 -26.25 1 74.94 342 SER B N 1
ATOM 5853 C CA . SER B 1 342 ? -8.438 -11.016 -25.859 1 74.94 342 SER B CA 1
ATOM 5854 C C . SER B 1 342 ? -7.273 -10.719 -24.922 1 74.94 342 SER B C 1
ATOM 5856 O O . SER B 1 342 ? -6.867 -9.562 -24.781 1 74.94 342 SER B O 1
ATOM 5858 N N . HIS B 1 343 ? -6.773 -11.727 -24.297 1 73.44 343 HIS B N 1
ATOM 5859 C CA . HIS B 1 343 ? -5.66 -11.562 -23.359 1 73.44 343 HIS B CA 1
ATOM 5860 C C . HIS B 1 343 ? -4.449 -10.945 -24.062 1 73.44 343 HIS B C 1
ATOM 5862 O O . HIS B 1 343 ? -3.68 -10.211 -23.438 1 73.44 343 HIS B O 1
ATOM 5868 N N . TYR B 1 344 ? -4.32 -11.195 -25.344 1 66.19 344 TYR B N 1
ATOM 5869 C CA . TYR B 1 344 ? -3.154 -10.75 -26.094 1 66.19 344 TYR B CA 1
ATOM 5870 C C . TYR B 1 344 ? -3.174 -9.234 -26.281 1 66.19 344 TYR B C 1
ATOM 5872 O O . TYR B 1 344 ? -2.154 -8.633 -26.625 1 66.19 344 TYR B O 1
ATOM 5880 N N . PHE B 1 345 ? -4.254 -8.688 -25.953 1 66.25 345 PHE B N 1
ATOM 5881 C CA . PHE B 1 345 ? -4.375 -7.246 -26.109 1 66.25 345 PHE B CA 1
ATOM 5882 C C . PHE B 1 345 ? -4.078 -6.527 -24.797 1 66.25 345 PHE B C 1
ATOM 5884 O O . PHE B 1 345 ? -4.086 -5.297 -24.734 1 66.25 345 PHE B O 1
ATOM 5891 N N . PHE B 1 346 ? -3.867 -7.355 -23.828 1 67.5 346 PHE B N 1
ATOM 5892 C CA . PHE B 1 346 ? -3.629 -6.766 -22.516 1 67.5 346 PHE B CA 1
ATOM 5893 C C . PHE B 1 346 ? -2.209 -7.051 -22.031 1 67.5 346 PHE B C 1
ATOM 5895 O O . PHE B 1 346 ? -1.644 -8.102 -22.344 1 67.5 346 PHE B O 1
ATOM 5902 N N . ALA B 1 347 ? -1.656 -6.004 -21.297 1 53.78 347 ALA B N 1
ATOM 5903 C CA . ALA B 1 347 ? -0.264 -6.062 -20.859 1 53.78 347 ALA B CA 1
ATOM 5904 C C . ALA B 1 347 ? -0.093 -7.043 -19.703 1 53.78 347 ALA B C 1
ATOM 5906 O O . ALA B 1 347 ? 0.998 -7.582 -19.5 1 53.78 347 ALA B O 1
ATOM 5907 N N . SER B 1 348 ? -1.199 -7.258 -18.922 1 64.94 348 SER B N 1
ATOM 5908 C CA . SER B 1 348 ? -1.053 -8.141 -17.766 1 64.94 348 SER B CA 1
ATOM 5909 C C . SER B 1 348 ? -2.336 -8.914 -17.5 1 64.94 348 SER B C 1
ATOM 5911 O O . SER B 1 348 ? -3.408 -8.539 -17.984 1 64.94 348 SER B O 1
ATOM 5913 N N . GLY B 1 349 ? -2.109 -10.062 -16.891 1 68.31 349 GLY B N 1
ATOM 5914 C CA . GLY B 1 349 ? -3.244 -10.891 -16.516 1 68.31 349 GLY B CA 1
ATOM 5915 C C . GLY B 1 349 ? -4.23 -10.172 -15.609 1 68.31 349 GLY B C 1
ATOM 5916 O O . GLY B 1 349 ? -5.445 -10.305 -15.789 1 68.31 349 GLY B O 1
ATOM 5917 N N . ALA B 1 350 ? -3.682 -9.414 -14.758 1 68.06 350 ALA B N 1
ATOM 5918 C CA . ALA B 1 350 ? -4.539 -8.68 -13.836 1 68.06 350 ALA B CA 1
ATOM 5919 C C . ALA B 1 350 ? -5.383 -7.645 -14.578 1 68.06 350 ALA B C 1
ATOM 5921 O O . ALA B 1 350 ? -6.559 -7.449 -14.258 1 68.06 350 ALA B O 1
ATOM 5922 N N . ALA B 1 351 ? -4.695 -7.07 -15.562 1 67.94 351 ALA B N 1
ATOM 5923 C CA . ALA B 1 351 ? -5.422 -6.09 -16.359 1 67.94 351 ALA B CA 1
ATOM 5924 C C . ALA B 1 351 ? -6.535 -6.758 -17.172 1 67.94 351 ALA B C 1
ATOM 5926 O O . ALA B 1 351 ? -7.629 -6.203 -17.297 1 67.94 351 ALA B O 1
ATOM 5927 N N . HIS B 1 352 ? -6.215 -7.863 -17.656 1 74.94 352 HIS B N 1
ATOM 5928 C CA . HIS B 1 352 ? -7.195 -8.617 -18.422 1 74.94 352 HIS B CA 1
ATOM 5929 C C . HIS B 1 352 ? -8.391 -9.008 -17.562 1 74.94 352 HIS B C 1
ATOM 5931 O O . HIS B 1 352 ? -9.539 -8.82 -17.969 1 74.94 352 HIS B O 1
ATOM 5937 N N . ILE B 1 353 ? -8.18 -9.492 -16.406 1 78.81 353 ILE B N 1
ATOM 5938 C CA . ILE B 1 353 ? -9.227 -9.891 -15.477 1 78.81 353 ILE B CA 1
ATOM 5939 C C . ILE B 1 353 ? -10.047 -8.672 -15.055 1 78.81 353 ILE B C 1
ATOM 5941 O O . ILE B 1 353 ? -11.273 -8.695 -15.094 1 78.81 353 ILE B O 1
ATOM 5945 N N . GLY B 1 354 ? -9.359 -7.719 -14.797 1 74.5 354 GLY B N 1
ATOM 5946 C CA . GLY B 1 354 ? -10.031 -6.512 -14.344 1 74.5 354 GLY B CA 1
ATOM 5947 C C . GLY B 1 354 ? -10.938 -5.898 -15.391 1 74.5 354 GLY B C 1
ATOM 5948 O O . GLY B 1 354 ? -12.008 -5.379 -15.078 1 74.5 354 GLY B O 1
ATOM 5949 N N . ALA B 1 355 ? -10.5 -6.07 -16.641 1 71.44 355 ALA B N 1
ATOM 5950 C CA . ALA B 1 355 ? -11.195 -5.375 -17.719 1 71.44 355 ALA B CA 1
ATOM 5951 C C . ALA B 1 355 ? -12.352 -6.215 -18.25 1 71.44 355 ALA B C 1
ATOM 5953 O O . ALA B 1 355 ? -13.398 -5.68 -18.625 1 71.44 355 ALA B O 1
ATOM 5954 N N . MET B 1 356 ? -12.133 -7.473 -18.219 1 75.94 356 MET B N 1
ATOM 5955 C CA . MET B 1 356 ? -13.039 -8.242 -19.062 1 75.94 356 MET B CA 1
ATOM 5956 C C . MET B 1 356 ? -13.773 -9.305 -18.266 1 75.94 356 MET B C 1
ATOM 5958 O O . MET B 1 356 ? -14.828 -9.789 -18.672 1 75.94 356 MET B O 1
ATOM 5962 N N . PHE B 1 357 ? -13.336 -9.688 -17.172 1 83.5 357 PHE B N 1
ATOM 5963 C CA . PHE B 1 357 ? -13.828 -10.859 -16.453 1 83.5 357 PHE B CA 1
ATOM 5964 C C . PHE B 1 357 ? -15.305 -10.703 -16.125 1 83.5 357 PHE B C 1
ATOM 5966 O O . PHE B 1 357 ? -16.109 -11.602 -16.391 1 83.5 357 PHE B O 1
ATOM 5973 N N . THR B 1 358 ? -15.609 -9.555 -15.609 1 82.06 358 THR B N 1
ATOM 5974 C CA . THR B 1 358 ? -16.984 -9.312 -15.172 1 82.06 358 THR B CA 1
ATOM 5975 C C . THR B 1 358 ? -17.938 -9.32 -16.375 1 82.06 358 THR B C 1
ATOM 5977 O O . THR B 1 358 ? -19.016 -9.914 -16.312 1 82.06 358 THR B O 1
ATOM 5980 N N . ALA B 1 359 ? -17.484 -8.672 -17.422 1 79.06 359 ALA B N 1
ATOM 5981 C CA . ALA B 1 359 ? -18.312 -8.594 -18.625 1 79.06 359 ALA B CA 1
ATOM 5982 C C . ALA B 1 359 ? -18.578 -9.977 -19.219 1 79.06 359 ALA B C 1
ATOM 5984 O O . ALA B 1 359 ? -19.703 -10.312 -19.547 1 79.06 359 ALA B O 1
ATOM 5985 N N . PHE B 1 360 ? -17.625 -10.734 -19.328 1 83.44 360 PHE B N 1
ATOM 5986 C CA . PHE B 1 360 ? -17.75 -12.055 -19.938 1 83.44 360 PHE B CA 1
ATOM 5987 C C . PHE B 1 360 ? -18.547 -12.992 -19.031 1 83.44 360 PHE B C 1
ATOM 5989 O O . PHE B 1 360 ? -19.344 -13.797 -19.516 1 83.44 360 PHE B O 1
ATOM 5996 N N . LEU B 1 361 ? -18.344 -12.883 -17.75 1 86.38 361 LEU B N 1
ATOM 5997 C CA . LEU B 1 361 ? -19.094 -13.695 -16.812 1 86.38 361 LEU B CA 1
ATOM 5998 C C . LEU B 1 361 ? -20.578 -13.359 -16.875 1 86.38 361 LEU B C 1
ATOM 6000 O O . LEU B 1 361 ? -21.422 -14.258 -16.844 1 86.38 361 LEU B O 1
ATOM 6004 N N . SER B 1 362 ? -20.844 -12.148 -16.984 1 83.94 362 SER B N 1
ATOM 6005 C CA . SER B 1 362 ? -22.234 -11.711 -17.062 1 83.94 362 SER B CA 1
ATOM 6006 C C . SER B 1 362 ? -22.891 -12.211 -18.344 1 83.94 362 SER B C 1
ATOM 6008 O O . SER B 1 362 ? -24.031 -12.68 -18.312 1 83.94 362 SER B O 1
ATOM 6010 N N . VAL B 1 363 ? -22.172 -12.094 -19.422 1 82.31 363 VAL B N 1
ATOM 6011 C CA . VAL B 1 363 ? -22.703 -12.531 -20.703 1 82.31 363 VAL B CA 1
ATOM 6012 C C . VAL B 1 363 ? -22.922 -14.047 -20.672 1 82.31 363 VAL B C 1
ATOM 6014 O O . VAL B 1 363 ? -23.938 -14.539 -21.156 1 82.31 363 VAL B O 1
ATOM 6017 N N . ALA B 1 364 ? -21.953 -14.758 -20.172 1 86.75 364 ALA B N 1
ATOM 6018 C CA . ALA B 1 364 ? -22.062 -16.219 -20.078 1 86.75 364 ALA B CA 1
ATOM 6019 C C . ALA B 1 364 ? -23.297 -16.609 -19.266 1 86.75 364 ALA B C 1
ATOM 6021 O O . ALA B 1 364 ? -24.031 -17.516 -19.641 1 86.75 364 ALA B O 1
ATOM 6022 N N . SER B 1 365 ? -23.516 -15.906 -18.203 1 85.25 365 SER B N 1
ATOM 6023 C CA . SER B 1 365 ? -24.641 -16.188 -17.344 1 85.25 365 SER B CA 1
ATOM 6024 C C . SER B 1 365 ? -25.969 -15.867 -18.031 1 85.25 365 SER B C 1
ATOM 6026 O O . SER B 1 365 ? -26.938 -16.625 -17.891 1 85.25 365 SER B O 1
ATOM 6028 N N . ALA B 1 366 ? -25.938 -14.852 -18.719 1 82.19 366 ALA B N 1
ATOM 6029 C CA . ALA B 1 366 ? -27.141 -14.43 -19.422 1 82.19 366 ALA B CA 1
ATOM 6030 C C . ALA B 1 366 ? -27.5 -15.414 -20.531 1 82.19 366 ALA B C 1
ATOM 6032 O O . ALA B 1 366 ? -28.688 -15.594 -20.859 1 82.19 366 ALA B O 1
ATOM 6033 N N . LEU B 1 367 ? -26.547 -16.047 -21.109 1 83.81 367 LEU B N 1
ATOM 6034 C CA . LEU B 1 367 ? -26.766 -16.984 -22.203 1 83.81 367 LEU B CA 1
ATOM 6035 C C . LEU B 1 367 ? -27.109 -18.359 -21.672 1 83.81 367 LEU B C 1
ATOM 6037 O O . LEU B 1 367 ? -27.328 -19.297 -22.453 1 83.81 367 LEU B O 1
ATOM 6041 N N . GLY B 1 368 ? -27.047 -18.5 -20.344 1 84.25 368 GLY B N 1
ATOM 6042 C CA . GLY B 1 368 ? -27.562 -19.734 -19.766 1 84.25 368 GLY B CA 1
ATOM 6043 C C . GLY B 1 368 ? -26.469 -20.578 -19.125 1 84.25 368 GLY B C 1
ATOM 6044 O O . GLY B 1 368 ? -26.766 -21.625 -18.547 1 84.25 368 GLY B O 1
ATOM 6045 N N . THR B 1 369 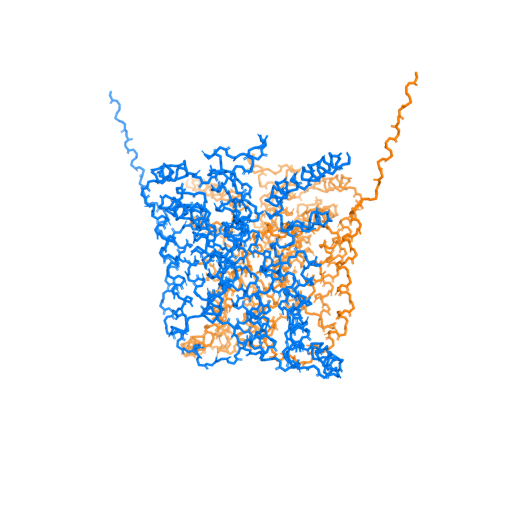? -25.25 -20.219 -19.234 1 87.88 369 THR B N 1
ATOM 6046 C CA . THR B 1 369 ? -24.188 -20.953 -18.594 1 87.88 369 THR B CA 1
ATOM 6047 C C . THR B 1 369 ? -24.281 -20.844 -17.078 1 87.88 369 THR B C 1
ATOM 6049 O O . THR B 1 369 ? -24.5 -19.75 -16.547 1 87.88 369 THR B O 1
ATOM 6052 N N . PRO B 1 370 ? -24.203 -22.078 -16.406 1 87.44 370 PRO B N 1
ATOM 6053 C CA . PRO B 1 370 ? -24.141 -21.922 -14.953 1 87.44 370 PRO B CA 1
ATOM 6054 C C . PRO B 1 370 ? -23.047 -20.969 -14.508 1 87.44 370 PRO B C 1
ATOM 6056 O O . PRO B 1 370 ? -21.875 -21.156 -14.852 1 87.44 370 PRO B O 1
ATOM 6059 N N . PRO B 1 371 ? -23.406 -19.969 -13.828 1 86.38 371 PRO B N 1
ATOM 6060 C CA . PRO B 1 371 ? -22.5 -18.844 -13.562 1 86.38 371 PRO B CA 1
ATOM 6061 C C . PRO B 1 371 ? -21.219 -19.266 -12.859 1 86.38 371 PRO B C 1
ATOM 6063 O O . PRO B 1 371 ? -20.125 -18.812 -13.219 1 86.38 371 PRO B O 1
ATOM 6066 N N . LEU B 1 372 ? -21.375 -20.094 -11.844 1 84.94 372 LEU B N 1
ATOM 6067 C CA . LEU B 1 372 ? -20.188 -20.516 -11.117 1 84.94 372 LEU B CA 1
ATOM 6068 C C . LEU B 1 372 ? -19.266 -21.328 -12.023 1 84.94 372 LEU B C 1
ATOM 6070 O O . LEU B 1 372 ? -18.031 -21.203 -11.922 1 84.94 372 LEU B O 1
ATOM 6074 N N . PHE B 1 373 ? -19.859 -22.094 -12.875 1 86.25 373 PHE B N 1
ATOM 6075 C CA . PHE B 1 373 ? -19.094 -22.859 -13.852 1 86.25 373 PHE B CA 1
ATOM 6076 C C . PHE B 1 373 ? -18.359 -21.922 -14.812 1 86.25 373 PHE B C 1
ATOM 6078 O O . PHE B 1 373 ? -17.188 -22.141 -15.117 1 86.25 373 PHE B O 1
ATOM 6085 N N . ALA B 1 374 ? -18.984 -20.922 -15.234 1 84.38 374 ALA B N 1
ATOM 6086 C CA . ALA B 1 374 ? -18.391 -19.938 -16.141 1 84.38 374 ALA B CA 1
ATOM 6087 C C . ALA B 1 374 ? -17.219 -19.219 -15.469 1 84.38 374 ALA B C 1
ATOM 6089 O O . ALA B 1 374 ? -16.156 -19.047 -16.078 1 84.38 374 ALA B O 1
ATOM 6090 N N . ALA B 1 375 ? -17.438 -18.859 -14.227 1 85.88 375 ALA B N 1
ATOM 6091 C CA . ALA B 1 375 ? -16.406 -18.156 -13.484 1 85.88 375 ALA B CA 1
ATOM 6092 C C . ALA B 1 375 ? -15.156 -19.016 -13.312 1 85.88 375 ALA B C 1
ATOM 6094 O O . ALA B 1 375 ? -14.031 -18.562 -13.5 1 85.88 375 ALA B O 1
ATOM 6095 N N . MET B 1 376 ? -15.398 -20.25 -13.047 1 82.5 376 MET B N 1
ATOM 6096 C CA . MET B 1 376 ? -14.305 -21.172 -12.797 1 82.5 376 MET B CA 1
ATOM 6097 C C . MET B 1 376 ? -13.523 -21.453 -14.086 1 82.5 376 MET B C 1
ATOM 6099 O O . MET B 1 376 ? -12.297 -21.578 -14.055 1 82.5 376 MET B O 1
ATOM 6103 N N . LYS B 1 377 ? -14.188 -21.531 -15.094 1 80 377 LYS B N 1
ATOM 6104 C CA . LYS B 1 377 ? -13.539 -21.781 -16.375 1 80 377 LYS B CA 1
ATOM 6105 C C . LYS B 1 377 ? -12.789 -20.547 -16.859 1 80 377 LYS B C 1
ATOM 6107 O O . LYS B 1 377 ? -11.672 -20.656 -17.391 1 80 377 LYS B O 1
ATOM 6112 N N . GLU B 1 378 ? -13.398 -19.453 -16.734 1 76.94 378 GLU B N 1
ATOM 6113 C CA . GLU B 1 378 ? -12.797 -18.203 -17.188 1 76.94 378 GLU B CA 1
ATOM 6114 C C . GLU B 1 378 ? -11.531 -17.875 -16.406 1 76.94 378 GLU B C 1
ATOM 6116 O O . GLU B 1 378 ? -10.562 -17.375 -16.969 1 76.94 378 GLU B O 1
ATOM 6121 N N . LYS B 1 379 ? -11.578 -18.172 -15.188 1 72.69 379 LYS B N 1
ATOM 6122 C CA . LYS B 1 379 ? -10.414 -17.875 -14.367 1 72.69 379 LYS B CA 1
ATOM 6123 C C . LYS B 1 379 ? -9.211 -18.719 -14.781 1 72.69 379 LYS B C 1
ATOM 6125 O O . LYS B 1 379 ? -8.062 -18.281 -14.648 1 72.69 379 LYS B O 1
ATOM 6130 N N . SER B 1 380 ? -9.461 -19.906 -15.258 1 65 380 SER B N 1
ATOM 6131 C CA . SER B 1 380 ? -8.414 -20.859 -15.594 1 65 380 SER B CA 1
ATOM 6132 C C . SER B 1 380 ? -7.824 -20.578 -16.969 1 65 380 SER B C 1
ATOM 6134 O O . SER B 1 380 ? -6.691 -20.969 -17.25 1 65 380 SER B O 1
ATOM 6136 N N . LEU B 1 381 ? -8.539 -19.875 -17.844 1 56.25 381 LEU B N 1
ATOM 6137 C CA . LEU B 1 381 ? -8.125 -19.688 -19.234 1 56.25 381 LEU B CA 1
ATOM 6138 C C . LEU B 1 381 ? -7.023 -18.641 -19.344 1 56.25 381 LEU B C 1
ATOM 6140 O O . LEU B 1 381 ? -6.211 -18.688 -20.266 1 56.25 381 LEU B O 1
ATOM 6144 N N . ARG B 1 382 ? -6.957 -17.734 -18.531 1 51.94 382 ARG B N 1
ATOM 6145 C CA . ARG B 1 382 ? -5.941 -16.688 -18.625 1 51.94 382 ARG B CA 1
ATOM 6146 C C . ARG B 1 382 ? -4.543 -17.281 -18.672 1 51.94 382 ARG B C 1
ATOM 6148 O O . ARG B 1 382 ? -3.648 -16.75 -19.328 1 51.94 382 ARG B O 1
ATOM 6155 N N . ARG B 1 383 ? -4.348 -18.281 -17.953 1 50.28 383 ARG B N 1
ATOM 6156 C CA . ARG B 1 383 ? -3.018 -18.75 -17.578 1 50.28 383 ARG B CA 1
ATOM 6157 C C . ARG B 1 383 ? -2.396 -19.578 -18.688 1 50.28 383 ARG B C 1
ATOM 6159 O O . ARG B 1 383 ? -1.175 -19.594 -18.844 1 50.28 383 ARG B O 1
ATOM 6166 N N . ASP B 1 384 ? -3.322 -20.078 -19.516 1 45.19 384 ASP B N 1
ATOM 6167 C CA . ASP B 1 384 ? -2.787 -20.859 -20.641 1 45.19 384 ASP B CA 1
ATOM 6168 C C . ASP B 1 384 ? -2.135 -19.953 -21.672 1 45.19 384 ASP B C 1
ATOM 6170 O O . ASP B 1 384 ? -1.259 -20.375 -22.422 1 45.19 384 ASP B O 1
ATOM 6174 N N . ASN B 1 385 ? -2.449 -18.719 -21.531 1 42.31 385 ASN B N 1
ATOM 6175 C CA . ASN B 1 385 ? -2.02 -17.734 -22.531 1 42.31 385 ASN B CA 1
ATOM 6176 C C . ASN B 1 385 ? -0.578 -17.297 -22.281 1 42.31 385 ASN B C 1
ATOM 6178 O O . ASN B 1 385 ? 0.128 -16.938 -23.234 1 42.31 385 ASN B O 1
ATOM 6182 N N . GLY B 1 386 ? -0.232 -17.141 -21.047 1 43.5 386 GLY B N 1
ATOM 6183 C CA . GLY B 1 386 ? 1.152 -16.734 -20.875 1 43.5 386 GLY B CA 1
ATOM 6184 C C . GLY B 1 386 ? 2.135 -17.594 -21.641 1 43.5 386 GLY B C 1
ATOM 6185 O O . GLY B 1 386 ? 3.162 -17.109 -22.109 1 43.5 386 GLY B O 1
ATOM 6186 N N . ALA B 1 387 ? 1.774 -18.859 -21.781 1 41.84 387 ALA B N 1
ATOM 6187 C CA . ALA B 1 387 ? 2.637 -19.797 -22.5 1 41.84 387 ALA B CA 1
ATOM 6188 C C . ALA B 1 387 ? 2.695 -19.469 -23.984 1 41.84 387 ALA B C 1
ATOM 6190 O O . ALA B 1 387 ? 3.752 -19.594 -24.609 1 41.84 387 ALA B O 1
ATOM 6191 N N . LEU B 1 388 ? 1.546 -19.062 -24.484 1 37.78 388 LEU B N 1
ATOM 6192 C CA . LEU B 1 388 ? 1.502 -18.812 -25.922 1 37.78 388 LEU B CA 1
ATOM 6193 C C . LEU B 1 388 ? 1.993 -17.391 -26.234 1 37.78 388 LEU B C 1
ATOM 6195 O O . LEU B 1 388 ? 2.564 -17.156 -27.297 1 37.78 388 LEU B O 1
ATOM 6199 N N . GLY B 1 389 ? 1.697 -16.469 -25.344 1 37.72 389 GLY B N 1
ATOM 6200 C CA . GLY B 1 389 ? 2.072 -15.086 -25.562 1 37.72 389 GLY B CA 1
ATOM 6201 C C . GLY B 1 389 ? 3.574 -14.859 -25.547 1 37.72 389 GLY B C 1
ATOM 6202 O O . GLY B 1 389 ? 4.086 -14 -26.266 1 37.72 389 GLY B O 1
ATOM 6203 N N . ALA B 1 390 ? 4.297 -15.508 -24.719 1 35.44 390 ALA B N 1
ATOM 6204 C CA . ALA B 1 390 ? 5.75 -15.398 -24.797 1 35.44 390 ALA B CA 1
ATOM 6205 C C . ALA B 1 390 ? 6.258 -15.773 -26.172 1 35.44 390 ALA B C 1
ATOM 6207 O O . ALA B 1 390 ? 7.258 -15.234 -26.656 1 35.44 390 ALA B O 1
ATOM 6208 N N . LEU B 1 391 ? 5.59 -16.641 -26.875 1 30.89 391 LEU B N 1
ATOM 6209 C CA . LEU B 1 391 ? 6.02 -16.922 -28.234 1 30.89 391 LEU B CA 1
ATOM 6210 C C . LEU B 1 391 ? 5.645 -15.766 -29.172 1 30.89 391 LEU B C 1
ATOM 6212 O O . LEU B 1 391 ? 6.352 -15.5 -30.141 1 30.89 391 LEU B O 1
ATOM 6216 N N . GLY B 1 392 ? 4.449 -15.195 -29.094 1 28.8 392 GLY B N 1
ATOM 6217 C CA . GLY B 1 392 ? 3.992 -14.109 -29.953 1 28.8 392 GLY B CA 1
ATOM 6218 C C . GLY B 1 392 ? 4.5 -12.75 -29.516 1 28.8 392 GLY B C 1
ATOM 6219 O O . GLY B 1 392 ? 4.414 -11.781 -30.266 1 28.8 392 GLY B O 1
ATOM 6220 N N . GLU B 1 393 ? 4.547 -12.5 -28.281 1 30.86 393 GLU B N 1
ATOM 6221 C CA . GLU B 1 393 ? 4.953 -11.148 -27.891 1 30.86 393 GLU B CA 1
ATOM 6222 C C . GLU B 1 393 ? 6.418 -10.898 -28.234 1 30.86 393 GLU B C 1
ATOM 6224 O O . GLU B 1 393 ? 7.02 -9.938 -27.734 1 30.86 393 GLU B O 1
ATOM 6229 N N . GLN B 1 394 ? 7.125 -11.578 -29.125 1 26.91 394 GLN B N 1
ATOM 6230 C CA . GLN B 1 394 ? 8.422 -11.094 -29.578 1 26.91 394 GLN B CA 1
ATOM 6231 C C . GLN B 1 394 ? 8.359 -9.602 -29.906 1 26.91 394 GLN B C 1
ATOM 6233 O O . GLN B 1 394 ? 9.32 -8.867 -29.656 1 26.91 394 GLN B O 1
ATOM 6238 N N . GLU B 1 395 ? 7.582 -9.188 -31.016 1 25.73 395 GLU B N 1
ATOM 6239 C CA . GLU B 1 395 ? 7.824 -7.879 -31.609 1 25.73 395 GLU B CA 1
ATOM 6240 C C . GLU B 1 395 ? 7.496 -6.758 -30.641 1 25.73 395 GLU B C 1
ATOM 6242 O O . GLU B 1 395 ? 8.219 -5.766 -30.547 1 25.73 395 GLU B O 1
ATOM 6247 N N . GLY B 1 396 ? 6.148 -6.492 -30.469 1 24.75 396 GLY B N 1
ATOM 6248 C CA . GLY B 1 396 ? 5.727 -5.117 -30.25 1 24.75 396 GLY B CA 1
ATOM 6249 C C . GLY B 1 396 ? 6.012 -4.625 -28.844 1 24.75 396 GLY B C 1
ATOM 6250 O O . GLY B 1 396 ? 6.512 -3.516 -28.656 1 24.75 396 GLY B O 1
ATOM 6251 N N . THR B 1 397 ? 5.168 -5.105 -27.75 1 24.72 397 THR B N 1
ATOM 6252 C CA . THR B 1 397 ? 4.832 -4.145 -26.703 1 24.72 397 THR B CA 1
ATOM 6253 C C . THR B 1 397 ? 5.914 -4.109 -25.641 1 24.72 397 THR B C 1
ATOM 6255 O O . THR B 1 397 ? 6.098 -5.078 -24.891 1 24.72 397 THR B O 1
ATOM 6258 N N . SER B 1 398 ? 7.195 -3.703 -25.766 1 26.8 398 SER B N 1
ATOM 6259 C CA . SER B 1 398 ? 8.195 -3.242 -24.812 1 26.8 398 SER B CA 1
ATOM 6260 C C . SER B 1 398 ? 7.566 -2.348 -23.75 1 26.8 398 SER B C 1
ATOM 6262 O O . SER B 1 398 ? 8.273 -1.622 -23.047 1 26.8 398 SER B O 1
ATOM 6264 N N . THR B 1 399 ? 6.262 -1.975 -23.688 1 24.88 399 THR B N 1
ATOM 6265 C CA . THR B 1 399 ? 5.898 -0.74 -23 1 24.88 399 THR B CA 1
ATOM 6266 C C . THR B 1 399 ? 6.266 -0.815 -21.531 1 24.88 399 THR B C 1
ATOM 6268 O O . THR B 1 399 ? 7.105 -0.046 -21.047 1 24.88 399 THR B O 1
ATOM 6271 N N . SER B 1 400 ? 5.262 -0.377 -20.531 1 25.08 400 SER B N 1
ATOM 6272 C CA . SER B 1 400 ? 5.383 0.346 -19.281 1 25.08 400 SER B CA 1
ATOM 6273 C C . SER B 1 400 ? 5.984 -0.538 -18.188 1 25.08 400 SER B C 1
ATOM 6275 O O . SER B 1 400 ? 5.941 -1.767 -18.281 1 25.08 400 SER B O 1
ATOM 6277 N N . GLY B 1 401 ? 6.785 0.021 -17.188 1 26.33 401 GLY B N 1
ATOM 6278 C CA . GLY B 1 401 ? 7.676 -0.287 -16.078 1 26.33 401 GLY B CA 1
ATOM 6279 C C . GLY B 1 401 ? 7.105 -1.319 -15.125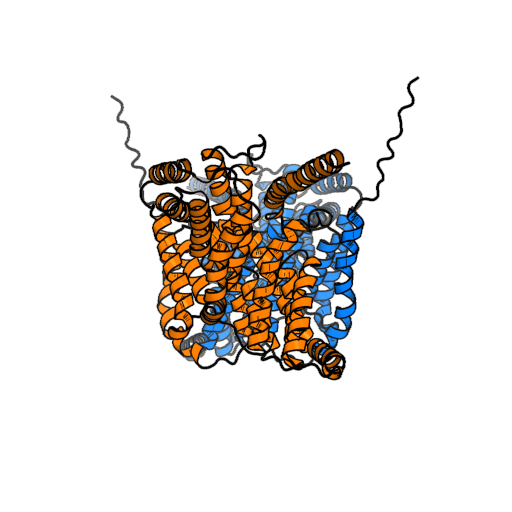 1 26.33 401 GLY B C 1
ATOM 6280 O O . GLY B 1 401 ? 7.82 -1.841 -14.266 1 26.33 401 GLY B O 1
ATOM 6281 N N . GLY B 1 402 ? 5.875 -1.141 -14.758 1 27.53 402 GLY B N 1
ATOM 6282 C CA . GLY B 1 402 ? 5.664 -1.858 -13.516 1 27.53 402 GLY B CA 1
ATOM 6283 C C . GLY B 1 402 ? 5.906 -3.352 -13.633 1 27.53 402 GLY B C 1
ATOM 6284 O O . GLY B 1 402 ? 5.93 -4.066 -12.633 1 27.53 402 GLY B O 1
ATOM 6285 N N . GLN B 1 403 ? 5.453 -3.896 -14.703 1 28.62 403 GLN B N 1
ATOM 6286 C CA . GLN B 1 403 ? 5.656 -5.34 -14.773 1 28.62 403 GLN B CA 1
ATOM 6287 C C . GLN B 1 403 ? 7.121 -5.676 -15.047 1 28.62 403 GLN B C 1
ATOM 6289 O O . GLN B 1 403 ? 7.461 -6.152 -16.125 1 28.62 403 GLN B O 1
ATOM 6294 N N . LEU B 1 404 ? 8.031 -4.844 -14.672 1 29.3 404 LEU B N 1
ATOM 6295 C CA . LEU B 1 404 ? 9.461 -4.992 -14.922 1 29.3 404 LEU B CA 1
ATOM 6296 C C . LEU B 1 404 ? 9.938 -6.383 -14.523 1 29.3 404 LEU B C 1
ATOM 6298 O O . LEU B 1 404 ? 10.922 -6.883 -15.07 1 29.3 404 LEU B O 1
ATOM 6302 N N . ASP B 1 405 ? 9.516 -6.773 -13.359 1 31.55 405 ASP B N 1
ATOM 6303 C CA . ASP B 1 405 ? 10.305 -7.945 -13 1 31.55 405 ASP B CA 1
ATOM 6304 C C . ASP B 1 405 ? 10.188 -9.039 -14.055 1 31.55 405 ASP B C 1
ATOM 6306 O O . ASP B 1 405 ? 11.031 -9.93 -14.141 1 31.55 405 ASP B O 1
ATOM 6310 N N . ASP B 1 406 ? 9.141 -9.039 -14.719 1 31.5 406 ASP B N 1
ATOM 6311 C CA . ASP B 1 406 ? 8.984 -10.109 -15.688 1 31.5 406 ASP B CA 1
ATOM 6312 C C . ASP B 1 406 ? 9.797 -9.836 -16.953 1 31.5 406 ASP B C 1
ATOM 6314 O O . ASP B 1 406 ? 10.062 -10.75 -17.734 1 31.5 406 ASP B O 1
ATOM 6318 N N . ASP B 1 407 ? 10.18 -8.617 -17.172 1 32.84 407 ASP B N 1
ATOM 6319 C CA . ASP B 1 407 ? 10.75 -8.297 -18.469 1 32.84 407 ASP B CA 1
ATOM 6320 C C . ASP B 1 407 ? 12.195 -8.781 -18.578 1 32.84 407 ASP B C 1
ATOM 6322 O O . ASP B 1 407 ? 12.625 -9.227 -19.641 1 32.84 407 ASP B O 1
ATOM 6326 N N . THR B 1 408 ? 12.898 -8.547 -17.484 1 32.62 408 THR B N 1
ATOM 6327 C CA . THR B 1 408 ? 14.281 -8.977 -17.625 1 32.62 408 THR B CA 1
ATOM 6328 C C . THR B 1 408 ? 14.367 -10.492 -17.812 1 32.62 408 THR B C 1
ATOM 6330 O O . THR B 1 408 ? 15.172 -10.977 -18.609 1 32.62 408 THR B O 1
ATOM 6333 N N . ASN B 1 409 ? 13.547 -11.141 -17 1 34.06 409 ASN B N 1
ATOM 6334 C CA . ASN B 1 409 ? 13.578 -12.586 -17.188 1 34.06 409 ASN B CA 1
ATOM 6335 C C . ASN B 1 409 ? 13.008 -12.984 -18.547 1 34.06 409 ASN B C 1
ATOM 6337 O O . ASN B 1 409 ? 13.422 -13.992 -19.125 1 34.06 409 ASN B O 1
ATOM 6341 N N . ARG B 1 410 ? 12.156 -12.172 -18.953 1 36.78 410 ARG B N 1
ATOM 6342 C CA . ARG B 1 410 ? 11.594 -12.406 -20.281 1 36.78 410 ARG B CA 1
ATOM 6343 C C . ARG B 1 410 ? 12.633 -12.148 -21.359 1 36.78 410 ARG B C 1
ATOM 6345 O O . ARG B 1 410 ? 12.734 -12.914 -22.328 1 36.78 410 ARG B O 1
ATOM 6352 N N . GLU B 1 411 ? 13.242 -11.008 -21.109 1 36.31 411 GLU B N 1
ATOM 6353 C CA . GLU B 1 411 ? 14.242 -10.727 -22.141 1 36.31 411 GLU B CA 1
ATOM 6354 C C . GLU B 1 411 ? 15.234 -11.875 -22.266 1 36.31 411 GLU B C 1
ATOM 6356 O O . GLU B 1 411 ? 15.617 -12.25 -23.375 1 36.31 411 GLU B O 1
ATOM 6361 N N . THR B 1 412 ? 15.438 -12.352 -21.156 1 35.97 412 THR B N 1
ATOM 6362 C CA . THR B 1 412 ? 16.391 -13.453 -21.203 1 35.97 412 THR B CA 1
ATOM 6363 C C . THR B 1 412 ? 15.75 -14.703 -21.797 1 35.97 412 THR B C 1
ATOM 6365 O O . THR B 1 412 ? 16.359 -15.391 -22.625 1 35.97 412 THR B O 1
ATOM 6368 N N . ILE B 1 413 ? 14.547 -14.875 -21.406 1 37 413 ILE B N 1
ATOM 6369 C CA . ILE B 1 413 ? 13.852 -16.047 -21.922 1 37 413 ILE B CA 1
ATOM 6370 C C . ILE B 1 413 ? 13.578 -15.859 -23.406 1 37 413 ILE B C 1
ATOM 6372 O O . ILE B 1 413 ? 13.789 -16.781 -24.203 1 37 413 ILE B O 1
ATOM 6376 N N . VAL B 1 414 ? 13.195 -14.609 -23.734 1 38.41 414 VAL B N 1
ATOM 6377 C CA . VAL B 1 414 ? 12.938 -14.312 -25.141 1 38.41 414 VAL B CA 1
ATOM 6378 C C . VAL B 1 414 ? 14.227 -14.438 -25.953 1 38.41 414 VAL B C 1
ATOM 6380 O O . VAL B 1 414 ? 14.234 -14.984 -27.047 1 38.41 414 VAL B O 1
ATOM 6383 N N . LYS B 1 415 ? 15.258 -13.945 -25.391 1 41.12 415 LYS B N 1
ATOM 6384 C CA . LYS B 1 415 ? 16.531 -14.047 -26.078 1 41.12 415 LYS B CA 1
ATOM 6385 C C . LYS B 1 415 ? 16.938 -15.508 -26.281 1 41.12 415 LYS B C 1
ATOM 6387 O O . LYS B 1 415 ? 17.484 -15.867 -27.328 1 41.12 415 LYS B O 1
ATOM 6392 N N . LEU B 1 416 ? 16.609 -16.125 -25.344 1 35.75 416 LEU B N 1
ATOM 6393 C CA . LEU B 1 416 ? 16.984 -17.531 -25.406 1 35.75 416 LEU B CA 1
ATOM 6394 C C . LEU B 1 416 ? 16.109 -18.266 -26.406 1 35.75 416 LEU B C 1
ATOM 6396 O O . LEU B 1 416 ? 16.609 -19.125 -27.156 1 35.75 416 LEU B O 1
ATOM 6400 N N . VAL B 1 417 ? 14.875 -17.797 -26.422 1 38.53 417 VAL B N 1
ATOM 6401 C CA . VAL B 1 417 ? 13.953 -18.469 -27.328 1 38.53 417 VAL B CA 1
ATOM 6402 C C . VAL B 1 417 ? 14.055 -17.875 -28.719 1 38.53 417 VAL B C 1
ATOM 6404 O O . VAL B 1 417 ? 13.961 -18.578 -29.719 1 38.53 417 VAL B O 1
ATOM 6407 N N . SER B 1 418 ? 14.25 -16.594 -28.812 1 38 418 SER B N 1
ATOM 6408 C CA . SER B 1 418 ? 14.273 -15.93 -30.109 1 38 418 SER B CA 1
ATOM 6409 C C . SER B 1 418 ? 15.508 -16.328 -30.922 1 38 418 SER B C 1
ATOM 6411 O O . SER B 1 418 ? 15.469 -16.344 -32.156 1 38 418 SER B O 1
ATOM 6413 N N . ARG B 1 419 ? 16.547 -16.578 -30.312 1 36.5 419 ARG B N 1
ATOM 6414 C CA . ARG B 1 419 ? 17.703 -16.953 -31.125 1 36.5 419 ARG B CA 1
ATOM 6415 C C . ARG B 1 419 ? 17.422 -18.219 -31.922 1 36.5 419 ARG B C 1
ATOM 6417 O O . ARG B 1 419 ? 17.953 -18.391 -33.031 1 36.5 419 ARG B O 1
ATOM 6424 N N . ARG B 1 420 ? 16.578 -19.016 -31.516 1 36.19 420 ARG B N 1
ATOM 6425 C CA . ARG B 1 420 ? 16.297 -20.25 -32.25 1 36.19 420 ARG B CA 1
ATOM 6426 C C . ARG B 1 420 ? 15.406 -19.984 -33.469 1 36.19 420 ARG B C 1
ATOM 6428 O O . ARG B 1 420 ? 15.539 -20.656 -34.5 1 36.19 420 ARG B O 1
ATOM 6435 N N . ALA B 1 421 ? 14.555 -19.078 -33.344 1 37.44 421 ALA B N 1
ATOM 6436 C CA . ALA B 1 421 ? 13.703 -18.844 -34.5 1 37.44 421 ALA B CA 1
ATOM 6437 C C . ALA B 1 421 ? 14.516 -18.391 -35.719 1 37.44 421 ALA B C 1
ATOM 6439 O O . ALA B 1 421 ? 14.25 -18.812 -36.844 1 37.44 421 ALA B O 1
ATOM 6440 N N . THR B 1 422 ? 15.539 -17.703 -35.438 1 39.03 422 THR B N 1
ATOM 6441 C CA . THR B 1 422 ? 16.359 -17.266 -36.562 1 39.03 422 THR B CA 1
ATOM 6442 C C . THR B 1 422 ? 17.219 -18.422 -37.062 1 39.03 422 THR B C 1
ATOM 6444 O O . THR B 1 422 ? 17.422 -18.562 -38.281 1 39.03 422 THR B O 1
ATOM 6447 N N . GLU B 1 423 ? 17.656 -19.219 -36.156 1 38.16 423 GLU B N 1
ATOM 6448 C CA . GLU B 1 423 ? 18.547 -20.281 -36.625 1 38.16 423 GLU B CA 1
ATOM 6449 C C . GLU B 1 423 ? 17.75 -21.391 -37.312 1 38.16 423 GLU B C 1
ATOM 6451 O O . GLU B 1 423 ? 18.203 -21.953 -38.312 1 38.16 423 GLU B O 1
ATOM 6456 N N . ASP B 1 424 ? 16.609 -21.703 -36.812 1 39.22 424 ASP B N 1
ATOM 6457 C CA . ASP B 1 424 ? 15.773 -22.688 -37.5 1 39.22 424 ASP B CA 1
ATOM 6458 C C . ASP B 1 424 ? 15.289 -22.172 -38.844 1 39.22 424 ASP B C 1
ATOM 6460 O O . ASP B 1 424 ? 15.211 -22.922 -39.812 1 39.22 424 ASP B O 1
ATOM 6464 N N . ASP B 1 425 ? 15.016 -20.875 -38.875 1 39.94 425 ASP B N 1
ATOM 6465 C CA . ASP B 1 425 ? 14.703 -20.25 -40.156 1 39.94 425 ASP B CA 1
ATOM 6466 C C . ASP B 1 425 ? 15.891 -20.328 -41.094 1 39.94 425 ASP B C 1
ATOM 6468 O O . ASP B 1 425 ? 15.719 -20.578 -42.312 1 39.94 425 ASP B O 1
ATOM 6472 N N . GLU B 1 426 ? 17.047 -20.172 -40.469 1 40.91 426 GLU B N 1
ATOM 6473 C CA . GLU B 1 426 ? 18.234 -20.297 -41.312 1 40.91 426 GLU B CA 1
ATOM 6474 C C . GLU B 1 426 ? 18.484 -21.75 -41.719 1 40.91 426 GLU B C 1
ATOM 6476 O O . GLU B 1 426 ? 18.844 -22.031 -42.844 1 40.91 426 GLU B O 1
ATOM 6481 N N . ALA B 1 427 ? 18.219 -22.719 -40.812 1 40.69 427 ALA B N 1
ATOM 6482 C CA . ALA B 1 427 ? 18.391 -24.125 -41.125 1 40.69 427 ALA B CA 1
ATOM 6483 C C . ALA B 1 427 ? 17.281 -24.609 -42.062 1 40.69 427 ALA B C 1
ATOM 6485 O O . ALA B 1 427 ? 17.547 -25.344 -43.031 1 40.69 427 ALA B O 1
ATOM 6486 N N . ALA B 1 428 ? 16.078 -24.156 -41.844 1 41.94 428 ALA B N 1
ATOM 6487 C CA . ALA B 1 428 ? 14.992 -24.469 -42.75 1 41.94 428 ALA B CA 1
ATOM 6488 C C . ALA B 1 428 ? 15.211 -23.812 -44.125 1 41.94 428 ALA B C 1
ATOM 6490 O O . ALA B 1 428 ? 14.898 -24.406 -45.156 1 41.94 428 ALA B O 1
ATOM 6491 N N . ARG B 1 429 ? 15.797 -22.672 -44.125 1 39.88 429 ARG B N 1
ATOM 6492 C CA . ARG B 1 429 ? 16.156 -22.016 -45.375 1 39.88 429 ARG B CA 1
ATOM 6493 C C . ARG B 1 429 ? 17.281 -22.766 -46.094 1 39.88 429 ARG B C 1
ATOM 6495 O O . ARG B 1 429 ? 17.297 -22.875 -47.312 1 39.88 429 ARG B O 1
ATOM 6502 N N . LYS B 1 430 ? 18.172 -23.047 -45.188 1 45.19 430 LYS B N 1
ATOM 6503 C CA . LYS B 1 430 ? 19.281 -23.797 -45.781 1 45.19 430 LYS B CA 1
ATOM 6504 C C . LYS B 1 430 ? 18.797 -25.125 -46.375 1 45.19 430 LYS B C 1
ATOM 6506 O O . LYS B 1 430 ? 19.266 -25.547 -47.438 1 45.19 430 LYS B O 1
ATOM 6511 N N . ASP B 1 431 ? 17.953 -25.766 -45.625 1 37.22 431 ASP B N 1
ATOM 6512 C CA . ASP B 1 431 ? 17.406 -27.031 -46.125 1 37.22 431 ASP B CA 1
ATOM 6513 C C . ASP B 1 431 ? 16.547 -26.797 -47.375 1 37.22 431 ASP B C 1
ATOM 6515 O O . ASP B 1 431 ? 16.5 -27.641 -48.281 1 37.22 431 ASP B O 1
ATOM 6519 N N . ARG B 1 432 ? 15.75 -25.734 -47.344 1 40.97 432 ARG B N 1
ATOM 6520 C CA . ARG B 1 432 ? 15 -25.438 -48.562 1 40.97 432 ARG B CA 1
ATOM 6521 C C . ARG B 1 432 ? 15.938 -25.125 -49.719 1 40.97 432 ARG B C 1
ATOM 6523 O O . ARG B 1 432 ? 15.625 -25.422 -50.875 1 40.97 432 ARG B O 1
ATOM 6530 N N . GLY B 1 433 ? 17 -24.391 -49.312 1 37.25 433 GLY B N 1
ATOM 6531 C CA . GLY B 1 433 ? 17.938 -24.125 -50.406 1 37.25 433 GLY B CA 1
ATOM 6532 C C . GLY B 1 433 ? 18.578 -25.375 -50.969 1 37.25 433 GLY B C 1
ATOM 6533 O O . GLY B 1 433 ? 19.078 -25.375 -52.094 1 37.25 433 GLY B O 1
ATOM 6534 N N . ALA B 1 434 ? 18.906 -26.25 -49.938 1 36.19 434 ALA B N 1
ATOM 6535 C CA . ALA B 1 434 ? 19.531 -27.453 -50.5 1 36.19 434 ALA B CA 1
ATOM 6536 C C . ALA B 1 434 ? 18.531 -28.25 -51.312 1 36.19 434 ALA B C 1
ATOM 6538 O O . ALA B 1 434 ? 18.938 -29.141 -52.094 1 36.19 434 ALA B O 1
ATOM 6539 N N . ALA B 1 435 ? 17.281 -28.25 -50.906 1 35.84 435 ALA B N 1
ATOM 6540 C CA . ALA B 1 435 ? 16.359 -29.031 -51.75 1 35.84 435 ALA B CA 1
ATOM 6541 C C . ALA B 1 435 ? 16.125 -28.344 -53.094 1 35.84 435 ALA B C 1
ATOM 6543 O O . ALA B 1 435 ? 15.594 -28.953 -54.031 1 35.84 435 ALA B O 1
ATOM 6544 N N . VAL B 1 436 ? 16.469 -27.016 -53.125 1 31.67 436 VAL B N 1
ATOM 6545 C CA . VAL B 1 436 ? 16.375 -26.578 -54.531 1 31.67 436 VAL B CA 1
ATOM 6546 C C . VAL B 1 436 ? 17.688 -26.906 -55.25 1 31.67 436 VAL B C 1
ATOM 6548 O O . VAL B 1 436 ? 18.781 -26.703 -54.688 1 31.67 436 VAL B O 1
#

Sequence (872 aa):
MPVLRDYQLSNSSPLFTAKRKTLFFSGSVTSRLDNFYAKHDNNASSVNKIKLSVTCGGIFFARGFIKTGLGNRVAYQFVKAFGGSTLGLGYSLVFAEAFLAPAIPSVSARAGGIFLPLVKSLCEACGSRTDDGTERKLGAWLMLTCFQTSVVSSAMFLTAMAANPLAANLTLSTIGQGIGWTLWAKAAIVPGLLSLLIVPLVLYVIYPPEVKTSPDAPRLAKERLAKMGPMSTEEKIMAGTLLLTVGLWIFGGMLSVDAVSAAILGLSVLLITGVVTWKECLAESVAWDTLTWFAALIAMAGYLNKYGLISWFSETVVKFVGGLGLSWQLSFGVLVLMYFYSHYFFASGAAHIGAMFTAFLSVASALGTPPLFAAMKEKSLRRDNGALGALGEQEGTSTSGGQLDDDTNRETIVKLVSRRATEDDEAARKDRGAAVMPVLRDYQLSNSSPLFTAKRKTLFFSGSVTSRLDNFYAKHDNNASSVNKIKLSVTCGGIFFARGFIKTGLGNRVAYQFVKAFGGSTLGLGYSLVFAEAFLAPAIPSVSARAGGIFLPLVKSLCEACGSRTDDGTERKLGAWLMLTCFQTSVVSSAMFLTAMAANPLAANLTLSTIGQGIGWTLWAKAAIVPGLLSLLIVPLVLYVIYPPEVKTSPDAPRLAKERLAKMGPMSTEEKIMAGTLLLTVGLWIFGGMLSVDAVSAAILGLSVLLITGVVTWKECLAESVAWDTLTWFAALIAMAGYLNKYGLISWFSETVVKFVGGLGLSWQLSFGVLVLMYFYSHYFFASGAAHIGAMFTAFLSVASALGTPPLFAAMKEKSLRRDNGALGALGEQEGTSTSGGQLDDDTNRETIVKLVSRRATEDDEAARKDRGAAV

Solvent-accessible surface area (backbone atoms only — not comparable to full-atom values): 45716 Å² total; per-residue (Å²): 132,82,82,78,76,76,76,76,76,80,74,83,61,75,71,65,66,67,61,58,71,66,53,67,73,58,64,70,63,51,65,73,53,35,66,64,57,65,71,72,70,74,66,56,50,63,52,56,63,44,49,57,44,26,48,42,34,25,40,51,40,37,55,38,34,64,72,51,39,47,56,54,55,51,35,29,53,33,21,42,75,38,8,47,30,38,68,34,30,47,51,16,52,46,50,33,50,45,68,47,18,61,60,22,14,31,53,61,47,44,51,53,61,51,44,39,60,51,52,52,51,44,21,48,61,63,64,13,38,88,86,74,82,27,27,52,34,41,30,50,38,46,51,52,41,49,55,44,43,49,32,42,33,30,57,22,28,41,42,7,22,58,50,42,52,53,53,31,49,45,37,25,73,69,72,68,50,76,63,50,51,47,58,41,27,66,71,23,42,63,64,32,53,50,44,63,59,45,49,51,53,53,43,50,67,78,44,53,43,71,44,66,63,24,66,44,36,20,52,49,23,48,51,52,50,60,69,62,51,73,84,47,73,57,30,50,50,51,52,51,36,47,52,50,30,53,47,36,38,64,42,9,80,84,66,56,41,52,61,33,57,30,29,48,51,33,45,46,53,34,45,72,74,56,66,35,50,69,70,57,53,47,65,37,41,67,40,57,51,49,45,52,50,48,54,52,36,50,50,49,52,52,47,38,53,74,71,38,49,50,58,52,52,24,52,53,46,35,56,59,50,53,64,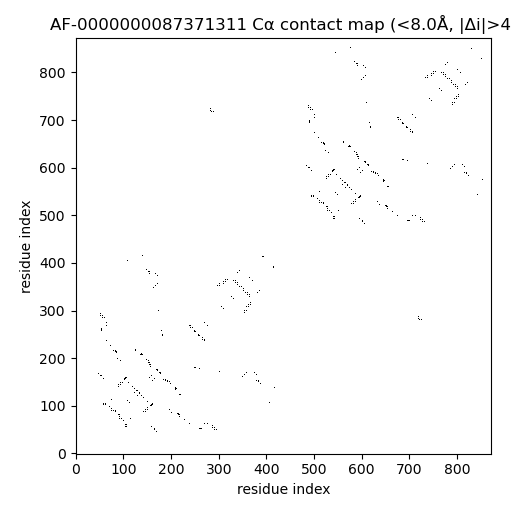66,65,56,52,36,68,58,49,43,50,52,49,51,51,49,56,46,60,52,44,77,79,39,97,38,71,52,55,36,47,56,69,40,46,56,56,52,44,44,34,37,35,64,51,60,35,59,50,70,59,46,49,57,51,56,66,53,44,60,40,63,39,60,58,54,40,65,69,64,58,70,77,73,83,80,69,79,69,84,66,39,77,57,43,60,56,37,49,50,49,43,51,62,53,51,55,45,58,55,48,50,52,48,49,50,43,48,48,52,52,65,72,92,134,82,80,78,77,76,76,75,76,80,73,83,60,78,73,64,66,69,59,58,69,67,53,66,74,58,62,73,64,50,64,74,54,38,68,64,59,65,71,73,70,75,67,59,49,64,53,57,64,44,48,58,46,26,48,43,33,26,40,52,41,37,54,37,34,64,72,51,38,46,56,54,54,53,34,31,53,34,22,43,74,39,7,48,30,38,68,34,31,46,50,17,52,47,51,37,49,43,69,47,18,60,58,22,14,32,54,63,47,45,50,54,62,52,44,40,59,51,52,51,51,43,21,48,61,64,62,13,39,88,87,74,82,28,28,53,35,40,30,49,38,46,52,51,40,48,56,46,42,48,33,42,32,31,56,24,27,42,42,7,22,58,51,42,52,52,52,32,50,45,38,24,73,68,72,69,50,76,63,50,52,48,59,39,26,66,71,21,44,60,63,32,53,51,44,62,57,44,50,51,53,52,42,49,68,78,46,52,44,70,43,66,64,25,66,44,37,21,50,48,23,49,52,54,50,60,70,63,51,72,84,46,72,56,30,49,50,49,51,50,37,46,54,51,30,53,48,36,40,65,42,9,80,82,68,54,42,53,61,32,57,31,29,49,51,33,45,46,52,34,47,74,72,55,65,35,50,69,67,57,53,46,64,36,42,66,39,55,49,50,45,52,52,50,53,52,35,51,51,49,53,52,48,38,54,73,69,40,50,49,58,52,51,22,52,54,46,34,57,59,50,53,65,67,66,57,53,36,66,59,48,42,50,54,49,52,52,50,55,48,60,52,44,77,77,37,96,40,72,52,54,34,45,58,70,40,44,56,56,51,42,45,36,35,35,63,51,60,33,58,51,69,59,47,47,57,51,56,66,54,43,61,40,63,38,59,57,54,39,67,71,64,57,69,78,73,85,80,71,80,66,82,67,40,78,56,43,60,58,36,48,50,49,42,51,62,52,51,54,45,57,55,47,49,50,47,49,51,44,48,51,51,50,65,73,92

Nearest PDB structures (foldseek):
  6wtw-assembly1_A  TM=5.930E-01  e=3.164E-17  Lactobacillus acidophilus
  8uvc-assembly1_A  TM=7.460E-01  e=9.367E-09  Homo sapiens
  7qha-assembly1_B  TM=6.621E-01  e=1.495E-05  Photobacterium profundum SS9
  8thi-assembly1_A  TM=6.125E-01  e=7.494E-05  Haemophilus influenzae Rd KW20
  4r0c-assembly1_B  TM=5.423E-01  e=3.608E-04  Alcanivorax borkumensis SK2

InterPro domains:
  IPR001898 Solute carrier family 13 [PF00939] (53-376)
  IPR001898 Solute carrier family 13 [TIGR00785] (56-375)
  IPR030676 Citrate carrier CitT-related [PTHR42826] (59-376)

Organism: Triticum turgidum subsp. durum (NCBI:txid4567)

Radius of gyration: 31.62 Å; Cα contacts (8 Å, |Δi|>4): 1054; chains: 2; bounding box: 82×80×103 Å

Foldseek 3Di:
DDDPPCPVPPPPPPPPPVLPVVPVVPPDVPQVVLVVVVPPPPPLVVVLLLLLLLLLLLQLLLVLCLLQVLLVLLLLVLCLVQVFWLLSNLLSLLVSLLVCLLRHQDLCSSLVVRVVVVLQVLCVLQPAHQPPPRCQQRPLLSNLSSQLLSLLSNQQFCRRHSLSSLLQSLLCLQPVDGDAGQNSNVLRVVVSVVCSVVVSVVSCVVRNRNGGTRNSRSVVSVVVSVVSPDRDPSSVLSVVLSCQLVVCRNCVVVSSNGNSNSSVVSSVSCCSVVSDHVVNSVVPVLSVVSSVLSVVLSVVSNVCVVVCVLVVLLVVLCVVVVVVVDQLVVVLVVLLVVLLVCLLVDPDLSVSCSPPVSNSLSNSVSNPHPSVVSSSSSSSSNSSVVSVNLVVVVDDDPDDPPVPSVVVVSVSSSSSVVVVVVVVVVVVVVVVVVVD/DDDPPCPVPPPPPPPPPVLPPVPVVPPDVPQVVLVVVVPPPPPLVVVLLLLLLLLLLLQLLLVLCLLQVLLVLLLLVLCLVQVFWLLSVLLSLLVSLLVCLQRHQDLLSSLVVRVVVVLQVLCVLQVAHQPPPRCQQRPLLSNLSSQLLSLLSNQQFCRRHSLSSLLQSLLCLQPVDGDAGQNSNVLSVVVSVVCSVVVSVVSCVVRNRNGGTRNSRSVVSVVVSVVSPDRDPSSVLSVVLSCQLVVCRNCVVVSSNGNSNSSVVSSVSCCSVVSGHVVNSVVPVLSVVSSVLSVVLSVVSNVCVVVCVLVVLLVVVCVVVVVVVDQLVVVLVVLLVVLLVCLLVDPDLSVSCSPPVSNSLSNSVSRPHPSVVSSSSSSSSNSSVVSVNLVVVVDDDPDDPPVVSVVVVSVSSSSSVVVVVVVVVVVVVVVVVVVD

Secondary structure (DSSP, 8-state):
-------------TTTTHHHHHHHHHHHHHHHHHHHHHH----HHHHHHHHHHHHHHHHHHHHHHHHH-HHHHHHHHHHHHHTTBHHHHHHHHHHHHHHHGGG---HIIIIIIIIHHHHHHHHHHTT--SSSS-TTTTHHHHHHHHHHHHHHHHHHSGGGSTHHHHHHHHHHHHHS----HHHHHHHHHHHHHHHHHHHHHHHHHHS--S--B-THHHHHHHHHHHHH-SPPHHHHHHHHHHHHHHHHHHSHHHHT--HHHHHHHHHHHHHHHTSS-HHHHHT-HHHHHHHHHHHHHHHHHHHHHHTTHHHHHHHHHHHHHGGGT--HHHHHHHHHHHHHHHGGG-S-HHHHIIIIIHHHHHHHHHTT--HHHHHHHHHHHHHHHHHHHHHHTTSS----GGG-HHHHHHHHHHHHHHHHHHHHHHHHHHHHHHH-/-------------TTTTTTTTTTHHHHHHHHHHHHHHHH----HHHHHHHHHHHHHHHHHHHHHHHHH-HHHHHHHHHHHHHTTBHHHHHHHHHHHHHHHGGG---HIIIIIIIIHHHHHHHHHHTT--SSSS-TTTTHHHHHHHHHHHHHHHHHHSGGGSTHHHHHHHHHHHHHS----HHHHHHHHHHHHHHHHHHHHHHHHHHS--S--B-THHHHHHHHHHHHH-SPPHHHHHHHHHHHHHHHHHHSHHHHT--HHHHHHHHHHHHHHHTSS-HHHHHT-HHHHHHHHHHHHHHHHHHHHHHTTHHHHHHHHHIIIIITTT--HHHHHHHHHHHHHHHGGG-S-HHHHIIIIIHHHHHHHHHTT--HHHHHHHHHHHHHHHHHHHHHHTTSS----GGG-HHHHHHHHHHHHHHHHHHHHHHHHHHHHHHH-